Protein AF-A0A1R2BGB0-F1 (afdb_monomer)

Solvent-accessible surface area (backbone atoms only — not comparable to full-atom values): 53898 Å² total; per-residue (Å²): 135,78,82,74,82,76,66,82,69,80,85,45,59,47,75,89,44,46,64,48,42,11,31,58,54,33,41,47,53,59,50,66,71,34,66,66,50,56,50,36,48,66,70,67,50,67,82,66,85,59,64,98,82,63,72,42,49,67,49,31,49,50,50,34,50,53,24,49,78,68,74,39,69,27,66,59,63,61,33,44,51,13,48,18,63,69,30,50,91,77,66,36,62,46,97,88,55,33,84,57,61,44,68,60,52,45,49,53,56,40,49,32,48,41,38,42,60,66,75,42,70,63,78,70,90,47,70,75,64,54,57,53,84,65,60,77,79,26,52,37,62,49,31,32,25,46,35,38,30,42,34,34,43,22,83,87,70,55,72,50,75,48,69,55,59,74,76,36,45,60,47,81,44,59,56,67,71,69,50,79,82,63,60,65,67,44,38,55,53,40,42,75,51,59,76,76,58,60,74,50,89,86,72,78,63,61,62,79,77,30,54,34,33,56,57,54,51,50,23,52,49,46,71,66,31,66,40,83,48,48,94,52,92,82,52,89,74,30,40,13,45,38,43,42,32,52,77,38,80,29,44,36,47,34,36,39,40,45,72,92,60,96,78,67,53,32,49,54,39,39,46,57,58,52,9,53,52,42,47,50,49,56,21,71,45,42,68,39,49,68,91,43,33,27,28,57,36,33,38,34,29,40,44,94,64,36,39,44,56,38,38,49,58,88,79,25,34,47,41,82,52,56,44,92,77,24,34,55,68,55,49,51,46,52,37,25,67,68,52,37,36,72,37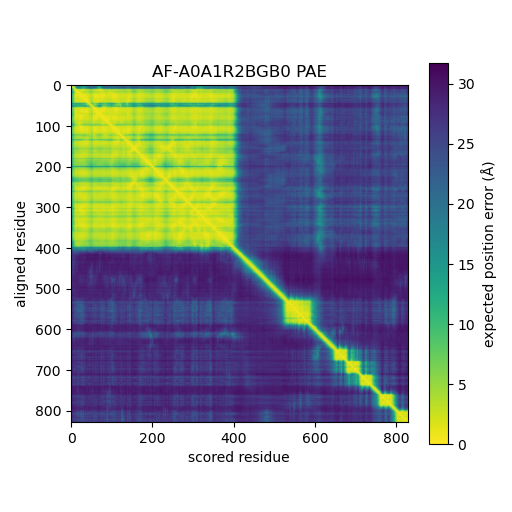,34,42,36,24,34,60,43,62,90,88,61,84,49,72,69,86,70,58,66,54,58,52,48,51,45,47,20,51,19,29,46,44,43,51,43,27,67,76,66,74,44,68,86,53,59,91,86,56,83,48,86,58,87,56,59,72,75,76,72,73,85,79,82,83,85,86,82,83,86,92,84,83,88,87,87,86,85,87,90,88,84,90,86,85,88,90,89,87,84,90,87,82,87,87,86,89,80,89,80,88,90,83,92,88,85,90,83,91,88,78,93,82,92,88,88,81,90,82,88,79,89,86,89,82,90,82,89,82,90,74,87,83,81,91,83,84,83,90,80,90,80,89,82,77,86,84,81,88,86,89,87,82,89,83,90,87,83,92,82,88,84,81,90,87,84,84,88,76,89,77,81,86,76,85,78,77,84,76,77,77,77,79,77,78,80,77,59,66,42,74,43,95,88,68,51,77,36,55,59,89,51,59,53,36,91,84,79,56,46,65,37,92,92,59,82,52,51,52,36,89,85,84,64,49,79,29,54,70,86,48,57,56,37,35,90,86,78,59,53,66,43,74,66,66,80,76,73,70,99,73,66,85,70,71,77,80,75,82,89,77,92,78,85,86,79,78,89,79,81,87,78,91,84,80,84,82,79,90,79,83,92,78,80,92,79,89,80,90,81,90,84,90,88,81,80,85,82,82,79,85,80,78,84,73,83,76,65,58,44,76,41,98,88,77,48,77,34,56,60,87,52,61,49,32,88,90,75,66,47,64,41,91,85,74,64,58,54,57,25,68,64,82,62,51,76,24,58,73,88,46,75,57,35,29,87,88,76,61,47,42,59,81,34,78,65,80,82,91,67,66,64,42,63,35,88,84,81,60,49,77,27,57,67,87,48,63,43,34,90,86,75,66,48,66,60,81,84,87,70,89,84,73,90,81,83,87,79,91,77,84,94,74,85,83,89,78,58,70,44,65,33,94,88,74,68,49,76,32,56,63,85,44,66,36,35,86,83,85,58,49,65,34,90,87,61,79,69,77,87,71,78,82,68,88,63,88,70,79,78,58,66,45,74,39,97,87,72,49,76,33,56,62,87,51,59,45,35,97,83,79,60,51,64,67,129

Sequence (828 aa):
MLSSRSGSSNLIFDPIRETIDSFLITTLKVFFSNNNFINSIQKDLNKCRHPQNQPCIISSLQASIDQYKKGLIINTLPLRQSLAALYQNERKFTLDSADWDIIETMSIILNAIHIKAIDFPCGIQNNDILSISCNEACPFHMIFYLGVDENYTCECGNENSNPWDNTNMCQYFNINEIFEDYNHEVSQNMSKLPNFIIKEKGIACNSPSFLNKIVNKIEERLSNATSDSCYLDNCHINRSKITFRLTKCPEIYLINLIWENNNPLYIQVMLATVSISSTIMIDEIYGIGPKIRYNLKGIVFYRNSFYDYAYRNDDKWKFSGLHENSGWYELLQEITVLKYLPICLVYEKTPLNQPYSFDVKIHKIMFVEKLAGECEEYETVYGSRVISTEKKVSGLFEKIKKNNVEKQKNPDLRSLYMKSNVINEVSLPVSKKIQRPQTDSSFPSIIDVKSSSVLKEEKKVQQNSSYNQKPVSEPMLNILRVNSIIKNPSSVIEKNPLSSVIEKKSHSSVIEKKSLSYDIEKKPPSPIKKIWKCKCGSENIDSWEVCSKCYQLKPGVEGWVCEFCKTKNDSEFLVSCSVCEETNQKAFFSDPNSDEIIKSFDLQNKPKAPIKFYDDYEPSPVEEKKQKAQKLENPNKKPLEFFRIEKKNNTWDCDCGSSNINEWEICEKCYKTKPKLRDWDCKFCKAKNPPENINRCYKCYNTKNSISGKNQEYSLCKKCKTENRIYADTCESCEKIKDQDYDSIEKNNKSEKLEEINADIWECPKCETKNSIEKNKCFYCKLVNPYIVPKKYQNLEEKVKIETWECKCGKINNQIKMFCGKCYEKKK

Structure (mmCIF, N/CA/C/O backbone):
data_AF-A0A1R2BGB0-F1
#
_entry.id   AF-A0A1R2BGB0-F1
#
loop_
_atom_site.group_PDB
_atom_site.id
_atom_site.type_symbol
_atom_site.label_atom_id
_atom_site.label_alt_id
_atom_site.label_comp_id
_atom_site.label_asym_id
_atom_site.label_entity_id
_atom_site.label_seq_id
_atom_site.pdbx_PDB_ins_code
_atom_site.Cartn_x
_atom_site.Cartn_y
_atom_site.Cartn_z
_atom_site.occupancy
_atom_site.B_iso_or_equiv
_atom_site.auth_seq_id
_atom_site.auth_comp_id
_atom_site.auth_asym_id
_atom_site.auth_atom_id
_atom_site.pdbx_PDB_model_num
ATOM 1 N N . MET A 1 1 ? 36.393 -10.181 9.001 1.00 33.91 1 MET A N 1
ATOM 2 C CA . MET A 1 1 ? 34.934 -10.293 8.800 1.00 33.91 1 MET A CA 1
ATOM 3 C C . MET A 1 1 ? 34.256 -9.369 9.797 1.00 33.91 1 MET A C 1
ATOM 5 O O . MET A 1 1 ? 34.267 -9.661 10.984 1.00 33.91 1 MET A O 1
ATOM 9 N N . LEU A 1 2 ? 33.805 -8.196 9.348 1.00 28.11 2 LEU A N 1
ATOM 10 C CA . LEU A 1 2 ? 33.079 -7.245 10.194 1.00 28.11 2 LEU A CA 1
ATOM 11 C C . LEU A 1 2 ? 31.688 -7.824 10.466 1.00 28.11 2 LEU A C 1
ATOM 13 O O . LEU A 1 2 ? 31.002 -8.192 9.515 1.00 28.11 2 LEU A O 1
ATOM 17 N N . SER A 1 3 ? 31.299 -7.923 11.739 1.00 31.22 3 SER A N 1
ATOM 18 C CA . SER A 1 3 ? 29.931 -8.268 12.135 1.00 31.22 3 SER A CA 1
ATOM 19 C C . SER A 1 3 ? 28.966 -7.361 11.373 1.00 31.22 3 SER A C 1
ATOM 21 O O . SER A 1 3 ? 29.049 -6.133 11.477 1.00 31.22 3 SER A O 1
ATOM 23 N N . SER A 1 4 ? 28.120 -7.954 10.530 1.00 38.75 4 SER A N 1
ATOM 24 C CA . SER A 1 4 ? 27.100 -7.230 9.786 1.00 38.75 4 SER A CA 1
ATOM 25 C C . SER A 1 4 ? 26.245 -6.471 10.794 1.00 38.75 4 SER A C 1
ATOM 27 O O . SER A 1 4 ? 25.559 -7.090 11.605 1.00 38.75 4 SER A O 1
ATOM 29 N N . ARG A 1 5 ? 26.275 -5.135 10.755 1.00 44.25 5 ARG A N 1
ATOM 30 C CA . ARG A 1 5 ? 25.266 -4.272 11.388 1.00 44.25 5 ARG A CA 1
ATOM 31 C C . ARG A 1 5 ? 23.920 -4.490 10.678 1.00 44.25 5 ARG A C 1
ATOM 33 O O . ARG A 1 5 ? 23.426 -3.610 9.990 1.00 44.25 5 ARG A O 1
ATOM 40 N N . SER A 1 6 ? 23.369 -5.696 10.784 1.00 41.62 6 SER A N 1
ATOM 41 C CA . SER A 1 6 ? 22.111 -6.129 10.173 1.00 41.62 6 SER A CA 1
ATOM 42 C C . SER A 1 6 ? 20.884 -5.680 10.969 1.00 41.62 6 SER A C 1
ATOM 44 O O . SER A 1 6 ? 19.760 -5.897 10.532 1.00 41.62 6 SER A O 1
ATOM 46 N N . GLY A 1 7 ? 21.069 -5.011 12.109 1.00 46.53 7 GLY A N 1
ATOM 47 C CA . GLY A 1 7 ? 19.982 -4.346 12.815 1.00 46.53 7 GLY A CA 1
ATOM 48 C C . GLY A 1 7 ? 19.758 -2.969 12.213 1.00 46.53 7 GLY A C 1
ATOM 49 O O . GLY A 1 7 ? 20.656 -2.136 12.299 1.00 46.53 7 GLY A O 1
ATOM 50 N N . SER A 1 8 ? 18.580 -2.748 11.622 1.00 50.91 8 SER A N 1
ATOM 51 C CA . SER A 1 8 ? 18.120 -1.480 11.045 1.00 50.91 8 SER A CA 1
ATOM 52 C C . SER A 1 8 ? 18.546 -0.283 11.917 1.00 50.91 8 SER A C 1
ATOM 54 O O . SER A 1 8 ? 17.871 0.066 12.894 1.00 50.91 8 SER A O 1
ATOM 56 N N . SER A 1 9 ? 19.677 0.345 11.604 1.00 55.66 9 SER A N 1
ATOM 57 C CA . SER A 1 9 ? 19.979 1.672 12.125 1.00 55.66 9 SER A CA 1
ATOM 58 C C . SER A 1 9 ? 18.842 2.562 11.653 1.00 55.66 9 SER A C 1
ATOM 60 O O . SER A 1 9 ? 18.544 2.548 10.458 1.00 55.66 9 SER A O 1
ATOM 62 N N . ASN A 1 10 ? 18.167 3.247 12.580 1.00 80.25 10 ASN A N 1
ATOM 63 C CA . ASN A 1 10 ? 17.062 4.149 12.261 1.00 80.25 10 ASN A CA 1
ATOM 64 C C . ASN A 1 10 ? 17.467 5.001 11.056 1.00 80.25 10 ASN A C 1
ATOM 66 O O . ASN A 1 10 ? 18.473 5.702 11.125 1.00 80.25 10 ASN A O 1
ATOM 70 N N . LEU A 1 11 ? 16.749 4.861 9.940 1.00 90.38 11 LEU A N 1
ATOM 71 C CA . LEU A 1 11 ? 17.012 5.648 8.743 1.00 90.38 11 LEU A CA 1
ATOM 72 C C . LEU A 1 11 ? 16.820 7.119 9.113 1.00 90.38 11 LEU A C 1
ATOM 74 O O . LEU A 1 11 ? 15.718 7.516 9.489 1.00 90.38 11 LEU A O 1
ATOM 78 N N . ILE A 1 12 ? 17.895 7.902 9.056 1.00 94.81 12 ILE A N 1
ATOM 79 C CA . ILE A 1 12 ? 17.855 9.329 9.372 1.00 94.81 12 ILE A CA 1
ATOM 80 C C . ILE A 1 12 ? 17.764 10.079 8.051 1.00 94.81 12 ILE A C 1
ATOM 82 O O . ILE A 1 12 ? 18.679 10.006 7.233 1.00 94.81 12 ILE A O 1
ATOM 86 N N . PHE A 1 13 ? 16.662 10.786 7.845 1.00 95.94 13 PHE A N 1
ATOM 87 C CA . PHE A 1 13 ? 16.449 11.653 6.689 1.00 95.94 13 PHE A CA 1
ATOM 88 C C . PHE A 1 13 ? 16.619 13.114 7.094 1.00 95.94 13 PHE A C 1
ATOM 90 O O . PHE A 1 13 ? 16.589 13.439 8.282 1.00 95.94 13 PHE A O 1
ATOM 97 N N . ASP A 1 14 ? 16.825 13.989 6.112 1.00 94.50 14 ASP A N 1
ATOM 98 C CA . ASP A 1 14 ? 16.878 15.430 6.352 1.00 94.50 14 ASP A CA 1
ATOM 99 C C . ASP A 1 14 ? 15.540 15.925 6.949 1.00 94.50 14 ASP A C 1
ATOM 101 O O . ASP A 1 14 ? 14.513 15.876 6.261 1.00 94.50 14 ASP A O 1
ATOM 105 N N . PRO A 1 15 ? 15.522 16.412 8.206 1.00 92.31 15 PRO A N 1
ATOM 106 C CA . PRO A 1 15 ? 14.291 16.834 8.869 1.00 92.31 15 PRO A CA 1
ATOM 107 C C . PRO A 1 15 ? 13.622 18.025 8.173 1.00 92.31 15 PRO A C 1
ATOM 109 O O . PRO A 1 15 ? 12.408 18.178 8.278 1.00 92.31 15 PRO A O 1
ATOM 112 N N . ILE A 1 16 ? 14.381 18.848 7.436 1.00 93.06 16 ILE A N 1
ATOM 113 C CA . ILE A 1 16 ? 13.842 20.005 6.704 1.00 93.06 16 ILE A CA 1
ATOM 114 C C . ILE A 1 16 ? 12.911 19.541 5.580 1.00 93.06 16 ILE A C 1
ATOM 116 O O . ILE A 1 16 ? 11.930 20.211 5.264 1.00 93.06 16 ILE A O 1
ATOM 120 N N . ARG A 1 17 ? 13.209 18.386 4.977 1.00 92.88 17 ARG A N 1
ATOM 121 C CA . ARG A 1 17 ? 12.462 17.847 3.837 1.00 92.88 17 ARG A CA 1
ATOM 122 C C . ARG A 1 17 ? 11.445 16.786 4.229 1.00 92.88 17 ARG A C 1
ATOM 124 O O . ARG A 1 17 ? 10.703 16.341 3.365 1.00 92.88 17 ARG A O 1
ATOM 131 N N . GLU A 1 18 ? 11.380 16.383 5.497 1.00 92.56 18 GLU A N 1
ATOM 132 C CA . GLU A 1 18 ? 10.596 15.214 5.905 1.00 92.56 18 GLU A CA 1
ATOM 133 C C . GLU A 1 18 ? 9.100 15.341 5.589 1.00 92.56 18 GLU A C 1
ATOM 135 O O . GLU A 1 18 ? 8.461 14.370 5.195 1.00 92.56 18 GLU A O 1
ATOM 140 N N . THR A 1 19 ? 8.534 16.536 5.744 1.00 90.62 19 THR A N 1
ATOM 141 C CA . THR A 1 19 ? 7.119 16.792 5.445 1.00 90.62 19 THR A CA 1
ATOM 142 C C . THR A 1 19 ? 6.845 16.824 3.943 1.00 90.62 19 THR A C 1
ATOM 144 O O . THR A 1 19 ? 5.887 16.204 3.494 1.00 90.62 19 THR A O 1
ATOM 147 N N . ILE A 1 20 ? 7.702 17.499 3.171 1.00 95.44 20 ILE A N 1
ATOM 148 C CA . ILE A 1 20 ? 7.530 17.705 1.723 1.00 95.44 20 ILE A CA 1
ATOM 149 C C . ILE A 1 20 ? 7.833 16.421 0.940 1.00 95.44 20 ILE A C 1
ATOM 151 O O . ILE A 1 20 ? 7.103 16.046 0.031 1.00 95.44 20 ILE A O 1
ATOM 155 N N . ASP A 1 21 ? 8.892 15.707 1.311 1.00 97.12 21 ASP A N 1
ATOM 156 C CA . ASP A 1 21 ? 9.345 14.499 0.621 1.00 97.12 21 ASP A CA 1
ATOM 157 C C . ASP A 1 21 ? 8.829 13.215 1.294 1.00 97.12 21 ASP A C 1
ATOM 159 O O . ASP A 1 21 ? 9.425 12.152 1.115 1.00 97.12 21 ASP A O 1
ATOM 163 N N . SER A 1 22 ? 7.744 13.272 2.075 1.00 97.06 22 SER A N 1
ATOM 164 C CA . SER A 1 22 ? 7.266 12.118 2.856 1.00 97.06 22 SER A CA 1
ATOM 165 C C . SER A 1 22 ? 7.010 10.872 1.989 1.00 97.06 22 SER A C 1
ATOM 167 O O . SER A 1 22 ? 7.424 9.772 2.361 1.00 97.06 22 SER A O 1
ATOM 169 N N . PHE A 1 23 ? 6.438 11.037 0.790 1.00 98.00 23 PHE A N 1
ATOM 170 C CA . PHE A 1 23 ? 6.222 9.962 -0.190 1.00 98.00 23 PHE A CA 1
ATOM 171 C C . PHE A 1 23 ? 7.555 9.325 -0.655 1.00 98.00 23 PHE A C 1
ATOM 173 O O . PHE A 1 23 ? 7.683 8.099 -0.724 1.00 98.00 23 PHE A O 1
ATOM 180 N N . LEU A 1 24 ? 8.594 10.134 -0.907 1.00 98.12 24 LEU A N 1
ATOM 181 C CA . LEU A 1 24 ? 9.906 9.665 -1.369 1.00 98.12 24 LEU A CA 1
ATOM 182 C C . LEU A 1 24 ? 10.700 9.017 -0.236 1.00 98.12 24 LEU A C 1
ATOM 184 O O . LEU A 1 24 ? 11.319 7.973 -0.424 1.00 98.12 24 LEU A O 1
ATOM 188 N N . ILE A 1 25 ? 10.661 9.611 0.955 1.00 97.88 25 ILE A N 1
ATOM 189 C CA . ILE A 1 25 ? 11.267 9.055 2.167 1.00 97.88 25 ILE A CA 1
ATOM 190 C C . ILE A 1 25 ? 10.671 7.684 2.458 1.00 97.88 25 ILE A C 1
ATOM 192 O O . ILE A 1 25 ? 11.402 6.725 2.689 1.00 97.88 25 ILE A O 1
ATOM 196 N N . THR A 1 26 ? 9.348 7.574 2.396 1.00 98.06 26 THR A N 1
ATOM 197 C CA . THR A 1 26 ? 8.632 6.320 2.626 1.00 98.06 26 THR A CA 1
ATOM 198 C C . THR A 1 26 ? 8.957 5.289 1.545 1.00 98.06 26 THR A C 1
ATOM 200 O O . THR A 1 26 ? 9.245 4.141 1.879 1.00 98.06 26 THR A O 1
ATOM 203 N N . THR A 1 27 ? 9.059 5.703 0.277 1.00 98.50 27 THR A N 1
ATOM 204 C CA . THR A 1 27 ? 9.551 4.850 -0.823 1.00 98.50 27 THR A CA 1
ATOM 205 C C . THR A 1 27 ? 10.945 4.289 -0.520 1.00 98.50 27 THR A C 1
ATOM 207 O O . THR A 1 27 ? 11.177 3.083 -0.608 1.00 98.50 27 THR A O 1
ATOM 210 N N . LEU A 1 28 ? 11.879 5.146 -0.090 1.00 98.19 28 LEU A N 1
ATOM 211 C CA . LEU A 1 28 ? 13.232 4.728 0.283 1.00 98.19 28 LEU A CA 1
ATOM 212 C C . LEU A 1 28 ? 13.237 3.822 1.520 1.00 98.19 28 LEU A C 1
ATOM 214 O O . LEU A 1 28 ? 14.010 2.870 1.554 1.00 98.19 28 LEU A O 1
ATOM 218 N N . LYS A 1 29 ? 12.371 4.062 2.514 1.00 97.44 29 LYS A N 1
ATOM 219 C CA . LYS A 1 29 ? 12.206 3.171 3.676 1.00 97.44 29 LYS A CA 1
ATOM 220 C C . LYS A 1 29 ? 11.756 1.769 3.244 1.00 97.44 29 LYS A C 1
ATOM 222 O O . LYS A 1 29 ? 12.320 0.792 3.736 1.00 97.44 29 LYS A O 1
ATOM 227 N N . VAL A 1 30 ? 10.807 1.657 2.308 1.00 97.62 30 VAL A N 1
ATOM 228 C CA . VAL A 1 30 ? 10.369 0.365 1.747 1.00 97.62 30 VAL A CA 1
ATOM 229 C C . VAL A 1 30 ? 11.539 -0.328 1.049 1.00 97.62 30 VAL A C 1
ATOM 231 O O . VAL A 1 30 ? 11.885 -1.454 1.405 1.00 97.62 30 VAL A O 1
ATOM 234 N N . PHE A 1 31 ? 12.221 0.356 0.131 1.00 97.88 31 PHE A N 1
ATOM 235 C CA . PHE A 1 31 ? 13.360 -0.207 -0.598 1.00 97.88 31 PHE A CA 1
ATOM 236 C C . PHE A 1 31 ? 14.524 -0.613 0.311 1.00 97.88 31 PHE A C 1
ATOM 238 O O . PHE A 1 31 ? 15.092 -1.692 0.151 1.00 97.88 31 PHE A O 1
ATOM 245 N N . PHE A 1 32 ? 14.878 0.218 1.291 1.00 96.62 32 PHE A N 1
ATOM 246 C CA . PHE A 1 32 ? 16.019 -0.032 2.176 1.00 96.62 32 PHE A CA 1
ATOM 247 C C . PHE A 1 32 ? 15.702 -1.024 3.295 1.00 96.62 32 PHE A C 1
ATOM 249 O O . PHE A 1 32 ? 16.617 -1.476 3.984 1.00 96.62 32 PHE A O 1
ATOM 256 N N . SER A 1 33 ? 14.434 -1.414 3.447 1.00 94.56 33 SER A N 1
ATOM 257 C CA . SER A 1 33 ? 14.054 -2.522 4.321 1.00 94.56 33 SER A CA 1
ATOM 258 C C . SER A 1 33 ? 14.468 -3.893 3.769 1.00 94.56 33 SER A C 1
ATOM 260 O O . SER A 1 33 ? 14.534 -4.854 4.534 1.00 94.56 33 SER A O 1
ATOM 262 N N . ASN A 1 34 ? 14.828 -3.979 2.480 1.00 95.38 34 ASN A N 1
ATOM 263 C CA . ASN A 1 34 ? 15.330 -5.193 1.845 1.00 95.38 34 ASN A CA 1
ATOM 264 C C . ASN A 1 34 ? 16.826 -5.061 1.486 1.00 95.38 34 ASN A C 1
ATOM 266 O O . ASN A 1 34 ? 17.227 -4.327 0.581 1.00 95.38 34 ASN A O 1
ATOM 270 N N . ASN A 1 35 ? 17.684 -5.818 2.178 1.00 94.75 35 ASN A N 1
ATOM 271 C CA . ASN A 1 35 ? 19.133 -5.778 1.938 1.00 94.75 35 ASN A CA 1
ATOM 272 C C . ASN A 1 35 ? 19.532 -6.318 0.553 1.00 94.75 35 ASN A C 1
ATOM 274 O O . ASN A 1 35 ? 20.545 -5.880 0.002 1.00 94.75 35 ASN A O 1
ATOM 278 N N . ASN A 1 36 ? 18.755 -7.241 -0.025 1.00 95.56 36 ASN A N 1
ATOM 279 C CA . ASN A 1 36 ? 19.026 -7.778 -1.361 1.00 95.56 36 ASN A CA 1
ATOM 280 C C . ASN A 1 36 ? 18.833 -6.697 -2.432 1.00 95.56 36 ASN A C 1
ATOM 282 O O . ASN A 1 36 ? 19.619 -6.630 -3.377 1.00 95.56 36 ASN A O 1
ATOM 286 N N . PHE A 1 37 ? 17.871 -5.791 -2.244 1.00 96.19 37 PHE A N 1
ATOM 287 C CA . PHE A 1 37 ? 17.675 -4.629 -3.109 1.00 96.19 37 PHE A CA 1
ATOM 288 C C . PHE A 1 37 ? 18.877 -3.701 -3.072 1.00 96.19 37 PHE A C 1
ATOM 290 O O . PHE A 1 37 ? 19.485 -3.415 -4.098 1.00 96.19 37 PHE A O 1
ATOM 297 N N . ILE A 1 38 ? 19.305 -3.310 -1.877 1.00 96.31 38 ILE A N 1
ATOM 298 C CA . ILE A 1 38 ? 20.478 -2.452 -1.717 1.00 96.31 38 ILE A CA 1
ATOM 299 C C . ILE A 1 38 ? 21.728 -3.077 -2.362 1.00 96.31 38 ILE A C 1
ATOM 301 O O . ILE A 1 38 ? 22.491 -2.391 -3.044 1.00 96.31 38 ILE A O 1
ATOM 305 N N . ASN A 1 39 ? 21.953 -4.374 -2.144 1.00 95.50 39 ASN A N 1
ATOM 306 C CA . ASN A 1 39 ? 23.142 -5.059 -2.644 1.00 95.50 39 ASN A CA 1
ATOM 307 C C . ASN A 1 39 ? 23.114 -5.261 -4.167 1.00 95.50 39 ASN A C 1
ATOM 309 O O . ASN A 1 39 ? 24.148 -5.079 -4.806 1.00 95.50 39 ASN A O 1
ATOM 313 N N . SER A 1 40 ? 21.957 -5.584 -4.749 1.00 94.75 40 SER A N 1
ATOM 314 C CA . SER A 1 40 ? 21.805 -5.733 -6.206 1.00 94.75 40 SER A CA 1
ATOM 315 C C . SER A 1 40 ? 21.996 -4.405 -6.938 1.00 94.75 40 SER A C 1
ATOM 317 O O . SER A 1 40 ? 22.760 -4.335 -7.896 1.00 94.75 40 SER A O 1
ATOM 319 N N . ILE A 1 41 ? 21.438 -3.306 -6.419 1.00 94.88 41 ILE A N 1
ATOM 320 C CA . ILE A 1 41 ? 21.660 -1.964 -6.979 1.00 94.88 41 ILE A CA 1
ATOM 321 C C . ILE A 1 41 ? 23.148 -1.585 -6.980 1.00 94.88 41 ILE A C 1
ATOM 323 O O . ILE A 1 41 ? 23.632 -0.995 -7.942 1.00 94.88 41 ILE A O 1
ATOM 327 N N . GLN A 1 42 ? 23.897 -1.920 -5.926 1.00 92.75 42 GLN A N 1
ATOM 328 C CA . GLN A 1 42 ? 25.327 -1.602 -5.861 1.00 92.75 42 GLN A CA 1
ATOM 329 C C . GLN A 1 42 ? 26.208 -2.499 -6.732 1.00 92.75 42 GLN A C 1
ATOM 331 O O . GLN A 1 42 ? 27.261 -2.049 -7.184 1.00 92.75 42 GLN A O 1
ATOM 336 N N . LYS A 1 43 ? 25.820 -3.762 -6.919 1.00 91.38 43 LYS A N 1
ATOM 337 C CA . LYS A 1 43 ? 26.591 -4.740 -7.689 1.00 91.38 43 LYS A CA 1
ATOM 338 C C . LYS A 1 43 ? 26.378 -4.567 -9.190 1.00 91.38 43 LYS A C 1
ATOM 340 O O . LYS A 1 43 ? 27.349 -4.559 -9.942 1.00 91.38 43 LYS A O 1
ATOM 345 N N . ASP A 1 44 ? 25.121 -4.446 -9.604 1.00 82.50 44 ASP A N 1
ATOM 346 C CA . ASP A 1 44 ? 24.729 -4.649 -10.999 1.00 82.50 44 ASP A CA 1
ATOM 347 C C . ASP A 1 44 ? 24.523 -3.321 -11.740 1.00 82.50 44 ASP A C 1
ATOM 349 O O . ASP A 1 44 ? 24.778 -3.223 -12.941 1.00 82.50 44 ASP A O 1
ATOM 353 N N . LEU A 1 45 ? 24.162 -2.248 -11.028 1.00 81.50 45 LEU A N 1
ATOM 354 C CA . LEU A 1 45 ? 24.099 -0.916 -11.621 1.00 81.50 45 LEU A CA 1
ATOM 355 C C . LEU A 1 45 ? 25.448 -0.221 -11.426 1.00 81.50 45 LEU A C 1
ATOM 357 O O . LEU A 1 45 ? 25.690 0.476 -10.445 1.00 81.50 45 LEU A O 1
ATOM 361 N N . ASN A 1 46 ? 26.357 -0.378 -12.388 1.00 75.62 46 ASN A N 1
ATOM 362 C CA . ASN A 1 46 ? 27.538 0.484 -12.451 1.00 75.62 46 ASN A CA 1
ATOM 363 C C . ASN A 1 46 ? 27.110 1.962 -12.461 1.00 75.62 46 ASN A C 1
ATOM 365 O O . ASN A 1 46 ? 26.083 2.304 -13.056 1.00 75.62 46 ASN A O 1
ATOM 369 N N . LYS A 1 47 ? 27.904 2.842 -11.825 1.00 73.06 47 LYS A N 1
ATOM 370 C CA . LYS A 1 47 ? 27.623 4.289 -11.747 1.00 73.06 47 LYS A CA 1
ATOM 371 C C . LYS A 1 47 ? 27.174 4.814 -13.106 1.00 73.06 47 LYS A C 1
ATOM 373 O O . LYS A 1 47 ? 27.916 4.706 -14.087 1.00 73.06 47 LYS A O 1
ATOM 378 N N . CYS A 1 48 ? 25.962 5.365 -13.160 1.00 82.12 48 CYS A N 1
ATOM 379 C CA . CYS A 1 48 ? 25.420 5.880 -14.404 1.00 82.12 48 CYS A CA 1
ATOM 380 C C . CYS A 1 48 ? 26.297 7.051 -14.873 1.00 82.12 48 CYS A C 1
ATOM 382 O O . CYS A 1 48 ? 26.402 8.072 -14.191 1.00 82.12 48 CYS A O 1
ATOM 384 N N . ARG A 1 49 ? 26.977 6.887 -16.014 1.00 73.62 49 ARG A N 1
ATOM 385 C CA . ARG A 1 49 ? 27.905 7.880 -16.572 1.00 73.62 49 ARG A CA 1
ATOM 386 C C . ARG A 1 49 ? 27.138 8.940 -17.360 1.00 73.62 49 ARG A C 1
ATOM 388 O O . ARG A 1 49 ? 27.352 9.095 -18.558 1.00 73.62 49 ARG A O 1
ATOM 395 N N . HIS A 1 50 ? 26.224 9.648 -16.705 1.00 75.12 50 HIS A N 1
ATOM 396 C CA . HIS A 1 50 ? 25.715 10.884 -17.291 1.00 75.12 50 HIS A CA 1
ATOM 397 C C . HIS A 1 50 ? 26.822 11.949 -17.266 1.00 75.12 50 HIS A C 1
ATOM 399 O O . HIS A 1 50 ? 27.663 11.930 -16.358 1.00 75.12 50 HIS A O 1
ATOM 405 N N . PRO A 1 51 ? 26.852 12.875 -18.245 1.00 72.75 51 PRO A N 1
ATOM 406 C CA . PRO A 1 51 ? 27.657 14.088 -18.138 1.00 72.75 51 PRO A CA 1
ATOM 407 C C . PRO A 1 51 ? 27.396 14.725 -16.770 1.00 72.75 51 PRO A C 1
ATOM 409 O O . PRO A 1 51 ? 26.243 14.750 -16.342 1.00 72.75 51 PRO A O 1
ATOM 412 N N . GLN A 1 52 ? 28.442 15.212 -16.092 1.00 68.00 52 GLN A N 1
ATOM 413 C CA . GLN A 1 52 ? 28.458 15.545 -14.652 1.00 68.00 52 GLN A CA 1
ATOM 414 C C . GLN A 1 52 ? 27.353 16.504 -14.149 1.00 68.00 52 GLN A C 1
ATOM 416 O O . GLN A 1 52 ? 27.238 16.700 -12.945 1.00 68.00 52 GLN A O 1
ATOM 421 N N . ASN A 1 53 ? 26.517 17.053 -15.032 1.00 71.88 53 ASN A N 1
ATOM 422 C CA . ASN A 1 53 ? 25.517 18.069 -14.724 1.00 71.88 53 ASN A CA 1
ATOM 423 C C . ASN A 1 53 ? 24.056 17.643 -14.961 1.00 71.88 53 ASN A C 1
ATOM 425 O O . ASN A 1 53 ? 23.166 18.434 -14.666 1.00 71.88 53 ASN A O 1
ATOM 429 N N . GLN A 1 54 ? 23.769 16.449 -15.497 1.00 83.62 54 GLN A N 1
ATOM 430 C CA . GLN A 1 54 ? 22.374 16.023 -15.687 1.00 83.62 54 GLN A CA 1
ATOM 431 C C . GLN A 1 54 ? 21.859 15.217 -14.485 1.00 83.62 54 GLN A C 1
ATOM 433 O O . GLN A 1 54 ? 22.520 14.258 -14.073 1.00 83.62 54 GLN A O 1
ATOM 438 N N . PRO A 1 55 ? 20.686 15.567 -13.925 1.00 89.06 55 PRO A N 1
ATOM 439 C CA . PRO A 1 55 ? 20.101 14.818 -12.823 1.00 89.06 55 PRO A CA 1
ATOM 440 C C . PRO A 1 55 ? 19.662 13.427 -13.319 1.00 89.06 55 PRO A C 1
ATOM 442 O O . PRO A 1 55 ? 18.988 13.307 -14.340 1.00 89.06 55 PRO A O 1
ATOM 445 N N . CYS A 1 56 ? 20.081 12.363 -12.628 1.00 94.44 56 CYS A N 1
ATOM 446 C CA . CYS A 1 56 ? 19.724 10.980 -12.963 1.00 94.44 56 CYS A CA 1
ATOM 447 C C . CYS A 1 56 ? 19.267 10.232 -11.716 1.00 94.44 56 CYS A C 1
ATOM 449 O O . CYS A 1 56 ? 20.003 10.130 -10.731 1.00 94.44 56 CYS A O 1
ATOM 451 N N . ILE A 1 57 ? 18.087 9.615 -11.823 1.00 95.69 57 ILE A N 1
ATOM 452 C CA . ILE A 1 57 ? 17.431 8.853 -10.754 1.00 95.69 57 ILE A CA 1
ATOM 453 C C . ILE A 1 57 ? 18.366 7.782 -10.184 1.00 95.69 57 ILE A C 1
ATOM 455 O O . ILE A 1 57 ? 18.511 7.685 -8.969 1.00 95.69 57 ILE A O 1
ATOM 459 N N . ILE A 1 58 ? 19.060 7.024 -11.040 1.00 95.69 58 ILE A N 1
ATOM 460 C CA . ILE A 1 58 ? 19.957 5.941 -10.605 1.00 95.69 58 ILE A CA 1
ATOM 461 C C . ILE A 1 58 ? 21.144 6.473 -9.805 1.00 95.69 58 ILE A C 1
ATOM 463 O O . ILE A 1 58 ? 21.434 5.960 -8.727 1.00 95.69 58 ILE A O 1
ATOM 467 N N . SER A 1 59 ? 21.811 7.520 -10.294 1.00 94.19 59 SER A N 1
ATOM 468 C CA . SER A 1 59 ? 22.955 8.115 -9.595 1.00 94.19 59 SER A CA 1
ATOM 469 C C . SER A 1 59 ? 22.543 8.714 -8.248 1.00 94.19 59 SER A C 1
ATOM 471 O O . SER A 1 59 ? 23.253 8.552 -7.256 1.00 94.19 59 SER A O 1
ATOM 473 N N . SER A 1 60 ? 21.379 9.368 -8.184 1.00 95.81 60 SER A N 1
ATOM 474 C CA . SER A 1 60 ? 20.843 9.909 -6.934 1.00 95.81 60 SER A CA 1
ATOM 475 C C . SER A 1 60 ? 20.418 8.813 -5.954 1.00 95.81 60 SER A C 1
ATOM 477 O O . SER A 1 60 ? 20.730 8.917 -4.771 1.00 95.81 60 SER A O 1
ATOM 479 N N . LEU A 1 61 ? 19.787 7.734 -6.431 1.00 97.12 61 LEU A N 1
ATOM 480 C CA . LEU A 1 61 ? 19.438 6.574 -5.606 1.00 97.12 61 LEU A CA 1
ATOM 481 C C . LEU A 1 61 ? 20.691 5.901 -5.025 1.00 97.12 61 LEU A C 1
ATOM 483 O O . LEU A 1 61 ? 20.725 5.579 -3.838 1.00 97.12 61 LEU A O 1
ATOM 487 N N . GLN A 1 62 ? 21.746 5.739 -5.828 1.00 95.69 62 GLN A N 1
ATOM 488 C CA . GLN A 1 62 ? 23.038 5.226 -5.362 1.00 95.69 62 GLN A CA 1
ATOM 489 C C . GLN A 1 62 ? 23.653 6.117 -4.281 1.00 95.69 62 GLN A C 1
ATOM 491 O O . GLN A 1 62 ? 24.149 5.603 -3.281 1.00 95.69 62 GLN A O 1
ATOM 496 N N . ALA A 1 63 ? 23.570 7.443 -4.432 1.00 95.44 63 ALA A N 1
ATOM 497 C CA . ALA A 1 63 ? 24.028 8.374 -3.406 1.00 95.44 63 ALA A CA 1
ATOM 498 C C . ALA A 1 63 ? 23.242 8.214 -2.090 1.00 95.44 63 ALA A C 1
ATOM 500 O O . ALA A 1 63 ? 23.853 8.199 -1.019 1.00 95.44 63 ALA A O 1
ATOM 501 N N . SER A 1 64 ? 21.918 8.027 -2.154 1.00 97.12 64 SER A N 1
ATOM 502 C CA . SER A 1 64 ? 21.089 7.742 -0.974 1.00 97.12 64 SER A CA 1
ATOM 503 C C . SER A 1 64 ? 21.460 6.409 -0.311 1.00 97.12 64 SER A C 1
ATOM 505 O O . SER A 1 64 ? 21.551 6.339 0.915 1.00 97.12 64 SER A O 1
ATOM 507 N N . ILE A 1 65 ? 21.740 5.362 -1.097 1.00 96.38 65 ILE A N 1
ATOM 508 C CA . ILE A 1 65 ? 22.220 4.066 -0.587 1.00 96.38 65 ILE A CA 1
ATOM 509 C C . ILE A 1 65 ? 23.588 4.213 0.094 1.00 96.38 65 ILE A C 1
ATOM 511 O O . ILE A 1 65 ? 23.809 3.661 1.173 1.00 96.38 65 ILE A O 1
ATOM 515 N N . ASP A 1 66 ? 24.510 4.967 -0.503 1.00 95.25 66 ASP A N 1
ATOM 516 C CA . ASP A 1 66 ? 25.839 5.198 0.063 1.00 95.25 66 ASP A CA 1
ATOM 517 C C . ASP A 1 66 ? 25.769 5.981 1.381 1.00 95.25 66 ASP A C 1
ATOM 519 O O . ASP A 1 66 ? 26.503 5.669 2.322 1.00 95.25 66 ASP A O 1
ATOM 523 N N . GLN A 1 67 ? 24.881 6.977 1.473 1.00 96.31 67 GLN A N 1
ATOM 524 C CA . GLN A 1 67 ? 24.596 7.692 2.721 1.00 96.31 67 GLN A CA 1
ATOM 525 C C . GLN A 1 67 ? 24.045 6.739 3.783 1.00 96.31 67 GLN A C 1
ATOM 527 O O . GLN A 1 67 ? 24.581 6.700 4.892 1.00 96.31 67 GLN A O 1
ATOM 532 N N . TYR A 1 68 ? 23.062 5.907 3.420 1.00 95.62 68 TYR A N 1
ATOM 533 C CA . TYR A 1 68 ? 22.498 4.896 4.311 1.00 95.62 68 TYR A CA 1
ATOM 534 C C . TYR A 1 68 ? 23.568 3.938 4.852 1.00 95.62 68 TYR A C 1
ATOM 536 O O . TYR A 1 68 ? 23.711 3.796 6.066 1.00 95.62 68 TYR A O 1
ATOM 544 N N . LYS A 1 69 ? 24.385 3.330 3.980 1.00 94.19 69 LYS A N 1
ATOM 545 C CA . LYS A 1 69 ? 25.436 2.385 4.403 1.00 94.19 69 LYS A CA 1
ATOM 546 C C . LYS A 1 69 ? 26.498 3.024 5.297 1.00 94.19 69 LYS A C 1
ATOM 548 O O . LYS A 1 69 ? 27.088 2.338 6.131 1.00 94.19 69 LYS A O 1
ATOM 553 N N . LYS A 1 70 ? 26.744 4.327 5.141 1.00 95.38 70 LYS A N 1
ATOM 554 C CA . LYS A 1 70 ? 27.659 5.102 5.993 1.00 95.38 70 LYS A CA 1
ATOM 555 C C . LYS A 1 70 ? 27.009 5.582 7.297 1.00 95.38 70 LYS A C 1
ATOM 557 O O . LYS A 1 70 ? 27.706 6.164 8.121 1.00 95.38 70 LYS A O 1
ATOM 562 N N . GLY A 1 71 ? 25.709 5.345 7.495 1.00 94.69 71 GLY A N 1
ATOM 563 C CA . GLY A 1 71 ? 24.951 5.867 8.635 1.00 94.69 71 GLY A CA 1
ATOM 564 C C . GLY A 1 71 ? 24.849 7.395 8.634 1.00 94.69 71 GLY A C 1
ATOM 565 O O . GLY A 1 71 ? 24.782 8.001 9.700 1.00 94.69 71 GLY A O 1
ATOM 566 N N . LEU A 1 72 ? 24.910 8.018 7.454 1.00 95.88 72 LEU A N 1
ATOM 567 C CA . LEU A 1 72 ? 24.757 9.459 7.276 1.00 95.88 72 LEU A CA 1
ATOM 568 C C . LEU A 1 72 ? 23.279 9.825 7.114 1.00 95.88 72 LEU A C 1
ATOM 570 O O . LEU A 1 72 ? 22.453 8.981 6.767 1.00 95.88 72 LEU A O 1
ATOM 574 N N . ILE A 1 73 ? 22.972 11.108 7.314 1.00 96.81 73 ILE A N 1
ATOM 575 C CA . ILE A 1 73 ? 21.660 11.668 6.982 1.00 96.81 73 ILE A CA 1
ATOM 576 C C . ILE A 1 73 ? 21.438 11.514 5.474 1.00 96.81 73 ILE A C 1
ATOM 578 O O . ILE A 1 73 ? 22.261 11.954 4.666 1.00 96.81 73 ILE A O 1
ATOM 582 N N . ILE A 1 74 ? 20.333 10.875 5.106 1.00 97.62 74 ILE A N 1
ATOM 583 C CA . ILE A 1 74 ? 19.952 10.638 3.718 1.00 97.62 74 ILE A CA 1
ATOM 584 C C . ILE A 1 74 ? 19.324 11.919 3.166 1.00 97.62 74 ILE A C 1
ATOM 586 O O . ILE A 1 74 ? 18.274 12.363 3.634 1.00 97.62 74 ILE A O 1
ATOM 590 N N . ASN A 1 75 ? 19.968 12.505 2.156 1.00 97.31 75 ASN A N 1
ATOM 591 C CA . ASN A 1 75 ? 19.470 13.680 1.452 1.00 97.31 75 ASN A CA 1
ATOM 592 C C . ASN A 1 75 ? 18.642 13.245 0.235 1.00 97.31 75 ASN A C 1
ATOM 594 O O . ASN A 1 75 ? 19.177 12.690 -0.727 1.00 97.31 75 ASN A O 1
ATOM 598 N N . THR A 1 76 ? 17.341 13.521 0.268 1.00 97.56 76 THR A N 1
ATOM 599 C CA . THR A 1 76 ? 16.392 13.178 -0.799 1.00 97.56 76 THR A CA 1
ATOM 600 C C . THR A 1 76 ? 16.361 14.189 -1.944 1.00 97.56 76 THR A C 1
ATOM 602 O O . THR A 1 76 ? 15.894 13.847 -3.030 1.00 97.56 76 THR A O 1
ATOM 605 N N . LEU A 1 77 ? 16.891 15.406 -1.756 1.00 96.81 77 LEU A N 1
ATOM 606 C CA . LEU A 1 77 ? 16.807 16.490 -2.741 1.00 96.81 77 LEU A CA 1
ATOM 607 C C . LEU A 1 77 ? 17.368 16.107 -4.125 1.00 96.81 77 LEU A C 1
ATOM 609 O O . LEU A 1 77 ? 16.671 16.363 -5.104 1.00 96.81 77 LEU A O 1
ATOM 613 N N . PRO A 1 78 ? 18.550 15.470 -4.267 1.00 96.50 78 PRO A N 1
ATOM 614 C CA . PRO A 1 78 ? 19.065 15.110 -5.592 1.00 96.50 78 PRO A CA 1
ATOM 615 C C . PRO A 1 78 ? 18.159 14.121 -6.338 1.00 96.50 78 PRO A C 1
ATOM 617 O O . PRO A 1 78 ? 17.965 14.226 -7.551 1.00 96.50 78 PRO A O 1
ATOM 620 N N . LEU A 1 79 ? 17.576 13.164 -5.609 1.00 97.31 79 LEU A N 1
ATOM 621 C CA . LEU A 1 79 ? 16.651 12.188 -6.183 1.00 97.31 79 LEU A CA 1
ATOM 622 C C . LEU A 1 79 ? 15.338 12.866 -6.580 1.00 97.31 79 LEU A C 1
ATOM 624 O O . LEU A 1 79 ? 14.850 12.657 -7.688 1.00 97.31 79 LEU A O 1
ATOM 628 N N . ARG A 1 80 ? 14.826 13.757 -5.726 1.00 97.12 80 ARG A N 1
ATOM 629 C CA . ARG A 1 80 ? 13.654 14.585 -6.009 1.00 97.12 80 ARG A CA 1
ATOM 630 C C . ARG A 1 80 ? 13.850 15.475 -7.239 1.00 97.12 80 ARG A C 1
ATOM 632 O O . ARG A 1 80 ? 12.970 15.518 -8.088 1.00 97.12 80 ARG A O 1
ATOM 639 N N . GLN A 1 81 ? 15.005 16.126 -7.380 1.00 96.38 81 GLN A N 1
ATOM 640 C CA . GLN A 1 81 ? 15.357 16.922 -8.563 1.00 96.38 81 GLN A CA 1
ATOM 641 C C . GLN A 1 81 ? 15.410 16.070 -9.834 1.00 96.38 81 GLN A C 1
ATOM 643 O O . GLN A 1 81 ? 14.969 16.520 -10.886 1.00 96.38 81 GLN A O 1
ATOM 648 N N . SER A 1 82 ? 15.907 14.835 -9.737 1.00 96.25 82 SER A N 1
ATOM 649 C CA . SER A 1 82 ? 15.930 13.900 -10.867 1.00 96.25 82 SER A CA 1
ATOM 650 C C . SER A 1 82 ? 14.534 13.462 -11.297 1.00 96.25 82 SER A C 1
ATOM 652 O O . SER A 1 82 ? 14.263 13.407 -12.494 1.00 96.25 82 SER A O 1
ATOM 654 N N . LEU A 1 83 ? 13.634 13.213 -10.343 1.00 96.75 83 LEU A N 1
ATOM 655 C CA . LEU A 1 83 ? 12.226 12.933 -10.631 1.00 96.75 83 LEU A CA 1
ATOM 656 C C . LEU A 1 83 ? 11.531 14.151 -11.261 1.00 96.75 83 LEU A C 1
ATOM 658 O O . LEU A 1 83 ? 10.891 14.019 -12.300 1.00 96.75 83 LEU A O 1
ATOM 662 N N . ALA A 1 84 ? 11.715 15.340 -10.681 1.00 96.38 84 ALA A N 1
ATOM 663 C CA . ALA A 1 84 ? 11.135 16.587 -11.181 1.00 96.38 84 ALA A CA 1
ATOM 664 C C . ALA A 1 84 ? 11.605 16.922 -12.603 1.00 96.38 84 ALA A C 1
ATOM 666 O O . ALA A 1 84 ? 10.810 17.339 -13.438 1.00 96.38 84 ALA A O 1
ATOM 667 N N . ALA A 1 85 ? 12.894 16.719 -12.89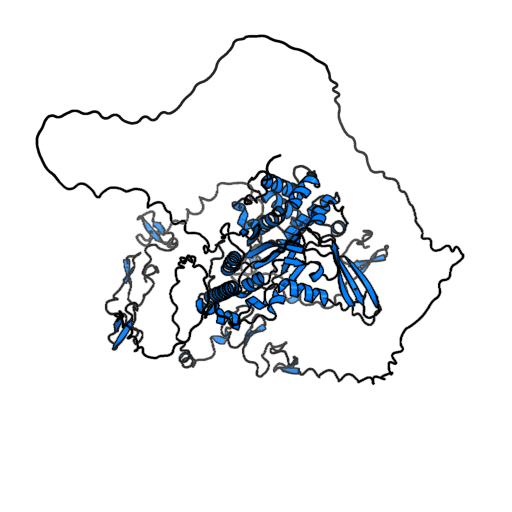3 1.00 95.44 85 ALA A N 1
ATOM 668 C CA . ALA A 1 85 ? 13.456 16.951 -14.218 1.00 95.44 85 ALA A CA 1
ATOM 669 C C . ALA A 1 85 ? 12.893 15.971 -15.256 1.00 95.44 85 ALA A C 1
ATOM 671 O O . ALA A 1 85 ? 12.565 16.380 -16.367 1.00 95.44 85 ALA A O 1
ATOM 672 N N . LEU A 1 86 ? 12.746 14.692 -14.891 1.00 94.56 86 LEU A N 1
ATOM 673 C CA . LEU A 1 86 ? 12.199 13.671 -15.784 1.00 94.56 86 LEU A CA 1
ATOM 674 C C . LEU A 1 86 ? 10.726 13.942 -16.139 1.00 94.56 86 LEU A C 1
ATOM 676 O O . LEU A 1 86 ? 10.325 13.726 -17.276 1.00 94.56 86 LEU A O 1
ATOM 680 N N . TYR A 1 87 ? 9.942 14.472 -15.195 1.00 94.75 87 TYR A N 1
ATOM 681 C CA . TYR A 1 87 ? 8.511 14.750 -15.369 1.00 94.75 87 TYR A CA 1
ATOM 682 C C . TYR A 1 87 ? 8.169 16.247 -15.420 1.00 94.75 87 TYR A C 1
ATOM 684 O O . TYR A 1 87 ? 7.047 16.654 -15.104 1.00 94.75 87 TYR A O 1
ATOM 692 N N . GLN A 1 88 ? 9.116 17.085 -15.849 1.00 94.81 88 GLN A N 1
ATOM 693 C CA . GLN A 1 88 ? 8.941 18.540 -15.877 1.00 94.81 88 GLN A CA 1
ATOM 694 C C . GLN A 1 88 ? 7.720 18.962 -16.712 1.00 94.81 88 GLN A C 1
ATOM 696 O O . GLN A 1 88 ? 6.978 19.863 -16.321 1.00 94.81 88 GLN A O 1
ATOM 701 N N . ASN A 1 89 ? 7.476 18.275 -17.833 1.00 94.88 89 ASN A N 1
ATOM 702 C CA . ASN A 1 89 ? 6.361 18.566 -18.740 1.00 94.88 89 ASN A CA 1
ATOM 703 C C . ASN A 1 89 ? 4.990 18.257 -18.122 1.00 94.88 89 ASN A C 1
ATOM 705 O O . ASN A 1 89 ? 4.012 18.937 -18.420 1.00 94.88 89 ASN A O 1
ATOM 709 N N . GLU A 1 90 ? 4.925 17.261 -17.239 1.00 94.69 90 GLU A N 1
ATOM 710 C CA . GLU A 1 90 ? 3.705 16.881 -16.519 1.00 94.69 90 GLU A CA 1
ATOM 711 C C . GLU A 1 90 ? 3.530 17.685 -15.224 1.00 94.69 90 GLU A C 1
ATOM 713 O O . GLU A 1 90 ? 2.545 17.500 -14.514 1.00 94.69 90 GLU A O 1
ATOM 718 N N . ARG A 1 91 ? 4.488 18.574 -14.905 1.00 94.12 91 ARG A N 1
ATOM 719 C CA . ARG A 1 91 ? 4.581 19.286 -13.623 1.00 94.12 91 ARG A CA 1
ATOM 720 C C . ARG A 1 91 ? 4.520 18.322 -12.433 1.00 94.12 91 ARG A C 1
ATOM 722 O O . ARG A 1 91 ? 3.970 18.672 -11.391 1.00 94.12 91 ARG A O 1
ATOM 729 N N . LYS A 1 92 ? 5.077 17.113 -12.586 1.00 94.81 92 LYS A N 1
ATOM 730 C CA . LYS A 1 92 ? 5.144 16.147 -11.488 1.00 94.81 92 LYS A CA 1
ATOM 731 C C . LYS A 1 92 ? 6.393 16.323 -10.648 1.00 94.81 92 LYS A C 1
ATOM 733 O O . LYS A 1 92 ? 7.428 16.790 -11.116 1.00 94.81 92 LYS A O 1
ATOM 738 N N . PHE A 1 93 ? 6.282 15.911 -9.393 1.00 94.81 93 PHE A N 1
ATOM 739 C CA . PHE A 1 93 ? 7.365 15.921 -8.419 1.00 94.81 93 PHE A CA 1
ATOM 740 C C . PHE A 1 93 ? 7.994 17.306 -8.181 1.00 94.81 93 PHE A C 1
ATOM 742 O O . PHE A 1 93 ? 9.192 17.404 -7.913 1.00 94.81 93 PHE A O 1
ATOM 749 N N . THR A 1 94 ? 7.208 18.385 -8.259 1.00 94.44 94 THR A N 1
ATOM 750 C CA . THR A 1 94 ? 7.712 19.753 -8.047 1.00 94.44 94 THR A CA 1
ATOM 751 C C . THR A 1 94 ? 8.322 19.917 -6.653 1.00 94.44 94 THR A C 1
ATOM 753 O O . THR A 1 94 ? 7.868 19.323 -5.680 1.00 94.44 94 THR A O 1
ATOM 756 N N . LEU A 1 95 ? 9.392 20.701 -6.515 1.00 93.25 95 LEU A N 1
ATOM 757 C CA . LEU A 1 95 ? 10.171 20.750 -5.264 1.00 93.25 95 LEU A CA 1
ATOM 758 C C . LEU A 1 95 ? 9.395 21.290 -4.048 1.00 93.25 95 LEU A C 1
ATOM 760 O O . LEU A 1 95 ? 9.857 21.115 -2.922 1.00 93.25 95 LEU A O 1
ATOM 764 N N . ASP A 1 96 ? 8.259 21.933 -4.289 1.00 92.50 96 ASP A N 1
ATOM 765 C CA . ASP A 1 96 ? 7.376 22.607 -3.341 1.00 92.50 96 ASP A CA 1
ATOM 766 C C . ASP A 1 96 ? 6.107 21.813 -2.978 1.00 92.50 96 ASP A C 1
ATOM 768 O O . ASP A 1 96 ? 5.449 22.155 -1.999 1.00 92.50 96 ASP A O 1
ATOM 772 N N . SER A 1 97 ? 5.768 20.748 -3.714 1.00 91.44 97 SER A N 1
ATOM 773 C CA . SER A 1 97 ? 4.545 19.963 -3.483 1.00 91.44 97 SER A CA 1
ATOM 774 C C . SER A 1 97 ? 4.811 18.658 -2.727 1.00 91.44 97 SER A C 1
ATOM 776 O O . SER A 1 97 ? 5.683 17.884 -3.121 1.00 91.44 97 SER A O 1
ATOM 778 N N . ALA A 1 98 ? 4.014 18.370 -1.695 1.00 90.25 98 ALA A N 1
ATOM 779 C CA . ALA A 1 98 ? 4.054 17.106 -0.950 1.00 90.25 98 ALA A CA 1
ATOM 780 C C . ALA A 1 98 ? 3.119 16.016 -1.517 1.00 90.25 98 ALA A C 1
ATOM 782 O O . ALA A 1 98 ? 3.240 14.846 -1.156 1.00 90.25 98 ALA A O 1
ATOM 783 N N . ASP A 1 99 ? 2.218 16.389 -2.429 1.00 89.00 99 ASP A N 1
ATOM 784 C CA . ASP A 1 99 ? 1.073 15.578 -2.854 1.00 89.00 99 ASP A CA 1
ATOM 785 C C . ASP A 1 99 ? 1.420 14.656 -4.028 1.00 89.00 99 ASP A C 1
ATOM 787 O O . ASP A 1 99 ? 0.905 14.808 -5.135 1.00 89.00 99 ASP A O 1
ATOM 791 N N . TRP A 1 100 ? 2.324 13.704 -3.800 1.00 94.75 100 TRP A N 1
ATOM 792 C CA . TRP A 1 100 ? 2.694 12.711 -4.814 1.00 94.75 100 TRP A CA 1
ATOM 793 C C . TRP A 1 100 ? 2.345 11.303 -4.368 1.00 94.75 100 TRP A C 1
ATOM 795 O O . TRP A 1 100 ? 2.489 10.957 -3.194 1.00 94.75 100 TRP A O 1
ATOM 805 N N . ASP A 1 101 ? 1.888 10.490 -5.318 1.00 96.00 101 ASP A N 1
ATOM 806 C CA . ASP A 1 101 ? 1.527 9.104 -5.065 1.00 96.00 101 ASP A CA 1
ATOM 807 C C . ASP A 1 101 ? 2.783 8.245 -4.859 1.00 96.00 101 ASP A C 1
ATOM 809 O O . ASP A 1 101 ? 3.751 8.284 -5.634 1.00 96.00 101 ASP A O 1
ATOM 813 N N . ILE A 1 102 ? 2.790 7.474 -3.772 1.00 97.19 102 ILE A N 1
ATOM 814 C CA . ILE A 1 102 ? 3.943 6.650 -3.417 1.00 97.19 102 ILE A CA 1
ATOM 815 C C . ILE A 1 102 ? 4.123 5.463 -4.372 1.00 97.19 102 ILE A C 1
ATOM 817 O O . ILE A 1 102 ? 5.258 5.103 -4.680 1.00 97.19 102 ILE A O 1
ATOM 821 N N . ILE A 1 103 ? 3.037 4.869 -4.872 1.00 97.88 103 ILE A N 1
ATOM 822 C CA . ILE A 1 103 ? 3.087 3.712 -5.773 1.00 97.88 103 ILE A CA 1
ATOM 823 C C . ILE A 1 103 ? 3.594 4.151 -7.144 1.00 97.88 103 ILE A C 1
ATOM 825 O O . ILE A 1 103 ? 4.460 3.492 -7.718 1.00 97.88 103 ILE A O 1
ATOM 829 N N . GLU A 1 104 ? 3.147 5.305 -7.634 1.00 97.06 104 GLU A N 1
ATOM 830 C CA . GLU A 1 104 ? 3.694 5.941 -8.830 1.00 97.06 104 GLU A CA 1
ATOM 831 C C . GLU A 1 104 ? 5.192 6.226 -8.651 1.00 97.06 104 GLU A C 1
ATOM 833 O O . GLU A 1 104 ? 6.003 5.851 -9.497 1.00 97.06 104 GLU A O 1
ATOM 838 N N . THR A 1 105 ? 5.592 6.798 -7.511 1.00 98.00 105 THR A N 1
ATOM 839 C CA . THR A 1 105 ? 7.007 7.072 -7.207 1.00 98.00 105 THR A CA 1
ATOM 840 C C . THR A 1 105 ? 7.855 5.796 -7.205 1.00 98.00 105 THR A C 1
ATOM 842 O O . THR A 1 105 ? 8.934 5.768 -7.805 1.00 98.00 105 THR A O 1
ATOM 845 N N . MET A 1 106 ? 7.372 4.727 -6.563 1.00 98.44 106 MET A N 1
ATOM 846 C CA . MET A 1 106 ? 8.026 3.416 -6.556 1.00 98.44 106 MET A CA 1
ATOM 847 C C . MET A 1 106 ? 8.163 2.859 -7.976 1.00 98.44 106 MET A C 1
ATOM 849 O O . MET A 1 106 ? 9.265 2.468 -8.366 1.00 98.44 106 MET A O 1
ATOM 853 N N . SER A 1 107 ? 7.081 2.887 -8.758 1.00 97.38 107 SER A N 1
ATOM 854 C CA . SER A 1 107 ? 7.045 2.407 -10.144 1.00 97.38 107 SER A CA 1
ATOM 855 C C . SER A 1 107 ? 8.062 3.143 -11.015 1.00 97.38 107 SER A C 1
ATOM 857 O O . SER A 1 107 ? 8.861 2.519 -11.706 1.00 97.38 107 SER A O 1
ATOM 859 N N . ILE A 1 108 ? 8.132 4.471 -10.912 1.00 96.94 108 ILE A N 1
ATOM 860 C CA . ILE A 1 108 ? 9.072 5.293 -11.684 1.00 96.94 108 ILE A CA 1
ATOM 861 C C . ILE A 1 108 ? 10.525 4.948 -11.360 1.00 96.94 108 ILE A C 1
ATOM 863 O O . ILE A 1 108 ? 11.346 4.811 -12.270 1.00 96.94 108 ILE A O 1
ATOM 867 N N . ILE A 1 109 ? 10.861 4.804 -10.076 1.00 97.81 109 ILE A N 1
ATOM 868 C CA . ILE A 1 109 ? 12.229 4.466 -9.667 1.00 97.81 109 ILE A CA 1
ATOM 869 C C . ILE A 1 109 ? 12.598 3.054 -10.147 1.00 97.81 109 ILE A C 1
ATOM 871 O O . ILE A 1 109 ? 13.698 2.856 -10.666 1.00 97.81 109 ILE A O 1
ATOM 875 N N . LEU A 1 110 ? 11.686 2.087 -10.023 1.00 97.38 110 LEU A N 1
ATOM 876 C CA . LEU A 1 110 ? 11.897 0.709 -10.479 1.00 97.38 110 LEU A CA 1
ATOM 877 C C . LEU A 1 110 ? 11.993 0.606 -12.008 1.00 97.38 110 LEU A C 1
ATOM 879 O O . LEU A 1 110 ? 12.865 -0.093 -12.522 1.00 97.38 110 LEU A O 1
ATOM 883 N N . ASN A 1 111 ? 11.201 1.384 -12.740 1.00 96.31 111 ASN A N 1
ATOM 884 C CA . ASN A 1 111 ? 11.289 1.496 -14.193 1.00 96.31 111 ASN A CA 1
ATOM 885 C C . ASN A 1 111 ? 12.616 2.121 -14.637 1.00 96.31 111 ASN A C 1
ATOM 887 O O . ASN A 1 111 ? 13.242 1.630 -15.573 1.00 96.31 111 ASN A O 1
ATOM 891 N N . ALA A 1 112 ? 13.115 3.144 -13.936 1.00 95.94 112 ALA A N 1
ATOM 892 C CA . ALA A 1 112 ? 14.441 3.694 -14.212 1.00 95.94 112 ALA A CA 1
ATOM 893 C C . ALA A 1 112 ? 15.552 2.649 -13.989 1.00 95.94 112 ALA A C 1
ATOM 895 O O . ALA A 1 112 ? 16.527 2.610 -14.745 1.00 95.94 112 ALA A O 1
ATOM 896 N N . ILE A 1 113 ? 15.410 1.792 -12.968 1.00 95.81 113 ILE A N 1
ATOM 897 C CA . ILE A 1 113 ? 16.331 0.673 -12.698 1.00 95.81 113 ILE A CA 1
ATOM 898 C C . ILE A 1 113 ? 16.292 -0.338 -13.844 1.00 95.81 113 ILE A C 1
ATOM 900 O O . ILE A 1 113 ? 17.349 -0.736 -14.331 1.00 95.81 113 ILE A O 1
ATOM 904 N N . HIS A 1 114 ? 15.093 -0.705 -14.299 1.00 95.12 114 HIS A N 1
ATOM 905 C CA . HIS A 1 114 ? 14.892 -1.607 -15.432 1.00 95.12 114 HIS A CA 1
ATOM 906 C C . HIS A 1 114 ? 15.532 -1.080 -16.710 1.00 95.12 114 HIS A C 1
ATOM 908 O O . HIS A 1 114 ? 16.389 -1.747 -17.281 1.00 95.12 114 HIS A O 1
ATOM 914 N N . ILE A 1 115 ? 15.205 0.158 -17.097 1.00 94.56 115 ILE A N 1
ATOM 915 C CA . ILE A 1 115 ? 15.776 0.842 -18.268 1.00 94.56 115 ILE A CA 1
ATOM 916 C C . ILE A 1 115 ? 17.301 0.829 -18.202 1.00 94.56 115 ILE A C 1
ATOM 918 O O . ILE A 1 115 ? 17.976 0.580 -19.201 1.00 94.56 115 ILE A O 1
ATOM 922 N N . LYS A 1 116 ? 17.864 1.064 -17.013 1.00 93.88 116 LYS A N 1
ATOM 923 C CA . LYS A 1 116 ? 19.311 1.022 -16.848 1.00 93.88 116 LYS A CA 1
ATOM 924 C C . LYS A 1 116 ? 19.880 -0.393 -16.999 1.00 93.88 116 LYS A C 1
ATOM 926 O O . LYS A 1 116 ? 20.971 -0.525 -17.549 1.00 93.88 116 LYS A O 1
ATOM 931 N N . ALA A 1 117 ? 19.174 -1.418 -16.523 1.00 93.00 117 ALA A N 1
ATOM 932 C CA . ALA A 1 117 ? 19.582 -2.819 -16.618 1.00 93.00 117 ALA A CA 1
ATOM 933 C C . ALA A 1 117 ? 19.543 -3.372 -18.055 1.00 93.00 117 ALA A C 1
ATOM 935 O O . ALA A 1 117 ? 20.262 -4.322 -18.351 1.00 93.00 117 ALA A O 1
ATOM 936 N N . ILE A 1 118 ? 18.753 -2.767 -18.948 1.00 93.19 118 ILE A N 1
ATOM 937 C CA . ILE A 1 118 ? 18.749 -3.059 -20.394 1.00 93.19 118 ILE A CA 1
ATOM 938 C C . ILE A 1 118 ? 19.664 -2.120 -21.203 1.00 93.19 118 ILE A C 1
ATOM 940 O O . ILE A 1 118 ? 19.533 -2.024 -22.418 1.00 93.19 118 ILE A O 1
ATOM 944 N N . ASP A 1 119 ? 20.590 -1.423 -20.534 1.00 92.44 119 ASP A N 1
ATOM 945 C CA . ASP A 1 119 ? 21.592 -0.522 -21.123 1.00 92.44 119 ASP A CA 1
ATOM 946 C C . ASP A 1 119 ? 21.046 0.718 -21.859 1.00 92.44 119 ASP A C 1
ATOM 948 O O . ASP A 1 119 ? 21.748 1.345 -22.657 1.00 92.44 119 ASP A O 1
ATOM 952 N N . PHE A 1 120 ? 19.833 1.163 -21.521 1.00 91.62 120 PHE A N 1
ATOM 953 C CA . PHE A 1 120 ? 19.283 2.429 -22.010 1.00 91.62 120 PHE A CA 1
ATOM 954 C C . PHE A 1 120 ? 19.569 3.607 -21.048 1.00 91.62 120 PHE A C 1
ATOM 956 O O . PHE A 1 120 ? 19.810 3.421 -19.848 1.00 91.62 120 PHE A O 1
ATOM 963 N N . PRO A 1 121 ? 19.562 4.861 -21.545 1.00 88.94 121 PRO A N 1
ATOM 964 C CA . PRO A 1 121 ? 19.642 6.059 -20.705 1.00 88.94 121 PRO A CA 1
ATOM 965 C C . PRO A 1 121 ? 18.512 6.146 -19.661 1.00 88.94 121 PRO A C 1
ATOM 967 O O . PRO A 1 121 ? 17.342 6.019 -20.012 1.00 88.94 121 PRO A O 1
ATOM 970 N N . CYS A 1 122 ? 18.843 6.462 -18.397 1.00 85.00 122 CYS A N 1
ATOM 971 C CA . CYS A 1 122 ? 17.905 6.450 -17.253 1.00 85.00 122 CYS A CA 1
ATOM 972 C C . CYS A 1 122 ? 16.726 7.447 -17.355 1.00 85.00 122 CYS A C 1
ATOM 974 O O . CYS A 1 122 ? 15.835 7.414 -16.513 1.00 85.00 122 CYS A O 1
ATOM 976 N N . GLY A 1 123 ? 16.741 8.354 -18.339 1.00 83.94 123 GLY A N 1
ATOM 977 C CA . GLY A 1 123 ? 15.743 9.412 -18.523 1.00 83.94 123 GLY A CA 1
ATOM 978 C C . GLY A 1 123 ? 14.731 9.162 -19.643 1.00 83.94 123 GLY A C 1
ATOM 979 O O . GLY A 1 123 ? 14.053 10.098 -20.052 1.00 83.94 123 GLY A O 1
ATOM 980 N N . ILE A 1 124 ? 14.655 7.951 -20.199 1.00 88.62 124 ILE A N 1
ATOM 981 C CA . ILE A 1 124 ? 13.700 7.653 -21.273 1.00 88.62 124 ILE A CA 1
ATOM 982 C C . ILE A 1 124 ? 12.349 7.229 -20.684 1.00 88.62 124 ILE A C 1
ATOM 984 O O . ILE A 1 124 ? 12.286 6.344 -19.842 1.00 88.62 124 ILE A O 1
ATOM 988 N N . GLN A 1 125 ? 11.261 7.825 -21.172 1.00 87.06 125 GLN A N 1
ATOM 989 C CA . GLN A 1 125 ? 9.879 7.465 -20.834 1.00 87.06 125 GLN A CA 1
ATOM 990 C C . GLN A 1 125 ? 9.180 6.873 -22.064 1.00 87.06 125 GLN A C 1
ATOM 992 O O . GLN A 1 125 ? 8.313 7.499 -22.666 1.00 87.06 125 GLN A O 1
ATOM 997 N N . ASN A 1 126 ? 9.616 5.695 -22.510 1.00 92.06 126 ASN A N 1
ATOM 998 C CA . ASN A 1 126 ? 8.997 5.016 -23.647 1.00 92.06 126 ASN A CA 1
ATOM 999 C C . ASN A 1 126 ? 8.427 3.665 -23.202 1.00 92.06 126 ASN A C 1
ATOM 1001 O O . ASN A 1 126 ? 9.184 2.790 -22.781 1.00 92.06 126 ASN A O 1
ATOM 1005 N N . ASN A 1 127 ? 7.111 3.498 -23.341 1.00 91.88 127 ASN A N 1
ATOM 1006 C CA . ASN A 1 127 ? 6.398 2.267 -22.992 1.00 91.88 127 ASN A CA 1
ATOM 1007 C C . ASN A 1 127 ? 6.913 1.051 -23.777 1.00 91.88 127 ASN A C 1
ATOM 1009 O O . ASN A 1 127 ? 7.030 -0.030 -23.207 1.00 91.88 127 ASN A O 1
ATOM 1013 N N . ASP A 1 128 ? 7.318 1.234 -25.037 1.00 93.44 128 ASP A N 1
ATOM 1014 C CA . ASP A 1 128 ? 7.893 0.153 -25.842 1.00 93.44 128 ASP A CA 1
ATOM 1015 C C . ASP A 1 128 ? 9.202 -0.348 -25.216 1.00 93.44 128 ASP A C 1
ATOM 1017 O O . ASP A 1 128 ? 9.454 -1.547 -25.171 1.00 93.44 128 ASP A O 1
ATOM 1021 N N . ILE A 1 129 ? 10.020 0.557 -24.666 1.00 92.75 129 ILE A N 1
ATOM 1022 C CA . ILE A 1 129 ? 11.285 0.205 -24.003 1.00 92.75 129 ILE A CA 1
ATOM 1023 C C . ILE A 1 129 ? 11.023 -0.476 -22.659 1.00 92.75 129 ILE A C 1
ATOM 1025 O O . ILE A 1 129 ? 11.704 -1.439 -22.319 1.00 92.75 129 ILE A O 1
ATOM 1029 N N . LEU A 1 130 ? 10.019 -0.015 -21.911 1.00 92.06 130 LEU A N 1
ATOM 1030 C CA . LEU A 1 130 ? 9.614 -0.640 -20.650 1.00 92.06 130 LEU A CA 1
ATOM 1031 C C . LEU A 1 130 ? 9.123 -2.082 -20.840 1.00 92.06 130 LEU A C 1
ATOM 1033 O O . LEU A 1 130 ? 9.345 -2.921 -19.968 1.00 92.06 130 LEU A O 1
ATOM 1037 N N . SER A 1 131 ? 8.530 -2.386 -21.998 1.00 91.12 131 SER A N 1
ATOM 1038 C CA . SER A 1 131 ? 8.078 -3.737 -22.341 1.00 91.12 131 SER A CA 1
ATOM 1039 C C . SER A 1 131 ? 9.220 -4.718 -22.650 1.00 91.12 131 SER A C 1
ATOM 1041 O O . SER A 1 131 ? 9.016 -5.932 -22.580 1.00 91.12 131 SER A O 1
ATOM 1043 N N . ILE A 1 132 ? 10.433 -4.225 -22.944 1.00 92.06 132 ILE A N 1
ATOM 1044 C CA . ILE A 1 132 ? 11.588 -5.074 -23.260 1.00 92.06 132 ILE A CA 1
ATOM 1045 C C . ILE A 1 132 ? 11.949 -5.914 -22.033 1.00 92.06 132 ILE A C 1
ATOM 1047 O O . ILE A 1 132 ? 12.202 -5.389 -20.949 1.00 92.06 132 ILE A O 1
ATOM 1051 N N . SER A 1 133 ? 12.014 -7.233 -22.212 1.00 89.81 133 SER A N 1
ATOM 1052 C CA . SER A 1 133 ? 12.491 -8.158 -21.184 1.00 89.81 133 SER A CA 1
ATOM 1053 C C . SER A 1 133 ? 13.957 -7.881 -20.848 1.00 89.81 133 SER A C 1
ATOM 1055 O O . SER A 1 133 ? 14.789 -7.757 -21.748 1.00 89.81 133 SER A O 1
ATOM 1057 N N . CYS A 1 134 ? 14.299 -7.846 -19.565 1.00 89.88 134 CYS A N 1
ATOM 1058 C CA . CYS A 1 134 ? 15.681 -7.731 -19.104 1.00 89.88 134 CYS A CA 1
ATOM 1059 C C . CYS A 1 134 ? 16.239 -9.082 -18.636 1.00 89.88 134 CYS A C 1
ATOM 1061 O O . CYS A 1 134 ? 15.529 -10.083 -18.536 1.00 89.88 134 CYS A O 1
ATOM 1063 N N . ASN A 1 135 ? 17.534 -9.092 -18.323 1.00 84.12 135 ASN A N 1
ATOM 1064 C CA . ASN A 1 135 ? 18.176 -10.214 -17.651 1.00 84.12 135 ASN A CA 1
ATOM 1065 C C . ASN A 1 135 ? 17.586 -10.411 -16.239 1.00 84.12 135 ASN A C 1
ATOM 1067 O O . ASN A 1 135 ? 17.240 -9.445 -15.559 1.00 84.12 135 ASN A O 1
ATOM 1071 N N . GLU A 1 136 ? 17.573 -11.650 -15.751 1.00 80.25 136 GLU A N 1
ATOM 1072 C CA . GLU A 1 136 ? 17.204 -12.006 -14.375 1.00 80.25 136 GLU A CA 1
ATOM 1073 C C . GLU A 1 136 ? 18.022 -11.259 -13.307 1.00 80.25 136 GLU A C 1
ATOM 1075 O O . GLU A 1 136 ? 17.571 -11.129 -12.172 1.00 80.25 136 GLU A O 1
ATOM 1080 N N . ALA A 1 137 ? 19.189 -10.719 -13.677 1.00 88.88 137 ALA A N 1
ATOM 1081 C CA . ALA A 1 137 ? 20.014 -9.860 -12.829 1.00 88.88 137 ALA A CA 1
ATOM 1082 C C . ALA A 1 137 ? 19.456 -8.437 -12.614 1.00 88.88 137 ALA A C 1
ATOM 1084 O O . ALA A 1 137 ? 20.015 -7.686 -11.818 1.00 88.88 137 ALA A O 1
ATOM 1085 N N . CYS A 1 138 ? 18.389 -8.027 -13.310 1.00 94.94 138 CYS A N 1
ATOM 1086 C CA . CYS A 1 138 ? 17.750 -6.734 -13.072 1.00 94.94 138 CYS A CA 1
ATOM 1087 C C . CYS A 1 138 ? 17.230 -6.656 -11.621 1.00 94.94 138 CYS A C 1
ATOM 1089 O O . CYS A 1 138 ? 16.366 -7.454 -11.245 1.00 94.94 138 CYS A O 1
ATOM 1091 N N . PRO A 1 139 ? 17.685 -5.680 -10.805 1.00 95.81 139 PRO A N 1
ATOM 1092 C CA . PRO A 1 139 ? 17.265 -5.564 -9.408 1.00 95.81 139 PRO A CA 1
ATOM 1093 C C . PRO A 1 139 ? 15.749 -5.421 -9.233 1.00 95.81 139 PRO A C 1
ATOM 1095 O O . PRO A 1 139 ? 15.187 -5.948 -8.275 1.00 95.81 139 PRO A O 1
ATOM 1098 N N . PHE A 1 140 ? 15.077 -4.744 -10.170 1.00 96.31 140 PHE A N 1
ATOM 1099 C CA . PHE A 1 140 ? 13.621 -4.643 -10.169 1.00 96.31 140 PHE A CA 1
ATOM 1100 C C . PHE A 1 140 ? 12.974 -6.018 -10.385 1.00 96.31 140 PHE A C 1
ATOM 1102 O O . PHE A 1 140 ? 12.220 -6.481 -9.526 1.00 96.31 140 PHE A O 1
ATOM 1109 N N . HIS A 1 141 ? 13.317 -6.703 -11.480 1.00 95.75 141 HIS A N 1
ATOM 1110 C CA . HIS A 1 141 ? 12.707 -7.989 -11.815 1.00 95.75 141 HIS A CA 1
ATOM 1111 C C . HIS A 1 141 ? 13.045 -9.107 -10.846 1.00 95.75 141 HIS A C 1
ATOM 1113 O O . HIS A 1 141 ? 12.271 -10.048 -10.711 1.00 95.75 141 HIS A O 1
ATOM 1119 N N . MET A 1 142 ? 14.197 -9.043 -10.190 1.00 95.62 142 MET A N 1
ATOM 1120 C CA . MET A 1 142 ? 14.575 -10.018 -9.177 1.00 95.62 142 MET A CA 1
ATOM 1121 C C . MET A 1 142 ? 13.743 -9.862 -7.898 1.00 95.62 142 MET A C 1
ATOM 1123 O O . MET A 1 142 ? 13.447 -10.858 -7.244 1.00 95.62 142 MET A O 1
ATOM 1127 N N . ILE A 1 143 ? 13.374 -8.632 -7.527 1.00 97.38 143 ILE A N 1
ATOM 1128 C CA . ILE A 1 143 ? 12.886 -8.346 -6.171 1.00 97.38 143 ILE A CA 1
ATOM 1129 C C . ILE A 1 143 ? 11.402 -8.011 -6.131 1.00 97.38 143 ILE A C 1
ATOM 1131 O O . ILE A 1 143 ? 10.728 -8.505 -5.236 1.00 97.38 143 ILE A O 1
ATOM 1135 N N . PHE A 1 144 ? 10.891 -7.213 -7.068 1.00 97.88 144 PHE A N 1
ATOM 1136 C CA . PHE A 1 144 ? 9.527 -6.671 -7.000 1.00 97.88 144 PHE A CA 1
ATOM 1137 C C . PHE A 1 144 ? 8.616 -7.116 -8.146 1.00 97.88 144 PHE A C 1
ATOM 1139 O O . PHE A 1 144 ? 7.406 -6.966 -8.033 1.00 97.88 144 PHE A O 1
ATOM 1146 N N . TYR A 1 145 ? 9.155 -7.644 -9.247 1.00 97.19 145 TYR A N 1
ATOM 1147 C CA . TYR A 1 145 ? 8.324 -8.016 -10.395 1.00 97.19 145 TYR A CA 1
ATOM 1148 C C . TYR A 1 145 ? 7.391 -9.190 -10.090 1.00 97.19 145 TYR A C 1
ATOM 1150 O O . TYR A 1 145 ? 7.828 -10.279 -9.705 1.00 97.19 145 TYR A O 1
ATOM 1158 N N . LEU A 1 146 ? 6.106 -8.949 -10.328 1.00 97.06 146 LEU A N 1
ATOM 1159 C CA . LEU A 1 146 ? 5.027 -9.911 -10.187 1.00 97.06 146 LEU A CA 1
ATOM 1160 C C . LEU A 1 146 ? 4.602 -10.381 -11.579 1.00 97.06 146 LEU A C 1
ATOM 1162 O O . LEU A 1 146 ? 3.845 -9.695 -12.269 1.00 97.06 146 LEU A O 1
ATOM 1166 N N . GLY A 1 147 ? 5.112 -11.549 -11.973 1.00 96.38 147 GLY A N 1
ATOM 1167 C CA . GLY A 1 147 ? 4.811 -12.172 -13.257 1.00 96.38 147 GLY A CA 1
ATOM 1168 C C . GLY A 1 147 ? 3.575 -13.057 -13.161 1.00 96.38 147 GLY A C 1
ATOM 1169 O O . GLY A 1 147 ? 3.593 -14.079 -12.465 1.00 96.38 147 GLY A O 1
ATOM 1170 N N . VAL A 1 148 ? 2.521 -12.671 -13.876 1.00 97.12 148 VAL A N 1
ATOM 1171 C CA . VAL A 1 148 ? 1.236 -13.375 -13.934 1.00 97.12 148 VAL A CA 1
ATOM 1172 C C . VAL A 1 148 ? 0.801 -13.475 -15.392 1.00 97.12 148 VAL A C 1
ATOM 1174 O O . VAL A 1 148 ? 0.853 -12.486 -16.115 1.00 97.12 148 VAL A O 1
ATOM 1177 N N . ASP A 1 149 ? 0.349 -14.656 -15.799 1.00 97.31 149 ASP A N 1
ATOM 1178 C CA . ASP A 1 149 ? -0.334 -14.882 -17.070 1.00 97.31 149 ASP A CA 1
ATOM 1179 C C . ASP A 1 149 ? -1.838 -15.006 -16.825 1.00 97.31 149 ASP A C 1
ATOM 1181 O O . ASP A 1 149 ? -2.283 -15.816 -16.003 1.00 97.31 149 ASP A O 1
ATOM 1185 N N . GLU A 1 150 ? -2.627 -14.237 -17.567 1.00 97.31 150 GLU A N 1
ATOM 1186 C CA . GLU A 1 150 ? -4.080 -14.357 -17.621 1.00 97.31 150 GLU A CA 1
ATOM 1187 C C . GLU A 1 150 ? -4.476 -15.315 -18.741 1.00 97.31 150 GLU A C 1
ATOM 1189 O O . GLU A 1 150 ? -4.337 -15.000 -19.923 1.00 97.31 150 GLU A O 1
ATOM 1194 N N . ASN A 1 151 ? -4.997 -16.484 -18.384 1.00 97.62 151 ASN A N 1
ATOM 1195 C CA . ASN A 1 151 ? -5.474 -17.481 -19.333 1.00 97.62 151 ASN A CA 1
ATOM 1196 C C . ASN A 1 151 ? -6.994 -17.371 -19.463 1.00 97.62 151 ASN A C 1
ATOM 1198 O O . ASN A 1 151 ? -7.733 -17.583 -18.500 1.00 97.62 151 ASN A O 1
ATOM 1202 N N . TYR A 1 152 ? -7.451 -17.056 -20.665 1.00 97.81 152 TYR A N 1
ATOM 1203 C CA . TYR A 1 152 ? -8.845 -16.897 -21.043 1.00 97.81 152 TYR A CA 1
ATOM 1204 C C . TYR A 1 152 ? -9.327 -18.181 -21.709 1.00 97.81 152 TYR A C 1
ATOM 1206 O O . TYR A 1 152 ? -8.835 -18.541 -22.776 1.00 97.81 152 TYR A O 1
ATOM 1214 N N . THR A 1 153 ? -10.324 -18.838 -21.123 1.00 98.12 153 THR A N 1
ATOM 1215 C CA . THR A 1 153 ? -11.000 -19.991 -21.728 1.00 98.12 153 THR A CA 1
ATOM 1216 C C . THR A 1 153 ? -12.435 -19.605 -22.051 1.00 98.12 153 THR A C 1
ATOM 1218 O O . THR A 1 153 ? -13.273 -19.471 -21.155 1.00 98.12 153 THR A O 1
ATOM 1221 N N . CYS A 1 154 ? -12.722 -19.404 -23.336 1.00 98.19 154 CYS A N 1
ATOM 1222 C CA . CYS A 1 154 ? -14.066 -19.098 -23.806 1.00 98.19 154 CYS A CA 1
ATOM 1223 C C . CYS A 1 154 ? -14.960 -20.341 -23.753 1.00 98.19 154 CYS A C 1
ATOM 1225 O O . CYS A 1 154 ? -14.509 -21.452 -24.020 1.00 98.19 154 CYS A O 1
ATOM 1227 N N . GLU A 1 155 ? -16.255 -20.156 -23.496 1.00 97.75 155 GLU A N 1
ATOM 1228 C CA . GLU A 1 155 ? -17.261 -21.225 -23.550 1.00 97.75 155 GLU A CA 1
ATOM 1229 C C . GLU A 1 155 ? -17.340 -21.921 -24.933 1.00 97.75 155 GLU A C 1
ATOM 1231 O O . GLU A 1 155 ? -17.818 -23.050 -25.021 1.00 97.75 155 GLU A O 1
ATOM 1236 N N . CYS A 1 156 ? -16.827 -21.308 -26.013 1.00 97.12 156 CYS A N 1
ATOM 1237 C CA . CYS A 1 156 ? -16.692 -21.962 -27.326 1.00 97.12 156 CYS A CA 1
ATOM 1238 C C . CYS A 1 156 ? -15.499 -22.936 -27.428 1.00 97.12 156 CYS A C 1
ATOM 1240 O O . CYS A 1 156 ? -15.335 -23.589 -28.456 1.00 97.12 156 CYS A O 1
ATOM 1242 N N . GLY A 1 157 ? -14.657 -23.007 -26.392 1.00 97.19 157 GLY A N 1
ATOM 1243 C CA . GLY A 1 157 ? -13.425 -23.795 -26.348 1.00 97.19 157 GLY A CA 1
ATOM 1244 C C . GLY A 1 157 ? -12.169 -23.052 -26.814 1.00 97.19 157 GLY A C 1
ATOM 1245 O O . GLY A 1 157 ? -11.088 -23.627 -26.761 1.00 97.19 157 GLY A O 1
ATOM 1246 N N . ASN A 1 158 ? -12.274 -21.795 -27.266 1.00 97.69 158 ASN A N 1
ATOM 1247 C CA . ASN A 1 158 ? -11.093 -21.009 -27.626 1.00 97.69 158 ASN A CA 1
ATOM 1248 C C . ASN A 1 158 ? -10.308 -20.585 -26.379 1.00 97.69 158 ASN A C 1
ATOM 1250 O O . ASN A 1 158 ? -10.879 -19.993 -25.460 1.00 97.69 158 ASN A O 1
ATOM 1254 N N . GLU A 1 159 ? -8.998 -20.804 -26.407 1.00 97.69 159 GLU A N 1
ATOM 1255 C CA . GLU A 1 159 ? -8.070 -20.425 -25.344 1.00 97.69 159 GLU A CA 1
ATOM 1256 C C . GLU A 1 159 ? -7.146 -19.294 -25.812 1.00 97.69 159 GLU A C 1
ATOM 1258 O O . GLU A 1 159 ? -6.726 -19.253 -26.968 1.00 97.69 159 GLU A O 1
ATOM 1263 N N . ASN A 1 160 ? -6.840 -18.358 -24.918 1.00 97.50 160 ASN A N 1
ATOM 1264 C CA . ASN A 1 160 ? -5.847 -17.308 -25.133 1.00 97.50 160 ASN A CA 1
ATOM 1265 C C . ASN A 1 160 ? -5.094 -17.039 -23.826 1.00 97.50 160 ASN A C 1
ATOM 1267 O O . ASN A 1 160 ? -5.662 -17.212 -22.753 1.00 97.50 160 ASN A O 1
ATOM 1271 N N . SER A 1 161 ? -3.846 -16.586 -23.904 1.00 96.94 161 SER A N 1
ATOM 1272 C CA . SER A 1 161 ? -3.064 -16.194 -22.729 1.00 96.94 161 SER A CA 1
ATOM 1273 C C . SER A 1 161 ? -2.487 -14.803 -22.928 1.00 96.94 161 SER A C 1
ATOM 1275 O O . SER A 1 161 ? -1.939 -14.514 -23.992 1.00 96.94 161 SER A O 1
ATOM 1277 N N . ASN A 1 162 ? -2.588 -13.956 -21.907 1.00 96.56 162 ASN A N 1
ATOM 1278 C CA . ASN A 1 162 ? -2.018 -12.617 -21.903 1.00 96.56 162 ASN A CA 1
ATOM 1279 C C . ASN A 1 162 ? -1.115 -12.430 -20.670 1.00 96.56 162 ASN A C 1
ATOM 1281 O O . ASN A 1 162 ? -1.632 -12.422 -19.551 1.00 96.56 162 ASN A O 1
ATOM 1285 N N . PRO A 1 163 ? 0.213 -12.304 -20.835 1.00 95.88 163 PRO A N 1
ATOM 1286 C CA . PRO A 1 163 ? 1.095 -11.992 -19.719 1.00 95.88 163 PRO A CA 1
ATOM 1287 C C . PRO A 1 163 ? 0.860 -10.556 -19.242 1.00 95.88 163 PRO A C 1
ATOM 1289 O O . PRO A 1 163 ? 0.644 -9.648 -20.046 1.00 95.88 163 PRO A O 1
ATOM 1292 N N . TRP A 1 164 ? 0.942 -10.333 -17.935 1.00 94.62 164 TRP A N 1
ATOM 1293 C CA . TRP A 1 164 ? 1.003 -8.988 -17.371 1.00 94.62 164 TRP A CA 1
ATOM 1294 C C . TRP A 1 164 ? 2.282 -8.263 -17.796 1.00 94.62 164 TRP A C 1
ATOM 1296 O O . TRP A 1 164 ? 3.328 -8.882 -18.020 1.00 94.62 164 TRP A O 1
ATOM 1306 N N . ASP A 1 165 ? 2.203 -6.932 -17.862 1.00 92.12 165 ASP A N 1
ATOM 1307 C CA . ASP A 1 165 ? 3.318 -6.085 -18.278 1.00 92.12 165 ASP A CA 1
ATOM 1308 C C . ASP A 1 165 ? 4.580 -6.354 -17.453 1.00 92.12 165 ASP A C 1
ATOM 1310 O O . ASP A 1 165 ? 4.539 -6.504 -16.229 1.00 92.12 165 ASP A O 1
ATOM 1314 N N . ASN A 1 166 ? 5.741 -6.311 -18.114 1.00 90.44 166 ASN A N 1
ATOM 1315 C CA . ASN A 1 166 ? 7.051 -6.486 -17.477 1.00 90.44 166 ASN A CA 1
ATOM 1316 C C . ASN A 1 166 ? 7.364 -5.418 -16.411 1.00 90.44 166 ASN A C 1
ATOM 1318 O O . ASN A 1 166 ? 8.347 -5.548 -15.689 1.00 90.44 166 ASN A O 1
ATOM 1322 N N . THR A 1 167 ? 6.548 -4.373 -16.284 1.00 93.25 167 THR A N 1
ATOM 1323 C CA . THR A 1 167 ? 6.654 -3.345 -15.240 1.00 93.25 167 THR A CA 1
ATOM 1324 C C . THR A 1 167 ? 5.718 -3.566 -14.058 1.00 93.25 167 THR A C 1
ATOM 1326 O O . THR A 1 167 ? 5.701 -2.755 -13.133 1.00 93.25 167 THR A O 1
ATOM 1329 N N . ASN A 1 168 ? 4.933 -4.644 -14.055 1.00 95.69 168 ASN A N 1
ATOM 1330 C CA . ASN A 1 168 ? 4.001 -4.909 -12.976 1.00 95.69 168 ASN A CA 1
ATOM 1331 C C . ASN A 1 168 ? 4.731 -5.305 -11.681 1.00 95.69 168 ASN A C 1
ATOM 1333 O O . ASN A 1 168 ? 5.495 -6.272 -11.641 1.00 95.69 168 ASN A O 1
ATOM 1337 N N . MET A 1 169 ? 4.488 -4.551 -10.608 1.00 96.81 169 MET A N 1
ATOM 1338 C CA . MET A 1 169 ? 5.195 -4.704 -9.329 1.00 96.81 169 MET A CA 1
ATOM 1339 C C . MET A 1 169 ? 4.283 -5.008 -8.136 1.00 96.81 169 MET A C 1
ATOM 1341 O O . MET A 1 169 ? 4.773 -5.291 -7.044 1.00 96.81 169 MET A O 1
ATOM 1345 N N . CYS A 1 170 ? 2.964 -4.887 -8.297 1.00 97.25 170 CYS A N 1
ATOM 1346 C CA . CYS A 1 170 ? 2.025 -5.034 -7.193 1.00 97.25 170 CYS A CA 1
ATOM 1347 C C . CYS A 1 170 ? 0.670 -5.581 -7.650 1.00 97.25 170 CYS A C 1
ATOM 1349 O O . CYS A 1 170 ? 0.293 -5.483 -8.814 1.00 97.25 170 CYS A O 1
ATOM 1351 N N . GLN A 1 171 ? -0.065 -6.152 -6.700 1.00 97.88 171 GLN A N 1
ATOM 1352 C CA . GLN A 1 171 ? -1.480 -6.474 -6.840 1.00 97.88 171 GLN A CA 1
ATOM 1353 C C . GLN A 1 171 ? -2.313 -5.277 -6.377 1.00 97.88 171 GLN A C 1
ATOM 1355 O O . GLN A 1 171 ? -2.108 -4.769 -5.278 1.00 97.88 171 GLN A O 1
ATOM 1360 N N . TYR A 1 172 ? -3.290 -4.851 -7.171 1.00 97.69 172 TYR A N 1
ATOM 1361 C CA . TYR A 1 172 ? -4.211 -3.776 -6.793 1.00 97.69 172 TYR A CA 1
ATOM 1362 C C . TYR A 1 172 ? -5.457 -4.341 -6.108 1.00 97.69 172 TYR A C 1
ATOM 1364 O O . TYR A 1 172 ? -6.008 -5.355 -6.550 1.00 97.69 172 TYR A O 1
ATOM 1372 N N . PHE A 1 173 ? -5.926 -3.684 -5.052 1.00 98.31 173 PHE A N 1
ATOM 1373 C CA . PHE A 1 173 ? -7.123 -4.074 -4.314 1.00 98.31 173 PHE A CA 1
ATOM 1374 C C . PHE A 1 173 ? -7.932 -2.845 -3.900 1.00 98.31 173 PHE A C 1
ATOM 1376 O O . PHE A 1 173 ? -7.371 -1.905 -3.342 1.00 98.31 173 PHE A O 1
ATOM 1383 N N . ASN A 1 174 ? -9.239 -2.843 -4.172 1.00 98.12 174 ASN A N 1
ATOM 1384 C CA . ASN A 1 174 ? -10.126 -1.773 -3.733 1.00 98.12 174 ASN A CA 1
ATOM 1385 C C . ASN A 1 174 ? -10.603 -2.077 -2.313 1.00 98.12 174 ASN A C 1
ATOM 1387 O O . ASN A 1 174 ? -11.262 -3.087 -2.071 1.00 98.12 174 ASN A O 1
ATOM 1391 N N . ILE A 1 175 ? -10.279 -1.199 -1.367 1.00 97.88 175 ILE A N 1
ATOM 1392 C CA . ILE A 1 175 ? -10.606 -1.424 0.041 1.00 97.88 175 ILE A CA 1
ATOM 1393 C C . ILE A 1 175 ? -12.117 -1.413 0.305 1.00 97.88 175 ILE A C 1
ATOM 1395 O O . ILE A 1 175 ? -12.564 -1.955 1.307 1.00 97.88 175 ILE A O 1
ATOM 1399 N N . ASN A 1 176 ? -12.935 -0.843 -0.580 1.00 97.12 176 ASN A N 1
ATOM 1400 C CA . ASN A 1 176 ? -14.381 -0.839 -0.373 1.00 97.12 176 ASN A CA 1
ATOM 1401 C C . ASN A 1 176 ? -14.998 -2.245 -0.453 1.00 97.12 176 ASN A C 1
ATOM 1403 O O . ASN A 1 176 ? -16.004 -2.498 0.209 1.00 97.12 176 ASN A O 1
ATOM 1407 N N . GLU A 1 177 ? -14.342 -3.187 -1.141 1.00 97.69 177 GLU A N 1
ATOM 1408 C CA . GLU A 1 177 ? -14.785 -4.585 -1.265 1.00 97.69 177 GLU A CA 1
ATOM 1409 C C . GLU A 1 177 ? -14.853 -5.314 0.098 1.00 97.69 177 GLU A C 1
ATOM 1411 O O . GLU A 1 177 ? -15.657 -6.227 0.285 1.00 97.69 177 GLU A O 1
ATOM 1416 N N . ILE A 1 178 ? -14.047 -4.926 1.100 1.00 97.81 178 ILE A N 1
ATOM 1417 C CA . ILE A 1 178 ? -14.117 -5.568 2.430 1.00 97.81 178 ILE A CA 1
ATOM 1418 C C . ILE A 1 178 ? -15.293 -5.062 3.278 1.00 97.81 178 ILE A C 1
ATOM 1420 O O . ILE A 1 178 ? -15.677 -5.732 4.244 1.00 97.81 178 ILE A O 1
ATOM 1424 N N . PHE A 1 179 ? -15.874 -3.910 2.932 1.00 97.50 179 PHE A N 1
ATOM 1425 C CA . PHE A 1 179 ? -16.937 -3.263 3.703 1.00 97.50 179 PHE A CA 1
ATOM 1426 C C . PHE A 1 179 ? -18.355 -3.644 3.256 1.00 97.50 179 PHE A C 1
ATOM 1428 O O . PHE A 1 179 ? -19.307 -3.169 3.863 1.00 97.50 179 PHE A O 1
ATOM 1435 N N . GLU A 1 180 ? -18.517 -4.531 2.270 1.00 94.88 180 GLU A N 1
ATOM 1436 C CA . GLU A 1 180 ? -19.834 -4.996 1.790 1.00 94.88 180 GLU A CA 1
ATOM 1437 C C . GLU A 1 180 ? -20.724 -5.555 2.917 1.00 94.88 180 GLU A C 1
ATOM 1439 O O . GLU A 1 180 ? -21.926 -5.305 2.941 1.00 94.88 180 GLU A O 1
ATOM 1444 N N . ASP A 1 181 ? -20.120 -6.239 3.896 1.00 91.12 181 ASP A N 1
ATOM 1445 C CA . ASP A 1 181 ? -20.820 -6.830 5.050 1.00 91.12 181 ASP A CA 1
ATOM 1446 C C . ASP A 1 181 ? -20.665 -6.008 6.343 1.00 91.12 181 ASP A C 1
ATOM 1448 O O . ASP A 1 181 ? -20.867 -6.520 7.446 1.00 91.12 181 ASP A O 1
ATOM 1452 N N . TYR A 1 182 ? -20.214 -4.755 6.247 1.00 96.19 182 TYR A N 1
ATOM 1453 C CA . TYR A 1 182 ? -19.982 -3.918 7.421 1.00 96.19 182 TYR A CA 1
ATOM 1454 C C . TYR A 1 182 ? -21.303 -3.521 8.095 1.00 96.19 182 TYR A C 1
ATOM 1456 O O . TYR A 1 182 ? -22.152 -2.870 7.489 1.00 96.19 182 TYR A O 1
ATOM 1464 N N . ASN A 1 183 ? -21.454 -3.847 9.384 1.00 96.31 183 ASN A N 1
ATOM 1465 C CA . ASN A 1 183 ? -22.593 -3.402 10.183 1.00 96.31 183 ASN A CA 1
ATOM 1466 C C . ASN A 1 183 ? -22.209 -2.214 11.079 1.00 96.31 183 ASN A C 1
ATOM 1468 O O . ASN A 1 183 ? -21.614 -2.383 12.145 1.00 96.31 183 ASN A O 1
ATOM 1472 N N . HIS A 1 184 ? -22.585 -1.008 10.662 1.00 94.38 184 HIS A N 1
ATOM 1473 C CA . HIS A 1 184 ? -22.268 0.222 11.384 1.00 94.38 184 HIS A CA 1
ATOM 1474 C C . HIS A 1 184 ? -22.874 0.291 12.796 1.00 94.38 184 HIS A C 1
ATOM 1476 O O . HIS A 1 184 ? -22.183 0.664 13.747 1.00 94.38 184 HIS A O 1
ATOM 1482 N N . GLU A 1 185 ? -24.126 -0.141 12.971 1.00 95.44 185 GLU A N 1
ATOM 1483 C CA . GLU A 1 185 ? -24.817 -0.107 14.268 1.00 95.44 185 GLU A CA 1
ATOM 1484 C C . GLU A 1 185 ? -24.103 -0.956 15.327 1.00 95.44 185 GLU A C 1
ATOM 1486 O O . GLU A 1 185 ? -24.026 -0.574 16.497 1.00 95.44 185 GLU A O 1
ATOM 1491 N N . VAL A 1 186 ? -23.534 -2.097 14.924 1.00 95.00 186 VAL A N 1
ATOM 1492 C CA . VAL A 1 186 ? -22.764 -2.968 15.822 1.00 95.00 186 VAL A CA 1
ATOM 1493 C C . VAL A 1 186 ? -21.550 -2.227 16.388 1.00 95.00 186 VAL A C 1
ATOM 1495 O O . VAL A 1 186 ? -21.346 -2.235 17.604 1.00 95.00 186 VAL A O 1
ATOM 1498 N N . SER A 1 187 ? -20.778 -1.530 15.550 1.00 93.50 187 SER A N 1
ATOM 1499 C CA . SER A 1 187 ? -19.619 -0.756 16.019 1.00 93.50 187 SER A CA 1
ATOM 1500 C C . SER A 1 187 ? -20.024 0.484 16.824 1.00 93.50 187 SER A C 1
ATOM 1502 O O . SER A 1 187 ? -19.360 0.809 17.808 1.00 93.50 187 SER A O 1
ATOM 1504 N N . GLN A 1 188 ? -21.137 1.142 16.488 1.00 91.56 188 GLN A N 1
ATOM 1505 C CA . GLN A 1 188 ? -21.662 2.245 17.302 1.00 91.56 188 GLN A CA 1
ATOM 1506 C C . GLN A 1 188 ? -22.101 1.786 18.696 1.00 91.56 188 GLN A C 1
ATOM 1508 O O . GLN A 1 188 ? -21.869 2.468 19.691 1.00 91.56 188 GLN A O 1
ATOM 1513 N N . ASN A 1 189 ? -22.719 0.612 18.806 1.00 93.75 189 ASN A N 1
ATOM 1514 C CA . ASN A 1 189 ? -23.100 0.068 20.106 1.00 93.75 189 ASN A CA 1
ATOM 1515 C C . ASN A 1 189 ? -21.873 -0.313 20.947 1.00 93.75 189 ASN A C 1
ATOM 1517 O O . ASN A 1 189 ? -21.913 -0.177 22.171 1.00 93.75 189 ASN A O 1
ATOM 1521 N N . MET A 1 190 ? -20.763 -0.708 20.311 1.00 93.38 190 MET A N 1
ATOM 1522 C CA . MET A 1 190 ? -19.500 -0.995 20.996 1.00 93.38 190 MET A CA 1
ATOM 1523 C C . MET A 1 190 ? -18.913 0.225 21.722 1.00 93.38 190 MET A C 1
ATOM 1525 O O . MET A 1 190 ? -18.356 0.042 22.808 1.00 93.38 190 MET A O 1
ATOM 1529 N N . SER A 1 191 ? -19.067 1.455 21.204 1.00 93.62 191 SER A N 1
ATOM 1530 C CA . SER A 1 191 ? -18.564 2.672 21.881 1.00 93.62 191 SER A CA 1
ATOM 1531 C C . SER A 1 191 ? -19.215 2.877 23.256 1.00 93.62 191 SER A C 1
ATOM 1533 O O . SER A 1 191 ? -18.564 3.295 24.215 1.00 93.62 191 SER A O 1
ATOM 1535 N N . LYS A 1 192 ? -20.482 2.467 23.392 1.00 94.44 192 LYS A N 1
ATOM 1536 C CA . LYS A 1 192 ? -21.293 2.617 24.610 1.00 94.44 192 LYS A CA 1
ATOM 1537 C C . LYS A 1 192 ? -21.009 1.546 25.668 1.00 94.44 192 LYS A C 1
ATOM 1539 O O . LYS A 1 192 ? -21.397 1.709 26.828 1.00 94.44 192 LYS A O 1
ATOM 1544 N N . LEU A 1 193 ? -20.345 0.445 25.307 1.00 93.00 193 LEU A N 1
ATOM 1545 C CA . LEU A 1 193 ? -20.114 -0.677 26.219 1.00 93.00 193 LEU A CA 1
ATOM 1546 C C . LEU A 1 193 ? -18.947 -0.407 27.181 1.00 93.00 193 LEU A C 1
ATOM 1548 O O . LEU A 1 193 ? -17.853 -0.045 26.753 1.00 93.00 193 LEU A O 1
ATOM 1552 N N . PRO A 1 194 ? -19.096 -0.644 28.495 1.00 92.06 194 PRO A N 1
ATOM 1553 C CA . PRO A 1 194 ? -17.973 -0.626 29.427 1.00 92.06 194 PRO A CA 1
ATOM 1554 C C . PRO A 1 194 ? -16.880 -1.653 29.082 1.00 92.06 194 PRO A C 1
ATOM 1556 O O . PRO A 1 194 ? -17.164 -2.785 28.699 1.00 92.06 194 PRO A O 1
ATOM 1559 N N . ASN A 1 195 ? -15.609 -1.303 29.319 1.00 89.88 195 ASN A N 1
ATOM 1560 C CA . ASN A 1 195 ? -14.463 -2.149 28.942 1.00 89.88 195 ASN A CA 1
ATOM 1561 C C . ASN A 1 195 ? -14.451 -3.536 29.605 1.00 89.88 195 ASN A C 1
ATOM 1563 O O . ASN A 1 195 ? -13.893 -4.479 29.049 1.00 89.88 195 ASN A O 1
ATOM 1567 N N . PHE A 1 196 ? -15.024 -3.678 30.803 1.00 89.31 196 PHE A N 1
ATOM 1568 C CA . PHE A 1 196 ? -15.081 -4.982 31.468 1.00 89.31 196 PHE A CA 1
ATOM 1569 C C . PHE A 1 196 ? -16.037 -5.947 30.756 1.00 89.31 196 PHE A C 1
ATOM 1571 O O . PHE A 1 196 ? -15.761 -7.142 30.758 1.00 89.31 196 PHE A O 1
ATOM 1578 N N . ILE A 1 197 ? -17.082 -5.427 30.093 1.00 90.69 197 ILE A N 1
ATOM 1579 C CA . ILE A 1 197 ? -18.038 -6.236 29.332 1.00 90.69 197 ILE A CA 1
ATOM 1580 C C . ILE A 1 197 ? -17.338 -6.842 28.117 1.00 90.69 197 ILE A C 1
ATOM 1582 O O . ILE A 1 197 ? -17.467 -8.031 27.906 1.00 90.69 197 ILE A O 1
ATOM 1586 N N . ILE A 1 198 ? -16.482 -6.102 27.397 1.00 89.38 198 ILE A N 1
ATOM 1587 C CA . ILE A 1 198 ? -15.764 -6.582 26.187 1.00 89.38 198 ILE A CA 1
ATOM 1588 C C . ILE A 1 198 ? -14.971 -7.889 26.405 1.00 89.38 198 ILE A C 1
ATOM 1590 O O . ILE A 1 198 ? -14.704 -8.628 25.458 1.00 89.38 198 ILE A O 1
ATOM 1594 N N . LYS A 1 199 ? -14.587 -8.203 27.648 1.00 86.44 199 LYS A N 1
ATOM 1595 C CA . LYS A 1 199 ? -13.895 -9.460 27.981 1.00 86.44 199 LYS A CA 1
ATOM 1596 C C . LYS A 1 199 ? -14.833 -10.672 28.063 1.00 86.44 199 LYS A C 1
ATOM 1598 O O . LYS A 1 199 ? -14.348 -11.803 28.051 1.00 86.44 199 LYS A O 1
ATOM 1603 N N . GLU A 1 200 ? -16.138 -10.453 28.176 1.00 81.94 200 GLU A N 1
ATOM 1604 C CA . GLU A 1 200 ? -17.165 -11.490 28.226 1.00 81.94 200 GLU A CA 1
ATOM 1605 C C . GLU A 1 200 ? -17.425 -12.071 26.826 1.00 81.94 200 GLU A C 1
ATOM 1607 O O . GLU A 1 200 ? -17.290 -11.402 25.801 1.00 81.94 200 GLU A O 1
ATOM 1612 N N . LYS A 1 201 ? -17.765 -13.362 26.762 1.00 77.62 201 LYS A N 1
ATOM 1613 C CA . LYS A 1 201 ? -18.047 -14.039 25.488 1.00 77.62 201 LYS A CA 1
ATOM 1614 C C . LYS A 1 201 ? -19.419 -13.615 24.954 1.00 77.62 201 LYS A C 1
ATOM 1616 O O . LYS A 1 201 ? -20.367 -13.530 25.724 1.00 77.62 201 LYS A O 1
ATOM 1621 N N . GLY A 1 202 ? -19.536 -13.472 23.632 1.00 84.69 202 GLY A N 1
ATOM 1622 C CA . GLY A 1 202 ? -20.829 -13.338 22.942 1.00 84.69 202 GLY A CA 1
ATOM 1623 C C . GLY A 1 202 ? -21.240 -11.917 22.555 1.00 84.69 202 GLY A C 1
ATOM 1624 O O . GLY A 1 202 ? -22.368 -11.720 22.118 1.00 84.69 202 GLY A O 1
ATOM 1625 N N . ILE A 1 203 ? -20.352 -10.932 22.683 1.00 91.88 203 ILE A N 1
ATOM 1626 C CA . ILE A 1 203 ? -20.632 -9.566 22.227 1.00 91.88 203 ILE A CA 1
ATOM 1627 C C . ILE A 1 203 ? -20.477 -9.503 20.711 1.00 91.88 203 ILE A C 1
ATOM 1629 O O . ILE A 1 203 ? -19.431 -9.870 20.169 1.00 91.88 203 ILE A O 1
ATOM 1633 N N . ALA A 1 204 ? -21.522 -9.027 20.040 1.00 92.81 204 ALA A N 1
ATOM 1634 C CA . ALA A 1 204 ? -21.487 -8.763 18.611 1.00 92.81 204 ALA A CA 1
ATOM 1635 C C . ALA A 1 204 ? -20.473 -7.647 18.307 1.00 92.81 204 ALA A C 1
ATOM 1637 O O . ALA A 1 204 ? -20.494 -6.593 18.938 1.00 92.81 204 ALA A O 1
ATOM 1638 N N . CYS A 1 205 ? -19.580 -7.893 17.354 1.00 93.38 205 CYS A N 1
ATOM 1639 C CA . CYS A 1 205 ? -18.572 -6.945 16.883 1.00 93.38 205 CYS A CA 1
ATOM 1640 C C . CYS A 1 205 ? -18.193 -7.280 15.436 1.00 93.38 205 CYS A C 1
ATOM 1642 O O . CYS A 1 205 ? -18.324 -8.435 15.018 1.00 93.38 205 CYS A O 1
ATOM 1644 N N . ASN A 1 206 ? -17.716 -6.292 14.676 1.00 95.75 206 ASN A N 1
ATOM 1645 C CA . ASN A 1 206 ? -17.320 -6.515 13.284 1.00 95.75 206 ASN A CA 1
ATOM 1646 C C . ASN A 1 206 ? -15.940 -7.172 13.188 1.00 95.75 206 ASN A C 1
ATOM 1648 O O . ASN A 1 206 ? -15.731 -8.045 12.343 1.00 95.75 206 ASN A O 1
ATOM 1652 N N . SER A 1 207 ? -15.013 -6.810 14.081 1.00 94.44 207 SER A N 1
ATOM 1653 C CA . SER A 1 207 ? -13.595 -7.192 14.018 1.00 94.44 207 SER A CA 1
ATOM 1654 C C . SER A 1 207 ? -13.300 -8.666 13.680 1.00 94.44 207 SER A C 1
ATOM 1656 O O . SER A 1 207 ? -12.457 -8.898 12.813 1.00 94.44 207 SER A O 1
ATOM 1658 N N . PRO A 1 208 ? -13.954 -9.682 14.289 1.00 95.06 208 PRO A N 1
ATOM 1659 C CA . PRO A 1 208 ? -13.659 -11.084 13.984 1.00 95.06 208 PRO A CA 1
ATOM 1660 C C . PRO A 1 208 ? -13.920 -11.452 12.520 1.00 95.06 208 PRO A C 1
ATOM 1662 O O . PRO A 1 208 ? -13.163 -12.230 11.949 1.00 95.06 208 PRO A O 1
ATOM 1665 N N . SER A 1 209 ? -14.965 -10.880 11.915 1.00 96.31 209 SER A N 1
ATOM 1666 C CA . SER A 1 209 ? -15.342 -11.143 10.519 1.00 96.31 209 SER A CA 1
ATOM 1667 C C . SER A 1 209 ? -14.420 -10.464 9.503 1.00 96.31 209 SER A C 1
ATOM 1669 O O . SER A 1 209 ? -14.419 -10.830 8.331 1.00 96.31 209 SER A O 1
ATOM 1671 N N . PHE A 1 210 ? -13.625 -9.486 9.948 1.00 97.25 210 PHE A N 1
ATOM 1672 C CA . PHE A 1 210 ? -12.699 -8.756 9.091 1.00 97.25 210 PHE A CA 1
ATOM 1673 C C . PHE A 1 210 ? -11.321 -9.406 9.005 1.00 97.25 210 PHE A C 1
ATOM 1675 O O . PHE A 1 210 ? -10.594 -9.096 8.071 1.00 97.25 210 PHE A O 1
ATOM 1682 N N . LEU A 1 211 ? -10.950 -10.314 9.913 1.00 96.81 211 LEU A N 1
ATOM 1683 C CA . LEU A 1 211 ? -9.630 -10.953 9.899 1.00 96.81 211 LEU A CA 1
ATOM 1684 C C . LEU A 1 211 ? -9.332 -11.615 8.545 1.00 96.81 211 LEU A C 1
ATOM 1686 O O . LEU A 1 211 ? -10.109 -12.435 8.062 1.00 96.81 211 LEU A O 1
ATOM 1690 N N . ASN A 1 212 ? -8.184 -11.266 7.956 1.00 97.25 212 ASN A N 1
ATOM 1691 C CA . ASN A 1 212 ? -7.708 -11.745 6.651 1.00 97.25 212 ASN A CA 1
ATOM 1692 C C . ASN A 1 212 ? -8.620 -11.417 5.446 1.00 97.25 212 ASN A C 1
ATOM 1694 O O . ASN A 1 212 ? -8.399 -11.929 4.346 1.00 97.25 212 ASN A O 1
ATOM 1698 N N . LYS A 1 213 ? -9.632 -10.552 5.612 1.00 97.88 213 LYS A N 1
ATOM 1699 C CA . LYS A 1 213 ? -10.674 -10.327 4.598 1.00 97.88 213 LYS A CA 1
ATOM 1700 C C . LYS A 1 213 ? -10.140 -9.768 3.274 1.00 97.88 213 LYS A C 1
ATOM 1702 O O . LYS A 1 213 ? -10.691 -10.116 2.236 1.00 97.88 213 LYS A O 1
ATOM 1707 N N . ILE A 1 214 ? -9.050 -8.986 3.281 1.00 98.44 214 ILE A N 1
ATOM 1708 C CA . ILE A 1 214 ? -8.416 -8.484 2.042 1.00 98.44 214 ILE A CA 1
ATOM 1709 C C . ILE A 1 214 ? -7.990 -9.646 1.141 1.00 98.44 214 ILE A C 1
ATOM 1711 O O . ILE A 1 214 ? -8.315 -9.666 -0.040 1.00 98.44 214 ILE A O 1
ATOM 1715 N N . VAL A 1 215 ? -7.272 -10.627 1.688 1.00 98.00 215 VAL A N 1
ATOM 1716 C CA . VAL A 1 215 ? -6.723 -11.734 0.889 1.00 98.00 215 VAL A CA 1
ATOM 1717 C C . VAL A 1 215 ? -7.837 -12.653 0.413 1.00 98.00 215 VAL A C 1
ATOM 1719 O O . VAL A 1 215 ? -7.852 -13.008 -0.761 1.00 98.00 215 VAL A O 1
ATOM 1722 N N . ASN A 1 216 ? -8.814 -12.935 1.278 1.00 97.81 216 ASN A N 1
ATOM 1723 C CA . ASN A 1 216 ? -9.986 -13.728 0.913 1.00 97.81 216 ASN A CA 1
ATOM 1724 C C . ASN A 1 216 ? -10.770 -13.081 -0.241 1.00 97.81 216 ASN A C 1
ATOM 1726 O O . ASN A 1 216 ? -11.177 -13.775 -1.165 1.00 97.81 216 ASN A O 1
ATOM 1730 N N . LYS A 1 217 ? -10.953 -11.750 -0.223 1.00 98.06 217 LYS A N 1
ATOM 1731 C CA . LYS A 1 217 ? -11.626 -11.023 -1.312 1.00 98.06 217 LYS A CA 1
ATOM 1732 C C . LYS A 1 217 ? -10.801 -11.013 -2.601 1.00 98.06 217 LYS A C 1
ATOM 1734 O O . LYS A 1 217 ? -11.371 -11.157 -3.677 1.00 98.06 217 LYS A O 1
ATOM 1739 N N . ILE A 1 218 ? -9.470 -10.914 -2.520 1.00 98.12 218 ILE A N 1
ATOM 1740 C CA . ILE A 1 218 ? -8.603 -11.060 -3.703 1.00 98.12 218 ILE A CA 1
ATOM 1741 C C . ILE A 1 218 ? -8.749 -12.468 -4.302 1.00 98.12 218 ILE A C 1
ATOM 1743 O O . ILE A 1 218 ? -8.953 -12.582 -5.508 1.00 98.12 218 ILE A O 1
ATOM 1747 N N . GLU A 1 219 ? -8.679 -13.522 -3.487 1.00 97.56 219 GLU A N 1
ATOM 1748 C CA . GLU A 1 219 ? -8.855 -14.915 -3.925 1.00 97.56 219 GLU A CA 1
ATOM 1749 C C . GLU A 1 219 ? -10.240 -15.140 -4.553 1.00 97.56 219 GLU A C 1
ATOM 1751 O O . GLU A 1 219 ? -10.352 -15.679 -5.656 1.00 97.56 219 GLU A O 1
ATOM 1756 N N . GLU A 1 220 ? -11.304 -14.668 -3.898 1.00 97.38 220 GLU A N 1
ATOM 1757 C CA . GLU A 1 220 ? -12.676 -14.727 -4.412 1.00 97.38 220 GLU A CA 1
ATOM 1758 C C . GLU A 1 220 ? -12.784 -14.031 -5.777 1.00 97.38 220 GLU A C 1
ATOM 1760 O O . GLU A 1 220 ? -13.352 -14.581 -6.722 1.00 97.38 220 GLU A O 1
ATOM 1765 N N . ARG A 1 221 ? -12.194 -12.841 -5.915 1.00 97.00 221 ARG A N 1
ATOM 1766 C CA . ARG A 1 221 ? -12.232 -12.064 -7.156 1.00 97.00 221 ARG A CA 1
ATOM 1767 C C . ARG A 1 221 ? -11.469 -12.743 -8.289 1.00 97.00 221 ARG A C 1
ATOM 1769 O O . ARG A 1 221 ? -11.971 -12.798 -9.408 1.00 97.00 221 ARG A O 1
ATOM 1776 N N . LEU A 1 222 ? -10.269 -13.255 -8.019 1.00 96.81 222 LEU A N 1
ATOM 1777 C CA . LEU A 1 222 ? -9.446 -13.916 -9.034 1.00 96.81 222 LEU A CA 1
ATOM 1778 C C . LEU A 1 222 ? -10.034 -15.274 -9.445 1.00 96.81 222 LEU A C 1
ATOM 1780 O O . LEU A 1 222 ? -10.039 -15.606 -10.628 1.00 96.81 222 LEU A O 1
ATOM 1784 N N . SE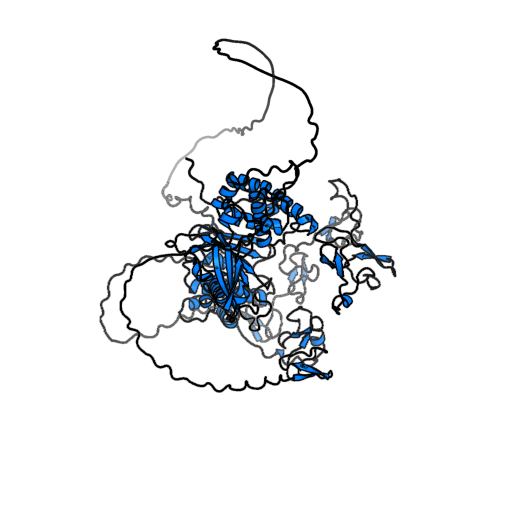R A 1 223 ? -10.588 -16.044 -8.506 1.00 96.56 223 SER A N 1
ATOM 1785 C CA . SER A 1 223 ? -11.213 -17.343 -8.800 1.00 96.56 223 SER A CA 1
ATOM 1786 C C . SER A 1 223 ? -12.522 -17.229 -9.594 1.00 96.56 223 SER A C 1
ATOM 1788 O O . SER A 1 223 ? -12.828 -18.110 -10.406 1.00 96.56 223 SER A O 1
ATOM 1790 N N . ASN A 1 224 ? -13.264 -16.132 -9.404 1.00 97.31 224 ASN A N 1
ATOM 1791 C CA . ASN A 1 224 ? -14.523 -15.844 -10.095 1.00 97.31 224 ASN A CA 1
ATOM 1792 C C . ASN A 1 224 ? -14.369 -14.906 -11.307 1.00 97.31 224 ASN A C 1
ATOM 1794 O O . ASN A 1 224 ? -15.371 -14.480 -11.887 1.00 97.31 224 ASN A O 1
ATOM 1798 N N . ALA A 1 225 ? -13.138 -14.581 -11.710 1.00 97.56 225 ALA A N 1
ATOM 1799 C CA . ALA A 1 225 ? -12.882 -13.657 -12.805 1.00 97.56 225 ALA A CA 1
ATOM 1800 C C . ALA A 1 225 ? -13.440 -14.183 -14.140 1.00 97.56 225 ALA A C 1
ATOM 1802 O O . ALA A 1 225 ? -13.175 -15.308 -14.578 1.00 97.56 225 ALA A O 1
ATOM 1803 N N . THR A 1 226 ? -14.218 -13.338 -14.814 1.00 97.56 226 THR A N 1
ATOM 1804 C CA . THR A 1 226 ? -14.807 -13.617 -16.127 1.00 97.56 226 THR A CA 1
ATOM 1805 C C . THR A 1 226 ? -14.677 -12.393 -17.029 1.00 97.56 226 THR A C 1
ATOM 1807 O O . THR A 1 226 ? -14.506 -11.274 -16.550 1.00 97.56 226 THR A O 1
ATOM 1810 N N . SER A 1 227 ? -14.722 -12.607 -18.342 1.00 96.94 227 SER A N 1
ATOM 1811 C CA . SER A 1 227 ? -14.703 -11.548 -19.351 1.00 96.94 227 SER A CA 1
ATOM 1812 C C . SER A 1 227 ? -15.800 -11.782 -20.378 1.00 96.94 227 SER A C 1
ATOM 1814 O O . SER A 1 227 ? -15.966 -12.907 -20.858 1.00 96.94 227 SER A O 1
ATOM 1816 N N . ASP A 1 228 ? -16.477 -10.707 -20.777 1.00 95.94 228 ASP A N 1
ATOM 1817 C CA . ASP A 1 228 ? -17.445 -10.701 -21.879 1.00 95.94 228 ASP A CA 1
ATOM 1818 C C . ASP A 1 228 ? -16.747 -10.557 -23.250 1.00 95.94 228 ASP A C 1
ATOM 1820 O O . ASP A 1 228 ? -17.187 -9.825 -24.139 1.00 95.94 228 ASP A O 1
ATOM 1824 N N . SER A 1 229 ? -15.600 -11.218 -23.415 1.00 93.31 229 SER A N 1
ATOM 1825 C CA . SER A 1 229 ? -14.823 -11.198 -24.650 1.00 93.31 229 SER A CA 1
ATOM 1826 C C . SER A 1 229 ? -14.294 -12.584 -25.004 1.00 93.31 229 SER A C 1
ATOM 1828 O O . SER A 1 229 ? -14.019 -13.419 -24.140 1.00 93.31 229 SER A O 1
ATOM 1830 N N . CYS A 1 230 ? -14.168 -12.840 -26.303 1.00 95.31 230 CYS A N 1
ATOM 1831 C CA . CYS A 1 230 ? -13.452 -13.977 -26.864 1.00 95.31 230 CYS A CA 1
ATOM 1832 C C . CYS A 1 230 ? -12.372 -13.437 -27.802 1.00 95.31 230 CYS A C 1
ATOM 1834 O O . CYS A 1 230 ? -12.585 -12.431 -28.470 1.00 95.31 230 CYS A O 1
ATOM 1836 N N . TYR A 1 231 ? -11.232 -14.121 -27.887 1.00 93.12 231 TYR A N 1
ATOM 1837 C CA . TYR A 1 231 ? -10.159 -13.733 -28.806 1.00 93.12 231 TYR A CA 1
ATOM 1838 C C . TYR A 1 231 ? -10.523 -13.960 -30.286 1.00 93.12 231 TYR A C 1
ATOM 1840 O O . TYR A 1 231 ? -9.917 -13.376 -31.178 1.00 93.12 231 TYR A O 1
ATOM 1848 N N . LEU A 1 232 ? -11.517 -14.808 -30.568 1.00 94.25 232 LEU A N 1
ATOM 1849 C CA . LEU A 1 232 ? -12.057 -14.964 -31.915 1.00 94.25 232 LEU A CA 1
ATOM 1850 C C . LEU A 1 232 ? -13.076 -13.855 -32.189 1.00 94.25 232 LEU A C 1
ATOM 1852 O O . LEU A 1 232 ? -14.165 -13.879 -31.616 1.00 94.25 232 LEU A O 1
ATOM 1856 N N . ASP A 1 233 ? -12.765 -12.965 -33.136 1.00 92.00 233 ASP A N 1
ATOM 1857 C CA . ASP A 1 233 ? -13.620 -11.830 -33.536 1.00 92.00 233 ASP A CA 1
ATOM 1858 C C . ASP A 1 233 ? -15.071 -12.230 -33.876 1.00 92.00 233 ASP A C 1
ATOM 1860 O O . ASP A 1 233 ? -16.000 -11.444 -33.708 1.00 92.00 233 ASP A O 1
ATOM 1864 N N . ASN A 1 234 ? -15.281 -13.469 -34.339 1.00 93.62 234 ASN A N 1
ATOM 1865 C CA . ASN A 1 234 ? -16.586 -13.999 -34.751 1.00 93.62 234 ASN A CA 1
ATOM 1866 C C . ASN A 1 234 ? -17.229 -14.944 -33.717 1.00 93.62 234 ASN A C 1
ATOM 1868 O O . ASN A 1 234 ? -18.134 -15.708 -34.059 1.00 93.62 234 ASN A O 1
ATOM 1872 N N . CYS A 1 235 ? -16.767 -14.960 -32.465 1.00 95.25 235 CYS A N 1
ATOM 1873 C CA . CYS A 1 235 ? -17.404 -15.768 -31.429 1.00 95.25 235 CYS A CA 1
ATOM 1874 C C . CYS A 1 235 ? -18.777 -15.187 -31.063 1.00 95.25 235 CYS A C 1
ATOM 1876 O O . CYS A 1 235 ? -18.896 -14.035 -30.660 1.00 95.25 235 CYS A O 1
ATOM 1878 N N . HIS A 1 236 ? -19.836 -15.993 -31.161 1.00 95.25 236 HIS A N 1
ATOM 1879 C CA . HIS A 1 236 ? -21.179 -15.565 -30.750 1.00 95.25 236 HIS A CA 1
ATOM 1880 C C . HIS A 1 236 ? -21.419 -15.669 -29.236 1.00 95.25 236 HIS A C 1
ATOM 1882 O O . HIS A 1 236 ? -22.392 -15.100 -28.748 1.00 95.25 236 HIS A O 1
ATOM 1888 N N . ILE A 1 237 ? -20.570 -16.400 -28.501 1.00 94.88 237 ILE A N 1
ATOM 1889 C CA . ILE A 1 237 ? -20.759 -16.639 -27.062 1.00 94.88 237 ILE A CA 1
ATOM 1890 C C . ILE A 1 237 ? -20.142 -15.512 -26.228 1.00 94.88 237 ILE A C 1
ATOM 1892 O O . ILE A 1 237 ? -20.770 -15.060 -25.278 1.00 94.88 237 ILE A O 1
ATOM 1896 N N . ASN A 1 238 ? -18.940 -15.043 -26.596 1.00 92.88 238 ASN A N 1
ATOM 1897 C CA . ASN A 1 238 ? -18.221 -13.934 -25.948 1.00 92.88 238 ASN A CA 1
ATOM 1898 C C . ASN A 1 238 ? -18.188 -13.997 -24.420 1.00 92.88 238 ASN A C 1
ATOM 1900 O O . ASN A 1 238 ? -18.239 -12.970 -23.766 1.00 92.88 238 ASN A O 1
ATOM 1904 N N . ARG A 1 239 ? -18.090 -15.196 -23.845 1.00 97.06 239 ARG A N 1
ATOM 1905 C CA . ARG A 1 239 ? -17.952 -15.376 -22.403 1.00 97.06 239 ARG A CA 1
ATOM 1906 C C . ARG A 1 239 ? -16.752 -16.252 -22.124 1.00 97.06 239 ARG A C 1
ATOM 1908 O O . ARG A 1 239 ? -16.698 -17.394 -22.584 1.00 97.06 239 ARG A O 1
ATOM 1915 N N . SER A 1 240 ? -15.785 -15.694 -21.413 1.00 97.81 240 SER A N 1
ATOM 1916 C CA . SER A 1 240 ? -14.538 -16.364 -21.067 1.00 97.81 240 SER A CA 1
ATOM 1917 C C . SER A 1 240 ? -14.355 -16.408 -19.564 1.00 97.81 240 SER A C 1
ATOM 1919 O O . SER A 1 240 ? -14.535 -15.406 -18.872 1.00 97.81 240 SER A O 1
ATOM 1921 N N . LYS A 1 241 ? -13.970 -17.579 -19.059 1.00 97.94 241 LYS A N 1
ATOM 1922 C CA . LYS A 1 241 ? -13.430 -17.715 -17.709 1.00 97.94 241 LYS A CA 1
ATOM 1923 C C . LYS A 1 241 ? -11.968 -17.285 -17.738 1.00 97.94 241 LYS A C 1
ATOM 1925 O O . LYS A 1 241 ? -11.237 -17.712 -18.630 1.00 97.94 241 LYS A O 1
ATOM 1930 N N . ILE A 1 242 ? -11.556 -16.465 -16.779 1.00 97.94 242 ILE A N 1
ATOM 1931 C CA . ILE A 1 242 ? -10.159 -16.061 -16.620 1.00 97.94 242 ILE A CA 1
ATOM 1932 C C . ILE A 1 242 ? -9.548 -16.924 -15.517 1.00 97.94 242 ILE A C 1
ATOM 1934 O O . ILE A 1 242 ? -10.152 -17.135 -14.468 1.00 97.94 242 ILE A O 1
ATOM 1938 N N . THR A 1 243 ? -8.358 -17.457 -15.762 1.00 97.44 243 THR A N 1
ATOM 1939 C CA . THR A 1 243 ? -7.550 -18.144 -14.753 1.00 97.44 243 THR A CA 1
ATOM 1940 C C . THR A 1 243 ? -6.161 -17.538 -14.733 1.00 97.44 243 THR A C 1
ATOM 1942 O O . THR A 1 243 ? -5.592 -17.238 -15.781 1.00 97.44 243 THR A O 1
ATOM 1945 N N . PHE A 1 244 ? -5.607 -17.351 -13.544 1.00 97.44 244 PHE A N 1
ATOM 1946 C CA . PHE A 1 244 ? -4.324 -16.685 -13.383 1.00 97.44 244 PHE A CA 1
ATOM 1947 C C . PHE A 1 244 ? -3.233 -17.719 -13.121 1.00 97.44 244 PHE A C 1
ATOM 1949 O O . PHE A 1 244 ? -3.436 -18.689 -12.393 1.00 97.44 244 PHE A O 1
ATOM 1956 N N . ARG A 1 245 ? -2.064 -17.528 -13.729 1.00 96.81 245 ARG A N 1
ATOM 1957 C CA . ARG A 1 245 ? -0.899 -18.387 -13.522 1.00 96.81 245 ARG A CA 1
ATOM 1958 C C . ARG A 1 245 ? 0.302 -17.546 -13.142 1.00 96.81 245 ARG A C 1
ATOM 1960 O O . ARG A 1 245 ? 0.718 -16.683 -13.901 1.00 96.81 245 ARG A O 1
ATOM 1967 N N . LEU A 1 246 ? 0.913 -17.849 -12.005 1.00 96.44 246 LEU A N 1
ATOM 1968 C CA . LEU A 1 246 ? 2.156 -17.208 -11.593 1.00 96.44 246 LEU A CA 1
ATOM 1969 C C . LEU A 1 246 ? 3.318 -17.734 -12.437 1.00 96.44 246 LEU A C 1
ATOM 1971 O O . LEU A 1 246 ? 3.699 -18.904 -12.333 1.00 96.44 246 LEU A O 1
ATOM 1975 N N . THR A 1 247 ? 3.902 -16.859 -13.252 1.00 95.00 247 THR A N 1
ATOM 1976 C CA . THR A 1 247 ? 5.127 -17.140 -14.012 1.00 95.00 247 THR A CA 1
ATOM 1977 C C . THR A 1 247 ? 6.370 -16.782 -13.217 1.00 95.00 247 THR A C 1
ATOM 1979 O O . THR A 1 247 ? 7.386 -17.473 -13.313 1.00 95.00 247 THR A O 1
ATOM 1982 N N . LYS A 1 248 ? 6.288 -15.740 -12.381 1.00 95.25 248 LYS A N 1
ATOM 1983 C CA . LYS A 1 248 ? 7.388 -15.303 -11.523 1.00 95.25 248 LYS A CA 1
ATOM 1984 C C . LYS A 1 248 ? 6.875 -14.698 -10.223 1.00 95.25 248 LYS A C 1
ATOM 1986 O O . LYS A 1 248 ? 6.020 -13.821 -10.219 1.00 95.25 248 LYS A O 1
ATOM 1991 N N . CYS A 1 249 ? 7.434 -15.168 -9.113 1.00 96.38 249 CYS A N 1
ATOM 1992 C CA . CYS A 1 249 ? 7.096 -14.695 -7.776 1.00 96.38 249 CYS A CA 1
ATOM 1993 C C . CYS A 1 249 ? 8.192 -13.742 -7.270 1.00 96.38 249 CYS A C 1
ATOM 1995 O O . CYS A 1 249 ? 9.362 -14.143 -7.268 1.00 96.38 249 CYS A O 1
ATOM 1997 N N . PRO A 1 250 ? 7.848 -12.519 -6.833 1.00 97.12 250 PRO A N 1
ATOM 1998 C CA . PRO A 1 250 ? 8.833 -11.547 -6.361 1.00 97.12 250 PRO A CA 1
ATOM 1999 C C . PRO A 1 250 ? 9.428 -11.954 -5.005 1.00 97.12 250 PRO A C 1
ATOM 2001 O O . PRO A 1 250 ? 8.840 -12.741 -4.270 1.00 97.12 250 PRO A O 1
ATOM 2004 N N . GLU A 1 251 ? 10.575 -11.401 -4.616 1.00 97.69 251 GLU A N 1
ATOM 2005 C CA . GLU A 1 251 ? 11.066 -11.535 -3.232 1.00 97.69 251 GLU A CA 1
ATOM 2006 C C . GLU A 1 251 ? 10.250 -10.663 -2.262 1.00 97.69 251 GLU A C 1
ATOM 2008 O O . GLU A 1 251 ? 10.004 -11.056 -1.120 1.00 97.69 251 GLU A O 1
ATOM 2013 N N . ILE A 1 252 ? 9.778 -9.509 -2.742 1.00 98.44 252 ILE A N 1
ATOM 2014 C CA . ILE A 1 252 ? 8.861 -8.611 -2.047 1.00 98.44 252 ILE A CA 1
ATOM 2015 C C . ILE A 1 252 ? 7.553 -8.523 -2.833 1.00 98.44 252 ILE A C 1
ATOM 2017 O O . ILE A 1 252 ? 7.507 -7.956 -3.922 1.00 98.44 252 ILE A O 1
ATOM 2021 N N . TYR A 1 253 ? 6.479 -9.063 -2.265 1.00 98.56 253 TYR A N 1
ATOM 2022 C CA . TYR A 1 253 ? 5.138 -8.972 -2.828 1.00 98.56 253 TYR A CA 1
ATOM 2023 C C . TYR A 1 253 ? 4.422 -7.737 -2.279 1.00 98.56 253 TYR A C 1
ATOM 2025 O O . TYR A 1 253 ? 4.341 -7.538 -1.065 1.00 98.56 253 TYR A O 1
ATOM 2033 N N . LEU A 1 254 ? 3.918 -6.893 -3.174 1.00 98.62 254 LEU A N 1
ATOM 2034 C CA . LEU A 1 254 ? 3.244 -5.648 -2.821 1.00 98.62 254 LEU A CA 1
ATOM 2035 C C . LEU A 1 254 ? 1.750 -5.752 -3.124 1.00 98.62 254 LEU A C 1
ATOM 2037 O O . LEU A 1 254 ? 1.370 -6.197 -4.207 1.00 98.62 254 LEU A O 1
ATOM 2041 N N . ILE A 1 255 ? 0.911 -5.280 -2.202 1.00 98.69 255 ILE A N 1
ATOM 2042 C CA . ILE A 1 255 ? -0.522 -5.073 -2.450 1.00 98.69 255 ILE A CA 1
ATOM 2043 C C . ILE A 1 255 ? -0.826 -3.585 -2.293 1.00 98.69 255 ILE A C 1
ATOM 2045 O O . ILE A 1 255 ? -0.705 -3.052 -1.192 1.00 98.69 255 ILE A O 1
ATOM 2049 N N . ASN A 1 256 ? -1.216 -2.923 -3.379 1.00 98.69 256 ASN A N 1
ATOM 2050 C CA . ASN A 1 256 ? -1.683 -1.542 -3.363 1.00 98.69 256 ASN A CA 1
ATOM 2051 C C . ASN A 1 256 ? -3.168 -1.495 -2.974 1.00 98.69 256 ASN A C 1
ATOM 2053 O O . ASN A 1 256 ? -4.002 -2.102 -3.648 1.00 98.69 256 ASN A O 1
ATOM 2057 N N . LEU A 1 257 ? -3.485 -0.771 -1.903 1.00 98.56 257 LEU A N 1
ATOM 2058 C CA . LEU A 1 257 ? -4.836 -0.588 -1.386 1.00 98.56 257 LEU A CA 1
ATOM 2059 C C . LEU A 1 257 ? -5.391 0.748 -1.886 1.00 98.56 257 LEU A C 1
ATOM 2061 O O . LEU A 1 257 ? -4.950 1.820 -1.472 1.00 98.56 257 LEU A O 1
ATOM 2065 N N . ILE A 1 258 ? -6.377 0.669 -2.772 1.00 98.06 258 ILE A N 1
ATOM 2066 C CA . ILE A 1 258 ? -7.039 1.822 -3.375 1.00 98.06 258 ILE A CA 1
ATOM 2067 C C . ILE A 1 258 ? -8.203 2.234 -2.476 1.00 98.06 258 ILE A C 1
ATOM 2069 O O . ILE A 1 258 ? -9.102 1.435 -2.210 1.00 98.06 258 ILE A O 1
ATOM 2073 N N . TRP A 1 259 ? -8.181 3.489 -2.032 1.00 97.44 259 TRP A N 1
ATOM 2074 C CA . TRP A 1 259 ? -9.262 4.126 -1.285 1.00 97.44 259 TRP A CA 1
ATOM 2075 C C . TRP A 1 259 ? -10.069 5.028 -2.218 1.00 97.44 259 TRP A C 1
ATOM 2077 O O . TRP A 1 259 ? -9.501 5.894 -2.877 1.00 97.44 259 TRP A O 1
ATOM 2087 N N . GLU A 1 260 ? -11.392 4.864 -2.253 1.00 95.06 260 GLU A N 1
ATOM 2088 C CA . GLU A 1 260 ? -12.278 5.793 -2.980 1.00 95.06 260 GLU A CA 1
ATOM 2089 C C . GLU A 1 260 ? -12.639 7.020 -2.130 1.00 95.06 260 GLU A C 1
ATOM 2091 O O . GLU A 1 260 ? -12.925 8.094 -2.658 1.00 95.06 260 GLU A O 1
ATOM 2096 N N . ASN A 1 261 ? -12.621 6.866 -0.802 1.00 93.00 261 ASN A N 1
ATOM 2097 C CA . ASN A 1 261 ? -12.880 7.940 0.147 1.00 93.00 261 ASN A CA 1
ATOM 2098 C C . ASN A 1 261 ? -11.562 8.446 0.749 1.00 93.00 261 ASN A C 1
ATOM 2100 O O . ASN A 1 261 ? -10.853 7.700 1.421 1.00 93.00 261 ASN A O 1
ATOM 2104 N N . ASN A 1 262 ? -11.277 9.736 0.565 1.00 88.56 262 ASN A N 1
ATOM 2105 C CA . ASN A 1 262 ? -10.084 10.398 1.105 1.00 88.56 262 ASN A CA 1
ATOM 2106 C C . ASN A 1 262 ? -10.194 10.742 2.604 1.00 88.56 262 ASN A C 1
ATOM 2108 O O . ASN A 1 262 ? -9.203 11.128 3.224 1.00 88.56 262 ASN A O 1
ATOM 2112 N N . ASN A 1 263 ? -11.388 10.630 3.191 1.00 93.94 263 ASN A N 1
ATOM 2113 C CA . ASN A 1 263 ? -11.655 10.851 4.612 1.00 93.94 263 ASN A CA 1
ATOM 2114 C C . ASN A 1 263 ? -12.587 9.753 5.168 1.00 93.94 263 ASN A C 1
ATOM 2116 O O . ASN A 1 263 ? -13.727 10.037 5.542 1.00 93.94 263 ASN A O 1
ATOM 2120 N N . PRO A 1 264 ? -12.134 8.488 5.200 1.00 95.88 264 PRO A N 1
ATOM 2121 C CA . PRO A 1 264 ? -12.923 7.387 5.744 1.00 95.88 264 PRO A CA 1
ATOM 2122 C C . PRO A 1 264 ? -13.116 7.543 7.255 1.00 95.88 264 PRO A C 1
ATOM 2124 O O . PRO A 1 264 ? -12.370 8.259 7.919 1.00 95.88 264 PRO A O 1
ATOM 2127 N N . LEU A 1 265 ? -14.111 6.866 7.819 1.00 96.50 265 LEU A N 1
ATOM 2128 C CA . LEU A 1 265 ? -14.389 6.896 9.258 1.00 96.50 265 LEU A CA 1
ATOM 2129 C C . LEU A 1 265 ? -13.280 6.190 10.054 1.00 96.50 265 LEU A C 1
ATOM 2131 O O . LEU A 1 265 ? -12.606 5.296 9.539 1.00 96.50 265 LEU A O 1
ATOM 2135 N N . TYR A 1 266 ? -13.106 6.546 11.332 1.00 97.50 266 TYR A N 1
ATOM 2136 C CA . TYR A 1 266 ? -12.128 5.890 12.214 1.00 97.50 266 TYR A CA 1
ATOM 2137 C C . TYR A 1 266 ? -12.308 4.372 12.244 1.00 97.50 266 TYR A C 1
ATOM 2139 O O . TYR A 1 266 ? -11.334 3.619 12.172 1.00 97.50 266 TYR A O 1
ATOM 2147 N N . ILE A 1 267 ? -13.564 3.928 12.299 1.00 97.62 267 ILE A N 1
ATOM 2148 C CA . ILE A 1 267 ? -13.919 2.515 12.286 1.00 97.62 267 ILE A CA 1
ATOM 2149 C C . ILE A 1 267 ? -13.494 1.815 10.990 1.00 97.62 267 ILE A C 1
ATOM 2151 O O . ILE A 1 267 ? -12.962 0.709 11.044 1.00 97.62 267 ILE A O 1
ATOM 2155 N N . GLN A 1 268 ? -13.641 2.467 9.834 1.00 97.75 268 GLN A N 1
ATOM 2156 C CA . GLN A 1 268 ? -13.236 1.917 8.538 1.00 97.75 268 GLN A CA 1
ATOM 2157 C C . GLN A 1 268 ? -11.716 1.777 8.449 1.00 97.75 268 GLN A C 1
ATOM 2159 O O . GLN A 1 268 ? -11.221 0.737 8.024 1.00 97.75 268 GLN A O 1
ATOM 2164 N N . VAL A 1 269 ? -10.963 2.780 8.910 1.00 97.94 269 VAL A N 1
ATOM 2165 C CA . VAL A 1 269 ? -9.492 2.719 8.969 1.00 97.94 269 VAL A CA 1
ATOM 2166 C C . VAL A 1 269 ? -9.019 1.551 9.836 1.00 97.94 269 VAL A C 1
ATOM 2168 O O . VAL A 1 269 ? -8.138 0.778 9.441 1.00 97.94 269 VAL A O 1
ATOM 2171 N N . MET A 1 270 ? -9.635 1.399 11.007 1.00 97.94 270 MET A N 1
ATOM 2172 C CA . MET A 1 270 ? -9.334 0.316 11.936 1.00 97.94 270 MET A CA 1
ATOM 2173 C C . MET A 1 270 ? -9.657 -1.052 11.317 1.00 97.94 270 MET A C 1
ATOM 2175 O O . MET A 1 270 ? -8.778 -1.912 11.259 1.00 97.94 270 MET A O 1
ATOM 2179 N N . LEU A 1 271 ? -10.868 -1.240 10.778 1.00 98.12 271 LEU A N 1
ATOM 2180 C CA . LEU A 1 271 ? -11.301 -2.499 10.160 1.00 98.12 271 LEU A CA 1
ATOM 2181 C C . LEU A 1 271 ? -10.470 -2.865 8.921 1.00 98.12 271 LEU A C 1
ATOM 2183 O O . LEU A 1 271 ? -10.091 -4.027 8.768 1.00 98.12 271 LEU A O 1
ATOM 2187 N N . ALA A 1 272 ? -10.114 -1.887 8.080 1.00 98.44 272 ALA A N 1
ATOM 2188 C CA . ALA A 1 272 ? -9.191 -2.093 6.965 1.00 98.44 272 ALA A CA 1
ATOM 2189 C C . ALA A 1 272 ? -7.843 -2.627 7.452 1.00 98.44 272 ALA A C 1
ATOM 2191 O O . ALA A 1 272 ? -7.329 -3.603 6.911 1.00 98.44 272 ALA A O 1
ATOM 2192 N N . THR A 1 273 ? -7.295 -2.055 8.522 1.00 98.38 273 THR A N 1
ATOM 2193 C CA . THR A 1 273 ? -6.005 -2.504 9.057 1.00 98.38 273 THR A CA 1
ATOM 2194 C C . THR A 1 273 ? -6.106 -3.888 9.706 1.00 98.38 273 THR A C 1
ATOM 2196 O O . THR A 1 273 ? -5.231 -4.724 9.502 1.00 98.38 273 THR A O 1
ATOM 2199 N N . VAL A 1 274 ? -7.196 -4.183 10.423 1.00 98.06 274 VAL A N 1
ATOM 2200 C CA . VAL A 1 274 ? -7.479 -5.521 10.986 1.00 98.06 274 VAL A CA 1
ATOM 2201 C C . VAL A 1 274 ? -7.618 -6.590 9.900 1.00 98.06 274 VAL A C 1
ATOM 2203 O O . VAL A 1 274 ? -7.276 -7.749 10.135 1.00 98.06 274 VAL A O 1
ATOM 2206 N N . SER A 1 275 ? -8.085 -6.212 8.709 1.00 98.38 275 SER A N 1
ATOM 2207 C CA . SER A 1 275 ? -8.294 -7.148 7.603 1.00 98.38 275 SER A CA 1
ATOM 2208 C C . SER A 1 275 ? -7.045 -7.594 6.851 1.00 98.38 275 SER A C 1
ATOM 2210 O O . SER A 1 275 ? -7.111 -8.497 6.011 1.00 98.38 275 SER A O 1
ATOM 2212 N N . ILE A 1 276 ? -5.901 -6.999 7.181 1.00 98.62 276 ILE A N 1
ATOM 2213 C CA . ILE A 1 276 ? -4.600 -7.374 6.640 1.00 98.62 276 ILE A CA 1
ATOM 2214 C C . ILE A 1 276 ? -4.222 -8.763 7.160 1.00 98.62 276 ILE A C 1
ATOM 2216 O O . ILE A 1 276 ? -4.283 -9.029 8.358 1.00 98.62 276 ILE A O 1
ATOM 2220 N N . SER A 1 277 ? -3.771 -9.645 6.267 1.00 98.38 277 SER A N 1
ATOM 2221 C CA . SER A 1 277 ? -3.285 -10.972 6.656 1.00 98.38 277 SER A CA 1
ATOM 2222 C C . SER A 1 277 ? -1.835 -10.913 7.126 1.00 98.38 277 SER A C 1
ATOM 2224 O O . SER A 1 277 ? -0.989 -10.299 6.477 1.00 98.38 277 SER A O 1
ATOM 2226 N N . SER A 1 278 ? -1.510 -11.588 8.228 1.00 98.25 278 SER A N 1
ATOM 2227 C CA . SER A 1 278 ? -0.125 -11.669 8.731 1.00 98.25 278 SER A CA 1
ATOM 2228 C C . SER A 1 278 ? 0.787 -12.524 7.841 1.00 98.25 278 SER A C 1
ATOM 2230 O O . SER A 1 278 ? 1.966 -12.209 7.674 1.00 98.25 278 SER A O 1
ATOM 2232 N N . THR A 1 279 ? 0.232 -13.575 7.241 1.00 98.44 279 THR A N 1
ATOM 2233 C CA . THR A 1 279 ? 0.905 -14.500 6.325 1.00 98.44 279 THR A CA 1
ATOM 2234 C C . THR A 1 279 ? -0.021 -14.788 5.151 1.00 98.44 279 THR A C 1
ATOM 2236 O O . THR A 1 279 ? -1.228 -14.897 5.348 1.00 98.44 279 THR A O 1
ATOM 2239 N N . ILE A 1 280 ? 0.543 -14.930 3.952 1.00 98.31 280 ILE A N 1
ATOM 2240 C CA . ILE A 1 280 ? -0.180 -15.329 2.741 1.00 98.31 280 ILE A CA 1
ATOM 2241 C C . ILE A 1 280 ? 0.554 -16.457 2.019 1.00 98.31 280 ILE A C 1
ATOM 2243 O O . ILE A 1 280 ? 1.787 -16.542 2.062 1.00 98.31 280 ILE A O 1
ATOM 2247 N N . MET A 1 281 ? -0.208 -17.296 1.328 1.00 98.00 281 MET A N 1
ATOM 2248 C CA . MET A 1 281 ? 0.295 -18.269 0.365 1.00 98.00 281 MET A CA 1
ATOM 2249 C C . MET A 1 281 ? -0.079 -17.775 -1.028 1.00 98.00 281 MET A C 1
ATOM 2251 O O . MET A 1 281 ? -1.252 -17.591 -1.339 1.00 98.00 281 MET A O 1
ATOM 2255 N N . ILE A 1 282 ? 0.915 -17.491 -1.866 1.00 96.88 282 ILE A N 1
ATOM 2256 C CA . ILE A 1 282 ? 0.646 -16.841 -3.155 1.00 96.88 282 ILE A CA 1
ATOM 2257 C C . ILE A 1 282 ? -0.075 -17.784 -4.136 1.00 96.88 282 ILE A C 1
ATOM 2259 O O . ILE A 1 282 ? -0.844 -17.327 -4.977 1.00 96.88 282 ILE A O 1
ATOM 2263 N N . ASP A 1 283 ? 0.122 -19.098 -4.004 1.00 94.88 283 ASP A N 1
ATOM 2264 C CA . ASP A 1 283 ? -0.595 -20.111 -4.778 1.00 94.88 283 ASP A CA 1
ATOM 2265 C C . ASP A 1 283 ? -2.076 -20.209 -4.401 1.00 94.88 283 ASP A C 1
ATOM 2267 O O . ASP A 1 283 ? -2.883 -20.525 -5.267 1.00 94.88 283 ASP A O 1
ATOM 2271 N N . GLU A 1 284 ? -2.450 -19.879 -3.162 1.00 95.75 284 GLU A N 1
ATOM 2272 C CA . GLU A 1 284 ? -3.860 -19.804 -2.750 1.00 95.75 284 GLU A CA 1
ATOM 2273 C C . GLU A 1 284 ? -4.559 -18.602 -3.408 1.00 95.75 284 GLU A C 1
ATOM 2275 O O . GLU A 1 284 ? -5.710 -18.705 -3.807 1.00 95.75 284 GLU A O 1
ATOM 2280 N N . ILE A 1 285 ? -3.839 -17.495 -3.631 1.00 96.69 285 ILE A N 1
ATOM 2281 C CA . ILE A 1 285 ? -4.387 -16.290 -4.273 1.00 96.69 285 ILE A CA 1
ATOM 2282 C C . ILE A 1 285 ? -4.618 -16.493 -5.779 1.00 96.69 285 ILE A C 1
ATOM 2284 O O . ILE A 1 285 ? -5.675 -16.142 -6.298 1.00 96.69 285 ILE A O 1
ATOM 2288 N N . TYR A 1 286 ? -3.624 -17.026 -6.498 1.00 96.12 286 TYR A N 1
ATOM 2289 C CA . TYR A 1 286 ? -3.676 -17.141 -7.965 1.00 96.12 286 TYR A CA 1
ATOM 2290 C C . TYR A 1 286 ? -4.097 -18.537 -8.456 1.00 96.12 286 TYR A C 1
ATOM 2292 O O . TYR A 1 286 ? -4.335 -18.723 -9.645 1.00 96.12 286 TYR A O 1
ATOM 2300 N N . GLY A 1 287 ? -4.180 -19.537 -7.578 1.00 88.75 287 GLY A N 1
ATOM 2301 C CA . GLY A 1 287 ? -4.584 -20.916 -7.879 1.00 88.75 287 GLY A CA 1
ATOM 2302 C C . GLY A 1 287 ? -3.525 -21.764 -8.596 1.00 88.75 287 GLY A C 1
ATOM 2303 O O . GLY A 1 287 ? -3.349 -22.938 -8.269 1.00 88.75 287 GLY A O 1
ATOM 2304 N N . ILE A 1 288 ? -2.799 -21.198 -9.568 1.00 92.12 288 ILE A N 1
ATOM 2305 C CA . ILE A 1 288 ? -1.766 -21.903 -10.342 1.00 92.12 288 ILE A CA 1
ATOM 2306 C C . ILE A 1 288 ? -0.407 -21.239 -10.105 1.00 92.12 288 ILE A C 1
ATOM 2308 O O . ILE A 1 288 ? -0.098 -20.191 -10.672 1.00 92.12 288 ILE A O 1
ATOM 2312 N N . GLY A 1 289 ? 0.447 -21.868 -9.298 1.00 93.06 289 GLY A N 1
ATOM 2313 C CA . GLY A 1 289 ? 1.785 -21.351 -9.021 1.00 93.06 289 GLY A CA 1
ATOM 2314 C C . GLY A 1 289 ? 2.598 -22.215 -8.060 1.00 93.06 289 GLY A C 1
ATOM 2315 O O . GLY A 1 289 ? 2.114 -23.236 -7.563 1.00 93.06 289 GLY A O 1
ATOM 2316 N N . PRO A 1 290 ? 3.862 -21.839 -7.806 1.00 95.06 290 PRO A N 1
ATOM 2317 C CA . PRO A 1 290 ? 4.669 -22.485 -6.784 1.00 95.06 290 PRO A CA 1
ATOM 2318 C C . PRO A 1 290 ? 4.123 -22.165 -5.388 1.00 95.06 290 PRO A C 1
ATOM 2320 O O . PRO A 1 290 ? 3.721 -21.036 -5.111 1.00 95.06 290 PRO A O 1
ATOM 2323 N N . LYS A 1 291 ? 4.198 -23.143 -4.480 1.00 96.38 291 LYS A N 1
ATOM 2324 C CA . LYS A 1 291 ? 3.854 -22.946 -3.067 1.00 96.38 291 LYS A CA 1
ATOM 2325 C C . LYS A 1 291 ? 4.878 -22.043 -2.399 1.00 96.38 291 LYS A C 1
ATOM 2327 O O . LYS A 1 291 ? 5.942 -22.508 -1.983 1.00 96.38 291 LYS A O 1
ATOM 2332 N N . ILE A 1 292 ? 4.574 -20.754 -2.316 1.00 97.50 292 ILE A N 1
ATOM 2333 C CA . ILE A 1 292 ? 5.459 -19.748 -1.731 1.00 97.50 292 ILE A CA 1
ATOM 2334 C C . ILE A 1 292 ? 4.692 -18.983 -0.667 1.00 97.50 292 ILE A C 1
ATOM 2336 O O . ILE A 1 292 ? 3.608 -18.453 -0.908 1.00 97.50 292 ILE A O 1
ATOM 2340 N N . ARG A 1 293 ? 5.301 -18.916 0.515 1.00 98.06 293 ARG A N 1
ATOM 2341 C CA . ARG A 1 293 ? 4.798 -18.127 1.625 1.00 98.06 293 ARG A CA 1
ATOM 2342 C C . ARG A 1 293 ? 5.399 -16.737 1.600 1.00 98.06 293 ARG A C 1
ATOM 2344 O O . ARG A 1 293 ? 6.600 -16.579 1.374 1.00 98.06 293 ARG A O 1
ATOM 2351 N N . TYR A 1 294 ? 4.574 -15.765 1.956 1.00 98.62 294 TYR A N 1
ATOM 2352 C CA . TYR A 1 294 ? 5.045 -14.454 2.343 1.00 98.62 294 TYR A CA 1
ATOM 2353 C C . TYR A 1 294 ? 4.511 -14.059 3.713 1.00 98.62 294 TYR A C 1
ATOM 2355 O O . TYR A 1 294 ? 3.335 -14.255 4.014 1.00 98.62 294 TYR A O 1
ATOM 2363 N N . ASN A 1 295 ? 5.369 -13.447 4.523 1.00 98.62 295 ASN A N 1
ATOM 2364 C CA . ASN A 1 295 ? 4.976 -12.855 5.796 1.00 98.62 295 ASN A CA 1
ATOM 2365 C C . ASN A 1 295 ? 4.914 -11.333 5.642 1.00 98.62 295 ASN A C 1
ATOM 2367 O O . ASN A 1 295 ? 5.774 -10.733 4.994 1.00 98.62 295 ASN A O 1
ATOM 2371 N N . LEU A 1 296 ? 3.933 -10.694 6.278 1.00 98.56 296 LEU A N 1
ATOM 2372 C CA . LEU A 1 296 ? 3.814 -9.240 6.281 1.00 98.56 296 LEU A CA 1
ATOM 2373 C C . LEU A 1 296 ? 5.080 -8.629 6.892 1.00 98.56 296 LEU A C 1
ATOM 2375 O O . LEU A 1 296 ? 5.480 -8.991 7.999 1.00 98.56 296 LEU A O 1
ATOM 2379 N N . LYS A 1 297 ? 5.734 -7.726 6.171 1.00 98.06 297 LYS A N 1
ATOM 2380 C CA . LYS A 1 297 ? 7.002 -7.095 6.554 1.00 98.06 297 LYS A CA 1
ATOM 2381 C C . LYS A 1 297 ? 6.842 -5.617 6.884 1.00 98.06 297 LYS A C 1
ATOM 2383 O O . LYS A 1 297 ? 7.556 -5.107 7.746 1.00 98.06 297 LYS A O 1
ATOM 2388 N N . GLY A 1 298 ? 5.890 -4.946 6.250 1.00 98.38 298 GLY A N 1
ATOM 2389 C CA . GLY A 1 298 ? 5.582 -3.559 6.546 1.00 98.38 298 GLY A CA 1
ATOM 2390 C C . GLY A 1 298 ? 4.269 -3.095 5.938 1.00 98.38 298 GLY A C 1
ATOM 2391 O O . GLY A 1 298 ? 3.655 -3.794 5.133 1.00 98.38 298 GLY A O 1
ATOM 2392 N N . ILE A 1 299 ? 3.844 -1.909 6.354 1.00 98.75 299 ILE A N 1
ATOM 2393 C CA . ILE A 1 299 ? 2.639 -1.241 5.869 1.00 98.75 299 ILE A CA 1
ATOM 2394 C C . ILE A 1 299 ? 2.992 0.216 5.619 1.00 98.75 299 ILE A C 1
ATOM 2396 O O . ILE A 1 299 ? 3.533 0.895 6.495 1.00 98.75 299 ILE A O 1
ATOM 2400 N N . VAL A 1 300 ? 2.685 0.696 4.421 1.00 98.69 300 VAL A N 1
ATOM 2401 C CA . VAL A 1 300 ? 2.694 2.123 4.136 1.00 98.69 300 VAL A CA 1
ATOM 2402 C C . VAL A 1 300 ? 1.354 2.704 4.553 1.00 98.69 300 VAL A C 1
ATOM 2404 O O . VAL A 1 300 ? 0.302 2.232 4.115 1.00 98.69 300 VAL A O 1
ATOM 2407 N N . PHE A 1 301 ? 1.417 3.750 5.365 1.00 98.31 301 PHE A N 1
ATOM 2408 C CA . PHE A 1 301 ? 0.270 4.515 5.807 1.00 98.31 301 PHE A CA 1
ATOM 2409 C C . PHE A 1 301 ? 0.260 5.908 5.177 1.00 98.31 301 PHE A C 1
ATOM 2411 O O . PHE A 1 301 ? 1.313 6.509 4.963 1.00 98.31 301 PHE A O 1
ATOM 2418 N N . TYR A 1 302 ? -0.937 6.431 4.932 1.00 97.44 302 TYR A N 1
ATOM 2419 C CA . TYR A 1 302 ? -1.185 7.776 4.427 1.00 97.44 302 TYR A CA 1
ATOM 2420 C C . TYR A 1 302 ? -2.102 8.555 5.369 1.00 97.44 302 TYR A C 1
ATOM 2422 O O . TYR A 1 302 ? -3.089 8.024 5.877 1.00 97.44 302 TYR A O 1
ATOM 2430 N N . ARG A 1 303 ? -1.792 9.830 5.605 1.00 94.69 303 ARG A N 1
ATOM 2431 C CA . ARG A 1 303 ? -2.627 10.750 6.383 1.00 94.69 303 ARG A CA 1
ATOM 2432 C C . ARG A 1 303 ? -2.335 12.187 5.980 1.00 94.69 303 ARG A C 1
ATOM 2434 O O . ARG A 1 303 ? -1.224 12.650 6.190 1.00 94.69 303 ARG A O 1
ATOM 2441 N N . ASN A 1 304 ? -3.343 12.922 5.507 1.00 92.00 304 ASN A N 1
ATOM 2442 C CA . ASN A 1 304 ? -3.244 14.360 5.204 1.00 92.00 304 ASN A CA 1
ATOM 2443 C C . ASN A 1 304 ? -1.975 14.723 4.401 1.00 92.00 304 ASN A C 1
ATOM 2445 O O . ASN A 1 304 ? -1.146 15.489 4.892 1.00 92.00 304 ASN A O 1
ATOM 2449 N N . SER A 1 305 ? -1.780 14.127 3.222 1.00 92.88 305 SER A N 1
ATOM 2450 C CA . SER A 1 305 ? -0.591 14.361 2.379 1.00 92.88 305 SER A CA 1
ATOM 2451 C C . SER A 1 305 ? 0.744 13.878 2.958 1.00 92.88 305 SER A C 1
ATOM 2453 O O . SER A 1 305 ? 1.804 14.125 2.387 1.00 92.88 305 SER A O 1
ATOM 2455 N N . PHE A 1 306 ? 0.721 13.180 4.093 1.00 95.38 306 PHE A N 1
ATOM 2456 C CA . PHE A 1 306 ? 1.904 12.627 4.730 1.00 95.38 306 PHE A CA 1
ATOM 2457 C C . PHE A 1 306 ? 1.895 11.104 4.648 1.00 95.38 306 PHE A C 1
ATOM 2459 O O . PHE A 1 306 ? 0.923 10.451 5.035 1.00 95.38 306 PHE A O 1
ATOM 2466 N N . TYR A 1 307 ? 3.007 10.546 4.180 1.00 97.38 307 TYR A N 1
ATOM 2467 C CA . TYR A 1 307 ? 3.247 9.110 4.157 1.00 97.38 307 TYR A CA 1
ATOM 2468 C C . TYR A 1 307 ? 4.201 8.705 5.278 1.00 97.38 307 TYR A C 1
ATOM 2470 O O . TYR A 1 307 ? 5.188 9.394 5.542 1.00 97.38 307 TYR A O 1
ATOM 2478 N N . ASP A 1 308 ? 3.939 7.558 5.899 1.00 97.25 308 ASP A N 1
ATOM 2479 C CA . ASP A 1 308 ? 4.885 6.915 6.810 1.00 97.25 308 ASP A CA 1
ATOM 2480 C C . ASP A 1 308 ? 4.883 5.396 6.617 1.00 97.25 308 ASP A C 1
ATOM 2482 O O . ASP A 1 308 ? 3.966 4.816 6.035 1.00 97.25 308 ASP A O 1
ATOM 2486 N N . TYR A 1 309 ? 5.935 4.738 7.092 1.00 98.00 309 TYR A N 1
ATOM 2487 C CA . TYR A 1 309 ? 6.132 3.303 6.930 1.00 98.00 309 TYR A CA 1
ATOM 2488 C C . TYR A 1 309 ? 6.244 2.628 8.290 1.00 98.00 309 TYR A C 1
ATOM 2490 O O . TYR A 1 309 ? 7.209 2.853 9.026 1.00 98.00 309 TYR A O 1
ATOM 2498 N N . ALA A 1 310 ? 5.278 1.767 8.603 1.00 97.94 310 ALA A N 1
ATOM 2499 C CA . ALA A 1 310 ? 5.387 0.838 9.713 1.00 97.94 310 ALA A CA 1
ATOM 2500 C C . ALA A 1 310 ? 6.173 -0.388 9.252 1.00 97.94 310 ALA A C 1
ATOM 2502 O O . ALA A 1 310 ? 5.776 -1.073 8.311 1.00 97.94 310 ALA A O 1
ATOM 2503 N N . TYR A 1 311 ? 7.281 -0.679 9.925 1.00 96.44 311 TYR A N 1
ATOM 2504 C CA . TYR A 1 311 ? 8.160 -1.793 9.584 1.00 96.44 311 TYR A CA 1
ATOM 2505 C C . TYR A 1 311 ? 8.193 -2.827 10.703 1.00 96.44 311 TYR A C 1
ATOM 2507 O O . TYR A 1 311 ? 8.358 -2.478 11.876 1.00 96.44 311 TYR A O 1
ATOM 2515 N N . ARG A 1 312 ? 8.112 -4.107 10.337 1.00 96.62 312 ARG A N 1
ATOM 2516 C CA . ARG A 1 312 ? 8.196 -5.225 11.271 1.00 96.62 312 ARG A CA 1
ATOM 2517 C C . ARG A 1 312 ? 9.616 -5.789 11.358 1.00 96.62 312 ARG A C 1
ATOM 2519 O O . ARG A 1 312 ? 10.198 -6.268 10.377 1.00 96.62 312 ARG A O 1
ATOM 2526 N N . ASN A 1 313 ? 10.148 -5.800 12.576 1.00 94.38 313 ASN A N 1
ATOM 2527 C CA . ASN A 1 313 ? 11.358 -6.520 12.946 1.00 94.38 313 ASN A CA 1
ATOM 2528 C C . ASN A 1 313 ? 10.999 -7.655 13.911 1.00 94.38 313 ASN A C 1
ATOM 2530 O O . ASN A 1 313 ? 10.680 -7.392 15.071 1.00 94.38 313 ASN A O 1
ATOM 2534 N N . ASP A 1 314 ? 11.057 -8.895 13.431 1.00 93.62 314 ASP A N 1
ATOM 2535 C CA . ASP A 1 314 ? 10.543 -10.074 14.138 1.00 93.62 314 ASP A CA 1
ATOM 2536 C C . ASP A 1 314 ? 9.057 -9.890 14.484 1.00 93.62 314 ASP A C 1
ATOM 2538 O O . ASP A 1 314 ? 8.255 -9.683 13.580 1.00 93.62 314 ASP A O 1
ATOM 2542 N N . ASP A 1 315 ? 8.668 -9.891 15.756 1.00 94.25 315 ASP A N 1
ATOM 2543 C CA . ASP A 1 315 ? 7.273 -9.661 16.170 1.00 94.25 315 ASP A CA 1
ATOM 2544 C C . ASP A 1 315 ? 6.999 -8.207 16.590 1.00 94.25 315 ASP A C 1
ATOM 2546 O O . ASP A 1 315 ? 5.898 -7.86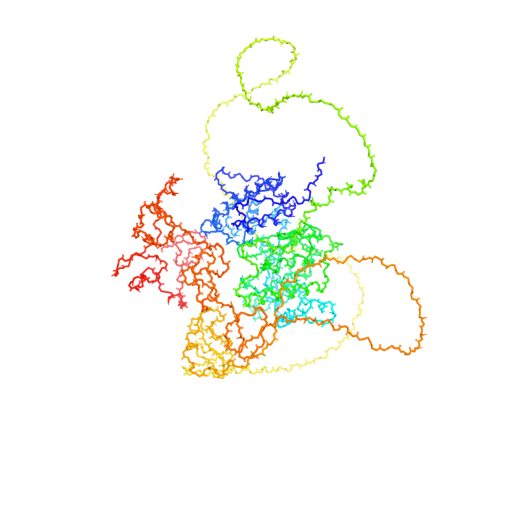7 17.026 1.00 94.25 315 ASP A O 1
ATOM 2550 N N . LYS A 1 316 ? 8.003 -7.331 16.460 1.00 95.94 316 LYS A N 1
ATOM 2551 C CA . LYS A 1 316 ? 7.950 -5.937 16.910 1.00 95.94 316 LYS A CA 1
ATOM 2552 C C . LYS A 1 316 ? 7.749 -4.991 15.738 1.00 95.94 316 LYS A C 1
ATOM 2554 O O . LYS A 1 316 ? 8.405 -5.108 14.701 1.00 95.94 316 LYS A O 1
ATOM 2559 N N . TRP A 1 317 ? 6.893 -4.002 15.936 1.00 96.56 317 TRP A N 1
ATOM 2560 C CA . TRP A 1 317 ? 6.582 -2.967 14.964 1.00 96.56 317 TRP A CA 1
ATOM 2561 C C . TRP A 1 317 ? 7.296 -1.667 15.312 1.00 96.56 317 TRP A C 1
ATOM 2563 O O . TRP A 1 317 ? 7.236 -1.173 16.436 1.00 96.56 317 TRP A O 1
ATOM 2573 N N . LYS A 1 318 ? 7.981 -1.106 14.316 1.00 95.44 318 LYS A N 1
ATOM 2574 C CA . LYS A 1 318 ? 8.579 0.225 14.368 1.00 95.44 318 LYS A CA 1
ATOM 2575 C C . LYS A 1 318 ? 7.714 1.171 13.553 1.00 95.44 318 LYS A C 1
ATOM 2577 O O . LYS A 1 318 ? 7.564 0.982 12.348 1.00 95.44 318 LYS A O 1
ATOM 2582 N N . PHE A 1 319 ? 7.175 2.181 14.217 1.00 95.75 319 PHE A N 1
ATOM 2583 C CA . PHE A 1 319 ? 6.366 3.235 13.619 1.00 95.75 319 PHE A CA 1
ATOM 2584 C C . PHE A 1 319 ? 6.507 4.510 14.454 1.00 95.75 319 PHE A C 1
ATOM 2586 O O . PHE A 1 319 ? 6.845 4.439 15.640 1.00 95.75 319 PHE A O 1
ATOM 2593 N N . SER A 1 320 ? 6.276 5.671 13.845 1.00 91.31 320 SER A N 1
ATOM 2594 C CA . SER A 1 320 ? 6.319 6.952 14.551 1.00 91.31 320 SER A CA 1
ATOM 2595 C C . SER A 1 320 ? 5.325 6.949 15.719 1.00 91.31 320 SER A C 1
ATOM 2597 O O . SER A 1 320 ? 4.147 6.679 15.528 1.00 91.31 320 SER A O 1
ATOM 2599 N N . GLY A 1 321 ? 5.803 7.226 16.937 1.00 88.56 321 GLY A N 1
ATOM 2600 C CA . GLY A 1 321 ? 4.974 7.245 18.154 1.00 88.56 321 GLY A CA 1
ATOM 2601 C C . GLY A 1 321 ? 4.926 5.929 18.936 1.00 88.56 321 GLY A C 1
ATOM 2602 O O . GLY A 1 321 ? 4.512 5.931 20.093 1.00 88.56 321 GLY A O 1
ATOM 2603 N N . LEU A 1 322 ? 5.417 4.827 18.362 1.00 93.25 322 LEU A N 1
ATOM 2604 C CA . LEU A 1 322 ? 5.511 3.541 19.054 1.00 93.25 322 LEU A CA 1
ATOM 2605 C C . LEU A 1 322 ? 6.813 3.391 19.849 1.00 93.25 322 LEU A C 1
ATOM 2607 O O . LEU A 1 322 ? 7.853 3.968 19.520 1.00 93.25 322 LEU A O 1
ATOM 2611 N N . HIS A 1 323 ? 6.773 2.554 20.888 1.00 91.88 323 HIS A N 1
ATOM 2612 C CA . HIS A 1 323 ? 7.975 2.137 21.605 1.00 91.88 323 HIS A CA 1
ATOM 2613 C C . HIS A 1 323 ? 8.654 0.960 20.886 1.00 91.88 323 HIS A C 1
ATOM 2615 O O . HIS A 1 323 ? 8.035 0.200 20.153 1.00 91.88 323 HIS A O 1
ATOM 2621 N N . GLU A 1 324 ? 9.941 0.736 21.150 1.00 89.44 324 GLU A N 1
ATOM 2622 C CA . GLU A 1 324 ? 10.757 -0.298 20.480 1.00 89.44 324 GLU A CA 1
ATOM 2623 C C . GLU A 1 324 ? 10.263 -1.752 20.640 1.00 89.44 324 GLU A C 1
ATOM 2625 O O . GLU A 1 324 ? 10.749 -2.649 19.957 1.00 89.44 324 GLU A O 1
ATOM 2630 N N . ASN A 1 325 ? 9.318 -1.983 21.552 1.00 92.00 325 ASN A N 1
ATOM 2631 C CA . ASN A 1 325 ? 8.736 -3.292 21.865 1.00 92.00 325 ASN A CA 1
ATOM 2632 C C . ASN A 1 325 ? 7.241 -3.362 21.523 1.00 92.00 325 ASN A C 1
ATOM 2634 O O . ASN A 1 325 ? 6.559 -4.245 22.034 1.00 92.00 325 ASN A O 1
ATOM 2638 N N . SER A 1 326 ? 6.716 -2.407 20.753 1.00 95.81 326 SER A N 1
ATOM 2639 C CA . SER A 1 326 ? 5.308 -2.393 20.362 1.00 95.81 326 SER A CA 1
ATOM 2640 C C . SER A 1 326 ? 5.017 -3.558 19.419 1.00 95.81 326 SER A C 1
ATOM 2642 O O . SER A 1 326 ? 5.795 -3.829 18.505 1.00 95.81 326 SER A O 1
ATOM 2644 N N . GLY A 1 327 ? 3.917 -4.264 19.660 1.00 96.56 327 GLY A N 1
ATOM 2645 C CA . GLY A 1 327 ? 3.408 -5.314 18.791 1.00 96.56 327 GLY A CA 1
ATOM 2646 C C . GLY A 1 327 ? 2.329 -4.788 17.845 1.00 96.56 327 GLY A C 1
ATOM 2647 O O . GLY A 1 327 ? 2.145 -3.583 17.664 1.00 96.56 327 GLY A O 1
ATOM 2648 N N . TRP A 1 328 ? 1.598 -5.720 17.233 1.00 97.69 328 TRP A N 1
ATOM 2649 C CA . TRP A 1 328 ? 0.502 -5.405 16.311 1.00 97.69 328 TRP A CA 1
ATOM 2650 C C . TRP A 1 328 ? -0.636 -4.630 16.985 1.00 97.69 328 TRP A C 1
ATOM 2652 O O . TRP A 1 328 ? -1.208 -3.719 16.393 1.00 97.69 328 TRP A O 1
ATOM 2662 N N . TYR A 1 329 ? -0.949 -4.964 18.239 1.00 97.56 329 TYR A N 1
ATOM 2663 C CA . TYR A 1 329 ? -2.016 -4.310 18.994 1.00 97.56 329 TYR A CA 1
ATOM 2664 C C . TYR A 1 329 ? -1.735 -2.820 19.226 1.00 97.56 329 TYR A C 1
ATOM 2666 O O . TYR A 1 329 ? -2.605 -1.990 18.979 1.00 97.56 329 TYR A O 1
ATOM 2674 N N . GLU A 1 330 ? -0.519 -2.474 19.650 1.00 97.62 330 GLU A N 1
ATOM 2675 C CA . GLU A 1 330 ? -0.125 -1.084 19.879 1.00 97.62 330 GLU A CA 1
ATOM 2676 C C . GLU A 1 330 ? -0.099 -0.291 18.563 1.00 97.62 330 GLU A C 1
ATOM 2678 O O . GLU A 1 330 ? -0.578 0.843 18.522 1.00 97.62 330 GLU A O 1
ATOM 2683 N N . LEU A 1 331 ? 0.374 -0.902 17.467 1.00 97.69 331 LEU A N 1
ATOM 2684 C CA . LEU A 1 331 ? 0.301 -0.293 16.136 1.00 97.69 331 LEU A CA 1
ATOM 2685 C C . LEU A 1 331 ? -1.149 -0.008 15.724 1.00 97.69 331 LEU A C 1
ATOM 2687 O O . LEU A 1 331 ? -1.434 1.104 15.289 1.00 97.69 331 LEU A O 1
ATOM 2691 N N . LEU A 1 332 ? -2.061 -0.974 15.898 1.00 97.94 332 LEU A N 1
ATOM 2692 C CA . LEU A 1 332 ? -3.486 -0.805 15.594 1.00 97.94 332 LEU A CA 1
ATOM 2693 C C . LEU A 1 332 ? -4.109 0.359 16.374 1.00 97.94 332 LEU A C 1
ATOM 2695 O O . LEU A 1 332 ? -4.880 1.129 15.806 1.00 97.94 332 LEU A O 1
ATOM 2699 N N . GLN A 1 333 ? -3.777 0.517 17.656 1.00 97.75 333 GLN A N 1
ATOM 2700 C CA . GLN A 1 333 ? -4.260 1.646 18.452 1.00 97.75 333 GLN A CA 1
ATOM 2701 C C . GLN A 1 333 ? -3.724 2.984 17.923 1.00 97.75 333 GLN A C 1
ATOM 2703 O O . GLN A 1 333 ? -4.505 3.915 17.726 1.00 97.75 333 GLN A O 1
ATOM 2708 N N . GLU A 1 334 ? -2.417 3.069 17.653 1.00 97.31 334 GLU A N 1
ATOM 2709 C CA . GLU A 1 334 ? -1.769 4.299 17.180 1.00 97.31 334 GLU A CA 1
ATOM 2710 C C . GLU A 1 334 ? -2.343 4.762 15.835 1.00 97.31 334 GLU A C 1
ATOM 2712 O O . GLU A 1 334 ? -2.757 5.916 15.694 1.00 97.31 334 GLU A O 1
ATOM 2717 N N . ILE A 1 335 ? -2.429 3.856 14.855 1.00 97.25 335 ILE A N 1
ATOM 2718 C CA . ILE A 1 335 ? -2.938 4.182 13.514 1.00 97.25 335 ILE A CA 1
ATOM 2719 C C . ILE A 1 335 ? -4.428 4.505 13.532 1.00 97.25 335 ILE A C 1
ATOM 2721 O O . ILE A 1 335 ? -4.862 5.364 12.767 1.00 97.25 335 ILE A O 1
ATOM 2725 N N . THR A 1 336 ? -5.196 3.881 14.434 1.00 97.25 336 THR A N 1
ATOM 2726 C CA . THR A 1 336 ? -6.627 4.161 14.586 1.00 97.25 336 THR A CA 1
ATOM 2727 C C . THR A 1 336 ? -6.812 5.583 15.083 1.00 97.25 336 THR A C 1
ATOM 2729 O O . THR A 1 336 ? -7.431 6.383 14.398 1.00 97.25 336 THR A O 1
ATOM 2732 N N . VAL A 1 337 ? -6.210 5.955 16.214 1.00 96.81 337 VAL A N 1
ATOM 2733 C CA . VAL A 1 337 ? -6.420 7.287 16.809 1.00 96.81 337 VAL A CA 1
ATOM 2734 C C . VAL A 1 337 ? -5.873 8.410 15.920 1.00 96.81 337 VAL A C 1
ATOM 2736 O O . VAL A 1 337 ? -6.439 9.506 15.869 1.00 96.81 337 VAL A O 1
ATOM 2739 N N . LEU A 1 338 ? -4.803 8.143 15.169 1.00 96.25 338 LEU A N 1
ATOM 2740 C CA . LEU A 1 338 ? -4.269 9.088 14.188 1.00 96.25 338 LEU A CA 1
ATOM 2741 C C . LEU A 1 338 ? -5.002 9.054 12.840 1.00 96.25 338 LEU A C 1
ATOM 2743 O O . LEU A 1 338 ? -4.803 9.972 12.046 1.00 96.25 338 LEU A O 1
ATOM 2747 N N . LYS A 1 339 ? -5.881 8.077 12.590 1.00 96.62 339 LYS A N 1
ATOM 2748 C CA . LYS A 1 339 ? -6.642 7.928 11.338 1.00 96.62 339 LYS A CA 1
ATOM 2749 C C . LYS A 1 339 ? -5.729 7.740 10.112 1.00 96.62 339 LYS A C 1
ATOM 2751 O O . LYS A 1 339 ? -5.917 8.379 9.080 1.00 96.62 339 LYS A O 1
ATOM 2756 N N . TYR A 1 340 ? -4.695 6.907 10.249 1.00 97.50 340 TYR A N 1
ATOM 2757 C CA . TYR A 1 340 ? -3.750 6.574 9.175 1.00 97.50 340 TYR A CA 1
ATOM 2758 C C . TYR A 1 340 ? -4.322 5.505 8.238 1.00 97.50 340 TYR A C 1
ATOM 2760 O O . TYR A 1 340 ? -4.596 4.391 8.671 1.00 97.50 340 TYR A O 1
ATOM 2768 N N . LEU A 1 341 ? -4.434 5.812 6.946 1.00 97.94 341 LEU A N 1
ATOM 2769 C CA . LEU A 1 341 ? -4.971 4.901 5.933 1.00 97.94 341 LEU A CA 1
ATOM 2770 C C . LEU A 1 341 ? -3.892 3.912 5.484 1.00 97.94 341 LEU A C 1
ATOM 2772 O O . LEU A 1 341 ? -2.856 4.369 4.998 1.00 97.94 341 LEU A O 1
ATOM 2776 N N . PRO A 1 342 ? -4.073 2.587 5.607 1.00 98.44 342 PRO A N 1
ATOM 2777 C CA . PRO A 1 342 ? -3.155 1.638 4.987 1.00 98.44 342 PRO A CA 1
ATOM 2778 C C . PRO A 1 342 ? -3.306 1.710 3.463 1.00 98.44 342 PRO A C 1
ATOM 2780 O O . PRO A 1 342 ? -4.400 1.504 2.945 1.00 98.44 342 PRO A O 1
ATOM 2783 N N . ILE A 1 343 ? -2.223 1.988 2.740 1.00 98.50 343 ILE A N 1
ATOM 2784 C CA . ILE A 1 343 ? -2.250 2.158 1.274 1.00 98.50 343 ILE A CA 1
ATOM 2785 C C . ILE A 1 343 ? -1.384 1.148 0.521 1.00 98.50 343 ILE A C 1
ATOM 2787 O O . ILE A 1 343 ? -1.607 0.895 -0.654 1.00 98.50 343 ILE A O 1
ATOM 2791 N N . CYS A 1 344 ? -0.384 0.553 1.170 1.00 98.75 344 CYS A N 1
ATOM 2792 C CA . CYS A 1 344 ? 0.443 -0.474 0.548 1.00 98.75 344 CYS A CA 1
ATOM 2793 C C . CYS A 1 344 ? 0.882 -1.493 1.590 1.00 98.75 344 CYS A C 1
ATOM 2795 O O . CYS A 1 344 ? 1.428 -1.130 2.636 1.00 98.75 344 CYS A O 1
ATOM 2797 N N . LEU A 1 345 ? 0.649 -2.767 1.298 1.00 98.75 345 LEU A N 1
ATOM 2798 C CA . LEU A 1 345 ? 1.088 -3.888 2.115 1.00 98.75 345 LEU A CA 1
ATOM 2799 C C . LEU A 1 345 ? 2.374 -4.451 1.525 1.00 98.75 345 LEU A C 1
ATOM 2801 O O . LEU A 1 345 ? 2.419 -4.789 0.343 1.00 98.75 345 LEU A O 1
ATOM 2805 N N . VAL A 1 346 ? 3.407 -4.564 2.355 1.00 98.69 346 VAL A N 1
ATOM 2806 C CA . VAL A 1 346 ? 4.718 -5.079 1.959 1.00 98.69 346 VAL A CA 1
ATOM 2807 C C . VAL A 1 346 ? 4.892 -6.458 2.568 1.00 98.69 346 VAL A C 1
ATOM 2809 O O . VAL A 1 346 ? 5.044 -6.586 3.783 1.00 98.69 346 VAL A O 1
ATOM 2812 N N . TYR A 1 347 ? 4.883 -7.489 1.734 1.00 98.75 347 TYR A N 1
ATOM 2813 C CA . TYR A 1 347 ? 5.084 -8.880 2.118 1.00 98.75 347 TYR A CA 1
ATOM 2814 C C . TYR A 1 347 ? 6.467 -9.351 1.671 1.00 98.75 347 TYR A C 1
ATOM 2816 O O . TYR A 1 347 ? 6.875 -9.112 0.540 1.00 98.75 347 TYR A O 1
ATOM 2824 N N . GLU A 1 348 ? 7.196 -10.039 2.544 1.00 98.31 348 GLU A N 1
ATOM 2825 C CA . GLU A 1 348 ? 8.511 -10.608 2.235 1.00 98.31 348 GLU A CA 1
ATOM 2826 C C . GLU A 1 348 ? 8.410 -12.126 2.150 1.00 98.31 348 GLU A C 1
ATOM 2828 O O . GLU A 1 348 ? 7.750 -12.761 2.979 1.00 98.31 348 GLU A O 1
ATOM 2833 N N . LYS A 1 349 ? 9.051 -12.702 1.135 1.00 98.19 349 LYS A N 1
ATOM 2834 C CA . LYS A 1 349 ? 9.095 -14.143 0.915 1.00 98.19 349 LYS A CA 1
ATOM 2835 C C . LYS A 1 349 ? 9.781 -14.843 2.084 1.00 98.19 349 LYS A C 1
ATOM 2837 O O . LYS A 1 349 ? 10.878 -14.466 2.490 1.00 98.19 349 LYS A O 1
ATOM 2842 N N . THR A 1 350 ? 9.156 -15.889 2.616 1.00 97.69 350 THR A N 1
ATOM 2843 C CA . THR A 1 350 ? 9.671 -16.627 3.775 1.00 97.69 350 THR A CA 1
ATOM 2844 C C . THR A 1 350 ? 9.621 -18.142 3.575 1.00 97.69 350 THR A C 1
ATOM 2846 O O . THR A 1 350 ? 8.846 -18.655 2.762 1.00 97.69 350 THR A O 1
ATOM 2849 N N . PRO A 1 351 ? 10.447 -18.906 4.314 1.00 97.44 351 PRO A N 1
ATOM 2850 C CA . PRO A 1 351 ? 10.366 -20.361 4.311 1.00 97.44 351 PRO A CA 1
ATOM 2851 C C . PRO A 1 351 ? 8.987 -20.894 4.739 1.00 97.44 351 PRO A C 1
ATOM 2853 O O . PRO A 1 351 ? 8.360 -20.403 5.683 1.00 97.44 351 PRO A O 1
ATOM 2856 N N . LEU A 1 352 ? 8.551 -21.995 4.114 1.00 97.31 352 LEU A N 1
ATOM 2857 C CA . LEU A 1 352 ? 7.269 -22.666 4.392 1.00 97.31 352 LEU A CA 1
ATOM 2858 C C . LEU A 1 352 ? 7.127 -23.224 5.821 1.00 97.31 352 LEU A C 1
ATOM 2860 O O . LEU A 1 352 ? 6.035 -23.618 6.226 1.00 97.31 352 LEU A O 1
ATOM 2864 N N . ASN A 1 353 ? 8.180 -23.242 6.630 1.00 97.00 353 ASN A N 1
ATOM 2865 C CA . ASN A 1 353 ? 8.137 -23.661 8.034 1.00 97.00 353 ASN A CA 1
ATOM 2866 C C . ASN A 1 353 ? 8.167 -22.486 9.031 1.00 97.00 353 ASN A C 1
ATOM 2868 O O . ASN A 1 353 ? 8.207 -22.728 10.232 1.00 97.00 353 ASN A O 1
ATOM 2872 N N . GLN A 1 354 ? 8.127 -21.234 8.560 1.00 96.44 354 GLN A N 1
ATOM 2873 C CA . GLN A 1 354 ? 8.199 -20.033 9.405 1.00 96.44 354 GLN A CA 1
ATOM 2874 C C . GLN A 1 354 ? 6.996 -19.098 9.177 1.00 96.44 354 GLN A C 1
ATOM 2876 O O . GLN A 1 354 ? 7.160 -18.009 8.621 1.00 96.44 354 GLN A O 1
ATOM 2881 N N . PRO A 1 355 ? 5.760 -19.512 9.520 1.00 96.50 355 PRO A N 1
ATOM 2882 C CA . PRO A 1 355 ? 4.606 -18.626 9.414 1.00 96.50 355 PRO A CA 1
ATOM 2883 C C . PRO A 1 355 ? 4.696 -17.510 10.459 1.00 96.50 355 PRO A C 1
ATOM 2885 O O . PRO A 1 355 ? 5.216 -17.717 11.555 1.00 96.50 355 PRO A O 1
ATOM 2888 N N . TYR A 1 356 ? 4.168 -16.337 10.124 1.00 97.00 356 TYR A N 1
ATOM 2889 C CA . TYR A 1 356 ? 3.985 -15.240 11.069 1.00 97.00 356 TYR A CA 1
ATOM 2890 C C . TYR A 1 356 ? 2.511 -15.120 11.471 1.00 97.00 356 TYR A C 1
ATOM 2892 O O . TYR A 1 356 ? 1.614 -15.329 10.656 1.00 97.00 356 TYR A O 1
ATOM 2900 N N . SER A 1 357 ? 2.261 -14.764 12.726 1.00 96.88 357 SER A N 1
ATOM 2901 C CA . SER A 1 357 ? 0.934 -14.449 13.249 1.00 96.88 357 SER A CA 1
ATOM 2902 C C . SER A 1 357 ? 1.037 -13.205 14.115 1.00 96.88 357 SER A C 1
ATOM 2904 O O . SER A 1 357 ? 2.035 -13.010 14.803 1.00 96.88 357 SER A O 1
ATOM 2906 N N . PHE A 1 358 ? 0.001 -12.370 14.116 1.00 94.69 358 PHE A N 1
ATOM 2907 C CA . PHE A 1 358 ? -0.023 -11.174 14.957 1.00 94.69 358 PHE A CA 1
ATOM 2908 C C . PHE A 1 358 ? -0.072 -11.476 16.464 1.00 94.69 358 PHE A C 1
ATOM 2910 O O . PHE A 1 358 ? 0.199 -10.576 17.252 1.00 94.69 358 PHE A O 1
ATOM 2917 N N . ASP A 1 359 ? -0.446 -12.701 16.861 1.00 91.94 359 ASP A N 1
ATOM 2918 C CA . ASP A 1 359 ? -0.666 -13.121 18.258 1.00 91.94 359 ASP A CA 1
ATOM 2919 C C . ASP A 1 359 ? -1.481 -12.102 19.086 1.00 91.94 359 ASP A C 1
ATOM 2921 O O . ASP A 1 359 ? -1.132 -11.697 20.197 1.00 91.94 359 ASP A O 1
ATOM 2925 N N . VAL A 1 360 ? -2.603 -11.638 18.521 1.00 94.38 360 VAL A N 1
ATOM 2926 C CA . VAL A 1 360 ? -3.521 -10.717 19.203 1.00 94.38 360 VAL A CA 1
ATOM 2927 C C . VAL A 1 360 ? -4.821 -11.432 19.540 1.00 94.38 360 VAL A C 1
ATOM 2929 O O . VAL A 1 360 ? -5.525 -11.952 18.678 1.00 94.38 360 VAL A O 1
ATOM 2932 N N . LYS A 1 361 ? -5.169 -11.428 20.829 1.00 95.31 361 LYS A N 1
ATOM 2933 C CA . LYS A 1 361 ? -6.445 -11.966 21.314 1.00 95.31 361 LYS A CA 1
ATOM 2934 C C . LYS A 1 361 ? -7.607 -11.133 20.776 1.00 95.31 361 LYS A C 1
ATOM 2936 O O . LYS A 1 361 ? -7.546 -9.908 20.804 1.00 95.31 361 LYS A O 1
ATOM 2941 N N . ILE A 1 362 ? -8.709 -11.782 20.406 1.00 95.06 362 ILE A N 1
ATOM 2942 C CA . ILE A 1 362 ? -9.845 -11.103 19.764 1.00 95.06 362 ILE A CA 1
ATOM 2943 C C . ILE A 1 362 ? -10.413 -9.924 20.571 1.00 95.06 362 ILE A C 1
ATOM 2945 O O . ILE A 1 362 ? -10.673 -8.866 20.011 1.00 95.06 362 ILE A O 1
ATOM 2949 N N . HIS A 1 363 ? -10.502 -10.046 21.900 1.00 94.50 363 HIS A N 1
ATOM 2950 C CA . HIS A 1 363 ? -10.997 -8.961 22.755 1.00 94.50 363 HIS A CA 1
ATOM 2951 C C . HIS A 1 363 ? -10.103 -7.713 22.716 1.00 94.50 363 HIS A C 1
ATOM 2953 O O . HIS A 1 363 ? -10.588 -6.612 22.942 1.00 94.50 363 HIS A O 1
ATOM 2959 N N . LYS A 1 364 ? -8.799 -7.860 22.429 1.00 96.25 364 LYS A N 1
ATOM 2960 C CA . LYS A 1 364 ? -7.912 -6.713 22.214 1.00 96.25 364 LYS A CA 1
ATOM 2961 C C . LYS A 1 364 ? -8.303 -5.972 20.941 1.00 96.25 364 LYS A C 1
ATOM 2963 O O . LYS A 1 364 ? -8.420 -4.758 20.976 1.00 96.25 364 LYS A O 1
ATOM 2968 N N . ILE A 1 365 ? -8.589 -6.690 19.859 1.00 97.00 365 ILE A N 1
ATOM 2969 C CA . ILE A 1 365 ? -9.066 -6.082 18.610 1.00 97.00 365 ILE A CA 1
ATOM 2970 C C . ILE A 1 365 ? -10.405 -5.367 18.848 1.00 97.00 365 ILE A C 1
ATOM 2972 O O . ILE A 1 365 ? -10.554 -4.210 18.473 1.00 97.00 365 ILE A O 1
ATOM 2976 N N . MET A 1 366 ? -11.319 -5.989 19.597 1.00 96.62 366 MET A N 1
ATOM 2977 C CA . MET A 1 366 ? -12.587 -5.366 20.001 1.00 96.62 366 MET A CA 1
ATOM 2978 C C . MET A 1 366 ? -12.402 -4.091 20.841 1.00 96.62 366 MET A C 1
ATOM 2980 O O . MET A 1 366 ? -13.207 -3.170 20.733 1.00 96.62 366 MET A O 1
ATOM 2984 N N . PHE A 1 367 ? -11.351 -4.001 21.668 1.00 96.88 367 PHE A N 1
ATOM 2985 C CA . PHE A 1 367 ? -11.020 -2.752 22.365 1.00 96.88 367 PHE A CA 1
ATOM 2986 C C . PHE A 1 367 ? -10.596 -1.645 21.400 1.00 96.88 367 PHE A C 1
ATOM 2988 O O . PHE A 1 367 ? -10.964 -0.493 21.621 1.00 96.88 367 PHE A O 1
ATOM 2995 N N . VAL A 1 368 ? -9.855 -1.972 20.336 1.00 97.69 368 VAL A N 1
ATOM 2996 C CA . VAL A 1 368 ? -9.513 -0.991 19.293 1.00 97.69 368 VAL A CA 1
ATOM 2997 C C . VAL A 1 368 ? -10.754 -0.602 18.488 1.00 97.69 368 VAL A C 1
ATOM 2999 O O . VAL A 1 368 ? -10.921 0.569 18.173 1.00 97.69 368 VAL A O 1
ATOM 3002 N N . GLU A 1 369 ? -11.669 -1.542 18.230 1.00 97.75 369 GLU A N 1
ATOM 3003 C CA . GLU A 1 369 ? -12.961 -1.250 17.599 1.00 97.75 369 GLU A CA 1
ATOM 3004 C C . GLU A 1 369 ? -13.788 -0.259 18.408 1.00 97.75 369 GLU A C 1
ATOM 3006 O O . GLU A 1 369 ? -14.252 0.751 17.880 1.00 97.75 369 GLU A O 1
ATOM 3011 N N . LYS A 1 370 ? -13.899 -0.509 19.713 1.00 97.25 370 LYS A N 1
ATOM 3012 C CA . LYS A 1 370 ? -14.532 0.426 20.631 1.00 97.25 370 LYS A CA 1
ATOM 3013 C C . LYS A 1 370 ? -13.842 1.799 20.599 1.00 97.25 370 LYS A C 1
ATOM 3015 O O . LYS A 1 370 ? -14.530 2.808 20.488 1.00 97.25 370 LYS A O 1
ATOM 3020 N N . LEU A 1 371 ? -12.509 1.836 20.679 1.00 97.31 371 LEU A N 1
ATOM 3021 C CA . LEU A 1 371 ? -11.730 3.080 20.636 1.00 97.31 371 LEU A CA 1
ATOM 3022 C C . LEU A 1 371 ? -11.982 3.863 19.337 1.00 97.31 371 LEU A C 1
ATOM 3024 O O . LEU A 1 371 ? -12.101 5.085 19.378 1.00 97.31 371 LEU A O 1
ATOM 3028 N N . ALA A 1 372 ? -12.088 3.174 18.198 1.00 97.69 372 ALA A N 1
ATOM 3029 C CA . ALA A 1 372 ? -12.414 3.785 16.913 1.00 97.69 372 ALA A CA 1
ATOM 3030 C C . ALA A 1 372 ? -13.804 4.441 16.940 1.00 97.69 372 ALA A C 1
ATOM 3032 O O . ALA A 1 372 ? -13.937 5.595 16.538 1.00 97.69 372 ALA A O 1
ATOM 3033 N N . GLY A 1 373 ? -14.808 3.740 17.482 1.00 97.31 373 GLY A N 1
ATOM 3034 C CA . GLY A 1 373 ? -16.158 4.278 17.670 1.00 97.31 373 GLY A CA 1
ATOM 3035 C C . GLY A 1 373 ? -16.203 5.488 18.609 1.00 97.31 373 GLY A C 1
ATOM 3036 O O . GLY A 1 373 ? -16.862 6.475 18.305 1.00 97.31 373 GLY A O 1
ATOM 3037 N N . GLU A 1 374 ? -15.449 5.464 19.713 1.00 96.62 374 GLU A N 1
ATOM 3038 C CA . GLU A 1 374 ? -15.325 6.613 20.628 1.00 96.62 374 GLU A CA 1
ATOM 3039 C C . GLU A 1 374 ? -14.674 7.829 19.941 1.00 96.62 374 GLU A C 1
ATOM 3041 O O . GLU A 1 374 ? -15.083 8.969 20.166 1.00 96.62 374 GLU A O 1
ATOM 3046 N N . CYS A 1 375 ? -13.672 7.603 19.084 1.00 96.88 375 CYS A N 1
ATOM 3047 C CA . CYS A 1 375 ? -13.023 8.669 18.316 1.00 96.88 375 CYS A CA 1
ATOM 3048 C C . CYS A 1 375 ? -13.973 9.306 17.292 1.00 96.88 375 CYS A C 1
ATOM 3050 O O . CYS A 1 375 ? -13.960 10.520 17.094 1.00 96.88 375 CYS A O 1
ATOM 3052 N N . GLU A 1 376 ? -14.805 8.490 16.654 1.00 96.19 376 GLU A N 1
ATOM 3053 C CA . GLU A 1 376 ? -15.804 8.934 15.687 1.00 96.19 376 GLU A CA 1
ATOM 3054 C C . GLU A 1 376 ? -16.948 9.715 16.343 1.00 96.19 376 GLU A C 1
ATOM 3056 O O . GLU A 1 376 ? -17.333 10.783 15.862 1.00 96.19 376 GLU A O 1
ATOM 3061 N N . GLU A 1 377 ? -17.439 9.237 17.490 1.00 96.12 377 GLU A N 1
ATOM 3062 C CA . GLU A 1 377 ? -18.422 9.950 18.307 1.00 96.12 377 GLU A CA 1
ATOM 3063 C C . GLU A 1 377 ? -17.872 11.310 18.758 1.00 96.12 377 GLU A C 1
ATOM 3065 O O . GLU A 1 377 ? -18.565 12.322 18.668 1.00 96.12 377 GLU A O 1
ATOM 3070 N N . TYR A 1 378 ? -16.596 11.369 19.157 1.00 96.25 378 TYR A N 1
ATOM 3071 C CA . TYR A 1 378 ? -15.927 12.628 19.480 1.00 96.25 378 TYR A CA 1
ATOM 3072 C C . TYR A 1 378 ? -15.890 13.590 18.282 1.00 96.25 378 TYR A C 1
ATOM 3074 O O . TYR A 1 378 ? -16.283 14.749 18.423 1.00 96.25 378 TYR A O 1
ATOM 3082 N N . GLU A 1 379 ? -15.446 13.131 17.103 1.00 95.75 379 GLU A N 1
ATOM 3083 C CA . GLU A 1 379 ? -15.426 13.965 15.889 1.00 95.75 379 GLU A CA 1
ATOM 3084 C C . GLU A 1 379 ? -16.822 14.500 15.550 1.00 95.75 379 GLU A C 1
ATOM 3086 O O . GLU A 1 379 ? -16.963 15.683 15.237 1.00 95.75 379 GLU A O 1
ATOM 3091 N N . THR A 1 380 ? -17.848 13.661 15.692 1.00 94.69 380 THR A N 1
ATOM 3092 C CA . THR A 1 380 ? -19.247 14.013 15.421 1.00 94.69 380 THR A CA 1
ATOM 3093 C C . THR A 1 380 ? -19.777 15.059 16.405 1.00 94.69 380 THR A C 1
ATOM 3095 O O . THR A 1 380 ? -20.363 16.057 15.994 1.00 94.69 380 THR A O 1
ATOM 3098 N N . VAL A 1 381 ? -19.552 14.866 17.709 1.00 96.50 381 VAL A N 1
ATOM 3099 C CA . VAL A 1 381 ? -20.076 15.748 18.767 1.00 96.50 381 VAL A CA 1
ATOM 3100 C C . VAL A 1 381 ? -19.368 17.101 18.785 1.00 96.50 381 VAL A C 1
ATOM 3102 O O . VAL A 1 381 ? -20.003 18.133 19.000 1.00 96.50 381 VAL A O 1
ATOM 3105 N N . TYR A 1 382 ? -18.049 17.113 18.591 1.00 96.12 382 TYR A N 1
ATOM 3106 C CA . TYR A 1 382 ? -17.243 18.325 18.742 1.00 96.12 382 TYR A CA 1
ATOM 3107 C C . TYR A 1 382 ? -16.897 19.004 17.415 1.00 96.12 382 TYR A C 1
ATOM 3109 O O . TYR A 1 382 ? -16.312 20.089 17.440 1.00 96.12 382 TYR A O 1
ATOM 3117 N N . GLY A 1 383 ? -17.201 18.386 16.269 1.00 94.56 383 GLY A N 1
ATOM 3118 C CA . GLY A 1 383 ? -16.853 18.911 14.945 1.00 94.56 383 GLY A CA 1
ATOM 3119 C C . GLY A 1 383 ? -15.345 19.109 14.751 1.00 94.56 383 GLY A C 1
ATOM 3120 O O . GLY A 1 383 ? -14.918 19.954 13.967 1.00 94.56 383 GLY A O 1
ATOM 3121 N N . SER A 1 384 ? -14.519 18.392 15.518 1.00 93.25 384 SER A N 1
ATOM 3122 C CA . SER A 1 384 ? -13.063 18.534 15.509 1.00 93.25 384 SER A CA 1
ATOM 3123 C C . SER A 1 384 ? -12.380 17.184 15.680 1.00 93.25 384 SER A C 1
ATOM 3125 O O . SER A 1 384 ? -12.883 16.309 16.382 1.00 93.25 384 SER A O 1
ATOM 3127 N N . ARG A 1 385 ? -11.220 17.020 15.031 1.00 91.69 385 ARG A N 1
ATOM 3128 C CA . ARG A 1 385 ? -10.452 15.770 15.089 1.00 91.69 385 ARG A CA 1
ATOM 3129 C C . ARG A 1 385 ? -9.965 15.485 16.504 1.00 91.69 385 ARG A C 1
ATOM 3131 O O . ARG A 1 385 ? -9.487 16.397 17.179 1.00 91.69 385 ARG A O 1
ATOM 3138 N N . VAL A 1 386 ? -9.981 14.208 16.900 1.00 92.12 386 VAL A N 1
ATOM 3139 C CA . VAL A 1 386 ? -9.454 13.750 18.204 1.00 92.12 386 VAL A CA 1
ATOM 3140 C C . VAL A 1 386 ? -8.002 14.188 18.383 1.00 92.12 386 VAL A C 1
ATOM 3142 O O . VAL A 1 386 ? -7.598 14.677 19.439 1.00 92.12 386 VAL A O 1
ATOM 3145 N N . ILE A 1 387 ? -7.211 14.039 17.319 1.00 92.31 387 ILE A N 1
ATOM 3146 C CA . ILE A 1 387 ? -5.825 14.485 17.260 1.00 92.31 387 ILE A CA 1
ATOM 3147 C C . ILE A 1 387 ? -5.654 15.443 16.085 1.00 92.31 387 ILE A C 1
ATOM 3149 O O . ILE A 1 387 ? -6.000 15.118 14.947 1.00 92.31 387 ILE A O 1
ATOM 3153 N N . SER A 1 388 ? -5.069 16.613 16.371 1.00 90.88 388 SER A N 1
ATOM 3154 C CA . SER A 1 388 ? -4.705 17.610 15.357 1.00 90.88 388 SER A CA 1
ATOM 3155 C C . SER A 1 388 ? -3.939 16.968 14.197 1.00 90.88 388 SER A C 1
ATOM 3157 O O . SER A 1 388 ? -3.087 16.096 14.395 1.00 90.88 388 SER A O 1
ATOM 3159 N N . THR A 1 389 ? -4.228 17.432 12.985 1.00 87.38 389 THR A N 1
ATOM 3160 C CA . THR A 1 389 ? -3.572 17.005 11.745 1.00 87.38 389 THR A CA 1
ATOM 3161 C C . THR A 1 389 ? -2.061 17.230 11.764 1.00 87.38 389 THR A C 1
ATOM 3163 O O . THR A 1 389 ? -1.337 16.480 11.119 1.00 87.38 389 THR A O 1
ATOM 3166 N N . GLU A 1 390 ? -1.585 18.200 12.547 1.00 88.25 390 GLU A N 1
ATOM 3167 C CA . GLU A 1 390 ? -0.165 18.547 12.688 1.00 88.25 390 GLU A CA 1
ATOM 3168 C C . GLU A 1 390 ? 0.620 17.551 13.556 1.00 88.25 390 GLU A C 1
ATOM 3170 O O . GLU A 1 390 ? 1.843 17.446 13.454 1.00 88.25 390 GLU A O 1
ATOM 3175 N N . LYS A 1 391 ? -0.060 16.807 14.439 1.00 91.62 391 LYS A N 1
ATOM 3176 C CA . LYS A 1 391 ? 0.604 15.859 15.338 1.00 91.62 391 LYS A CA 1
ATOM 3177 C C . LYS A 1 391 ? 0.881 14.546 14.617 1.00 91.62 391 LYS A C 1
ATOM 3179 O O . LYS A 1 391 ? -0.053 13.822 14.280 1.00 91.62 391 LYS A O 1
ATOM 3184 N N . LYS A 1 392 ? 2.162 14.198 14.463 1.00 89.25 392 LYS A N 1
ATOM 3185 C CA . LYS A 1 392 ? 2.605 12.919 13.875 1.00 89.25 392 LYS A CA 1
ATOM 3186 C C . LYS A 1 392 ? 2.423 11.707 14.797 1.00 89.25 392 LYS A C 1
ATOM 3188 O O . LYS A 1 392 ? 2.364 10.593 14.295 1.00 89.25 392 LYS A O 1
ATOM 3193 N N . VAL A 1 393 ? 2.346 11.931 16.110 1.00 91.62 393 VAL A N 1
ATOM 3194 C CA . VAL A 1 393 ? 2.259 10.890 17.148 1.00 91.62 393 VAL A CA 1
ATOM 3195 C C . VAL A 1 393 ? 1.104 11.184 18.098 1.00 91.62 393 VAL A C 1
ATOM 3197 O O . VAL A 1 393 ? 0.786 12.353 18.348 1.00 91.62 393 VAL A O 1
ATOM 3200 N N . SER A 1 394 ? 0.472 10.139 18.627 1.00 88.75 394 SER A N 1
ATOM 3201 C CA . SER A 1 394 ? -0.672 10.279 19.530 1.00 88.75 394 SER A CA 1
ATOM 3202 C C . SER A 1 394 ? -0.258 10.646 20.959 1.00 88.75 394 SER A C 1
ATOM 3204 O O . SER A 1 394 ? -0.988 11.342 21.667 1.00 88.75 394 SER A O 1
ATOM 3206 N N . GLY A 1 395 ? 0.927 10.185 21.374 1.00 88.06 395 GLY A N 1
ATOM 3207 C CA . GLY A 1 395 ? 1.397 10.236 22.757 1.00 88.06 395 GLY A CA 1
ATOM 3208 C C . GLY A 1 395 ? 0.844 9.117 23.652 1.00 88.06 395 GLY A C 1
ATOM 3209 O O . GLY A 1 395 ? 1.193 9.076 24.829 1.00 88.06 395 GLY A O 1
ATOM 3210 N N . LEU A 1 396 ? 0.028 8.188 23.129 1.00 87.00 396 LEU A N 1
ATOM 3211 C CA . LEU A 1 396 ? -0.546 7.064 23.893 1.00 87.00 396 LEU A CA 1
ATOM 3212 C C . LEU A 1 396 ? 0.530 6.177 24.530 1.00 87.00 396 LEU A C 1
ATOM 3214 O O . LEU A 1 396 ? 0.350 5.671 25.636 1.00 87.00 396 LEU A O 1
ATOM 3218 N N . PHE A 1 397 ? 1.655 6.017 23.836 1.00 85.94 397 PHE A N 1
ATOM 3219 C CA . PHE A 1 397 ? 2.750 5.131 24.228 1.00 85.94 397 PHE A CA 1
ATOM 3220 C C . PHE A 1 397 ? 4.008 5.869 24.677 1.00 85.94 397 PHE A C 1
ATOM 3222 O O . PHE A 1 397 ? 5.042 5.240 24.932 1.00 85.94 397 PHE A O 1
ATOM 3229 N N . GLU A 1 398 ? 3.944 7.197 24.808 1.00 82.44 398 GLU A N 1
ATOM 3230 C CA . GLU A 1 398 ? 5.024 7.948 25.428 1.00 82.44 398 GLU A CA 1
ATOM 3231 C C . GLU A 1 398 ? 5.081 7.548 26.900 1.00 82.44 398 GLU A C 1
ATOM 3233 O O . GLU A 1 398 ? 4.337 8.048 27.745 1.00 82.44 398 GLU A O 1
ATOM 3238 N N . LYS A 1 399 ? 5.986 6.614 27.227 1.00 67.56 399 LYS A N 1
ATOM 3239 C CA . LYS A 1 399 ? 6.374 6.384 28.614 1.00 67.56 399 LYS A CA 1
ATOM 3240 C C . LYS A 1 399 ? 6.801 7.738 29.146 1.00 67.56 399 LYS A C 1
ATOM 3242 O O . LYS A 1 399 ? 7.883 8.219 28.803 1.00 67.56 399 LYS A O 1
ATOM 3247 N N . ILE A 1 400 ? 5.973 8.329 30.008 1.00 56.62 400 ILE A N 1
ATOM 3248 C CA . ILE A 1 400 ? 6.408 9.385 30.906 1.00 56.62 400 ILE A CA 1
ATOM 3249 C C . ILE A 1 400 ? 7.587 8.747 31.624 1.00 56.62 400 ILE A C 1
ATOM 3251 O O . ILE A 1 400 ? 7.395 7.904 32.503 1.00 56.62 400 ILE A O 1
ATOM 3255 N N . LYS A 1 401 ? 8.813 9.073 31.199 1.00 57.38 401 LYS A N 1
ATOM 3256 C CA . LYS A 1 401 ? 10.014 8.815 31.977 1.00 57.38 401 LYS A CA 1
ATOM 3257 C C . LYS A 1 401 ? 9.794 9.634 33.237 1.00 57.38 401 LYS A C 1
ATOM 3259 O O . LYS A 1 401 ? 10.196 10.789 33.313 1.00 57.38 401 LYS A O 1
ATOM 3264 N N . LYS A 1 402 ? 9.046 9.074 34.193 1.00 55.38 402 LYS A N 1
ATOM 3265 C CA . LYS A 1 402 ? 8.971 9.573 35.552 1.00 55.38 402 LYS A CA 1
ATOM 3266 C C . LYS A 1 402 ? 10.417 9.538 35.981 1.00 55.38 402 LYS A C 1
ATOM 3268 O O . LYS A 1 402 ? 10.988 8.465 36.156 1.00 55.38 402 LYS A O 1
ATOM 3273 N N . ASN A 1 403 ? 11.022 10.717 35.984 1.00 49.38 403 ASN A N 1
ATOM 3274 C CA . ASN A 1 403 ? 12.369 10.933 36.445 1.00 49.38 403 ASN A CA 1
ATOM 3275 C C . ASN A 1 403 ? 12.459 10.284 37.826 1.00 49.38 403 ASN A C 1
ATOM 3277 O O . ASN A 1 403 ? 12.003 10.854 38.812 1.00 49.38 403 ASN A O 1
ATOM 3281 N N . ASN A 1 404 ? 13.057 9.095 37.905 1.00 46.62 404 ASN A N 1
ATOM 3282 C CA . ASN A 1 404 ? 13.511 8.477 39.150 1.00 46.62 404 ASN A CA 1
ATOM 3283 C C . ASN A 1 404 ? 14.728 9.254 39.696 1.00 46.62 404 ASN A C 1
ATOM 3285 O O . ASN A 1 404 ? 15.711 8.672 40.135 1.00 46.62 404 ASN A O 1
ATOM 3289 N N . VAL A 1 405 ? 14.678 10.588 39.636 1.00 54.53 405 VAL A N 1
ATOM 3290 C CA . VAL A 1 405 ? 15.765 11.496 40.009 1.00 54.53 405 VAL A CA 1
ATOM 3291 C C . VAL A 1 405 ? 15.720 11.846 41.503 1.00 54.53 405 VAL A C 1
ATOM 3293 O O . VAL A 1 405 ? 16.672 12.423 42.002 1.00 54.53 405 VAL A O 1
ATOM 3296 N N . GLU A 1 406 ? 14.707 11.431 42.276 1.00 54.00 406 GLU A N 1
ATOM 3297 C CA . GLU A 1 406 ? 14.554 11.946 43.652 1.00 54.00 406 GLU A CA 1
ATOM 3298 C C . GLU A 1 406 ? 14.305 10.921 44.770 1.00 54.00 406 GLU A C 1
ATOM 3300 O O . GLU A 1 406 ? 13.686 11.233 45.784 1.00 54.00 406 GLU A O 1
ATOM 3305 N N . LYS A 1 407 ? 14.838 9.696 44.662 1.00 50.50 407 LYS A N 1
ATOM 3306 C CA . LYS A 1 407 ? 14.924 8.787 45.827 1.00 50.50 407 LYS A CA 1
ATOM 3307 C C . LYS A 1 407 ? 16.251 8.040 45.944 1.00 50.50 407 LYS A C 1
ATOM 3309 O O . LYS A 1 407 ? 16.269 6.848 46.215 1.00 50.50 407 LYS A O 1
ATOM 3314 N N . GLN A 1 408 ? 17.374 8.740 45.813 1.00 51.97 408 GLN A N 1
ATOM 3315 C CA . GLN A 1 408 ? 18.631 8.304 46.433 1.00 51.97 408 GLN A CA 1
ATOM 3316 C C . GLN A 1 408 ? 19.436 9.518 46.906 1.00 51.97 408 GLN A C 1
ATOM 3318 O O . GLN A 1 408 ? 20.211 10.078 46.138 1.00 51.97 408 GLN A O 1
ATOM 3323 N N . LYS A 1 409 ? 19.221 9.912 48.173 1.00 45.03 409 LYS A N 1
ATOM 3324 C CA . LYS A 1 409 ? 20.232 10.321 49.179 1.00 45.03 409 LYS A CA 1
ATOM 3325 C C . LYS A 1 409 ? 19.566 11.071 50.342 1.00 45.03 409 LYS A C 1
ATOM 3327 O O . LYS A 1 409 ? 19.440 12.287 50.313 1.00 45.03 409 LYS A O 1
ATOM 3332 N N . ASN A 1 410 ? 19.146 10.319 51.358 1.00 39.56 410 ASN A N 1
ATOM 3333 C CA . ASN A 1 410 ? 19.398 10.664 52.763 1.00 39.56 410 ASN A CA 1
ATOM 3334 C C . ASN A 1 410 ? 19.044 9.462 53.659 1.00 39.56 410 ASN A C 1
ATOM 3336 O O . ASN A 1 410 ? 17.900 9.341 54.102 1.00 39.56 410 ASN A O 1
ATOM 3340 N N . PRO A 1 411 ? 19.979 8.528 53.902 1.00 46.38 411 PRO A N 1
ATOM 3341 C CA . PRO A 1 411 ? 19.992 7.800 55.158 1.00 46.38 411 PRO A CA 1
ATOM 3342 C C . PRO A 1 411 ? 20.620 8.702 56.239 1.00 46.38 411 PRO A C 1
ATOM 3344 O O . PRO A 1 411 ? 21.443 9.555 55.929 1.00 46.38 411 PRO A O 1
ATOM 3347 N N . ASP A 1 412 ? 20.230 8.496 57.492 1.00 49.94 412 ASP A N 1
ATOM 3348 C CA . ASP A 1 412 ? 20.756 9.148 58.702 1.00 49.94 412 ASP A CA 1
ATOM 3349 C C . ASP A 1 412 ? 20.320 10.582 59.011 1.00 49.94 412 ASP A C 1
ATOM 3351 O O . ASP A 1 412 ? 21.057 11.549 58.856 1.00 49.94 412 ASP A O 1
ATOM 3355 N N . LEU A 1 413 ? 19.148 10.690 59.645 1.00 39.22 413 LEU A N 1
ATOM 3356 C CA . LEU A 1 413 ? 18.938 11.672 60.716 1.00 39.22 413 LEU A CA 1
ATOM 3357 C C . LEU A 1 413 ? 17.935 11.124 61.747 1.00 39.22 413 LEU A C 1
ATOM 3359 O O . LEU A 1 413 ? 16.831 11.634 61.933 1.00 39.22 413 LEU A O 1
ATOM 3363 N N . ARG A 1 414 ? 18.293 10.003 62.389 1.00 36.03 414 ARG A N 1
ATOM 3364 C CA . ARG A 1 414 ? 17.527 9.440 63.514 1.00 36.03 414 ARG A CA 1
ATOM 3365 C C . ARG A 1 414 ? 18.407 8.714 64.537 1.00 36.03 414 ARG A C 1
ATOM 3367 O O . ARG A 1 414 ? 18.081 7.625 64.981 1.00 36.03 414 ARG A O 1
ATOM 3374 N N . SER A 1 415 ? 19.495 9.345 64.968 1.00 36.94 415 SER A N 1
ATOM 3375 C CA . SER A 1 415 ? 20.116 9.045 66.264 1.00 36.94 415 SER A CA 1
ATOM 3376 C C . SER A 1 415 ? 21.039 10.188 66.670 1.00 36.94 415 SER A C 1
ATOM 3378 O O . SER A 1 415 ? 22.067 10.366 66.030 1.00 36.94 415 SER A O 1
ATOM 3380 N N . LEU A 1 416 ? 20.647 10.960 67.689 1.00 33.00 416 LEU A N 1
ATOM 3381 C CA . LEU A 1 416 ? 21.495 11.683 68.660 1.00 33.00 416 LEU A CA 1
ATOM 3382 C C . LEU A 1 416 ? 20.713 12.864 69.255 1.00 33.00 416 LEU A C 1
ATOM 3384 O O . LEU A 1 416 ? 20.939 14.027 68.950 1.00 33.00 416 LEU A O 1
ATOM 3388 N N . TYR A 1 417 ? 19.796 12.536 70.160 1.00 30.77 417 TYR A N 1
ATOM 3389 C CA . TYR A 1 417 ? 19.522 13.373 71.321 1.00 30.77 417 TYR A CA 1
ATOM 3390 C C . TYR A 1 417 ? 19.716 12.473 72.533 1.00 30.77 417 TYR A C 1
ATOM 3392 O O . TYR A 1 417 ? 18.964 11.515 72.682 1.00 30.77 417 TYR A O 1
ATOM 3400 N N . MET A 1 418 ? 20.756 12.744 73.326 1.00 32.03 418 MET A N 1
ATOM 3401 C CA . MET A 1 418 ? 20.843 12.570 74.785 1.00 32.03 418 MET A CA 1
ATOM 3402 C C . MET A 1 418 ? 22.312 12.697 75.235 1.00 32.03 418 MET A C 1
ATOM 3404 O O . MET A 1 418 ? 23.178 12.007 74.707 1.00 32.03 418 MET A O 1
ATOM 3408 N N . LYS A 1 419 ? 22.509 13.508 76.289 1.00 30.22 419 LYS A N 1
ATOM 3409 C CA . LYS A 1 419 ? 23.668 13.625 77.207 1.00 30.22 419 LYS A CA 1
ATOM 3410 C C . LYS A 1 419 ? 24.769 14.671 76.925 1.00 30.22 419 LYS A C 1
ATOM 3412 O O . LYS A 1 419 ? 25.776 14.408 76.291 1.00 30.22 419 LYS A O 1
ATOM 3417 N N . SER A 1 420 ? 24.539 15.842 77.535 1.00 30.45 420 SER A N 1
ATOM 3418 C CA . SER A 1 420 ? 25.306 16.448 78.649 1.00 30.45 420 SER A CA 1
ATOM 3419 C C . SER A 1 420 ? 26.806 16.793 78.525 1.00 30.45 420 SER A C 1
ATOM 3421 O O . SER A 1 420 ? 27.649 15.905 78.493 1.00 30.45 420 SER A O 1
ATOM 3423 N N . ASN A 1 421 ? 27.055 18.091 78.774 1.00 29.95 421 ASN A N 1
ATOM 3424 C CA . ASN A 1 421 ? 28.029 18.697 79.705 1.00 29.95 421 ASN A CA 1
ATOM 3425 C C . ASN A 1 421 ? 29.468 19.084 79.259 1.00 29.95 421 ASN A C 1
ATOM 3427 O O . ASN A 1 421 ? 30.338 18.234 79.141 1.00 29.95 421 ASN A O 1
ATOM 3431 N N . VAL A 1 422 ? 29.699 20.418 79.280 1.00 29.73 422 VAL A N 1
ATOM 3432 C CA . VAL A 1 422 ? 30.668 21.161 80.144 1.00 29.73 422 VAL A CA 1
ATOM 3433 C C . VAL A 1 422 ? 32.076 21.549 79.594 1.00 29.73 422 VAL A C 1
ATOM 3435 O O . VAL A 1 422 ? 32.943 20.707 79.418 1.00 29.73 422 VAL A O 1
ATOM 3438 N N . ILE A 1 423 ? 32.264 22.890 79.514 1.00 28.52 423 ILE A N 1
ATOM 3439 C CA . ILE A 1 423 ? 33.443 23.781 79.766 1.00 28.52 423 ILE A CA 1
ATOM 3440 C C . ILE A 1 423 ? 34.416 24.240 78.636 1.00 28.52 423 ILE A C 1
ATOM 3442 O O . ILE A 1 423 ? 35.213 23.478 78.108 1.00 28.52 423 ILE A O 1
ATOM 3446 N N . ASN A 1 424 ? 34.338 25.571 78.419 1.00 28.45 424 ASN A N 1
ATOM 3447 C CA . ASN A 1 424 ? 35.287 26.702 78.227 1.00 28.45 424 ASN A CA 1
ATOM 3448 C C . ASN A 1 424 ? 36.423 26.794 77.176 1.00 28.45 424 ASN A C 1
ATOM 3450 O O . ASN A 1 424 ? 37.374 26.025 77.170 1.00 28.45 424 ASN A O 1
ATOM 3454 N N . GLU A 1 425 ? 36.314 27.916 76.433 1.00 29.02 425 GLU A N 1
ATOM 3455 C CA . GLU A 1 425 ? 37.264 29.014 76.110 1.00 29.02 425 GLU A CA 1
ATOM 3456 C C . GLU A 1 425 ? 38.697 28.731 75.594 1.00 29.02 425 GLU A C 1
ATOM 3458 O O . GLU A 1 425 ? 39.506 28.108 76.268 1.00 29.02 425 GLU A O 1
ATOM 3463 N N . VAL A 1 426 ? 39.072 29.339 74.450 1.00 27.81 426 VAL A N 1
ATOM 3464 C CA . VAL A 1 426 ? 39.905 30.573 74.343 1.00 27.81 426 VAL A CA 1
ATOM 3465 C C . VAL A 1 426 ? 40.327 30.854 72.868 1.00 27.81 426 VAL A C 1
ATOM 3467 O O . VAL A 1 426 ? 40.719 29.961 72.124 1.00 27.81 426 VAL A O 1
ATOM 3470 N N . SER A 1 427 ? 40.276 32.149 72.507 1.00 28.23 427 SER A N 1
ATOM 3471 C CA . SER A 1 427 ? 41.023 32.930 71.481 1.00 28.23 427 SER A CA 1
ATOM 3472 C C . SER A 1 427 ? 40.756 32.852 69.952 1.00 28.23 427 SER A C 1
ATOM 3474 O O . SER A 1 427 ? 40.966 31.849 69.282 1.00 28.23 427 SER A O 1
ATOM 3476 N N . LEU A 1 428 ? 40.413 34.042 69.429 1.00 29.08 428 LEU A N 1
ATOM 3477 C CA . LEU A 1 428 ? 40.512 34.635 68.071 1.00 29.08 428 LEU A CA 1
ATOM 3478 C C . LEU A 1 428 ? 41.986 34.936 67.640 1.00 29.08 428 LEU A C 1
ATOM 3480 O O . LEU A 1 428 ? 42.861 34.754 68.484 1.00 29.08 428 LEU A O 1
ATOM 3484 N N . PRO A 1 429 ? 42.308 35.614 66.496 1.00 43.78 429 PRO A N 1
ATOM 3485 C CA . PRO A 1 429 ? 41.667 35.761 65.166 1.00 43.78 429 PRO A CA 1
ATOM 3486 C C . PRO A 1 429 ? 42.660 35.626 63.959 1.00 43.78 429 PRO A C 1
ATOM 3488 O O . PRO A 1 429 ? 43.862 35.455 64.125 1.00 43.78 429 PRO A O 1
ATOM 3491 N N . VAL A 1 430 ? 42.137 35.861 62.741 1.00 28.11 430 VAL A N 1
ATOM 3492 C CA . VAL A 1 430 ? 42.696 36.661 61.610 1.00 28.11 430 VAL A CA 1
ATOM 3493 C C . VAL A 1 430 ? 42.643 35.965 60.235 1.00 28.11 430 VAL A C 1
ATOM 3495 O O . VAL A 1 430 ? 42.882 34.780 60.049 1.00 28.11 430 VAL A O 1
ATOM 3498 N N . SER A 1 431 ? 42.243 36.798 59.280 1.00 29.83 431 SER A N 1
ATOM 3499 C CA . SER A 1 431 ? 41.806 36.664 57.894 1.00 29.83 431 SER A CA 1
ATOM 3500 C C . SER A 1 431 ? 42.848 36.228 56.853 1.00 29.83 431 SER A C 1
ATOM 3502 O O . SER A 1 431 ? 44.022 36.569 56.955 1.00 29.83 431 SER A O 1
ATOM 3504 N N . LYS A 1 432 ? 42.366 35.630 55.744 1.00 30.48 432 LYS A N 1
ATOM 3505 C CA . LYS A 1 432 ? 42.748 35.985 54.354 1.00 30.48 432 LYS A CA 1
ATOM 3506 C C . LYS A 1 432 ? 41.836 35.321 53.302 1.00 30.48 432 LYS A C 1
ATOM 3508 O O . LYS A 1 432 ? 41.620 34.116 53.316 1.00 30.48 432 LYS A O 1
ATOM 3513 N N . LYS A 1 433 ? 41.319 36.145 52.379 1.00 33.19 433 LYS A N 1
ATOM 3514 C CA . LYS A 1 433 ? 40.668 35.778 51.103 1.00 33.19 433 LYS A CA 1
ATOM 3515 C C . LYS A 1 433 ? 41.740 35.480 50.051 1.00 33.19 433 LYS A C 1
ATOM 3517 O O . LYS A 1 433 ? 42.643 36.303 49.954 1.00 33.19 433 LYS A O 1
ATOM 3522 N N . ILE A 1 434 ? 41.568 34.462 49.197 1.00 30.95 434 ILE A N 1
ATOM 3523 C CA . ILE A 1 434 ? 42.135 34.414 47.828 1.00 30.95 434 ILE A CA 1
ATOM 3524 C C . ILE A 1 434 ? 41.149 33.711 46.871 1.00 30.95 434 ILE A C 1
ATOM 3526 O O . ILE A 1 434 ? 40.462 32.763 47.242 1.00 30.95 434 ILE A O 1
ATOM 3530 N N . GLN A 1 435 ? 41.063 34.269 45.660 1.00 29.19 435 GLN A N 1
ATOM 3531 C CA . GLN A 1 435 ? 40.176 33.977 44.531 1.00 29.19 435 GLN A CA 1
ATOM 3532 C C . GLN A 1 435 ? 40.718 32.898 43.567 1.00 29.19 435 GLN A C 1
ATOM 3534 O O . GLN A 1 435 ? 41.878 32.501 43.624 1.00 29.19 435 GLN A O 1
ATOM 3539 N N . ARG A 1 436 ? 39.824 32.475 42.660 1.00 32.06 436 ARG A N 1
ATOM 3540 C CA . ARG A 1 436 ? 39.988 31.567 41.506 1.00 32.06 436 ARG A CA 1
ATOM 3541 C C . ARG A 1 436 ? 40.994 32.067 40.447 1.00 32.06 436 ARG A C 1
ATOM 3543 O O . ARG A 1 436 ? 41.109 33.280 40.294 1.00 32.06 436 ARG A O 1
ATOM 3550 N N . PRO A 1 437 ? 41.550 31.173 39.602 1.00 37.75 437 PRO A N 1
ATOM 3551 C CA . PRO A 1 437 ? 42.168 31.551 38.333 1.00 37.75 437 PRO A CA 1
ATOM 3552 C C . PRO A 1 437 ? 41.335 31.152 37.095 1.00 37.75 437 PRO A C 1
ATOM 3554 O O . PRO A 1 437 ? 40.710 30.091 37.050 1.00 37.75 437 PRO A O 1
ATOM 3557 N N . GLN A 1 438 ? 41.384 32.023 36.083 1.00 32.88 438 GLN A N 1
ATOM 3558 C CA . GLN A 1 438 ? 41.170 31.760 34.654 1.00 32.88 438 GLN A CA 1
ATOM 3559 C C . GLN A 1 438 ? 42.522 31.924 33.943 1.00 32.88 438 GLN A C 1
ATOM 3561 O O . GLN A 1 438 ? 43.361 32.695 34.411 1.00 32.88 438 GLN A O 1
ATOM 3566 N N . THR A 1 439 ? 42.711 31.263 32.802 1.00 32.91 439 THR A N 1
ATOM 3567 C CA . THR A 1 439 ? 43.840 31.507 31.888 1.00 32.91 439 THR A CA 1
ATOM 3568 C C . THR A 1 439 ? 43.377 31.462 30.436 1.00 32.91 439 THR A C 1
ATOM 3570 O O . THR A 1 439 ? 42.739 30.491 30.029 1.00 32.91 439 THR A O 1
ATOM 3573 N N . ASP A 1 440 ? 43.766 32.501 29.698 1.00 30.34 440 ASP A N 1
ATOM 3574 C CA . ASP A 1 440 ? 43.653 32.720 28.253 1.00 30.34 440 ASP A CA 1
ATOM 3575 C C . ASP A 1 440 ? 45.044 32.659 27.575 1.00 30.34 440 ASP A C 1
ATOM 3577 O O . ASP A 1 440 ? 46.052 32.879 28.241 1.00 30.34 440 ASP A O 1
ATOM 3581 N N . SER A 1 441 ? 45.033 32.362 26.259 1.00 32.38 441 SER A N 1
ATOM 3582 C CA . SER A 1 441 ? 45.856 32.831 25.099 1.00 32.38 441 SER A CA 1
ATOM 3583 C C . SER A 1 441 ? 47.300 33.370 25.305 1.00 32.38 441 SER A C 1
ATOM 3585 O O . SER A 1 441 ? 47.550 34.073 26.270 1.00 32.38 441 SER A O 1
ATOM 3587 N N . SER A 1 442 ? 48.316 33.227 24.432 1.00 36.72 442 SER A N 1
ATOM 3588 C CA . SER A 1 442 ? 48.430 33.332 22.952 1.00 36.72 442 SER A CA 1
ATOM 3589 C C . SER A 1 442 ? 49.918 33.166 22.506 1.00 36.72 442 SER A C 1
ATOM 3591 O O . SER A 1 442 ? 50.766 33.527 23.311 1.00 36.72 442 SER A O 1
ATOM 3593 N N . PHE A 1 443 ? 50.182 32.701 21.255 1.00 33.12 443 PHE A N 1
ATOM 3594 C CA . PHE A 1 443 ? 51.271 32.955 20.232 1.00 33.12 443 PHE A CA 1
ATOM 3595 C C . PHE A 1 443 ? 52.709 33.451 20.627 1.00 33.12 443 PHE A C 1
ATOM 3597 O O . PHE A 1 443 ? 52.834 34.041 21.691 1.00 33.12 443 PHE A O 1
ATOM 3604 N N . PRO A 1 444 ? 53.806 33.341 19.800 1.00 47.22 444 PRO A N 1
ATOM 3605 C CA . PRO A 1 444 ? 53.888 33.453 18.324 1.00 47.22 444 PRO A CA 1
ATOM 3606 C C . PRO A 1 444 ? 54.970 32.570 17.598 1.00 47.22 444 PRO A C 1
ATOM 3608 O O . PRO A 1 444 ? 55.312 31.482 18.041 1.00 47.22 444 PRO A O 1
ATOM 3611 N N . SER A 1 445 ? 55.440 33.043 16.434 1.00 39.34 445 SER A N 1
ATOM 3612 C CA . SER A 1 445 ? 55.900 32.408 15.178 1.00 39.34 445 SER A CA 1
ATOM 3613 C C . SER A 1 445 ? 57.418 32.480 14.814 1.00 39.34 445 SER A C 1
ATOM 3615 O O . SER A 1 445 ? 58.053 33.470 15.148 1.00 39.34 445 SER A O 1
ATOM 3617 N N . ILE A 1 446 ? 57.889 31.513 13.983 1.00 34.38 446 ILE A N 1
ATOM 3618 C CA . ILE A 1 446 ? 58.974 31.489 12.929 1.00 34.38 446 ILE A CA 1
ATOM 3619 C C . ILE A 1 446 ? 60.487 31.622 13.323 1.00 34.38 446 ILE A C 1
ATOM 3621 O O . ILE A 1 446 ? 60.875 32.598 13.951 1.00 34.38 446 ILE A O 1
ATOM 3625 N N . ILE A 1 447 ? 61.340 30.674 12.845 1.00 31.67 447 ILE A N 1
ATOM 3626 C CA . ILE A 1 447 ? 62.611 30.800 12.040 1.00 31.67 447 ILE A CA 1
ATOM 3627 C C . ILE A 1 447 ? 63.632 29.634 12.273 1.00 31.67 447 ILE A C 1
ATOM 3629 O O . ILE A 1 447 ? 64.095 29.411 13.384 1.00 31.67 447 ILE A O 1
ATOM 3633 N N . ASP A 1 448 ? 63.973 28.954 11.162 1.00 28.62 448 ASP A N 1
ATOM 3634 C CA . ASP A 1 448 ? 65.232 28.340 10.654 1.00 28.62 448 ASP A CA 1
ATOM 3635 C C . ASP A 1 448 ? 66.153 27.298 11.363 1.00 28.62 448 ASP A C 1
ATOM 3637 O O . ASP A 1 448 ? 66.765 27.528 12.398 1.00 28.62 448 ASP A O 1
ATOM 3641 N N . VAL A 1 449 ? 66.402 26.219 10.581 1.00 29.20 449 VAL A N 1
ATOM 3642 C CA . VAL A 1 449 ? 67.704 25.642 10.123 1.00 29.20 449 VAL A CA 1
ATOM 3643 C C . VAL A 1 449 ? 68.649 24.943 11.129 1.00 29.20 449 VAL A C 1
ATOM 3645 O O . VAL A 1 449 ? 69.378 25.609 11.853 1.00 29.20 449 VAL A O 1
ATOM 3648 N N . LYS A 1 450 ? 68.800 23.599 11.020 1.00 28.34 450 LYS A N 1
ATOM 3649 C CA . LYS A 1 450 ? 70.026 22.874 10.548 1.00 28.34 450 LYS A CA 1
ATOM 3650 C C . LYS A 1 450 ? 69.992 21.337 10.748 1.00 28.34 450 LYS A C 1
ATOM 3652 O O . LYS A 1 450 ? 69.904 20.839 11.860 1.00 28.34 450 LYS A O 1
ATOM 3657 N N . SER A 1 451 ? 70.154 20.629 9.624 1.00 31.14 451 SER A N 1
ATOM 3658 C CA . SER A 1 451 ? 71.047 19.477 9.339 1.00 31.14 451 SER A CA 1
ATOM 3659 C C . SER A 1 451 ? 71.340 18.372 10.372 1.00 31.14 451 SER A C 1
ATOM 3661 O O . SER A 1 451 ? 72.007 18.619 11.372 1.00 31.14 451 SER A O 1
ATOM 3663 N N . SER A 1 452 ? 71.048 17.121 9.983 1.00 30.77 452 SER A N 1
ATOM 3664 C CA . SER A 1 452 ? 71.894 15.890 10.021 1.00 30.77 452 SER A CA 1
ATOM 3665 C C . SER A 1 452 ? 70.980 14.660 9.823 1.00 30.77 452 SER A C 1
ATOM 3667 O O . SER A 1 452 ? 69.835 14.704 10.245 1.00 30.77 452 SER A O 1
ATOM 3669 N N . SER A 1 453 ? 71.322 13.499 9.259 1.00 31.09 453 SER A N 1
ATOM 3670 C CA . SER A 1 453 ? 72.288 12.999 8.267 1.00 31.09 453 SER A CA 1
ATOM 3671 C C . SER A 1 453 ? 72.078 11.464 8.222 1.00 31.09 453 SER A C 1
ATOM 3673 O O . SER A 1 453 ? 71.988 10.895 9.303 1.00 31.09 453 SER A O 1
ATOM 3675 N N . VAL A 1 454 ? 72.119 10.825 7.030 1.00 31.36 454 VAL A N 1
ATOM 3676 C CA . VAL A 1 454 ? 72.578 9.415 6.777 1.00 31.36 454 VAL A CA 1
ATOM 3677 C C . VAL A 1 454 ? 71.633 8.282 7.294 1.00 31.36 454 VAL A C 1
ATOM 3679 O O . VAL A 1 454 ? 71.167 8.362 8.415 1.00 31.36 454 VAL A O 1
ATOM 3682 N N . LEU A 1 455 ? 71.210 7.198 6.609 1.00 35.09 455 LEU A N 1
ATOM 3683 C CA . LEU A 1 455 ? 71.640 6.320 5.490 1.00 35.09 455 LEU A CA 1
ATOM 3684 C C . LEU A 1 455 ? 70.444 6.055 4.531 1.00 35.09 455 LEU A C 1
ATOM 3686 O O . LEU A 1 455 ? 69.322 5.893 4.991 1.00 35.09 455 LEU A O 1
ATOM 3690 N N . LYS A 1 456 ? 70.564 6.162 3.197 1.00 31.80 456 LYS A N 1
ATOM 3691 C CA . LYS A 1 456 ? 70.990 5.134 2.210 1.00 31.80 456 LYS A CA 1
ATOM 3692 C C . LYS A 1 456 ? 70.345 3.741 2.359 1.00 31.80 456 LYS A C 1
ATOM 3694 O O . LYS A 1 456 ? 70.820 2.952 3.159 1.00 31.80 456 LYS A O 1
ATOM 3699 N N . GLU A 1 457 ? 69.429 3.405 1.444 1.00 35.31 457 GLU A N 1
ATOM 3700 C CA . GLU A 1 457 ? 69.628 2.279 0.515 1.00 35.31 457 GLU A CA 1
ATOM 3701 C C . GLU A 1 457 ? 68.794 2.440 -0.773 1.00 35.31 457 GLU A C 1
ATOM 3703 O O . GLU A 1 457 ? 67.611 2.775 -0.752 1.00 35.31 457 GLU A O 1
ATOM 3708 N N . GLU A 1 458 ? 69.475 2.270 -1.909 1.00 31.94 458 GLU A N 1
ATOM 3709 C CA . GLU A 1 458 ? 68.979 2.354 -3.285 1.00 31.94 458 GLU A CA 1
ATOM 3710 C C . GLU A 1 458 ? 68.588 0.964 -3.820 1.00 31.94 458 GLU A C 1
ATOM 3712 O O . GLU A 1 458 ? 69.284 -0.011 -3.549 1.00 31.94 458 GLU A O 1
ATOM 3717 N N . LYS A 1 459 ? 67.577 0.916 -4.703 1.00 36.62 459 LYS A N 1
ATOM 3718 C CA . LYS A 1 459 ? 67.587 0.271 -6.047 1.00 36.62 459 LYS A CA 1
ATOM 3719 C C . LYS A 1 459 ? 66.205 0.494 -6.692 1.00 36.62 459 LYS A C 1
ATOM 3721 O O . LYS A 1 459 ? 65.217 -0.030 -6.203 1.00 36.62 459 LYS A O 1
ATOM 3726 N N . LYS A 1 460 ? 66.008 1.483 -7.579 1.00 33.97 460 LYS A N 1
ATOM 3727 C CA . LYS A 1 460 ? 66.301 1.562 -9.037 1.00 33.97 460 LYS A CA 1
ATOM 3728 C C . LYS A 1 460 ? 65.703 0.427 -9.880 1.00 33.97 460 LYS A C 1
ATOM 3730 O O . LYS A 1 460 ? 66.122 -0.711 -9.728 1.00 33.97 460 LYS A O 1
ATOM 3735 N N . VAL A 1 461 ? 64.799 0.807 -10.796 1.00 33.09 461 VAL A N 1
ATOM 3736 C CA . VAL A 1 461 ? 64.819 0.692 -12.285 1.00 33.09 461 VAL A CA 1
ATOM 3737 C C . VAL A 1 461 ? 63.470 1.298 -12.750 1.00 33.09 461 VAL A C 1
ATOM 3739 O O . VAL A 1 461 ? 62.424 0.839 -12.312 1.00 33.09 461 VAL A O 1
ATOM 3742 N N . GLN A 1 462 ? 63.439 2.537 -13.276 1.00 29.73 462 GLN A N 1
ATOM 3743 C CA . GLN A 1 462 ? 63.529 2.932 -14.706 1.00 29.73 462 GLN A CA 1
ATOM 3744 C C . GLN A 1 462 ? 62.313 2.477 -15.540 1.00 29.73 462 GLN A C 1
ATOM 3746 O O . GLN A 1 462 ? 61.875 1.348 -15.400 1.00 29.73 462 GLN A O 1
ATOM 3751 N N . GLN A 1 463 ? 61.756 3.231 -16.490 1.00 31.80 463 GLN A N 1
ATOM 3752 C CA . GLN A 1 463 ? 61.801 4.645 -16.875 1.00 31.80 463 GLN A CA 1
ATOM 3753 C C . GLN A 1 463 ? 60.741 4.800 -17.993 1.00 31.80 463 GLN A C 1
ATOM 3755 O O . GLN A 1 463 ? 60.585 3.909 -18.819 1.00 31.80 463 GLN A O 1
ATOM 3760 N N . ASN A 1 464 ? 60.030 5.927 -17.975 1.00 32.59 464 ASN A N 1
ATOM 3761 C CA . ASN A 1 464 ? 59.594 6.779 -19.093 1.00 32.59 464 ASN A CA 1
ATOM 3762 C C . ASN A 1 464 ? 59.252 6.197 -20.483 1.00 32.59 464 ASN A C 1
ATOM 3764 O O . ASN A 1 464 ? 60.126 5.702 -21.183 1.00 32.59 464 ASN A O 1
ATOM 3768 N N . SER A 1 465 ? 58.090 6.611 -21.009 1.00 30.17 465 SER A N 1
ATOM 3769 C CA . SER A 1 465 ? 58.071 7.378 -22.268 1.00 30.17 465 SER A CA 1
ATOM 3770 C C . SER A 1 465 ? 56.826 8.264 -22.385 1.00 30.17 465 SER A C 1
ATOM 3772 O O . SER A 1 465 ? 55.694 7.786 -22.385 1.00 30.17 465 SER A O 1
ATOM 3774 N N . SER A 1 466 ? 57.070 9.564 -22.508 1.00 32.09 466 SER A N 1
ATOM 3775 C CA . SER A 1 466 ? 56.146 10.611 -22.936 1.00 32.09 466 SER A CA 1
ATOM 3776 C C . SER A 1 466 ? 55.973 10.615 -24.458 1.00 32.09 466 SER A C 1
ATOM 3778 O O . SER A 1 466 ? 56.978 10.520 -25.157 1.00 32.09 466 SER A O 1
ATOM 3780 N N . TYR A 1 467 ? 54.766 10.885 -24.964 1.00 30.19 467 TYR A N 1
ATOM 3781 C CA . TYR A 1 467 ? 54.576 11.572 -26.249 1.00 30.19 467 TYR A CA 1
ATOM 3782 C C . TYR A 1 467 ? 53.325 12.464 -26.204 1.00 30.19 467 TYR A C 1
ATOM 3784 O O . TYR A 1 467 ? 52.232 12.020 -25.862 1.00 30.19 467 TYR A O 1
ATOM 3792 N N . ASN A 1 468 ? 53.527 13.739 -26.539 1.00 32.84 468 ASN A N 1
ATOM 3793 C CA . ASN A 1 468 ? 52.499 14.730 -26.860 1.00 32.84 468 ASN A CA 1
ATOM 3794 C C . ASN A 1 468 ? 52.039 14.536 -28.317 1.00 32.84 468 ASN A C 1
ATOM 3796 O O . ASN A 1 468 ? 52.903 14.391 -29.176 1.00 32.84 468 ASN A O 1
ATOM 3800 N N . GLN A 1 469 ? 50.735 14.659 -28.603 1.00 30.41 469 GLN A N 1
ATOM 3801 C CA . GLN A 1 469 ? 50.122 15.674 -29.493 1.00 30.41 469 GLN A CA 1
ATOM 3802 C C . GLN A 1 469 ? 48.650 15.336 -29.856 1.00 30.41 469 GLN A C 1
ATOM 3804 O O . GLN A 1 469 ? 48.242 14.183 -29.901 1.00 30.41 469 GLN A O 1
ATOM 3809 N N . LYS A 1 470 ? 47.875 16.418 -30.037 1.00 31.84 470 LYS A N 1
ATOM 3810 C CA . LYS A 1 470 ? 46.433 16.608 -30.345 1.00 31.84 470 LYS A CA 1
ATOM 3811 C C . LYS A 1 470 ? 45.987 16.027 -31.719 1.00 31.84 470 LYS A C 1
ATOM 3813 O O . LYS A 1 470 ? 46.845 15.556 -32.451 1.00 31.84 470 LYS A O 1
ATOM 3818 N N . PRO A 1 471 ? 44.768 16.338 -32.225 1.00 36.84 471 PRO A N 1
ATOM 3819 C CA . PRO A 1 471 ? 43.415 16.149 -31.693 1.00 36.84 471 PRO A CA 1
ATOM 3820 C C . PRO A 1 471 ? 42.576 15.214 -32.600 1.00 36.84 471 PRO A C 1
ATOM 3822 O O . PRO A 1 471 ? 42.863 15.025 -33.778 1.00 36.84 471 PRO A O 1
ATOM 3825 N N . VAL A 1 472 ? 41.504 14.662 -32.037 1.00 29.11 472 VAL A N 1
ATOM 3826 C CA . VAL A 1 472 ? 40.562 13.743 -32.692 1.00 29.11 472 VAL A CA 1
ATOM 3827 C C . VAL A 1 472 ? 39.704 14.480 -33.726 1.00 29.11 472 VAL A C 1
ATOM 3829 O O . VAL A 1 472 ? 38.943 15.379 -33.376 1.00 29.11 472 VAL A O 1
ATOM 3832 N N . SER A 1 473 ? 39.822 14.068 -34.987 1.00 28.77 473 SER A N 1
ATOM 3833 C CA . SER A 1 473 ? 38.841 14.285 -36.052 1.00 28.77 473 SER A CA 1
ATOM 3834 C C . SER A 1 473 ? 37.751 13.205 -36.000 1.00 28.77 473 SER A C 1
ATOM 3836 O O . SER A 1 473 ? 38.034 12.055 -35.665 1.00 28.77 473 SER A O 1
ATOM 3838 N N . GLU A 1 474 ? 36.524 13.592 -36.347 1.00 36.38 474 GLU A N 1
ATOM 3839 C CA . GLU A 1 474 ? 35.338 12.744 -36.545 1.00 36.38 474 GLU A CA 1
ATOM 3840 C C . GLU A 1 474 ? 35.607 11.459 -37.351 1.00 36.38 474 GLU A C 1
ATOM 3842 O O . GLU A 1 474 ? 36.523 11.409 -38.178 1.00 36.38 474 GLU A O 1
ATOM 3847 N N . PRO A 1 475 ? 34.706 10.468 -37.235 1.00 35.59 475 PRO A N 1
ATOM 3848 C CA . PRO A 1 475 ? 34.163 9.944 -38.480 1.00 35.59 475 PRO A CA 1
ATOM 3849 C C . PRO A 1 475 ? 32.639 9.807 -38.488 1.00 35.59 475 PRO A C 1
ATOM 3851 O O . PRO A 1 475 ? 31.999 9.302 -37.565 1.00 35.59 475 PRO A O 1
ATOM 3854 N N . MET A 1 476 ? 32.100 10.225 -39.630 1.00 25.33 476 MET A N 1
ATOM 3855 C CA . MET A 1 476 ? 30.775 9.923 -40.141 1.00 25.33 476 MET A CA 1
ATOM 3856 C C . MET A 1 476 ? 30.486 8.416 -40.225 1.00 25.33 476 MET A C 1
ATOM 3858 O O . MET A 1 476 ? 31.336 7.610 -40.597 1.00 25.33 476 MET A O 1
ATOM 3862 N N . LEU A 1 477 ? 29.214 8.102 -39.962 1.00 28.05 477 LEU A N 1
ATOM 3863 C CA . LEU A 1 477 ? 28.346 7.169 -40.690 1.00 28.05 477 LEU A CA 1
ATOM 3864 C C . LEU A 1 477 ? 28.987 6.381 -41.848 1.00 28.05 477 LEU A C 1
ATOM 3866 O O . LEU A 1 477 ? 29.273 6.941 -42.901 1.00 28.05 477 LEU A O 1
ATOM 3870 N N . ASN A 1 478 ? 29.042 5.055 -41.688 1.00 27.16 478 ASN A N 1
ATOM 3871 C CA . ASN A 1 478 ? 28.706 4.079 -42.731 1.00 27.16 478 ASN A CA 1
ATOM 3872 C C . ASN A 1 478 ? 28.610 2.674 -42.111 1.00 27.16 478 ASN A C 1
ATOM 3874 O O . ASN A 1 478 ? 29.626 2.043 -41.835 1.00 27.16 478 ASN A O 1
ATOM 3878 N N . ILE A 1 479 ? 27.388 2.163 -41.921 1.00 28.86 479 ILE A N 1
ATOM 3879 C CA . ILE A 1 479 ? 27.152 0.723 -41.752 1.00 28.86 479 ILE A CA 1
ATOM 3880 C C . ILE A 1 479 ? 26.337 0.234 -42.945 1.00 28.86 479 ILE A C 1
ATOM 3882 O O . ILE A 1 479 ? 25.267 0.747 -43.273 1.00 28.86 479 ILE A O 1
ATOM 3886 N N . LEU A 1 480 ? 26.939 -0.749 -43.605 1.00 26.08 480 LEU A N 1
ATOM 3887 C CA . LEU A 1 480 ? 26.486 -1.454 -44.786 1.00 26.08 480 LEU A CA 1
ATOM 3888 C C . LEU A 1 480 ? 25.191 -2.234 -44.541 1.00 26.08 480 LEU A C 1
ATOM 3890 O O . LEU A 1 480 ? 25.002 -2.890 -43.519 1.00 26.08 480 LEU A O 1
ATOM 3894 N N . ARG A 1 481 ? 24.346 -2.201 -45.574 1.00 29.14 481 ARG A N 1
ATOM 3895 C CA . ARG A 1 481 ? 23.235 -3.118 -45.833 1.00 29.14 481 ARG A CA 1
ATOM 3896 C C . ARG A 1 481 ? 23.708 -4.573 -45.786 1.00 29.14 481 ARG A C 1
ATOM 3898 O O . ARG A 1 481 ? 24.604 -4.936 -46.543 1.00 29.14 481 ARG A O 1
ATOM 3905 N N . VAL A 1 482 ? 22.993 -5.418 -45.048 1.00 26.41 482 VAL A N 1
ATOM 3906 C CA . VAL A 1 482 ? 22.864 -6.846 -45.365 1.00 26.41 482 VAL A CA 1
ATOM 3907 C C . VAL A 1 482 ? 21.385 -7.205 -45.288 1.00 26.41 482 VAL A C 1
ATOM 3909 O O . VAL A 1 482 ? 20.776 -7.197 -44.224 1.00 26.41 482 VAL A O 1
ATOM 3912 N N . ASN A 1 483 ? 20.810 -7.474 -46.460 1.00 28.75 483 ASN A N 1
ATOM 3913 C CA . ASN A 1 483 ? 19.535 -8.158 -46.612 1.00 28.75 483 ASN A CA 1
ATOM 3914 C C . ASN A 1 483 ? 19.756 -9.648 -46.332 1.00 28.75 483 ASN A C 1
ATOM 3916 O O . ASN A 1 483 ? 20.601 -10.261 -46.985 1.00 28.75 483 ASN A O 1
ATOM 3920 N N . SER A 1 484 ? 18.931 -10.261 -45.491 1.00 28.58 484 SER A N 1
ATOM 3921 C CA . SER A 1 484 ? 18.652 -11.692 -45.609 1.00 28.58 484 SER A CA 1
ATOM 3922 C C . SER A 1 484 ? 17.201 -11.990 -45.244 1.00 28.58 484 SER A C 1
ATOM 3924 O O . SER A 1 484 ? 16.749 -11.933 -44.107 1.00 28.58 484 SER A O 1
ATOM 3926 N N . ILE A 1 485 ? 16.478 -12.284 -46.316 1.00 31.16 485 ILE A N 1
ATOM 3927 C CA . ILE A 1 485 ? 15.190 -12.954 -46.391 1.00 31.16 485 ILE A CA 1
ATOM 3928 C C . ILE A 1 485 ? 15.317 -14.318 -45.700 1.00 31.16 485 ILE A C 1
ATOM 3930 O O . ILE A 1 485 ? 16.179 -15.103 -46.092 1.00 31.16 485 ILE A O 1
ATOM 3934 N N . ILE A 1 486 ? 14.430 -14.647 -44.759 1.00 29.55 486 ILE A N 1
ATOM 3935 C CA . ILE A 1 486 ? 14.186 -16.043 -44.373 1.00 29.55 486 ILE A CA 1
ATOM 3936 C C . ILE A 1 486 ? 12.715 -16.355 -44.626 1.00 29.55 486 ILE A C 1
ATOM 3938 O O . ILE A 1 486 ? 11.808 -15.826 -43.989 1.00 29.55 486 ILE A O 1
ATOM 3942 N N . LYS A 1 487 ? 12.526 -17.190 -45.649 1.00 28.97 487 LYS A N 1
ATOM 3943 C CA . LYS A 1 487 ? 11.294 -17.882 -46.013 1.00 28.97 487 LYS A CA 1
ATOM 3944 C C . LYS A 1 487 ? 11.066 -19.052 -45.050 1.00 28.97 487 LYS A C 1
ATOM 3946 O O . LYS A 1 487 ? 12.026 -19.688 -44.621 1.00 28.97 487 LYS A O 1
ATOM 3951 N N . ASN A 1 488 ? 9.793 -19.366 -44.815 1.00 37.97 488 ASN A N 1
ATOM 3952 C CA . ASN A 1 488 ? 9.311 -20.649 -44.293 1.00 37.97 488 ASN A CA 1
ATOM 3953 C C . ASN A 1 488 ? 9.994 -21.849 -44.973 1.00 37.97 488 ASN A C 1
ATOM 3955 O O . ASN A 1 488 ? 10.327 -21.775 -46.162 1.00 37.97 488 ASN A O 1
ATOM 3959 N N . PRO A 1 489 ? 10.020 -23.002 -44.287 1.00 35.41 489 PRO A N 1
ATOM 3960 C CA . PRO A 1 489 ? 9.450 -24.168 -44.951 1.00 35.41 489 PRO A CA 1
ATOM 3961 C C . PRO A 1 489 ? 8.591 -25.052 -44.039 1.00 35.41 489 PRO A C 1
ATOM 3963 O O . PRO A 1 489 ? 8.928 -25.363 -42.899 1.00 35.41 489 PRO A O 1
ATOM 3966 N N . SER A 1 490 ? 7.487 -25.503 -44.626 1.00 29.91 490 SER A N 1
ATOM 3967 C CA . SER A 1 490 ? 6.706 -26.658 -44.206 1.00 29.91 490 SER A CA 1
ATOM 3968 C C . SER A 1 490 ? 7.339 -27.960 -44.719 1.00 29.91 490 SER A C 1
ATOM 3970 O O . SER A 1 490 ? 7.900 -27.988 -45.810 1.00 29.91 490 SER A O 1
ATOM 3972 N N . SER A 1 491 ? 7.138 -29.027 -43.938 1.00 32.56 491 SER A N 1
ATOM 3973 C CA . SER A 1 491 ? 6.925 -30.432 -44.335 1.00 32.56 491 SER A CA 1
ATOM 3974 C C . SER A 1 491 ? 7.906 -31.121 -45.297 1.00 32.56 491 SER A C 1
ATOM 3976 O O . SER A 1 491 ? 7.856 -30.889 -46.502 1.00 32.56 491 SER A O 1
ATOM 3978 N N . VAL A 1 492 ? 8.607 -32.149 -44.798 1.00 29.81 492 VAL A N 1
ATOM 3979 C CA . VAL A 1 492 ? 8.908 -33.369 -45.571 1.00 29.81 492 VAL A CA 1
ATOM 3980 C C . VAL A 1 492 ? 8.710 -34.605 -44.686 1.00 29.81 492 VAL A C 1
ATOM 3982 O O . VAL A 1 492 ? 9.062 -34.629 -43.512 1.00 29.81 492 VAL A O 1
ATOM 3985 N N . ILE A 1 493 ? 8.069 -35.591 -45.306 1.00 34.53 493 ILE A N 1
ATOM 3986 C CA . ILE A 1 493 ? 7.654 -36.915 -44.847 1.00 34.53 493 ILE A CA 1
ATOM 3987 C C . ILE A 1 493 ? 8.847 -37.880 -44.895 1.00 34.53 493 ILE A C 1
ATOM 3989 O O . ILE A 1 493 ? 9.484 -37.969 -45.940 1.00 34.53 493 ILE A O 1
ATOM 3993 N N . GLU A 1 494 ? 9.041 -38.705 -43.864 1.00 30.72 494 GLU A N 1
ATOM 3994 C CA . GLU A 1 494 ? 9.707 -40.008 -44.005 1.00 30.72 494 GLU A CA 1
ATOM 3995 C C . GLU A 1 494 ? 8.901 -41.112 -43.310 1.00 30.72 494 GLU A C 1
ATOM 3997 O O . GLU A 1 494 ? 8.305 -40.925 -42.249 1.00 30.72 494 GLU A O 1
ATOM 4002 N N . LYS A 1 495 ? 8.826 -42.256 -43.994 1.00 30.86 495 LYS A N 1
ATOM 4003 C CA . LYS A 1 495 ? 8.012 -43.432 -43.683 1.00 30.86 495 LYS A CA 1
ATOM 4004 C C . LYS A 1 495 ? 8.869 -44.540 -43.046 1.00 30.86 495 LYS A C 1
ATOM 4006 O O . LYS A 1 495 ? 9.889 -44.890 -43.627 1.00 30.86 495 LYS A O 1
ATOM 4011 N N . ASN A 1 496 ? 8.273 -45.208 -42.044 1.00 30.36 496 ASN A N 1
ATOM 4012 C CA . ASN A 1 496 ? 8.299 -46.664 -41.747 1.00 30.36 496 ASN A CA 1
ATOM 4013 C C . ASN A 1 496 ? 9.563 -47.323 -41.122 1.00 30.36 496 ASN A C 1
ATOM 4015 O O . ASN A 1 496 ? 10.663 -46.835 -41.342 1.00 30.36 496 ASN A O 1
ATOM 4019 N N . PRO A 1 497 ? 9.463 -48.556 -40.543 1.00 53.62 497 PRO A N 1
ATOM 4020 C CA . PRO A 1 497 ? 8.376 -49.175 -39.738 1.00 53.62 497 PRO A CA 1
ATOM 4021 C C . PRO A 1 497 ? 8.854 -50.116 -38.571 1.00 53.62 497 PRO A C 1
ATOM 4023 O O . PRO A 1 497 ? 10.048 -50.317 -38.382 1.00 53.62 497 PRO A O 1
ATOM 4026 N N . LEU A 1 498 ? 7.878 -50.790 -37.913 1.00 27.86 498 LEU A N 1
ATOM 4027 C CA . LEU A 1 498 ? 7.936 -51.999 -37.034 1.00 27.86 498 LEU A CA 1
ATOM 4028 C C . LEU A 1 498 ? 8.467 -51.815 -35.588 1.00 27.86 498 LEU A C 1
ATOM 4030 O O . LEU A 1 498 ? 9.440 -51.115 -35.375 1.00 27.86 498 LEU A O 1
ATOM 4034 N N . SER A 1 499 ? 8.007 -52.487 -34.520 1.00 31.91 499 SER A N 1
ATOM 4035 C CA . SER A 1 499 ? 6.798 -53.255 -34.142 1.00 31.91 499 SER A CA 1
ATOM 4036 C C . SER A 1 499 ? 7.030 -53.861 -32.741 1.00 31.91 499 SER A C 1
ATOM 4038 O O . SER A 1 499 ? 8.111 -54.390 -32.501 1.00 31.91 499 SER A O 1
ATOM 4040 N N . SER A 1 500 ? 6.032 -53.856 -31.851 1.00 31.02 500 SER A N 1
ATOM 4041 C CA . SER A 1 500 ? 5.652 -54.939 -30.898 1.00 31.02 500 SER A CA 1
ATOM 4042 C C . SER A 1 500 ? 4.591 -54.364 -29.940 1.00 31.02 500 SER A C 1
ATOM 4044 O O . SER A 1 500 ? 4.836 -53.382 -29.255 1.00 31.02 500 SER A O 1
ATOM 4046 N N . VAL A 1 501 ? 3.304 -54.696 -30.079 1.00 34.81 501 VAL A N 1
ATOM 4047 C CA . VAL A 1 501 ? 2.601 -55.900 -29.583 1.00 34.81 501 VAL A CA 1
ATOM 4048 C C . VAL A 1 501 ? 2.762 -56.105 -28.073 1.00 34.81 501 VAL A C 1
ATOM 4050 O O . VAL A 1 501 ? 3.646 -56.841 -27.657 1.00 34.81 501 VAL A O 1
ATOM 4053 N N . ILE A 1 502 ? 1.845 -55.531 -27.280 1.00 34.62 502 ILE A N 1
ATOM 4054 C CA . ILE A 1 502 ? 1.310 -56.143 -26.050 1.00 34.62 502 ILE A CA 1
ATOM 4055 C C . ILE A 1 502 ? -0.189 -55.809 -25.967 1.00 34.62 502 ILE A C 1
ATOM 4057 O O . ILE A 1 502 ? -0.588 -54.682 -25.685 1.00 34.62 502 ILE A O 1
ATOM 4061 N N . GLU A 1 503 ? -1.021 -56.818 -26.218 1.00 34.16 503 GLU A N 1
ATOM 4062 C CA . GLU A 1 503 ? -2.420 -56.864 -25.795 1.00 34.16 503 GLU A CA 1
ATOM 4063 C C . GLU A 1 503 ? -2.496 -57.220 -24.301 1.00 34.16 503 GLU A C 1
ATOM 4065 O O . GLU A 1 503 ? -1.799 -58.138 -23.862 1.00 34.16 503 GLU A O 1
ATOM 4070 N N . LYS A 1 504 ? -3.423 -56.603 -23.548 1.00 31.48 504 LYS A N 1
ATOM 4071 C CA . LYS A 1 504 ? -4.567 -57.311 -22.926 1.00 31.48 504 LYS A CA 1
ATOM 4072 C C . LYS A 1 504 ? -5.410 -56.424 -21.988 1.00 31.48 504 LYS A C 1
ATOM 4074 O O . LYS A 1 504 ? -4.931 -55.916 -20.985 1.00 31.48 504 LYS A O 1
ATOM 4079 N N . LYS A 1 505 ? -6.717 -56.459 -22.289 1.00 31.83 505 LYS A N 1
ATOM 4080 C CA . LYS A 1 505 ? -7.886 -56.594 -21.391 1.00 31.83 505 LYS A CA 1
ATOM 4081 C C . LYS A 1 505 ? -8.397 -55.389 -20.583 1.00 31.83 505 LYS A C 1
ATOM 4083 O O . LYS A 1 505 ? -8.105 -55.206 -19.411 1.00 31.83 505 LYS A O 1
ATOM 4088 N N . SER A 1 506 ? -9.312 -54.678 -21.241 1.00 32.81 506 SER A N 1
ATOM 4089 C CA . SER A 1 506 ? -10.717 -54.432 -20.855 1.00 32.81 506 SER A CA 1
ATOM 4090 C C . SER A 1 506 ? -11.226 -54.897 -19.474 1.00 32.81 506 SER A C 1
ATOM 4092 O O . SER A 1 506 ? -11.327 -56.097 -19.228 1.00 32.81 506 SER A O 1
ATOM 4094 N N . HIS A 1 507 ? -11.751 -53.944 -18.697 1.00 31.89 507 HIS A N 1
ATOM 4095 C CA . HIS A 1 507 ? -13.039 -54.028 -17.990 1.00 31.89 507 HIS A CA 1
ATOM 4096 C C . HIS A 1 507 ? -13.533 -52.592 -17.725 1.00 31.89 507 HIS A C 1
ATOM 4098 O O . HIS A 1 507 ? -13.017 -51.914 -16.844 1.00 31.89 507 HIS A O 1
ATOM 4104 N N . SER A 1 508 ? -14.509 -52.113 -18.503 1.00 32.47 508 SER A N 1
ATOM 4105 C CA . SER A 1 508 ? -15.260 -50.889 -18.196 1.00 32.47 508 SER A CA 1
ATOM 4106 C C . SER A 1 508 ? -16.741 -51.236 -18.182 1.00 32.47 508 SER A C 1
ATOM 4108 O O . SER A 1 508 ? -17.292 -51.730 -19.167 1.00 32.47 508 SER A O 1
ATOM 4110 N N . SER A 1 509 ? -17.335 -51.069 -17.008 1.00 32.06 509 SER A N 1
ATOM 4111 C CA . SER A 1 509 ? -18.730 -51.319 -16.694 1.00 32.06 509 SER A CA 1
ATOM 4112 C C . SER A 1 509 ? -19.638 -50.298 -17.372 1.00 32.06 509 SER A C 1
ATOM 4114 O O . SER A 1 509 ? -19.478 -49.088 -17.217 1.00 32.06 509 SER A O 1
ATOM 4116 N N . VAL A 1 510 ? -20.623 -50.842 -18.074 1.00 35.69 510 VAL A N 1
ATOM 4117 C CA . VAL A 1 510 ? -21.810 -50.189 -18.618 1.00 35.69 510 VAL A CA 1
ATOM 4118 C C . VAL A 1 510 ? -22.560 -49.448 -17.504 1.00 35.69 510 VAL A C 1
ATOM 4120 O O . VAL A 1 510 ? -23.001 -50.067 -16.539 1.00 35.69 510 VAL A O 1
ATOM 4123 N N . ILE A 1 511 ? -22.739 -48.134 -17.656 1.00 35.34 511 ILE A N 1
ATOM 4124 C CA . ILE A 1 511 ? -23.813 -47.381 -16.998 1.00 35.34 511 ILE A CA 1
ATOM 4125 C C . ILE A 1 511 ? -24.655 -46.768 -18.115 1.00 35.34 511 ILE A C 1
ATOM 4127 O O . ILE A 1 511 ? -24.241 -45.820 -18.783 1.00 35.34 511 ILE A O 1
ATOM 4131 N N . GLU A 1 512 ? -25.836 -47.348 -18.322 1.00 34.28 512 GLU A N 1
ATOM 4132 C CA . GLU A 1 512 ? -26.907 -46.796 -19.145 1.00 34.28 512 GLU A CA 1
ATOM 4133 C C . GLU A 1 512 ? -27.320 -45.421 -18.602 1.00 34.28 512 GLU A C 1
ATOM 4135 O O . GLU A 1 512 ? -27.912 -45.308 -17.527 1.00 34.28 512 GLU A O 1
ATOM 4140 N N . LYS A 1 513 ? -27.048 -44.355 -19.360 1.00 33.28 513 LYS A N 1
ATOM 4141 C CA . LYS A 1 513 ? -27.746 -43.078 -19.189 1.00 33.28 513 LYS A CA 1
ATOM 4142 C C . LYS A 1 513 ? -28.904 -43.024 -20.176 1.00 33.28 513 LYS A C 1
ATOM 4144 O O . LYS A 1 513 ? -28.708 -42.839 -21.374 1.00 33.28 513 LYS A O 1
ATOM 4149 N N . LYS A 1 514 ? -30.110 -43.188 -19.628 1.00 30.31 514 LYS A N 1
ATOM 4150 C CA . LYS A 1 514 ? -31.385 -42.855 -20.267 1.00 30.31 514 LYS A CA 1
ATOM 4151 C C . LYS A 1 514 ? -31.337 -41.430 -20.823 1.00 30.31 514 LYS A C 1
ATOM 4153 O O . LYS A 1 514 ? -31.021 -40.484 -20.105 1.00 30.31 514 LYS A O 1
ATOM 4158 N N . SER A 1 515 ? -31.696 -41.306 -22.092 1.00 33.44 515 SER A N 1
ATOM 4159 C CA . SER A 1 515 ? -32.020 -40.065 -22.781 1.00 33.44 515 SER A CA 1
ATOM 4160 C C . SER A 1 515 ? -33.222 -39.381 -22.120 1.00 33.44 515 SER A C 1
ATOM 4162 O O . SER A 1 515 ? -34.357 -39.827 -22.280 1.00 33.44 515 SER A O 1
ATOM 4164 N N . LEU A 1 516 ? -32.972 -38.292 -21.385 1.00 30.42 516 LEU A N 1
ATOM 4165 C CA . LEU A 1 516 ? -33.992 -37.294 -21.059 1.00 30.42 516 LEU A CA 1
ATOM 4166 C C . LEU A 1 516 ? -34.013 -36.248 -22.178 1.00 30.42 516 LEU A C 1
ATOM 4168 O O . LEU A 1 516 ? -33.069 -35.476 -22.338 1.00 30.42 516 LEU A O 1
ATOM 4172 N N . SER A 1 517 ? -35.096 -36.234 -22.949 1.00 32.03 517 SER A N 1
ATOM 4173 C CA . SER A 1 517 ? -35.490 -35.102 -23.782 1.00 32.03 517 SER A CA 1
ATOM 4174 C C . SER A 1 517 ? -35.910 -33.950 -22.867 1.00 32.03 517 SER A C 1
ATOM 4176 O O . SER A 1 517 ? -36.925 -34.053 -22.181 1.00 32.03 517 SER A O 1
ATOM 4178 N N . TYR A 1 518 ? -35.123 -32.876 -22.833 1.00 31.83 518 TYR A N 1
ATOM 4179 C CA . TYR A 1 518 ? -35.541 -31.622 -22.214 1.00 31.83 518 TYR A CA 1
ATOM 4180 C C . TYR A 1 518 ? -36.346 -30.809 -23.226 1.00 31.83 518 TYR A C 1
ATOM 4182 O O . TYR A 1 518 ? -35.819 -30.381 -24.255 1.00 31.83 518 TYR A O 1
ATOM 4190 N N . ASP A 1 519 ? -37.623 -30.615 -22.911 1.00 30.80 519 ASP A N 1
ATOM 4191 C CA . ASP A 1 519 ? -38.473 -29.616 -23.538 1.00 30.80 519 ASP A CA 1
ATOM 4192 C C . ASP A 1 519 ? -37.877 -28.221 -23.315 1.00 30.80 519 ASP A C 1
ATOM 4194 O O . ASP A 1 519 ? -37.518 -27.831 -22.202 1.00 30.80 519 ASP A O 1
ATOM 4198 N N . ILE A 1 520 ? -37.755 -27.467 -24.405 1.00 38.62 520 ILE A N 1
ATOM 4199 C CA . ILE A 1 520 ? -37.317 -26.073 -24.402 1.00 38.62 520 ILE A CA 1
ATOM 4200 C C . ILE A 1 520 ? -38.442 -25.238 -23.780 1.00 38.62 520 ILE A C 1
ATOM 4202 O O . ILE A 1 520 ? -39.388 -24.834 -24.462 1.00 38.62 520 ILE A O 1
ATOM 4206 N N . GLU A 1 521 ? -38.341 -24.967 -22.479 1.00 36.97 521 GLU A N 1
ATOM 4207 C CA . GLU A 1 521 ? -39.141 -23.935 -21.825 1.00 36.97 521 GLU A CA 1
ATOM 4208 C C . GLU A 1 521 ? -38.810 -22.572 -22.448 1.00 36.97 521 GLU A C 1
ATOM 4210 O O . GLU A 1 521 ? -37.694 -22.049 -22.362 1.00 36.97 521 GLU A O 1
ATOM 4215 N N . LYS A 1 522 ? -39.810 -21.982 -23.109 1.00 38.22 522 LYS A N 1
ATOM 4216 C CA . LYS A 1 522 ? -39.771 -20.593 -23.566 1.00 38.22 522 LYS A CA 1
ATOM 4217 C C . LYS A 1 522 ? -39.534 -19.697 -22.348 1.00 38.22 522 LYS A C 1
ATOM 4219 O O . LYS A 1 522 ? -40.371 -19.655 -21.449 1.00 38.22 522 LYS A O 1
ATOM 4224 N N . LYS A 1 523 ? -38.407 -18.974 -22.339 1.00 41.28 523 LYS A N 1
ATOM 4225 C CA . LYS A 1 523 ? -38.083 -17.970 -21.313 1.00 41.28 523 LYS A CA 1
ATOM 4226 C C . LYS A 1 523 ? -39.286 -17.040 -21.071 1.00 41.28 523 LYS A C 1
ATOM 4228 O O . LYS A 1 523 ? -39.892 -16.589 -22.049 1.00 41.28 523 LYS A O 1
ATOM 4233 N N . PRO A 1 524 ? -39.612 -16.724 -19.804 1.00 44.41 524 PRO A N 1
ATOM 4234 C CA . PRO A 1 524 ? -40.685 -15.793 -19.488 1.00 44.41 524 PRO A CA 1
ATOM 4235 C C . PRO A 1 524 ? -40.391 -14.410 -20.096 1.00 44.41 524 PRO A C 1
ATOM 4237 O O . PRO A 1 524 ? -39.224 -14.013 -20.180 1.00 44.41 524 PRO A O 1
ATOM 4240 N N . PRO A 1 525 ? -41.427 -13.673 -20.537 1.00 44.22 525 PRO A N 1
ATOM 4241 C CA . PRO A 1 525 ? -41.266 -12.330 -21.075 1.00 44.22 525 PRO A CA 1
ATOM 4242 C C . PRO A 1 525 ? -40.587 -11.436 -20.037 1.00 44.22 525 PRO A C 1
ATOM 4244 O O . PRO A 1 525 ? -40.945 -11.448 -18.859 1.00 44.22 525 PRO A O 1
ATOM 4247 N N . SER A 1 526 ? -39.592 -10.674 -20.491 1.00 51.09 526 SER A N 1
ATOM 4248 C CA . SER A 1 526 ? -38.842 -9.710 -19.691 1.00 51.09 526 SER A CA 1
ATOM 4249 C C . SER A 1 526 ? -39.800 -8.875 -18.831 1.00 51.09 526 SER A C 1
ATOM 4251 O O . SER A 1 526 ? -40.781 -8.356 -19.375 1.00 51.09 526 SER A O 1
ATOM 4253 N N . PRO A 1 527 ? -39.552 -8.719 -17.518 1.00 59.97 527 PRO A N 1
ATOM 4254 C CA . PRO A 1 527 ? -40.441 -7.960 -16.652 1.00 59.97 527 PRO A CA 1
ATOM 4255 C C . PRO A 1 527 ? -40.583 -6.539 -17.198 1.00 59.97 527 PRO A C 1
ATOM 4257 O O . PRO A 1 527 ? -39.593 -5.826 -17.382 1.00 59.97 527 PRO A O 1
ATOM 4260 N N . ILE A 1 528 ? -41.826 -6.149 -17.491 1.00 62.75 528 ILE A N 1
ATOM 4261 C CA . ILE A 1 528 ? -42.190 -4.797 -17.914 1.00 62.75 528 ILE A CA 1
ATOM 4262 C C . ILE A 1 528 ? -41.659 -3.850 -16.838 1.00 62.75 528 ILE A C 1
ATOM 4264 O O . ILE A 1 528 ? -42.134 -3.863 -15.700 1.00 62.75 528 ILE A O 1
ATOM 4268 N N . LYS A 1 529 ? -40.627 -3.069 -17.177 1.00 76.81 529 LYS A N 1
ATOM 4269 C CA . LYS A 1 529 ? -40.036 -2.096 -16.258 1.00 76.81 529 LYS A CA 1
ATOM 4270 C C . LYS A 1 529 ? -41.130 -1.102 -15.885 1.00 76.81 529 LYS A C 1
ATOM 4272 O O . LYS A 1 529 ? -41.609 -0.361 -16.741 1.00 76.81 529 LYS A O 1
ATOM 4277 N N . LYS A 1 530 ? -41.544 -1.116 -14.617 1.00 88.25 530 LYS A N 1
ATOM 4278 C CA . LYS A 1 530 ? -42.469 -0.117 -14.083 1.00 88.25 530 LYS A CA 1
ATOM 4279 C C . LYS A 1 530 ? -41.830 1.264 -14.274 1.00 88.25 530 LYS A C 1
ATOM 4281 O O . LYS A 1 530 ? -40.628 1.438 -14.055 1.00 88.25 530 LYS A O 1
ATOM 4286 N N . ILE A 1 531 ? -42.629 2.221 -14.725 1.00 95.69 531 ILE A N 1
ATOM 4287 C CA . ILE A 1 531 ? -42.237 3.617 -14.926 1.00 95.69 531 ILE A CA 1
ATOM 4288 C C . ILE A 1 531 ? -43.199 4.510 -14.146 1.00 95.69 531 ILE A C 1
ATOM 4290 O O . ILE A 1 531 ? -44.389 4.205 -14.056 1.00 95.69 531 ILE A O 1
ATOM 4294 N N . TRP A 1 532 ? -42.698 5.615 -13.597 1.00 96.75 532 TRP A N 1
ATOM 4295 C CA . TRP A 1 532 ? -43.524 6.651 -12.979 1.00 96.75 532 TRP A CA 1
ATOM 4296 C C . TRP A 1 532 ? -43.422 7.955 -13.766 1.00 96.75 532 TRP A C 1
ATOM 4298 O O . TRP A 1 532 ? -42.362 8.325 -14.279 1.00 96.75 532 TRP A O 1
ATOM 4308 N N . LYS A 1 533 ? -44.545 8.664 -13.872 1.00 97.12 533 LYS A N 1
ATOM 4309 C CA . LYS A 1 533 ? -44.644 9.911 -14.633 1.00 97.12 533 LYS A CA 1
ATOM 4310 C C . LYS A 1 533 ? -44.527 11.095 -13.679 1.00 97.12 533 LYS A C 1
ATOM 4312 O O . LYS A 1 533 ? -45.326 11.241 -12.756 1.00 97.12 533 LYS A O 1
ATOM 4317 N N . CYS A 1 534 ? -43.505 11.920 -13.872 1.00 97.44 534 CYS A N 1
ATOM 4318 C CA . CYS A 1 534 ? -43.293 13.121 -13.075 1.00 97.44 534 CYS A CA 1
ATOM 4319 C C . CYS A 1 534 ? -44.294 14.219 -13.457 1.00 97.44 534 CYS A C 1
ATOM 4321 O O . CYS A 1 534 ? -44.774 14.262 -14.590 1.00 97.44 534 CYS A O 1
ATOM 4323 N N . LYS A 1 535 ? -44.554 15.167 -12.545 1.00 94.38 535 LYS A N 1
ATOM 4324 C CA . LYS A 1 535 ? -45.401 16.346 -12.799 1.00 94.38 535 LYS A CA 1
ATOM 4325 C C . LYS A 1 535 ? -44.932 17.182 -13.996 1.00 94.38 535 LYS A C 1
ATOM 4327 O O . LYS A 1 535 ? -45.750 17.828 -14.636 1.00 94.38 535 LYS A O 1
ATOM 4332 N N . CYS A 1 536 ? -43.640 17.144 -14.336 1.00 96.00 536 CYS A N 1
ATOM 4333 C CA . CYS A 1 536 ? -43.107 17.806 -15.533 1.00 96.00 536 CYS A CA 1
ATOM 4334 C C . CYS A 1 536 ? -43.374 17.054 -16.856 1.00 96.00 536 CYS A C 1
ATOM 4336 O O . CYS A 1 536 ? -42.938 17.509 -17.913 1.00 96.00 536 CYS A O 1
ATOM 4338 N N . GLY A 1 537 ? -44.039 15.894 -16.811 1.00 96.19 537 GLY A N 1
ATOM 4339 C CA . GLY A 1 537 ? -44.368 15.055 -17.967 1.00 96.19 537 GLY A CA 1
ATOM 4340 C C . GLY A 1 537 ? -43.340 13.969 -18.301 1.00 96.19 537 GLY A C 1
ATOM 4341 O O . GLY A 1 537 ? -43.651 13.087 -19.098 1.00 96.19 537 GLY A O 1
ATOM 4342 N N . SER A 1 538 ? -42.146 13.987 -17.693 1.00 95.88 538 SER A N 1
ATOM 4343 C CA . SER A 1 538 ? -41.121 12.958 -17.923 1.00 95.88 538 SER A CA 1
ATOM 4344 C C . SER A 1 538 ? -41.495 11.609 -17.319 1.00 95.88 538 SER A C 1
ATOM 4346 O O . SER A 1 538 ? -41.913 11.538 -16.163 1.00 95.88 538 SER A O 1
ATOM 4348 N N . GLU A 1 539 ? -41.253 10.539 -18.068 1.00 96.81 539 GLU A N 1
ATOM 4349 C CA . GLU A 1 539 ? -41.324 9.159 -17.587 1.00 96.81 539 GLU A CA 1
ATOM 4350 C C . GLU A 1 539 ? -39.957 8.759 -17.019 1.00 96.81 539 GLU A C 1
ATOM 4352 O O . GLU A 1 539 ? -38.929 8.939 -17.668 1.00 96.81 539 GLU A O 1
ATOM 4357 N N . ASN A 1 540 ? -39.935 8.274 -15.779 1.00 96.06 540 ASN A N 1
ATOM 4358 C CA . ASN A 1 540 ? -38.725 7.853 -15.075 1.00 96.06 540 ASN A CA 1
ATOM 4359 C C . ASN A 1 540 ? -38.877 6.387 -14.664 1.00 96.06 540 ASN A C 1
ATOM 4361 O O . ASN A 1 540 ? -39.990 5.890 -14.486 1.00 96.06 540 ASN A O 1
ATOM 4365 N N . ILE A 1 541 ? -37.755 5.695 -14.499 1.00 95.38 541 ILE A N 1
ATOM 4366 C CA . ILE A 1 541 ? -37.740 4.307 -14.030 1.00 95.38 541 ILE A CA 1
ATOM 4367 C C . ILE A 1 541 ? -38.270 4.278 -12.590 1.00 95.38 541 ILE A C 1
ATOM 4369 O O . ILE A 1 541 ? -37.971 5.178 -11.808 1.00 95.38 541 ILE A O 1
ATOM 4373 N N . ASP A 1 542 ? -39.061 3.265 -12.225 1.00 94.56 542 ASP A N 1
ATOM 4374 C CA . ASP A 1 542 ? -39.686 3.171 -10.894 1.00 94.56 542 ASP A CA 1
ATOM 4375 C C . ASP A 1 542 ? -38.682 3.213 -9.728 1.00 94.56 542 ASP A C 1
ATOM 4377 O O . ASP A 1 542 ? -39.023 3.709 -8.656 1.00 94.56 542 ASP A O 1
ATOM 4381 N N . SER A 1 543 ? -37.437 2.777 -9.956 1.00 94.69 543 SER A N 1
ATOM 4382 C CA . SER A 1 543 ? -36.339 2.840 -8.983 1.00 94.69 543 SER A CA 1
ATOM 4383 C C . SER A 1 543 ? -35.739 4.236 -8.784 1.00 94.69 543 SER A C 1
ATOM 4385 O O . SER A 1 543 ? -34.949 4.424 -7.866 1.00 94.69 543 SER A O 1
ATOM 4387 N N . TRP A 1 544 ? -36.062 5.219 -9.630 1.00 96.12 544 TRP A N 1
ATOM 4388 C CA . TRP A 1 544 ? -35.545 6.579 -9.482 1.00 96.12 544 TRP A CA 1
ATOM 4389 C C . TRP A 1 544 ? -36.442 7.375 -8.543 1.00 96.12 544 TRP A C 1
ATOM 4391 O O . TRP A 1 544 ? -37.618 7.599 -8.832 1.00 96.12 544 TRP A O 1
ATOM 4401 N N . GLU A 1 545 ? -35.864 7.858 -7.449 1.00 97.44 545 GLU A N 1
ATOM 4402 C CA . GLU A 1 545 ? -36.555 8.702 -6.469 1.00 97.44 545 GLU A CA 1
ATOM 4403 C C . GLU A 1 545 ? -36.650 10.171 -6.898 1.00 97.44 545 GLU A C 1
ATOM 4405 O O . GLU A 1 545 ? -37.513 10.907 -6.424 1.00 97.44 545 GLU A O 1
ATOM 4410 N N . VAL A 1 546 ? -35.792 10.601 -7.827 1.00 97.44 546 VAL A N 1
ATOM 4411 C CA . VAL A 1 546 ? -35.722 11.974 -8.342 1.00 97.44 546 VAL A CA 1
ATOM 4412 C C . VAL A 1 546 ? -35.977 11.964 -9.841 1.00 97.44 546 VAL A C 1
ATOM 4414 O O . VAL A 1 546 ? -35.402 11.167 -10.583 1.00 97.44 546 VAL A O 1
ATOM 4417 N N . CYS A 1 547 ? -36.826 12.872 -10.318 1.00 97.44 547 CYS A N 1
ATOM 4418 C CA . CYS A 1 547 ? -37.037 13.023 -11.749 1.00 97.44 547 CYS A CA 1
ATOM 4419 C C . CYS A 1 547 ? -35.762 13.510 -12.446 1.00 97.44 547 CYS A C 1
ATOM 4421 O O . CYS A 1 547 ? -35.247 14.584 -12.140 1.00 97.44 547 CYS A O 1
ATOM 4423 N N . SER A 1 548 ? -35.353 12.773 -13.476 1.00 95.25 548 SER A N 1
ATOM 4424 C CA . SER A 1 548 ? -34.206 13.063 -14.346 1.00 95.25 548 SER A CA 1
ATOM 4425 C C . SER A 1 548 ? -34.187 14.471 -14.951 1.00 95.25 548 SER A C 1
ATOM 4427 O O . SER A 1 548 ? -33.123 15.014 -15.230 1.00 95.25 548 SER A O 1
ATOM 4429 N N . LYS A 1 549 ? -35.371 15.052 -15.188 1.00 96.38 549 LYS A N 1
ATOM 4430 C CA . LYS A 1 549 ? -35.536 16.293 -15.953 1.00 96.38 549 LYS A CA 1
ATOM 4431 C C . LYS A 1 549 ? -35.751 17.518 -15.076 1.00 96.38 549 LYS A C 1
ATOM 4433 O O . LYS A 1 549 ? -35.125 18.546 -15.304 1.00 96.38 549 LYS A O 1
ATOM 4438 N N . CYS A 1 550 ? -36.675 17.443 -14.117 1.00 96.69 550 CYS A N 1
ATOM 4439 C CA . CYS A 1 550 ? -37.033 18.594 -13.282 1.00 96.69 550 CYS A CA 1
ATOM 4440 C C . CYS A 1 550 ? -36.558 18.473 -11.833 1.00 96.69 550 CYS A C 1
ATOM 4442 O O . CYS A 1 550 ? -36.827 19.377 -11.046 1.00 96.69 550 CYS A O 1
ATOM 4444 N N . TYR A 1 551 ? -35.903 17.365 -11.475 1.00 96.56 551 TYR A N 1
ATOM 4445 C CA . TYR A 1 551 ? -35.346 17.122 -10.144 1.00 96.56 551 TYR A CA 1
ATOM 4446 C C . TYR A 1 551 ? -36.366 17.227 -8.999 1.00 96.56 551 TYR A C 1
ATOM 4448 O O . TYR A 1 551 ? -36.016 17.543 -7.868 1.00 96.56 551 TYR A O 1
ATOM 4456 N N . GLN A 1 552 ? -37.644 16.962 -9.290 1.00 97.06 552 GLN A N 1
ATOM 4457 C CA . GLN A 1 552 ? -38.676 16.800 -8.267 1.00 97.06 552 GLN A CA 1
ATOM 4458 C C . GLN A 1 552 ? -38.689 15.354 -7.774 1.00 97.06 552 GLN A C 1
ATOM 4460 O O . GLN A 1 552 ? -38.479 14.431 -8.569 1.00 97.06 552 GLN A O 1
ATOM 4465 N N . LEU A 1 553 ? -38.968 15.171 -6.485 1.00 97.06 553 LEU A N 1
ATOM 4466 C CA . LEU A 1 553 ? -39.113 13.852 -5.878 1.00 97.06 553 LEU A CA 1
ATOM 4467 C C . LEU A 1 553 ? -40.313 13.097 -6.456 1.00 97.06 553 LEU A C 1
ATOM 4469 O O . LEU A 1 553 ? -41.335 13.685 -6.834 1.00 97.06 553 LEU A O 1
ATOM 4473 N N . LYS A 1 554 ? -40.174 11.775 -6.518 1.00 97.62 554 LYS A N 1
ATOM 4474 C CA . LYS A 1 554 ? -41.255 10.846 -6.824 1.00 97.62 554 LYS A CA 1
ATOM 4475 C C . LYS A 1 554 ? -42.376 11.005 -5.783 1.00 97.62 554 LYS A C 1
ATOM 4477 O O . LYS A 1 554 ? -42.078 11.131 -4.597 1.00 97.62 554 LYS A O 1
ATOM 4482 N N . PRO A 1 555 ? -43.663 11.003 -6.183 1.00 96.44 555 PRO A N 1
ATOM 4483 C CA . PRO A 1 555 ? -44.767 11.070 -5.226 1.00 96.44 555 PRO A CA 1
ATOM 4484 C C . PRO A 1 555 ? -44.654 9.976 -4.153 1.00 96.44 555 PRO A C 1
ATOM 4486 O O . PRO A 1 555 ? -44.528 8.802 -4.493 1.00 96.44 555 PRO A O 1
ATOM 4489 N N . GLY A 1 556 ? -44.703 10.373 -2.879 1.00 95.75 556 GLY A N 1
ATOM 4490 C CA . GLY A 1 556 ? -44.559 9.476 -1.725 1.00 95.75 556 GLY A CA 1
ATOM 4491 C C . GLY A 1 556 ? -43.128 9.295 -1.206 1.00 95.75 556 GLY A C 1
ATOM 4492 O O . GLY A 1 556 ? -42.958 8.641 -0.187 1.00 95.75 556 GLY A O 1
ATOM 4493 N N . VAL A 1 557 ? -42.115 9.872 -1.864 1.00 95.75 557 VAL A N 1
ATOM 4494 C CA . VAL A 1 557 ? -40.736 9.903 -1.352 1.00 95.75 557 VAL A CA 1
ATOM 4495 C C . VAL A 1 557 ? -40.516 11.178 -0.536 1.00 95.75 557 VAL A C 1
ATOM 4497 O O . VAL A 1 557 ? -40.769 12.281 -1.024 1.00 95.75 557 VAL A O 1
ATOM 4500 N N . GLU A 1 558 ? -40.043 11.018 0.699 1.00 96.12 558 GLU A N 1
ATOM 4501 C CA . GLU A 1 558 ? -39.709 12.113 1.617 1.00 96.12 558 GLU A CA 1
ATOM 4502 C C . GLU A 1 558 ? -38.287 12.659 1.385 1.00 96.12 558 GLU A C 1
ATOM 4504 O O . GLU A 1 558 ? -37.449 12.016 0.746 1.00 96.12 558 GLU A O 1
ATOM 4509 N N . GLY A 1 559 ? -38.014 13.861 1.905 1.00 96.00 559 GLY A N 1
ATOM 4510 C CA . GLY A 1 559 ? -36.714 14.532 1.812 1.00 96.00 559 GLY A CA 1
ATOM 4511 C C . GLY A 1 559 ? -36.719 15.772 0.913 1.00 96.00 559 GLY A C 1
ATOM 4512 O O . GLY A 1 559 ? -37.760 16.375 0.645 1.00 96.00 559 GLY A O 1
ATOM 4513 N N . TRP A 1 560 ? -35.540 16.176 0.440 1.00 96.75 560 TRP A N 1
ATOM 4514 C CA . TRP A 1 560 ? -35.372 17.311 -0.474 1.00 96.75 560 TRP A CA 1
ATOM 4515 C C . TRP A 1 560 ? -34.239 17.064 -1.472 1.00 96.75 560 TRP A C 1
ATOM 4517 O O . TRP A 1 560 ? -33.319 16.292 -1.224 1.00 96.75 560 TRP A O 1
ATOM 4527 N N . VAL A 1 561 ? -34.285 17.726 -2.626 1.00 96.88 561 VAL A N 1
ATOM 4528 C CA . VAL A 1 561 ? -33.246 17.599 -3.658 1.00 96.88 561 VAL A CA 1
ATOM 4529 C C . VAL A 1 561 ? -32.353 18.828 -3.626 1.00 96.88 561 VAL A C 1
ATOM 4531 O O . VAL A 1 561 ? -32.851 19.953 -3.703 1.00 96.88 561 VAL A O 1
ATOM 4534 N N . CYS A 1 562 ? -31.038 18.625 -3.533 1.00 96.06 562 CYS A N 1
ATOM 4535 C CA . CYS A 1 562 ? -30.087 19.727 -3.494 1.00 96.06 562 CYS A CA 1
ATOM 4536 C C . CYS A 1 562 ? -30.137 20.550 -4.780 1.00 96.06 562 CYS A C 1
ATOM 4538 O O . CYS A 1 562 ? -30.019 20.021 -5.887 1.00 96.06 562 CYS A O 1
ATOM 4540 N N . GLU A 1 563 ? -30.282 21.869 -4.649 1.00 95.12 563 GLU A N 1
ATOM 4541 C CA . GLU A 1 563 ? -30.363 22.752 -5.811 1.00 95.12 563 GLU A CA 1
ATOM 4542 C C . GLU A 1 563 ? -29.047 22.814 -6.595 1.00 95.12 563 GLU A C 1
ATOM 4544 O O . GLU A 1 563 ? -29.089 23.037 -7.808 1.00 95.12 563 GLU A O 1
ATOM 4549 N N . PHE A 1 564 ? -27.914 22.544 -5.942 1.00 93.62 564 PHE A N 1
ATOM 4550 C CA . PHE A 1 564 ? -26.585 22.581 -6.547 1.00 93.62 564 PHE A CA 1
ATOM 4551 C C . PHE A 1 564 ? -26.213 21.259 -7.224 1.00 93.62 564 PHE A C 1
ATOM 4553 O O . PHE A 1 564 ? -26.032 21.231 -8.440 1.00 93.62 564 PHE A O 1
ATOM 4560 N N . CYS A 1 565 ? -26.132 20.159 -6.468 1.00 94.12 565 CYS A N 1
ATOM 4561 C CA . CYS A 1 565 ? -25.646 18.872 -6.985 1.00 94.12 565 CYS A CA 1
ATOM 4562 C C . CYS A 1 565 ? -26.750 17.921 -7.474 1.00 94.12 565 CYS A C 1
ATOM 4564 O O . CYS A 1 565 ? -26.444 16.902 -8.082 1.00 94.12 565 CYS A O 1
ATOM 4566 N N . LYS A 1 566 ? -28.029 18.255 -7.247 1.00 95.56 566 LYS A N 1
ATOM 4567 C CA . LYS A 1 566 ? -29.208 17.450 -7.626 1.00 95.56 566 LYS A CA 1
ATOM 4568 C C . LYS A 1 566 ? -29.346 16.097 -6.917 1.00 95.56 566 LYS A C 1
ATOM 4570 O O . LYS A 1 566 ? -30.215 15.311 -7.292 1.00 95.56 566 LYS A O 1
ATOM 4575 N N . THR A 1 567 ? -28.567 15.850 -5.866 1.00 95.56 567 THR A N 1
ATOM 4576 C CA . THR A 1 567 ? -28.716 14.667 -5.008 1.00 95.56 567 THR A CA 1
ATOM 4577 C C . THR A 1 567 ? -29.951 14.777 -4.108 1.00 95.56 567 THR A C 1
ATOM 4579 O O . THR A 1 567 ? -30.259 15.861 -3.605 1.00 95.56 567 THR A O 1
ATOM 4582 N N . LYS A 1 568 ? -30.655 13.656 -3.898 1.00 96.88 568 LYS A N 1
ATOM 4583 C CA . LYS A 1 568 ? -31.721 13.515 -2.895 1.00 96.88 568 LYS A CA 1
ATOM 4584 C C . LYS A 1 568 ? -31.108 13.399 -1.504 1.00 96.88 568 LYS A C 1
ATOM 4586 O O . LYS A 1 568 ? -30.233 12.572 -1.287 1.00 96.88 568 LYS A O 1
ATOM 4591 N N . ASN A 1 569 ? -31.582 14.223 -0.586 1.00 96.50 569 ASN A N 1
ATOM 4592 C CA . ASN A 1 569 ? -31.220 14.208 0.820 1.00 96.50 569 ASN A CA 1
ATOM 4593 C C . ASN A 1 569 ? -32.434 13.734 1.610 1.00 96.50 569 ASN A C 1
ATOM 4595 O O . ASN A 1 569 ? -33.555 14.182 1.344 1.00 96.50 569 ASN A O 1
ATOM 4599 N N . ASP A 1 570 ? -32.205 12.847 2.568 1.00 94.50 570 ASP A N 1
ATOM 4600 C CA . ASP A 1 570 ? -33.251 12.389 3.475 1.00 94.50 570 ASP A CA 1
ATOM 4601 C C . ASP A 1 570 ? -33.678 13.510 4.433 1.00 94.50 570 ASP A C 1
ATOM 4603 O O . ASP A 1 570 ? -33.007 14.538 4.569 1.00 94.50 570 ASP A O 1
ATOM 4607 N N . SER A 1 571 ? -34.824 13.328 5.087 1.00 90.75 571 SER A N 1
ATOM 4608 C CA . SER A 1 571 ? -35.404 14.302 6.021 1.00 90.75 571 SER A CA 1
ATOM 4609 C C . SER A 1 571 ? -34.503 14.610 7.225 1.00 90.75 571 SER A C 1
ATOM 4611 O O . SER A 1 571 ? -34.651 15.670 7.824 1.00 90.75 571 SER A O 1
ATOM 4613 N N . GLU A 1 572 ? -33.533 13.748 7.539 1.00 88.81 572 GLU A N 1
ATOM 4614 C CA . GLU A 1 572 ? -32.528 13.954 8.592 1.00 88.81 572 GLU A CA 1
ATOM 4615 C C . GLU A 1 572 ? -31.506 15.052 8.238 1.00 88.81 572 GLU A C 1
ATOM 4617 O O . GLU A 1 572 ? -30.976 15.735 9.115 1.00 88.81 572 GLU A O 1
ATOM 4622 N N . PHE A 1 573 ? -31.274 15.299 6.946 1.00 87.69 573 PHE A N 1
ATOM 4623 C CA . PHE A 1 573 ? -30.324 16.296 6.450 1.00 87.69 573 PHE A CA 1
ATOM 4624 C C . PHE A 1 573 ? -31.011 17.644 6.220 1.00 87.69 573 PHE A C 1
ATOM 4626 O O . PHE A 1 573 ? -31.030 18.171 5.109 1.00 87.69 573 PHE A O 1
ATOM 4633 N N . LEU A 1 574 ? -31.616 18.214 7.266 1.00 84.38 574 LEU A N 1
ATOM 4634 C CA . LEU A 1 574 ? -32.435 19.429 7.143 1.00 84.38 574 LEU A CA 1
ATOM 4635 C C . LEU A 1 574 ? -31.650 20.644 6.628 1.00 84.38 574 LEU A C 1
ATOM 4637 O O . LEU A 1 574 ? -32.201 21.467 5.896 1.00 84.38 574 LEU A O 1
ATOM 4641 N N . VAL A 1 575 ? -30.374 20.761 7.011 1.00 87.69 575 VAL A N 1
ATOM 4642 C CA . VAL A 1 575 ? -29.602 22.005 6.867 1.00 87.69 575 VAL A CA 1
ATOM 4643 C C . VAL A 1 575 ? -28.583 21.949 5.733 1.00 87.69 575 VAL A C 1
ATOM 4645 O O . VAL A 1 575 ? -28.420 22.951 5.044 1.00 87.69 575 VAL A O 1
ATOM 4648 N N . SER A 1 576 ? -27.916 20.821 5.500 1.00 93.62 576 SER A N 1
ATOM 4649 C CA . SER A 1 576 ? -26.829 20.703 4.519 1.00 93.62 576 SER A CA 1
ATOM 4650 C C . SER A 1 576 ? -26.995 19.472 3.637 1.00 93.62 576 SER A C 1
ATOM 4652 O O . SER A 1 576 ? -27.483 18.433 4.076 1.00 93.62 576 SER A O 1
ATOM 4654 N N . CYS A 1 577 ? -26.601 19.588 2.368 1.00 95.56 577 CYS A N 1
ATOM 4655 C CA . CYS A 1 577 ? -26.613 18.453 1.453 1.00 95.56 577 CYS A CA 1
ATOM 4656 C C . CYS A 1 577 ? -25.566 17.403 1.860 1.00 95.56 577 CYS A C 1
ATOM 4658 O O . CYS A 1 577 ? -24.401 17.745 2.037 1.00 95.56 577 CYS A O 1
ATOM 4660 N N . SER A 1 578 ? -25.947 16.125 1.900 1.00 91.25 578 SER A N 1
ATOM 4661 C CA . SER A 1 578 ? -25.074 14.995 2.252 1.00 91.25 578 SER A CA 1
ATOM 4662 C C . SER A 1 578 ? -23.889 14.782 1.303 1.00 91.25 578 SER A C 1
ATOM 4664 O O . SER A 1 578 ? -22.928 14.118 1.672 1.00 91.25 578 SER A O 1
ATOM 4666 N N . VAL A 1 579 ? -23.945 15.332 0.082 1.00 92.62 579 VAL A N 1
ATOM 4667 C CA . VAL A 1 579 ? -22.894 15.157 -0.936 1.00 92.62 579 VAL A CA 1
ATOM 4668 C C . VAL A 1 579 ? -22.034 16.399 -1.123 1.00 92.62 579 VAL A C 1
ATOM 4670 O O . VAL A 1 579 ? -20.819 16.283 -1.222 1.00 92.62 579 VAL A O 1
ATOM 4673 N N . CYS A 1 580 ? -22.641 17.582 -1.237 1.00 91.06 580 CYS A N 1
ATOM 4674 C CA . CYS A 1 580 ? -21.899 18.807 -1.556 1.00 91.06 580 CYS A CA 1
ATOM 4675 C C . CYS A 1 580 ? -21.885 19.837 -0.426 1.00 91.06 580 CYS A C 1
ATOM 4677 O O . CYS A 1 580 ? -21.417 20.946 -0.655 1.00 91.06 580 CYS A O 1
ATOM 4679 N N . GLU A 1 581 ? -22.451 19.510 0.739 1.00 91.25 581 GLU A N 1
ATOM 4680 C CA . GLU A 1 581 ? -22.486 20.334 1.960 1.00 91.25 581 GLU A CA 1
ATOM 4681 C C . GLU A 1 581 ? -23.184 21.704 1.837 1.00 91.25 581 GLU A C 1
ATOM 4683 O O . GLU A 1 581 ? -23.351 22.412 2.829 1.00 91.25 581 GLU A O 1
ATOM 4688 N N . GLU A 1 582 ? -23.679 22.061 0.649 1.00 94.06 582 GLU A N 1
ATOM 4689 C CA . GLU A 1 582 ? -24.431 23.294 0.411 1.00 94.06 582 GLU A CA 1
ATOM 4690 C C . GLU A 1 582 ? -25.692 23.370 1.275 1.00 94.06 582 GLU A C 1
ATOM 4692 O O . GLU A 1 582 ? -26.431 22.390 1.437 1.00 94.06 582 GLU A O 1
ATOM 4697 N N . THR A 1 583 ? -25.943 24.560 1.821 1.00 90.62 583 THR A N 1
ATOM 4698 C CA . THR A 1 583 ? -27.020 24.788 2.785 1.00 90.62 583 THR A CA 1
ATOM 4699 C C . THR A 1 583 ? -28.386 24.802 2.098 1.00 90.62 583 THR A C 1
ATOM 4701 O O . THR A 1 583 ? -28.595 25.506 1.105 1.00 90.62 583 THR A O 1
ATOM 4704 N N . ASN A 1 584 ? -29.355 24.075 2.654 1.00 90.06 584 ASN A N 1
ATOM 4705 C CA . ASN A 1 584 ? -30.741 24.104 2.208 1.00 90.06 584 ASN A CA 1
ATOM 4706 C C . ASN A 1 584 ? -31.395 25.437 2.594 1.00 90.06 584 ASN A C 1
ATOM 4708 O O . ASN A 1 584 ? -31.980 25.587 3.667 1.00 90.06 584 ASN A O 1
ATOM 4712 N N . GLN A 1 585 ? -31.328 26.417 1.696 1.00 78.44 585 GLN A N 1
ATOM 4713 C CA . GLN A 1 585 ? -31.889 27.748 1.938 1.00 78.44 585 GLN A CA 1
ATOM 4714 C C . GLN A 1 585 ? -33.406 27.727 2.197 1.00 78.44 585 GLN A C 1
ATOM 4716 O O . GLN A 1 585 ? -33.922 28.650 2.820 1.00 78.44 585 GLN A O 1
ATOM 4721 N N . LYS A 1 586 ? -34.130 26.677 1.777 1.00 73.94 586 LYS A N 1
ATOM 4722 C CA . LYS A 1 586 ? -35.580 26.557 2.003 1.00 73.94 586 LYS A CA 1
ATOM 4723 C C . LYS A 1 586 ? -35.944 26.145 3.428 1.00 73.94 586 LYS A C 1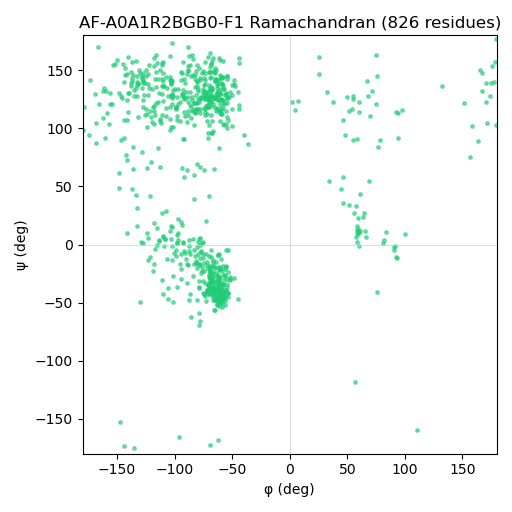
ATOM 4725 O O . LYS A 1 586 ? -37.024 26.512 3.876 1.00 73.94 586 LYS A O 1
ATOM 4730 N N . ALA A 1 587 ? -35.052 25.473 4.160 1.00 66.94 587 ALA A N 1
ATOM 4731 C CA . ALA A 1 587 ? -35.299 25.079 5.550 1.00 66.94 587 ALA A CA 1
ATOM 4732 C C . ALA A 1 587 ? -35.448 26.285 6.500 1.00 66.94 587 ALA A C 1
ATOM 4734 O O . ALA A 1 587 ? -36.051 26.164 7.559 1.00 66.94 587 ALA A O 1
ATOM 4735 N N . PHE A 1 588 ? -34.950 27.463 6.108 1.00 57.28 588 PHE A N 1
ATOM 4736 C CA . PHE A 1 588 ? -35.000 28.679 6.926 1.00 57.28 588 PHE A CA 1
ATOM 4737 C C . PHE A 1 588 ? -36.288 29.504 6.776 1.00 57.28 588 PHE A C 1
ATOM 4739 O O . PHE A 1 588 ? -36.477 30.451 7.535 1.00 57.28 588 PHE A O 1
ATOM 4746 N N . PHE A 1 589 ? -37.176 29.183 5.825 1.00 50.16 589 PHE A N 1
ATOM 4747 C CA . PHE A 1 589 ? -38.307 30.060 5.473 1.00 50.16 589 PHE A CA 1
ATOM 4748 C C . PHE A 1 589 ? -39.694 29.416 5.563 1.00 50.16 589 PHE A C 1
ATOM 4750 O O . PHE A 1 589 ? -40.674 30.028 5.140 1.00 50.16 589 PHE A O 1
ATOM 4757 N N . SER A 1 590 ? -39.819 28.216 6.127 1.00 43.41 590 SER A N 1
ATOM 4758 C CA . SER A 1 590 ? -41.106 27.517 6.167 1.00 43.41 590 SER A CA 1
ATOM 4759 C C . SER A 1 590 ? -41.335 26.765 7.477 1.00 43.41 590 SER A C 1
ATOM 4761 O O . SER A 1 590 ? -41.245 25.545 7.468 1.00 43.41 590 SER A O 1
ATOM 4763 N N . ASP A 1 591 ? -41.598 27.492 8.574 1.00 40.91 591 ASP A N 1
ATOM 4764 C CA . ASP A 1 591 ? -42.763 27.291 9.468 1.00 40.91 591 ASP A CA 1
ATOM 4765 C C . ASP A 1 591 ? -42.769 28.334 10.624 1.00 40.91 591 ASP A C 1
ATOM 4767 O O . ASP A 1 591 ? -41.832 28.349 11.420 1.00 40.91 591 ASP A O 1
ATOM 4771 N N . PRO A 1 592 ? -43.779 29.217 10.772 1.00 44.03 592 PRO A N 1
ATOM 4772 C CA . PRO A 1 592 ? -43.910 30.086 11.946 1.00 44.03 592 PRO A CA 1
ATOM 4773 C C . PRO A 1 592 ? -44.413 29.381 13.226 1.00 44.03 592 PRO A C 1
ATOM 4775 O O . PRO A 1 592 ? -44.575 30.057 14.238 1.00 44.03 592 PRO A O 1
ATOM 4778 N N . ASN A 1 593 ? -44.659 28.061 13.212 1.00 44.75 593 ASN A N 1
ATOM 4779 C CA . ASN A 1 593 ? -45.262 27.320 14.335 1.00 44.75 593 ASN A CA 1
ATOM 4780 C C . ASN A 1 593 ? -44.380 26.216 14.968 1.00 44.75 593 ASN A C 1
ATOM 4782 O O . ASN A 1 593 ? -44.887 25.356 15.687 1.00 44.75 593 ASN A O 1
ATOM 4786 N N . SER A 1 594 ? -43.059 26.216 14.768 1.00 44.22 594 SER A N 1
ATOM 4787 C CA . SER A 1 594 ? -42.182 25.122 15.235 1.00 44.22 594 SER A CA 1
ATOM 4788 C C . SER A 1 594 ? -41.827 25.111 16.739 1.00 44.22 594 SER A C 1
ATOM 4790 O O . SER A 1 594 ? -41.041 24.263 17.165 1.00 44.22 594 SER A O 1
ATOM 4792 N N . ASP A 1 595 ? -42.396 25.992 17.569 1.00 41.31 595 ASP A N 1
ATOM 4793 C CA . ASP A 1 595 ? -42.075 26.083 19.009 1.00 41.31 595 ASP A CA 1
ATOM 4794 C C . ASP A 1 595 ? -42.588 24.896 19.861 1.00 41.31 595 ASP A C 1
ATOM 4796 O O . ASP A 1 595 ? -42.191 24.745 21.021 1.00 41.31 595 ASP A O 1
ATOM 4800 N N . GLU A 1 596 ? -43.427 24.005 19.317 1.00 37.19 596 GLU A N 1
ATOM 4801 C CA . GLU A 1 596 ? -43.977 22.866 20.077 1.00 37.19 596 GLU A CA 1
ATOM 4802 C C . GLU A 1 596 ? -43.215 21.538 19.923 1.00 37.19 596 GLU A C 1
ATOM 4804 O O . GLU A 1 596 ? -43.344 20.668 20.784 1.00 37.19 596 GLU A O 1
ATOM 4809 N N . ILE A 1 597 ? -42.354 21.372 18.914 1.00 39.97 597 ILE A N 1
ATOM 4810 C CA . ILE A 1 597 ? -41.716 20.066 18.637 1.00 39.97 597 ILE A CA 1
ATOM 4811 C C . ILE A 1 597 ? -40.405 19.863 19.427 1.00 39.97 597 ILE A C 1
ATOM 4813 O O . ILE A 1 597 ? -39.994 18.732 19.683 1.00 39.97 597 ILE A O 1
ATOM 4817 N N . ILE A 1 598 ? -39.798 20.932 19.956 1.00 38.38 598 ILE A N 1
ATOM 4818 C CA . ILE A 1 598 ? -38.531 20.863 20.718 1.00 38.38 598 ILE A CA 1
ATOM 4819 C C . ILE A 1 598 ? -38.721 20.302 22.150 1.00 38.38 598 ILE A C 1
ATOM 4821 O O . ILE A 1 598 ? -37.754 19.968 22.830 1.00 38.38 598 ILE A O 1
ATOM 4825 N N . LYS A 1 599 ? -39.960 20.102 22.624 1.00 32.19 599 LYS A N 1
ATOM 4826 C CA . LYS A 1 599 ? -40.248 19.631 23.997 1.00 32.19 599 LYS A CA 1
ATOM 4827 C C . LYS A 1 599 ? -40.196 18.110 24.215 1.00 32.19 599 LYS A C 1
ATOM 4829 O O . LYS A 1 599 ? -40.520 17.669 25.314 1.00 32.19 599 LYS A O 1
ATOM 4834 N N . SER A 1 600 ? -39.807 17.297 23.230 1.00 33.16 600 SER A N 1
ATOM 4835 C CA . SER A 1 600 ? -39.928 15.829 23.345 1.00 33.16 600 SER A CA 1
ATOM 4836 C C . SER A 1 600 ? -38.700 15.016 22.926 1.00 33.16 600 SER A C 1
ATOM 4838 O O . SER A 1 600 ? -38.836 13.956 22.332 1.00 33.16 600 SER A O 1
ATOM 4840 N N . PHE A 1 601 ? -37.495 15.451 23.300 1.00 28.78 601 PHE A N 1
ATOM 4841 C CA . PHE A 1 601 ? -36.330 14.557 23.336 1.00 28.78 601 PHE A CA 1
ATOM 4842 C C . PHE A 1 601 ? -35.531 14.780 24.622 1.00 28.78 601 PHE A C 1
ATOM 4844 O O . PHE A 1 601 ? -34.566 15.537 24.668 1.00 28.78 601 PHE A O 1
ATOM 4851 N N . ASP A 1 602 ? -35.979 14.109 25.682 1.00 34.81 602 ASP A N 1
ATOM 4852 C CA . ASP A 1 602 ? -35.272 13.978 26.953 1.00 34.81 602 ASP A CA 1
ATOM 4853 C C . ASP A 1 602 ? -34.654 12.570 26.999 1.00 34.81 602 ASP A C 1
ATOM 4855 O O . ASP A 1 602 ? -35.342 11.572 27.217 1.00 34.81 602 ASP A O 1
ATOM 4859 N N . LEU A 1 603 ? -33.351 12.473 26.722 1.00 30.66 603 LEU A N 1
ATOM 4860 C CA . LEU A 1 603 ? -32.549 11.279 26.983 1.00 30.66 603 LEU A CA 1
ATOM 4861 C C . LEU A 1 603 ? -31.375 11.682 27.871 1.00 30.66 603 LEU A C 1
ATOM 4863 O O . LEU A 1 603 ? -30.371 12.247 27.440 1.00 30.66 603 LEU A O 1
ATOM 4867 N N . GLN A 1 604 ? -31.538 11.368 29.151 1.00 39.16 604 GLN A N 1
ATOM 4868 C CA . GLN A 1 604 ? -30.503 11.407 30.168 1.00 39.16 604 GLN A CA 1
ATOM 4869 C C . GLN A 1 604 ? -29.326 10.514 29.757 1.00 39.16 604 GLN A C 1
ATOM 4871 O O . GLN A 1 604 ? -29.501 9.307 29.630 1.00 39.16 604 GLN A O 1
ATOM 4876 N N . ASN A 1 605 ? -28.124 11.085 29.635 1.00 33.84 605 ASN A N 1
ATOM 4877 C CA . ASN A 1 605 ? -26.877 10.476 30.112 1.00 33.84 605 ASN A CA 1
ATOM 4878 C C . ASN A 1 605 ? -25.744 11.517 30.156 1.00 33.84 605 ASN A C 1
ATOM 4880 O O . ASN A 1 605 ? -25.387 12.131 29.157 1.00 33.84 605 ASN A O 1
ATOM 4884 N N . LYS A 1 606 ? -25.180 11.725 31.354 1.00 33.28 606 LYS A N 1
ATOM 4885 C CA . LYS A 1 606 ? -24.043 12.627 31.610 1.00 33.28 606 LYS A CA 1
ATOM 4886 C C . LYS A 1 606 ? -22.706 11.937 31.280 1.00 33.28 606 LYS A C 1
ATOM 4888 O O . LYS A 1 606 ? -22.539 10.776 31.659 1.00 33.28 606 LYS A O 1
ATOM 4893 N N . PRO A 1 607 ? -21.709 12.646 30.721 1.00 31.45 607 PRO A N 1
ATOM 4894 C CA . PRO A 1 607 ? -20.358 12.121 30.540 1.00 31.45 607 PRO A CA 1
ATOM 4895 C C . PRO A 1 607 ? -19.510 12.237 31.820 1.00 31.45 607 PRO A C 1
ATOM 4897 O O . PRO A 1 607 ? -19.620 13.194 32.591 1.00 31.45 607 PRO A O 1
ATOM 4900 N N . LYS A 1 608 ? -18.625 11.254 32.034 1.00 36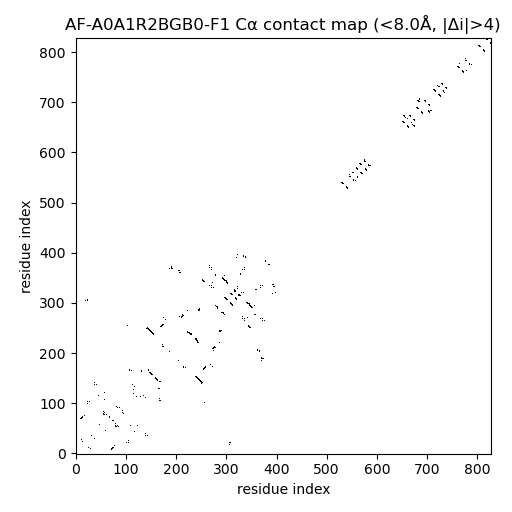.97 608 LYS A N 1
ATOM 4901 C CA . LYS A 1 608 ? -17.518 11.310 33.005 1.00 36.97 608 LYS A CA 1
ATOM 4902 C C . LYS A 1 608 ? -16.273 11.909 32.338 1.00 36.97 608 LYS A C 1
ATOM 4904 O O . LYS A 1 608 ? -16.026 11.672 31.163 1.00 36.97 608 LYS A O 1
ATOM 4909 N N . ALA A 1 609 ? -15.480 12.647 33.114 1.00 34.19 609 ALA A N 1
ATOM 4910 C CA . ALA A 1 609 ? -14.183 13.194 32.708 1.00 34.19 609 ALA A CA 1
ATOM 4911 C C . ALA A 1 609 ? -13.154 12.092 32.340 1.00 34.19 609 ALA A C 1
ATOM 4913 O O . ALA A 1 609 ? -13.310 10.952 32.791 1.00 34.19 609 ALA A O 1
ATOM 4914 N N . PRO A 1 610 ? -12.081 12.417 31.583 1.00 32.72 610 PRO A N 1
ATOM 4915 C CA . PRO A 1 610 ? -11.126 11.435 31.074 1.00 32.72 610 PRO A CA 1
ATOM 4916 C C . PRO A 1 610 ? -10.416 10.704 32.217 1.00 32.72 610 PRO A C 1
ATOM 4918 O O . PRO A 1 610 ? -9.803 11.320 33.094 1.00 32.72 610 PRO A O 1
ATOM 4921 N N . ILE A 1 611 ? -10.508 9.375 32.206 1.00 34.28 611 ILE A N 1
ATOM 4922 C CA . ILE A 1 611 ? -9.883 8.494 33.191 1.00 34.28 611 ILE A CA 1
ATOM 4923 C C . ILE A 1 611 ? -8.382 8.409 32.891 1.00 34.28 611 ILE A C 1
ATOM 4925 O O . ILE A 1 611 ? -7.971 8.060 31.787 1.00 34.28 611 ILE A O 1
ATOM 4929 N N . LYS A 1 612 ? -7.553 8.703 33.898 1.00 29.88 612 LYS A N 1
ATOM 4930 C CA . LYS A 1 612 ? -6.124 8.372 33.892 1.00 29.88 612 LYS A CA 1
ATOM 4931 C C . LYS A 1 612 ? -5.976 6.849 33.943 1.00 29.88 612 LYS A C 1
ATOM 4933 O O . LYS A 1 612 ? -6.441 6.233 34.901 1.00 29.88 612 LYS A O 1
ATOM 4938 N N . PHE A 1 613 ? -5.321 6.262 32.945 1.00 33.28 613 PHE A N 1
ATOM 4939 C CA . PHE A 1 613 ? -4.929 4.854 32.960 1.00 33.28 613 PHE A CA 1
ATOM 4940 C C . PHE A 1 613 ? -3.883 4.625 34.064 1.00 33.28 613 PHE A C 1
ATOM 4942 O O . PHE A 1 613 ? -2.815 5.238 34.054 1.00 33.28 613 PHE A O 1
ATOM 4949 N N . TYR A 1 614 ? -4.216 3.778 35.039 1.00 28.83 614 TYR A N 1
ATOM 4950 C CA . TYR A 1 614 ? -3.258 3.161 35.954 1.00 28.83 614 TYR A CA 1
ATOM 4951 C C . TYR A 1 614 ? -3.079 1.709 35.508 1.00 28.83 614 TYR A C 1
ATOM 4953 O O . TYR A 1 614 ? -3.987 0.898 35.685 1.00 28.83 614 TYR A O 1
ATOM 4961 N N . ASP A 1 615 ? -1.919 1.408 34.932 1.00 37.06 615 ASP A N 1
ATOM 4962 C CA . ASP A 1 615 ? -1.392 0.050 34.843 1.00 37.06 615 ASP A CA 1
ATOM 4963 C C . ASP A 1 615 ? -0.638 -0.227 36.140 1.00 37.06 615 ASP A C 1
ATOM 4965 O O . ASP A 1 615 ? 0.404 0.375 36.360 1.00 37.06 615 ASP A O 1
ATOM 4969 N N . ASP A 1 616 ? -1.184 -1.087 36.996 1.00 34.53 616 ASP A N 1
ATOM 4970 C CA . ASP A 1 616 ? -0.436 -1.835 38.012 1.00 34.53 616 ASP A CA 1
ATOM 4971 C C . ASP A 1 616 ? -1.301 -3.032 38.435 1.00 34.53 616 ASP A C 1
ATOM 4973 O O . ASP A 1 616 ? -2.155 -2.941 39.319 1.00 34.53 616 ASP A O 1
ATOM 4977 N N . TYR A 1 617 ? -1.112 -4.170 37.765 1.00 32.34 617 TYR A N 1
ATOM 4978 C CA . TYR A 1 617 ? -1.461 -5.474 38.330 1.00 32.34 617 TYR A CA 1
ATOM 4979 C C . TYR A 1 617 ? -0.469 -6.520 37.815 1.00 32.34 617 TYR A C 1
ATOM 4981 O O . TYR A 1 617 ? -0.653 -7.123 36.758 1.00 32.34 617 TYR A O 1
ATOM 4989 N N . GLU A 1 618 ? 0.619 -6.706 38.562 1.00 35.62 618 GLU A N 1
ATOM 4990 C CA . GLU A 1 618 ? 1.463 -7.896 38.449 1.00 35.62 618 GLU A CA 1
ATOM 4991 C C . GLU A 1 618 ? 0.685 -9.114 38.974 1.00 35.62 618 GLU A C 1
ATOM 4993 O O . GLU A 1 618 ? 0.172 -9.074 40.097 1.00 35.62 618 GLU A O 1
ATOM 4998 N N . PRO A 1 619 ? 0.589 -10.223 38.222 1.00 37.47 619 PRO A N 1
ATOM 4999 C CA . PRO A 1 619 ? 0.104 -11.469 38.784 1.00 37.47 619 PRO A CA 1
ATOM 5000 C C . PRO A 1 619 ? 1.246 -12.166 39.535 1.00 37.47 619 PRO A C 1
ATOM 5002 O O . PRO A 1 619 ? 2.245 -12.574 38.946 1.00 37.47 619 PRO A O 1
ATOM 5005 N N . SER A 1 620 ? 1.074 -12.325 40.847 1.00 32.66 620 SER A N 1
ATOM 5006 C CA . SER A 1 620 ? 1.865 -13.257 41.657 1.00 32.66 620 SER A CA 1
ATOM 5007 C C . SER A 1 620 ? 1.597 -14.708 41.211 1.00 32.66 620 SER A C 1
ATOM 5009 O O . SER A 1 620 ? 0.448 -15.034 40.887 1.00 32.66 620 SER A O 1
ATOM 5011 N N . PRO A 1 621 ? 2.610 -15.594 41.190 1.00 44.84 621 PRO A N 1
ATOM 5012 C CA . PRO A 1 621 ? 2.451 -16.974 40.755 1.00 44.84 621 PRO A CA 1
ATOM 5013 C C . PRO A 1 621 ? 1.831 -17.811 41.879 1.00 44.84 621 PRO A C 1
ATOM 5015 O O . PRO A 1 621 ? 2.369 -17.874 42.983 1.00 44.84 621 PRO A O 1
ATOM 5018 N N . VAL A 1 622 ? 0.715 -18.490 41.604 1.00 34.91 622 VAL A N 1
ATOM 5019 C CA . VAL A 1 622 ? 0.173 -19.513 42.509 1.00 34.91 622 VAL A CA 1
ATOM 5020 C C . VAL A 1 622 ? 0.169 -20.857 41.798 1.00 34.91 622 VAL A C 1
ATOM 5022 O O . VAL A 1 622 ? -0.447 -21.034 40.750 1.00 34.91 622 VAL A O 1
ATOM 5025 N N . GLU A 1 623 ? 0.912 -21.774 42.409 1.00 35.22 623 GLU A N 1
ATOM 5026 C CA . GLU A 1 623 ? 1.117 -23.165 42.039 1.00 35.22 623 GLU A CA 1
ATOM 5027 C C . GLU A 1 623 ? -0.187 -23.977 42.016 1.00 35.22 623 GLU A C 1
ATOM 5029 O O . GLU A 1 623 ? -1.030 -23.901 42.913 1.00 35.22 623 GLU A O 1
ATOM 5034 N N . GLU A 1 624 ? -0.304 -24.837 41.007 1.00 39.81 624 GLU A N 1
ATOM 5035 C CA . GLU A 1 624 ? -1.331 -25.867 40.894 1.00 39.81 624 GLU A CA 1
ATOM 5036 C C . GLU A 1 624 ? -1.100 -27.004 41.899 1.00 39.81 624 GLU A C 1
ATOM 5038 O O . GLU A 1 624 ? -0.140 -27.766 41.767 1.00 39.81 624 GLU A O 1
ATOM 5043 N N . LYS A 1 625 ? -2.044 -27.238 42.822 1.00 36.78 625 LYS A N 1
ATOM 5044 C CA . LYS A 1 625 ? -2.269 -28.583 43.383 1.00 36.78 625 LYS A CA 1
ATOM 5045 C C . LYS A 1 625 ? -3.752 -28.907 43.595 1.00 36.78 625 LYS A C 1
ATOM 5047 O O . LYS A 1 625 ? -4.405 -28.393 44.490 1.00 36.78 625 LYS A O 1
ATOM 5052 N N . LYS A 1 626 ? -4.174 -29.898 42.803 1.00 35.53 626 LYS A N 1
ATOM 5053 C CA . LYS A 1 626 ? -5.042 -31.050 43.110 1.00 35.53 626 LYS A CA 1
ATOM 5054 C C . LYS A 1 626 ? -6.476 -30.813 43.609 1.00 35.53 626 LYS A C 1
ATOM 5056 O O . LYS A 1 626 ? -6.746 -30.481 44.755 1.00 35.53 626 LYS A O 1
ATOM 5061 N N . GLN A 1 627 ? -7.382 -31.238 42.731 1.00 39.69 627 GLN A N 1
ATOM 5062 C CA . GLN A 1 627 ? -8.746 -31.682 42.992 1.00 39.69 627 GLN A CA 1
ATOM 5063 C C . GLN A 1 627 ? -8.822 -32.740 44.109 1.00 39.69 627 GLN A C 1
ATOM 5065 O O . GLN A 1 627 ? -8.076 -33.721 44.084 1.00 39.69 627 GLN A O 1
ATOM 5070 N N . LYS A 1 628 ? -9.815 -32.607 44.996 1.00 35.09 628 LYS A N 1
ATOM 5071 C CA . LYS A 1 628 ? -10.674 -33.712 45.451 1.00 35.09 628 LYS A CA 1
ATOM 5072 C C . LYS A 1 628 ? -11.960 -33.162 46.072 1.00 35.09 628 LYS A C 1
ATOM 5074 O O . LYS A 1 628 ? -11.944 -32.206 46.836 1.00 35.09 628 LYS A O 1
ATOM 5079 N N . ALA A 1 629 ? -13.064 -33.779 45.671 1.00 42.00 629 ALA A N 1
ATOM 5080 C CA . ALA A 1 629 ? -14.429 -33.471 46.057 1.00 42.00 629 ALA A CA 1
ATOM 5081 C C . ALA A 1 629 ? -14.727 -33.812 47.523 1.00 42.00 629 ALA A C 1
ATOM 5083 O O . ALA A 1 629 ? -14.255 -34.838 48.008 1.00 42.00 629 ALA A O 1
ATOM 5084 N N . GLN A 1 630 ? -15.622 -33.047 48.156 1.00 33.22 630 GLN A N 1
ATOM 5085 C CA . GLN A 1 630 ? -16.644 -33.599 49.049 1.00 33.22 630 GLN A CA 1
ATOM 5086 C C . GLN A 1 630 ? -17.788 -32.602 49.289 1.00 33.22 630 GLN A C 1
ATOM 5088 O O . GLN A 1 630 ? -17.573 -31.426 49.569 1.00 33.22 630 GLN A O 1
ATOM 5093 N N . LYS A 1 631 ? -19.011 -33.124 49.137 1.00 41.25 631 LYS A N 1
ATOM 5094 C CA . LYS A 1 631 ? -20.296 -32.532 49.522 1.00 41.25 631 LYS A CA 1
ATOM 5095 C C . LYS A 1 631 ? -20.322 -32.237 51.025 1.00 41.25 631 LYS A C 1
ATOM 5097 O O . LYS A 1 631 ? -19.903 -33.102 51.786 1.00 41.25 631 LYS A O 1
ATOM 5102 N N . LEU A 1 632 ? -20.950 -31.132 51.434 1.00 32.72 632 LEU A N 1
ATOM 5103 C CA . LEU A 1 632 ? -21.808 -31.108 52.623 1.00 32.72 632 LEU A CA 1
ATOM 5104 C C . LEU A 1 632 ? -22.779 -29.915 52.574 1.00 32.72 632 LEU A C 1
ATOM 5106 O O . LEU A 1 632 ? -22.386 -28.785 52.291 1.00 32.72 632 LEU A O 1
ATOM 5110 N N . GLU A 1 633 ? -24.046 -30.203 52.847 1.00 35.38 633 GLU A N 1
ATOM 5111 C CA . GLU A 1 633 ? -25.136 -29.258 53.093 1.00 35.38 633 GLU A CA 1
ATOM 5112 C C . GLU A 1 633 ? -24.988 -28.618 54.486 1.00 35.38 633 GLU A C 1
ATOM 5114 O O . GLU A 1 633 ? -24.685 -29.326 55.444 1.00 35.38 633 GLU A O 1
ATOM 5119 N N . ASN A 1 634 ? -25.224 -27.305 54.621 1.00 34.53 634 ASN A N 1
ATOM 5120 C CA . ASN A 1 634 ? -26.316 -26.744 55.442 1.00 34.53 634 ASN A CA 1
ATOM 5121 C C . ASN A 1 634 ? -26.326 -25.192 55.451 1.00 34.53 634 ASN A C 1
ATOM 5123 O O . ASN A 1 634 ? -25.295 -24.561 55.201 1.00 34.53 634 ASN A O 1
ATOM 5127 N N . PRO A 1 635 ? -27.487 -24.565 55.742 1.00 50.09 635 PRO A N 1
ATOM 5128 C CA . PRO A 1 635 ? -27.753 -23.141 55.580 1.00 50.09 635 PRO A CA 1
ATOM 5129 C C . PRO A 1 635 ? -27.492 -22.346 56.867 1.00 50.09 635 PRO A C 1
ATOM 5131 O O . PRO A 1 635 ? -27.7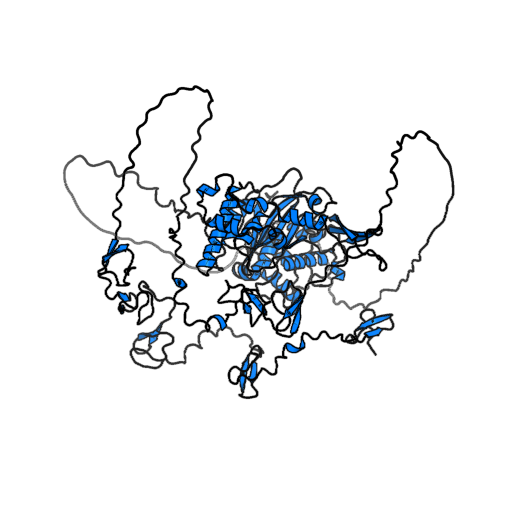21 -22.843 57.966 1.00 50.09 635 PRO A O 1
ATOM 5134 N N . ASN A 1 636 ? -27.048 -21.095 56.713 1.00 41.09 636 ASN A N 1
ATOM 5135 C CA . ASN A 1 636 ? -27.376 -19.926 57.550 1.00 41.09 636 ASN A CA 1
ATOM 5136 C C . ASN A 1 636 ? -26.296 -18.852 57.390 1.00 41.09 636 ASN A C 1
ATOM 5138 O O . ASN A 1 636 ? -25.262 -18.918 58.052 1.00 41.09 636 ASN A O 1
ATOM 5142 N N . LYS A 1 637 ? -26.563 -17.806 56.598 1.00 33.91 637 LYS A N 1
ATOM 5143 C CA . LYS A 1 637 ? -25.934 -16.492 56.800 1.00 33.91 637 LYS A CA 1
ATOM 5144 C C . LYS A 1 637 ? -26.934 -15.368 56.535 1.00 33.91 637 LYS A C 1
ATOM 5146 O O . LYS A 1 637 ? -27.554 -15.299 55.481 1.00 33.91 637 LYS A O 1
ATOM 5151 N N . LYS A 1 638 ? -27.070 -14.526 57.562 1.00 36.88 638 LYS A N 1
ATOM 5152 C CA . LYS A 1 638 ? -27.825 -13.271 57.617 1.00 36.88 638 LYS A CA 1
ATOM 5153 C C . LYS A 1 638 ? -27.344 -12.272 56.547 1.00 36.88 638 LYS A C 1
ATOM 5155 O O . LYS A 1 638 ? -26.186 -12.365 56.133 1.00 36.88 638 LYS A O 1
ATOM 5160 N N . PRO A 1 639 ? -28.177 -11.293 56.147 1.00 34.09 639 PRO A N 1
ATOM 5161 C CA . PRO A 1 639 ? -27.787 -10.262 55.191 1.00 34.09 639 PRO A CA 1
ATOM 5162 C C . PRO A 1 639 ? -26.749 -9.320 55.814 1.00 34.09 639 PRO A C 1
ATOM 5164 O O . PRO A 1 639 ? -26.922 -8.864 56.943 1.00 34.09 639 PRO A O 1
ATOM 5167 N N . LEU A 1 640 ? -25.679 -9.033 55.071 1.00 31.94 640 LEU A N 1
ATOM 5168 C CA . LEU A 1 640 ? -24.721 -7.978 55.393 1.00 31.94 640 LEU A CA 1
ATOM 5169 C C . LEU A 1 640 ? -25.366 -6.619 55.081 1.00 31.94 640 LEU A C 1
ATOM 5171 O O . LEU A 1 640 ? -25.690 -6.334 53.927 1.00 31.94 640 LEU A O 1
ATOM 5175 N N . GLU A 1 641 ? -25.538 -5.788 56.106 1.00 30.55 641 GLU A N 1
ATOM 5176 C CA . GLU A 1 641 ? -25.893 -4.378 55.963 1.00 30.55 641 GLU A CA 1
ATOM 5177 C C . GLU A 1 641 ? -24.759 -3.612 55.268 1.00 30.55 641 GLU A C 1
ATOM 5179 O O . GLU A 1 641 ? -23.599 -3.638 55.684 1.00 30.55 641 GLU A O 1
ATOM 5184 N N . PHE A 1 642 ? -25.112 -2.920 54.187 1.00 30.47 642 PHE A N 1
ATOM 5185 C CA . PHE A 1 642 ? -24.248 -1.971 53.499 1.00 30.47 642 PHE A CA 1
ATOM 5186 C C . PHE A 1 642 ? -24.093 -0.695 54.337 1.00 30.47 642 PHE A C 1
ATOM 5188 O O . PHE A 1 642 ? -25.076 -0.033 54.671 1.00 30.47 642 PHE A O 1
ATOM 5195 N N . PHE A 1 643 ? -22.848 -0.298 54.600 1.00 30.56 643 PHE A N 1
ATOM 5196 C CA . PHE A 1 643 ? -22.508 1.028 55.113 1.00 30.56 643 PHE A CA 1
ATOM 5197 C C . PHE A 1 643 ? -22.978 2.120 54.132 1.00 30.56 643 PHE A C 1
ATOM 5199 O O . PHE A 1 643 ? -22.422 2.275 53.042 1.00 30.56 643 PHE A O 1
ATOM 5206 N N . ARG A 1 644 ? -23.976 2.920 54.532 1.00 31.66 644 ARG A N 1
ATOM 5207 C CA . ARG A 1 644 ? -24.270 4.226 53.920 1.00 31.66 644 ARG A CA 1
ATOM 5208 C C . ARG A 1 644 ? -23.172 5.210 54.319 1.00 31.66 644 ARG A C 1
ATOM 5210 O O . ARG A 1 644 ? -23.140 5.691 55.445 1.00 31.66 644 ARG A O 1
ATOM 5217 N N . ILE A 1 645 ? -22.289 5.536 53.381 1.00 33.09 645 ILE A N 1
ATOM 5218 C CA . ILE A 1 645 ? -21.470 6.748 53.463 1.00 33.09 645 ILE A CA 1
ATOM 5219 C C . ILE A 1 645 ? -22.338 7.893 52.931 1.00 33.09 645 ILE A C 1
ATOM 5221 O O . ILE A 1 645 ? -22.529 8.024 51.722 1.00 33.09 645 ILE A O 1
ATOM 5225 N N . GLU A 1 646 ? -22.885 8.710 53.829 1.00 34.16 646 GLU A N 1
ATOM 5226 C CA . GLU A 1 646 ? -23.554 9.962 53.471 1.00 34.16 646 GLU A CA 1
ATOM 5227 C C . GLU A 1 646 ? -22.519 10.956 52.925 1.00 34.16 646 GLU A C 1
ATOM 5229 O O . GLU A 1 646 ? -21.834 11.668 53.661 1.00 34.16 646 GLU A O 1
ATOM 5234 N N . LYS A 1 647 ? -22.384 11.012 51.597 1.00 38.56 647 LYS A N 1
ATOM 5235 C CA . LYS A 1 647 ? -21.742 12.148 50.936 1.00 38.56 647 LYS A CA 1
ATOM 5236 C C . LYS A 1 647 ? -22.693 13.338 51.019 1.00 38.56 647 LYS A C 1
ATOM 5238 O O . LYS A 1 647 ? -23.737 13.343 50.374 1.00 38.56 647 LYS A O 1
ATOM 5243 N N . LYS A 1 648 ? -22.312 14.360 51.790 1.00 42.31 648 LYS A N 1
ATOM 5244 C CA . LYS A 1 648 ? -22.914 15.696 51.707 1.00 42.31 648 LYS A CA 1
ATOM 5245 C C . LYS A 1 648 ? -22.740 16.210 50.276 1.00 42.31 648 LYS A C 1
ATOM 5247 O O . LYS A 1 648 ? -21.637 16.580 49.879 1.00 42.31 648 LYS A O 1
ATOM 5252 N N . ASN A 1 649 ? -23.812 16.185 49.494 1.00 54.62 649 ASN A N 1
ATOM 5253 C CA . ASN A 1 649 ? -23.838 16.813 48.181 1.00 54.62 649 ASN A CA 1
ATOM 5254 C C . ASN A 1 649 ? -23.825 18.331 48.389 1.00 54.62 649 ASN A C 1
ATOM 5256 O O . ASN A 1 649 ? -24.723 18.880 49.018 1.00 54.62 649 ASN A O 1
ATOM 5260 N N . ASN A 1 650 ? -22.790 19.003 47.885 1.00 72.25 650 ASN A N 1
ATOM 5261 C CA . ASN A 1 650 ? -22.733 20.460 47.873 1.00 72.25 650 ASN A CA 1
ATOM 5262 C C . ASN A 1 650 ? -23.767 20.979 46.857 1.00 72.25 650 ASN A C 1
ATOM 5264 O O . ASN A 1 650 ? -23.519 20.941 45.649 1.00 72.25 650 ASN A O 1
ATOM 5268 N N . THR A 1 651 ? -24.909 21.470 47.336 1.00 89.88 651 THR A N 1
ATOM 5269 C CA . THR A 1 651 ? -25.920 22.199 46.553 1.00 89.88 651 THR A CA 1
ATOM 5270 C C . THR A 1 651 ? -26.058 23.638 47.064 1.00 89.88 651 THR A C 1
ATOM 5272 O O . THR A 1 651 ? -25.572 23.972 48.145 1.00 89.88 651 THR A O 1
ATOM 5275 N N . TRP A 1 652 ? -26.653 24.522 46.263 1.00 91.50 652 TRP A N 1
ATOM 5276 C CA . TRP A 1 652 ? -27.072 25.863 46.662 1.00 91.50 652 TRP A CA 1
ATOM 5277 C C . TRP A 1 652 ? -28.540 26.074 46.311 1.00 91.50 652 TRP A C 1
ATOM 5279 O O . TRP A 1 652 ? -29.003 25.654 45.249 1.00 91.50 652 TRP A O 1
ATOM 5289 N N . ASP A 1 653 ? -29.256 26.758 47.193 1.00 95.00 653 ASP A N 1
ATOM 5290 C CA . ASP A 1 653 ? -30.680 27.009 47.021 1.00 95.00 653 ASP A CA 1
ATOM 5291 C C . ASP A 1 653 ? -30.907 28.353 46.330 1.00 95.00 653 ASP A C 1
ATOM 5293 O O . ASP A 1 653 ? -30.336 29.380 46.703 1.00 95.00 653 ASP A O 1
ATOM 5297 N N . CYS A 1 654 ? -31.725 28.334 45.282 1.00 92.31 654 CYS A N 1
ATOM 5298 C CA . CYS A 1 654 ? -32.156 29.523 44.567 1.00 92.31 654 CYS A CA 1
ATOM 5299 C C . CYS A 1 654 ? -33.421 30.105 45.205 1.00 92.31 654 CYS A C 1
ATOM 5301 O O . CYS A 1 654 ? -34.285 29.358 45.655 1.00 92.31 654 CYS A O 1
ATOM 5303 N N . ASP A 1 655 ? -33.600 31.426 45.125 1.00 88.50 655 ASP A N 1
ATOM 5304 C CA . ASP A 1 655 ? -34.794 32.138 45.607 1.00 88.50 655 ASP A CA 1
ATOM 5305 C C . ASP A 1 655 ? -36.119 31.619 45.008 1.00 88.50 655 ASP A C 1
ATOM 5307 O O . ASP A 1 655 ? -37.186 31.864 45.560 1.00 88.50 655 ASP A O 1
ATOM 5311 N N . CYS A 1 656 ? -36.085 30.891 43.883 1.00 92.44 656 CYS A N 1
ATOM 5312 C CA . CYS A 1 656 ? -37.271 30.222 43.327 1.00 92.44 656 CYS A CA 1
ATOM 5313 C C . CYS A 1 656 ? -37.635 28.889 44.019 1.00 92.44 656 CYS A C 1
ATOM 5315 O O . CYS A 1 656 ? -38.557 28.202 43.574 1.00 92.44 656 CYS A O 1
ATOM 5317 N N . GLY A 1 657 ? -36.890 28.497 45.058 1.00 91.69 657 GLY A N 1
ATOM 5318 C CA . GLY A 1 657 ? -37.086 27.270 45.832 1.00 91.69 657 GLY A CA 1
ATOM 5319 C C . GLY A 1 657 ? -36.453 26.009 45.233 1.00 91.69 657 GLY A C 1
ATOM 5320 O O . GLY A 1 657 ? -36.756 24.914 45.695 1.00 91.69 657 GLY A O 1
ATOM 5321 N N . SER A 1 658 ? -35.610 26.120 44.200 1.00 92.50 658 SER A N 1
ATOM 5322 C CA . SER A 1 658 ? -34.879 24.968 43.643 1.00 92.50 658 SER A CA 1
ATOM 5323 C C . SER A 1 658 ? -33.484 24.831 44.256 1.00 92.50 658 SER A C 1
ATOM 5325 O O . SER A 1 658 ? -32.798 25.833 44.466 1.00 92.50 658 SER A O 1
ATOM 5327 N N . SER A 1 659 ? -33.047 23.592 44.494 1.00 93.06 659 SER A N 1
ATOM 5328 C CA . SER A 1 659 ? -31.681 23.283 44.931 1.00 93.06 659 SER A CA 1
ATOM 5329 C C . SER A 1 659 ? -30.849 22.882 43.715 1.00 93.06 659 SER A C 1
ATOM 5331 O O . SER A 1 659 ? -31.198 21.953 42.991 1.00 93.06 659 SER A O 1
ATOM 5333 N N . ASN A 1 660 ? -29.772 23.616 43.459 1.00 89.94 660 ASN A N 1
ATOM 5334 C CA . ASN A 1 660 ? -28.911 23.470 42.288 1.00 89.94 660 ASN A CA 1
ATOM 5335 C C . ASN A 1 660 ? -27.543 22.953 42.749 1.00 89.94 660 ASN A C 1
ATOM 5337 O O . ASN A 1 660 ? -27.109 23.243 43.862 1.00 89.94 660 ASN A O 1
ATOM 5341 N N . ILE A 1 661 ? -26.817 22.198 41.927 1.00 87.19 661 ILE A N 1
ATOM 5342 C CA . ILE A 1 661 ? -25.469 21.745 42.312 1.00 87.19 661 ILE A CA 1
ATOM 5343 C C . ILE A 1 661 ? -24.508 22.936 42.464 1.00 87.19 661 ILE A C 1
ATOM 5345 O O . ILE A 1 661 ? -24.588 23.909 41.720 1.00 87.19 661 ILE A O 1
ATOM 5349 N N . ASN A 1 662 ? -23.599 22.895 43.447 1.00 84.38 662 ASN A N 1
ATOM 5350 C CA . ASN A 1 662 ? -22.768 24.048 43.841 1.00 84.38 662 ASN A CA 1
ATOM 5351 C C . ASN A 1 662 ? -21.883 24.612 42.712 1.00 84.38 662 ASN A C 1
ATOM 5353 O O . ASN A 1 662 ? -21.508 25.783 42.771 1.00 84.38 662 ASN A O 1
ATOM 5357 N N . GLU A 1 663 ? -21.578 23.798 41.701 1.00 80.44 663 GLU A N 1
ATOM 5358 C CA . GLU A 1 663 ? -20.812 24.162 40.500 1.00 80.44 663 GLU A CA 1
ATOM 5359 C C . GLU A 1 663 ? -21.624 24.982 39.487 1.00 80.44 663 GLU A C 1
ATOM 5361 O O . GLU A 1 663 ? -21.042 25.659 38.643 1.00 80.44 663 GLU A O 1
ATOM 5366 N N . TRP A 1 664 ? -22.957 24.956 39.563 1.00 83.12 664 TRP A N 1
ATOM 5367 C CA . TRP A 1 664 ? -23.804 25.740 38.673 1.00 83.12 664 TRP A CA 1
ATOM 5368 C C . TRP A 1 664 ? -23.852 27.198 39.107 1.00 83.12 664 TRP A C 1
ATOM 5370 O O . TRP A 1 664 ? -24.194 27.525 40.243 1.00 83.12 664 TRP A O 1
ATOM 5380 N N . GLU A 1 665 ? -23.519 28.080 38.168 1.00 84.56 665 GLU A N 1
ATOM 5381 C CA . GLU A 1 665 ? -23.572 29.531 38.352 1.00 84.56 665 GLU A CA 1
ATOM 5382 C C . GLU A 1 665 ? -24.995 30.092 38.170 1.00 84.56 665 GLU A C 1
ATOM 5384 O O . GLU A 1 665 ? -25.267 31.224 38.569 1.00 84.56 665 GLU A O 1
ATOM 5389 N N . ILE A 1 666 ? -25.910 29.302 37.599 1.00 79.25 666 ILE A N 1
ATOM 5390 C CA . ILE A 1 666 ? -27.273 29.704 37.246 1.00 79.25 666 ILE A CA 1
ATOM 5391 C C . ILE A 1 666 ? -28.253 28.639 37.736 1.00 79.25 666 ILE A C 1
ATOM 5393 O O . ILE A 1 666 ? -27.970 27.444 37.667 1.00 79.25 666 ILE A O 1
ATOM 5397 N N . CYS A 1 667 ? -29.396 29.076 38.256 1.00 88.88 667 CYS A N 1
ATOM 5398 C CA . CYS A 1 667 ? -30.485 28.188 38.619 1.00 88.88 667 CYS A CA 1
ATOM 5399 C C . CYS A 1 667 ? -31.143 27.599 37.367 1.00 88.88 667 CYS A C 1
ATOM 5401 O O . CYS A 1 667 ? -31.630 28.346 36.523 1.00 88.88 667 CYS A O 1
ATOM 5403 N N . GLU A 1 668 ? -31.238 26.276 37.287 1.00 83.12 668 GLU A N 1
ATOM 5404 C CA . GLU A 1 668 ? -31.850 25.580 36.147 1.00 83.12 668 GLU A CA 1
ATOM 5405 C C . GLU A 1 668 ? -33.343 25.892 35.996 1.00 83.12 668 GLU A C 1
ATOM 5407 O O . GLU A 1 668 ? -33.853 25.988 34.886 1.00 83.12 668 GLU A O 1
ATOM 5412 N N . LYS A 1 669 ? -34.045 26.120 37.111 1.00 91.38 669 LYS A N 1
ATOM 5413 C CA . LYS A 1 669 ? -35.494 26.349 37.097 1.00 91.38 669 LYS A CA 1
ATOM 5414 C C . LYS A 1 669 ? -35.894 27.768 36.688 1.00 91.38 669 LYS A C 1
ATOM 5416 O O . LYS A 1 669 ? -36.940 27.947 36.074 1.00 91.38 669 LYS A O 1
ATOM 5421 N N . CYS A 1 670 ? -35.141 28.788 37.096 1.00 89.88 670 CYS A N 1
ATOM 5422 C CA . CYS A 1 670 ? -35.559 30.187 36.919 1.00 89.88 670 CYS A CA 1
ATOM 5423 C C . CYS A 1 670 ? -34.508 31.086 36.267 1.00 89.88 670 CYS A C 1
ATOM 5425 O O . CYS A 1 670 ? -34.731 32.290 36.158 1.00 89.88 670 CYS A O 1
ATOM 5427 N N . TYR A 1 671 ? -33.359 30.527 35.883 1.00 77.56 671 TYR A N 1
ATOM 5428 C CA . TYR A 1 671 ? -32.245 31.218 35.231 1.00 77.56 671 TYR A CA 1
ATOM 5429 C C . TYR A 1 671 ? -31.638 32.391 36.016 1.00 77.56 671 TYR A C 1
ATOM 5431 O O . TYR A 1 671 ? -30.819 33.143 35.490 1.00 77.56 671 TYR A O 1
ATOM 5439 N N . LYS A 1 672 ? -31.979 32.543 37.303 1.00 80.25 672 LYS A N 1
ATOM 5440 C CA . LYS A 1 672 ? -31.329 33.520 38.181 1.00 80.25 672 LYS A CA 1
ATOM 5441 C C . LYS A 1 672 ? -29.939 33.031 38.569 1.00 80.25 672 LYS A C 1
ATOM 5443 O O . LYS A 1 672 ? -29.744 31.855 38.887 1.00 80.25 672 LYS A O 1
ATOM 5448 N N . THR A 1 673 ? -28.974 33.941 38.551 1.00 76.56 673 THR A N 1
ATOM 5449 C CA . THR A 1 673 ? -27.595 33.662 38.947 1.00 76.56 673 THR A CA 1
ATOM 5450 C C . THR A 1 673 ? -27.498 33.333 40.431 1.00 76.56 673 THR A C 1
ATOM 5452 O O . THR A 1 673 ? -28.272 33.813 41.264 1.00 76.56 673 THR A O 1
ATOM 5455 N N . LYS A 1 674 ? -26.520 32.495 40.769 1.00 87.81 674 LYS A N 1
ATOM 5456 C CA . LYS A 1 674 ? -26.227 32.103 42.141 1.00 87.81 674 LYS A CA 1
ATOM 5457 C C . LYS A 1 674 ? -25.980 33.335 43.020 1.00 87.81 674 LYS A C 1
ATOM 5459 O O . LYS A 1 674 ? -25.152 34.181 42.656 1.00 87.81 674 LYS A O 1
ATOM 5464 N N . PRO A 1 675 ? -26.631 33.443 44.192 1.00 73.25 675 PRO A N 1
ATOM 5465 C CA . PRO A 1 675 ? -26.408 34.547 45.112 1.00 73.25 675 PRO A CA 1
ATOM 5466 C C . PRO A 1 675 ? -24.909 34.699 45.413 1.00 73.25 675 PRO A C 1
ATOM 5468 O O . PRO A 1 675 ? -24.264 33.738 45.830 1.00 73.25 675 PRO A O 1
ATOM 5471 N N . LYS A 1 676 ? -24.379 35.919 45.216 1.00 70.38 676 LYS A N 1
ATOM 5472 C CA . LYS A 1 676 ? -22.955 36.342 45.301 1.00 70.38 676 LYS A CA 1
ATOM 5473 C C . LYS A 1 676 ? -22.126 36.297 44.003 1.00 70.38 676 LYS A C 1
ATOM 5475 O O . LYS A 1 676 ? -20.994 36.771 44.036 1.00 70.38 676 LYS A O 1
ATOM 5480 N N . LEU A 1 677 ? -22.672 35.875 42.858 1.00 64.94 677 LEU A N 1
ATOM 5481 C CA . LEU A 1 677 ? -22.093 36.186 41.537 1.00 64.94 677 LEU A CA 1
ATOM 5482 C C . LEU A 1 677 ? -22.489 37.608 41.109 1.00 64.94 677 LEU A C 1
ATOM 5484 O O . LEU A 1 677 ? -23.312 37.803 40.220 1.00 64.94 677 LEU A O 1
ATOM 5488 N N . ARG A 1 678 ? -21.951 38.621 41.794 1.00 58.59 678 ARG A N 1
ATOM 5489 C CA . ARG A 1 678 ? -21.974 40.002 41.287 1.00 58.59 678 ARG A CA 1
ATOM 5490 C C . ARG A 1 678 ? -20.744 40.217 40.416 1.00 58.59 678 ARG A C 1
ATOM 5492 O O . ARG A 1 678 ? -19.744 39.545 40.645 1.00 58.59 678 ARG A O 1
ATOM 5499 N N . ASP A 1 679 ? -20.891 41.100 39.432 1.00 73.75 679 ASP A N 1
ATOM 5500 C CA . ASP A 1 679 ? -19.920 41.599 38.455 1.00 73.75 679 ASP A CA 1
ATOM 5501 C C . ASP A 1 679 ? -18.509 40.996 38.540 1.00 73.75 679 ASP A C 1
ATOM 5503 O O . ASP A 1 679 ? -17.826 41.115 39.558 1.00 73.75 679 ASP A O 1
ATOM 5507 N N . TRP A 1 680 ? -18.021 40.400 37.452 1.00 82.31 680 TRP A N 1
ATOM 5508 C CA . TRP A 1 680 ? -16.651 39.887 37.428 1.00 82.31 680 TRP A CA 1
ATOM 5509 C C . TRP A 1 680 ? -15.699 40.888 36.774 1.00 82.31 680 TRP A C 1
ATOM 5511 O O . TRP A 1 680 ? -15.956 41.417 35.689 1.00 82.31 680 TRP A O 1
ATOM 5521 N N . ASP A 1 681 ? -14.555 41.109 37.411 1.00 89.38 681 ASP A N 1
ATOM 5522 C CA . ASP A 1 681 ? -13.503 41.953 36.857 1.00 89.38 681 ASP A CA 1
ATOM 5523 C C . ASP A 1 681 ? -12.674 41.164 35.845 1.00 89.38 681 ASP A C 1
ATOM 5525 O O . ASP A 1 681 ? -12.163 40.074 36.128 1.00 89.38 681 ASP A O 1
ATOM 5529 N N . CYS A 1 682 ? -12.503 41.718 34.646 1.00 87.69 682 CYS A N 1
ATOM 5530 C CA . CYS A 1 682 ? -11.656 41.099 33.642 1.00 87.69 682 CYS A CA 1
ATOM 5531 C C . CYS A 1 682 ? -10.213 41.034 34.132 1.00 87.69 682 CYS A C 1
ATOM 5533 O O . CYS A 1 682 ? -9.568 42.065 34.311 1.00 87.69 682 CYS A O 1
ATOM 5535 N N . LYS A 1 683 ? -9.665 39.824 34.293 1.00 86.38 683 LYS A N 1
ATOM 5536 C CA . LYS A 1 683 ? -8.284 39.653 34.768 1.00 86.38 683 LYS A CA 1
ATOM 5537 C C . LYS A 1 683 ? -7.262 40.377 33.884 1.00 86.38 683 LYS A C 1
ATOM 5539 O O . LYS A 1 683 ? -6.276 40.867 34.435 1.00 86.38 683 LYS A O 1
ATOM 5544 N N . PHE A 1 684 ? -7.552 40.504 32.584 1.00 85.25 684 PHE A N 1
ATOM 5545 C CA . PHE A 1 684 ? -6.736 41.206 31.592 1.00 85.25 684 PHE A CA 1
ATOM 5546 C C . PHE A 1 684 ? -6.885 42.737 31.656 1.00 85.25 684 PHE A C 1
ATOM 5548 O O . PHE A 1 684 ? -5.940 43.418 32.031 1.00 85.25 684 PHE A O 1
ATOM 5555 N N . CYS A 1 685 ? -8.062 43.298 31.342 1.00 88.25 685 CYS A N 1
ATOM 5556 C CA . CYS A 1 685 ? -8.229 44.760 31.224 1.00 88.25 685 CYS A CA 1
ATOM 5557 C C . CYS A 1 685 ? -8.809 45.457 32.468 1.00 88.25 685 CYS A C 1
ATOM 5559 O O . CYS A 1 685 ? -9.056 46.660 32.435 1.00 88.25 685 CYS A O 1
ATOM 5561 N N . LYS A 1 686 ? -9.082 44.702 33.540 1.00 88.00 686 LYS A N 1
ATOM 5562 C CA . LYS A 1 686 ? -9.700 45.152 34.803 1.00 88.00 686 LYS A CA 1
ATOM 5563 C C . LYS A 1 686 ? -11.093 45.784 34.678 1.00 88.00 686 LYS A C 1
ATOM 5565 O O . LYS A 1 686 ? -11.608 46.299 35.661 1.00 88.00 686 LYS A O 1
ATOM 5570 N N . ALA A 1 687 ? -11.729 45.725 33.505 1.00 87.00 687 ALA A N 1
ATOM 5571 C CA . ALA A 1 687 ? -13.101 46.193 33.338 1.00 87.00 687 ALA A CA 1
ATOM 5572 C C . ALA A 1 687 ? -14.082 45.284 34.088 1.00 87.00 687 ALA A C 1
ATOM 5574 O O . ALA A 1 687 ? -13.988 44.056 33.991 1.00 87.00 687 ALA A O 1
ATOM 5575 N N . LYS A 1 688 ? -15.026 45.906 34.790 1.00 87.50 688 LYS A N 1
ATOM 5576 C CA . LYS A 1 688 ? -16.067 45.252 35.579 1.00 87.50 688 LYS A CA 1
ATOM 5577 C C . LYS A 1 688 ? -17.216 44.849 34.660 1.00 87.50 688 LYS A C 1
ATOM 5579 O O . LYS A 1 688 ? -17.839 45.710 34.046 1.00 87.50 688 LYS A O 1
ATOM 5584 N N . ASN A 1 689 ? -17.433 43.551 34.480 1.00 85.62 689 ASN A N 1
ATOM 5585 C CA . ASN A 1 689 ? -18.388 43.041 33.498 1.00 85.62 689 ASN A CA 1
ATOM 5586 C C . ASN A 1 689 ? -19.750 42.829 34.150 1.00 85.62 689 ASN A C 1
ATOM 5588 O O . ASN A 1 689 ? -19.802 42.201 35.212 1.00 85.62 689 ASN A O 1
ATOM 5592 N N . PRO A 1 690 ? -20.834 43.299 33.513 1.00 79.62 690 PRO A N 1
ATOM 5593 C CA . PRO A 1 690 ? -22.170 43.045 34.012 1.00 79.62 690 PRO A CA 1
ATOM 5594 C C . PRO A 1 690 ? -22.497 41.545 33.895 1.00 79.62 690 PRO A C 1
ATOM 5596 O O . PRO A 1 690 ? -21.875 40.831 33.094 1.00 79.62 690 PRO A O 1
ATOM 5599 N N . PRO A 1 691 ? -23.453 41.043 34.691 1.00 73.75 691 PRO A N 1
ATOM 5600 C CA . PRO A 1 691 ? -23.762 39.619 34.775 1.00 73.75 691 PRO A CA 1
ATOM 5601 C C . PRO A 1 691 ? -24.218 38.994 33.448 1.00 73.75 691 PRO A C 1
ATOM 5603 O O . PRO A 1 691 ? -24.060 37.785 33.290 1.00 73.75 691 PRO A O 1
ATOM 5606 N N . GLU A 1 692 ? -24.702 39.775 32.470 1.00 76.75 692 GLU A N 1
ATOM 5607 C CA . GLU A 1 692 ? -25.070 39.235 31.150 1.00 76.75 692 GLU A CA 1
ATOM 5608 C C . GLU A 1 692 ? -23.848 38.778 30.329 1.00 76.75 692 GLU A C 1
ATOM 5610 O O . GLU A 1 692 ? -23.955 37.908 29.466 1.00 76.75 692 GLU A O 1
ATOM 5615 N N . ASN A 1 693 ? -22.652 39.302 30.621 1.00 77.94 693 ASN A N 1
ATOM 5616 C CA . ASN A 1 693 ? -21.417 38.960 29.916 1.00 77.94 693 ASN A CA 1
ATOM 5617 C C . ASN A 1 693 ? -20.660 37.837 30.629 1.00 77.94 693 ASN A C 1
ATOM 5619 O O . ASN A 1 693 ? -19.561 38.022 31.149 1.00 77.94 693 ASN A O 1
ATOM 5623 N N . ILE A 1 694 ? -21.264 36.649 30.647 1.00 76.00 694 ILE A N 1
ATOM 5624 C CA . ILE A 1 694 ? -20.857 35.512 31.492 1.00 76.00 694 ILE A CA 1
ATOM 5625 C C . ILE A 1 694 ? -19.427 35.032 31.185 1.00 76.00 694 ILE A C 1
ATOM 5627 O O . ILE A 1 694 ? -18.678 34.686 32.098 1.00 76.00 694 ILE A O 1
ATOM 5631 N N . ASN A 1 695 ? -19.020 35.053 29.911 1.00 80.19 695 ASN A N 1
ATOM 5632 C CA . ASN A 1 695 ? -17.797 34.376 29.466 1.00 80.19 695 ASN A CA 1
ATOM 5633 C C . ASN A 1 695 ? -16.768 35.266 28.770 1.00 80.19 695 ASN A C 1
ATOM 5635 O O . ASN A 1 695 ? -15.633 34.820 28.602 1.00 80.19 695 ASN A O 1
ATOM 5639 N N . ARG A 1 696 ? -17.117 36.493 28.367 1.00 87.88 696 ARG A N 1
ATOM 5640 C CA . ARG A 1 696 ? -16.223 37.410 27.642 1.00 87.88 696 ARG A CA 1
ATOM 5641 C C . ARG A 1 696 ? -16.341 38.819 28.188 1.00 87.88 696 ARG A C 1
ATOM 5643 O O . ARG A 1 696 ? -17.432 39.267 28.511 1.00 87.88 696 ARG A O 1
ATOM 5650 N N . CYS A 1 697 ? -15.217 39.514 28.287 1.00 91.75 697 CYS A N 1
ATOM 5651 C CA . CYS A 1 697 ? -15.217 40.881 28.773 1.00 91.75 697 CYS A CA 1
ATOM 5652 C C . CYS A 1 697 ? -15.852 41.816 27.739 1.00 91.75 697 CYS A C 1
ATOM 5654 O O . CYS A 1 697 ? -15.410 41.821 26.596 1.00 91.75 697 CYS A O 1
ATOM 5656 N N . TYR A 1 698 ? -16.810 42.661 28.123 1.00 86.94 698 TYR A N 1
ATOM 5657 C CA . TYR A 1 698 ? -17.462 43.580 27.175 1.00 86.94 698 TYR A CA 1
ATOM 5658 C C . TYR A 1 698 ? -16.479 44.584 26.545 1.00 86.94 698 TYR A C 1
ATOM 5660 O O . TYR A 1 698 ? -16.702 45.071 25.441 1.00 86.94 698 TYR A O 1
ATOM 5668 N N . LYS A 1 699 ? -15.376 44.892 27.244 1.00 87.31 699 LYS A N 1
ATOM 5669 C CA . LYS A 1 699 ? -14.384 45.885 26.810 1.00 87.31 699 LYS A CA 1
ATOM 5670 C C . LYS A 1 699 ? -13.296 45.296 25.906 1.00 87.31 699 LYS A C 1
ATOM 5672 O O . LYS A 1 699 ? -12.961 45.880 24.876 1.00 87.31 699 LYS A O 1
ATOM 5677 N N . CYS A 1 700 ? -12.706 44.161 26.288 1.00 88.38 700 CYS A N 1
ATOM 5678 C CA . CYS A 1 700 ? -11.575 43.565 25.560 1.00 88.38 700 CYS A CA 1
ATOM 5679 C C . CYS A 1 700 ? -11.878 42.206 24.919 1.00 88.38 700 CYS A C 1
ATOM 5681 O O . CYS A 1 700 ? -10.989 41.618 24.317 1.00 88.38 700 CYS A O 1
ATOM 5683 N N . TYR A 1 701 ? -13.099 41.689 25.072 1.00 83.31 701 TYR A N 1
ATOM 5684 C CA . TYR A 1 701 ? -13.574 40.400 24.553 1.00 83.31 701 TYR A CA 1
ATOM 5685 C C . TYR A 1 701 ? -12.791 39.155 25.011 1.00 83.31 701 TYR A C 1
ATOM 5687 O O . TYR A 1 701 ? -13.159 38.037 24.648 1.00 83.31 701 TYR A O 1
ATOM 5695 N N . ASN A 1 702 ? -11.778 39.307 25.875 1.00 84.19 702 ASN A N 1
ATOM 5696 C CA . ASN A 1 702 ? -11.066 38.188 26.492 1.00 84.19 702 ASN A CA 1
ATOM 5697 C C . ASN A 1 702 ? -11.971 37.393 27.433 1.00 84.19 702 ASN A C 1
ATOM 5699 O O . ASN A 1 702 ? -12.861 37.940 28.090 1.00 84.19 702 ASN A O 1
ATOM 5703 N N . THR A 1 703 ? -11.707 36.092 27.533 1.00 85.06 703 THR A N 1
ATOM 5704 C CA . THR A 1 703 ? -12.501 35.191 28.369 1.00 85.06 703 THR A CA 1
ATOM 5705 C C . THR A 1 703 ? -12.307 35.450 29.864 1.00 85.06 703 THR A C 1
ATOM 5707 O O . THR A 1 703 ? -11.225 35.876 30.272 1.00 85.06 703 THR A O 1
ATOM 5710 N N . LYS A 1 704 ? -13.314 35.125 30.692 1.00 83.19 704 LYS A N 1
ATOM 5711 C CA . LYS A 1 704 ? -13.358 35.397 32.151 1.00 83.19 704 LYS A CA 1
ATOM 5712 C C . LYS A 1 704 ? -12.100 35.005 32.940 1.00 83.19 704 LYS A C 1
ATOM 5714 O O . LYS A 1 704 ? -11.730 35.679 33.899 1.00 83.19 704 LYS A O 1
ATOM 5719 N N . ASN A 1 705 ? -11.378 33.985 32.474 1.00 78.94 705 ASN A N 1
ATOM 5720 C CA . ASN A 1 705 ? -10.156 33.481 33.103 1.00 78.94 705 ASN A CA 1
ATOM 5721 C C . ASN A 1 705 ? -8.852 33.752 32.328 1.00 78.94 705 ASN A C 1
ATOM 5723 O O . ASN A 1 705 ? -7.805 33.265 32.749 1.00 78.94 705 ASN A O 1
ATOM 5727 N N . SER A 1 706 ? -8.875 34.525 31.234 1.00 76.44 706 SER A N 1
ATOM 5728 C CA . SER A 1 706 ? -7.659 34.813 30.457 1.00 76.44 706 SER A CA 1
ATOM 5729 C C . SER A 1 706 ? -6.743 35.765 31.222 1.00 76.44 706 SER A C 1
ATOM 5731 O O . SER A 1 706 ? -7.137 36.886 31.550 1.00 76.44 706 SER A O 1
ATOM 5733 N N . ILE A 1 707 ? -5.521 35.313 31.499 1.00 72.50 707 ILE A N 1
ATOM 5734 C CA . ILE A 1 707 ? -4.457 36.119 32.123 1.00 72.50 707 ILE A CA 1
ATOM 5735 C C . ILE A 1 707 ? -3.551 36.735 31.040 1.00 72.50 707 ILE A C 1
ATOM 5737 O O . ILE A 1 707 ? -2.933 37.769 31.262 1.00 72.50 707 ILE A O 1
ATOM 5741 N N . SER A 1 708 ? -3.546 36.149 29.840 1.00 61.00 708 SER A N 1
ATOM 5742 C CA . SER A 1 708 ? -2.888 36.651 28.632 1.00 61.00 708 SER A CA 1
ATOM 5743 C C . SER A 1 708 ? -3.883 36.677 27.467 1.00 61.00 708 SER A C 1
ATOM 5745 O O . SER A 1 708 ? -4.767 35.820 27.373 1.00 61.00 708 SER A O 1
ATOM 5747 N N . GLY A 1 709 ? -3.797 37.693 26.605 1.00 53.91 709 GLY A N 1
ATOM 5748 C CA . GLY A 1 709 ? -4.571 37.743 25.364 1.00 53.91 709 GLY A CA 1
ATOM 5749 C C . GLY A 1 709 ? -4.007 36.736 24.362 1.00 53.91 709 GLY A C 1
ATOM 5750 O O . GLY A 1 709 ? -2.796 36.692 24.156 1.00 53.91 709 GLY A O 1
ATOM 5751 N N . LYS A 1 710 ? -4.860 35.913 23.742 1.00 43.22 710 LYS A N 1
ATOM 5752 C CA . LYS A 1 710 ? -4.448 35.096 22.590 1.00 43.22 710 LYS A CA 1
ATOM 5753 C C . LYS A 1 710 ? -4.046 36.040 21.451 1.00 43.22 710 LYS A C 1
ATOM 5755 O O . LYS A 1 710 ? -4.907 36.772 20.978 1.00 43.22 710 LYS A O 1
ATOM 5760 N N . ASN A 1 711 ? -2.774 36.005 21.044 1.00 48.59 711 ASN A N 1
ATOM 5761 C CA . ASN A 1 711 ? -2.219 36.548 19.794 1.00 48.59 711 ASN A CA 1
ATOM 5762 C C . ASN A 1 711 ? -2.881 37.839 19.277 1.00 48.59 711 ASN A C 1
ATOM 5764 O O . ASN A 1 711 ? -3.341 37.900 18.140 1.00 48.59 711 ASN A O 1
ATOM 5768 N N . GLN A 1 712 ? -2.942 38.871 20.117 1.00 50.28 712 GLN A N 1
ATOM 5769 C CA . GLN A 1 712 ? -3.183 40.234 19.656 1.00 50.28 712 GLN A CA 1
ATOM 5770 C C . GLN A 1 712 ? -1.897 41.004 19.894 1.00 50.28 712 GLN A C 1
ATOM 5772 O O . GLN A 1 712 ? -1.536 41.301 21.029 1.00 50.28 712 GLN A O 1
ATOM 5777 N N . GLU A 1 713 ? -1.167 41.246 18.815 1.00 61.06 713 GLU A N 1
ATOM 5778 C CA . GLU A 1 713 ? -0.010 42.123 18.829 1.00 61.06 713 GLU A CA 1
ATOM 5779 C C . GLU A 1 713 ? -0.491 43.552 19.143 1.00 61.06 713 GLU A C 1
ATOM 5781 O O . GLU A 1 713 ? -1.434 44.072 18.535 1.00 61.06 713 GLU A O 1
ATOM 5786 N N . TYR A 1 714 ? 0.120 44.170 20.153 1.00 79.94 714 TYR A N 1
ATOM 5787 C CA . TYR A 1 714 ? -0.115 45.563 20.523 1.00 79.94 714 TYR A CA 1
ATOM 5788 C C . TYR A 1 714 ? 1.052 46.410 20.018 1.00 79.94 714 TYR A C 1
ATOM 5790 O O . TYR A 1 714 ? 2.209 46.009 20.109 1.00 79.94 714 TYR A O 1
ATOM 5798 N N . SER A 1 715 ? 0.757 47.606 19.514 1.00 82.06 715 SER A N 1
ATOM 5799 C CA . SER A 1 715 ? 1.770 48.596 19.144 1.00 82.06 715 SER A CA 1
ATOM 5800 C C . SER A 1 715 ? 1.812 49.725 20.171 1.00 82.06 715 SER A C 1
ATOM 5802 O O . SER A 1 715 ? 0.787 50.347 20.462 1.00 82.06 715 SER A O 1
ATOM 5804 N N . LEU A 1 716 ? 2.999 50.027 20.696 1.00 86.31 716 LEU A N 1
ATOM 5805 C CA . LEU A 1 716 ? 3.217 51.167 21.586 1.00 86.31 716 LEU A CA 1
ATOM 5806 C C . LEU A 1 716 ? 3.163 52.476 20.789 1.00 86.31 716 LEU A C 1
ATOM 5808 O O . LEU A 1 716 ? 3.921 52.666 19.837 1.00 86.31 716 LEU A O 1
ATOM 5812 N N . CYS A 1 717 ? 2.307 53.417 21.195 1.00 89.44 717 CYS A N 1
ATOM 5813 C CA . CYS A 1 717 ? 2.304 54.758 20.614 1.00 89.44 717 CYS A CA 1
ATOM 5814 C C . CYS A 1 717 ? 3.665 55.420 20.846 1.00 89.44 717 CYS A C 1
ATOM 5816 O O . CYS A 1 717 ? 4.104 55.573 21.988 1.00 89.44 717 CYS A O 1
ATOM 5818 N N . LYS A 1 718 ? 4.327 55.885 19.781 1.00 84.31 718 LYS A N 1
ATOM 5819 C CA . LYS A 1 718 ? 5.643 56.534 19.898 1.00 84.31 718 LYS A CA 1
ATOM 5820 C C . LYS A 1 718 ? 5.624 57.758 20.822 1.00 84.31 718 LYS A C 1
ATOM 5822 O O . LYS A 1 718 ? 6.607 57.971 21.529 1.00 84.31 718 LYS A O 1
ATOM 5827 N N . LYS A 1 719 ? 4.518 58.518 20.849 1.00 90.00 719 LYS A N 1
ATOM 5828 C CA . LYS A 1 719 ? 4.390 59.760 21.629 1.00 90.00 719 LYS A CA 1
ATOM 5829 C C . LYS A 1 719 ? 4.116 59.510 23.112 1.00 90.00 719 LYS A C 1
ATOM 5831 O O . LYS A 1 719 ? 4.883 59.974 23.944 1.00 90.00 719 LYS A O 1
ATOM 5836 N N . CYS A 1 720 ? 3.023 58.826 23.446 1.00 91.62 720 CYS A N 1
ATOM 5837 C CA . CYS A 1 720 ? 2.592 58.673 24.842 1.00 91.62 720 CYS A CA 1
ATOM 5838 C C . CYS A 1 720 ? 2.918 57.304 25.451 1.00 91.62 720 CYS A C 1
ATOM 5840 O O . CYS A 1 720 ? 2.612 57.078 26.616 1.00 91.62 720 CYS A O 1
ATOM 5842 N N . LYS A 1 721 ? 3.520 56.388 24.677 1.00 87.38 721 LYS A N 1
ATOM 5843 C CA . LYS A 1 721 ? 3.865 55.015 25.088 1.00 87.38 721 LYS A CA 1
ATOM 5844 C C . LYS A 1 721 ? 2.673 54.157 25.526 1.00 87.38 721 LYS A C 1
ATOM 5846 O O . LYS A 1 721 ? 2.875 53.076 26.059 1.00 87.38 721 LYS A O 1
ATOM 5851 N N . THR A 1 722 ? 1.439 54.586 25.261 1.00 88.56 722 THR A N 1
ATOM 5852 C CA . THR A 1 722 ? 0.250 53.753 25.476 1.00 88.56 722 THR A CA 1
ATOM 5853 C C . THR A 1 722 ? 0.221 52.606 24.468 1.00 88.56 722 THR A C 1
ATOM 5855 O O . THR A 1 722 ? 0.455 52.826 23.278 1.00 88.56 722 THR A O 1
ATOM 5858 N N . GLU A 1 723 ? -0.065 51.392 24.934 1.00 86.19 723 GLU A N 1
ATOM 5859 C CA . GLU A 1 723 ? -0.300 50.218 24.090 1.00 86.19 723 GLU A CA 1
ATOM 5860 C C . GLU A 1 723 ? -1.631 50.364 23.344 1.00 86.19 723 GLU A C 1
ATOM 5862 O O . GLU A 1 723 ? -2.673 50.571 23.958 1.00 86.19 723 GLU A O 1
ATOM 5867 N N . ASN A 1 724 ? -1.602 50.260 22.016 1.00 87.50 724 ASN A N 1
ATOM 5868 C CA . ASN A 1 724 ? -2.790 50.289 21.162 1.00 87.50 724 ASN A CA 1
ATOM 5869 C C . ASN A 1 724 ? -2.913 48.959 20.429 1.00 87.50 724 ASN A C 1
ATOM 5871 O O . ASN A 1 724 ? -1.909 48.291 20.170 1.00 87.50 724 ASN A O 1
ATOM 5875 N N . ARG A 1 725 ? -4.133 48.586 20.048 1.00 80.44 725 ARG A N 1
ATOM 5876 C CA . ARG A 1 725 ? -4.366 47.427 19.172 1.00 80.44 725 ARG A CA 1
ATOM 5877 C C . ARG A 1 725 ? -3.642 47.656 17.839 1.00 80.44 725 ARG A C 1
ATOM 5879 O O . ARG A 1 725 ? -3.628 48.788 17.361 1.00 80.44 725 ARG A O 1
ATOM 5886 N N . ILE A 1 726 ? -3.067 46.619 17.218 1.00 78.31 726 ILE A N 1
ATOM 5887 C CA . ILE A 1 726 ? -2.329 46.793 15.951 1.00 78.31 726 ILE A CA 1
ATOM 5888 C C . ILE A 1 726 ? -3.158 47.489 14.859 1.00 78.31 726 ILE A C 1
ATOM 5890 O O . ILE A 1 726 ? -2.605 48.301 14.122 1.00 78.31 726 ILE A O 1
ATOM 5894 N N . TYR A 1 727 ? -4.470 47.245 14.816 1.00 75.62 727 TYR A N 1
ATOM 5895 C CA . TYR A 1 727 ? -5.393 47.815 13.825 1.00 75.62 727 TYR A CA 1
ATOM 5896 C C . TYR A 1 727 ? -5.982 49.182 14.216 1.00 75.62 727 TYR A C 1
ATOM 5898 O O . TYR A 1 727 ? -6.882 49.665 13.541 1.00 75.62 727 TYR A O 1
ATOM 5906 N N . ALA A 1 728 ? -5.567 49.777 15.339 1.00 81.62 728 ALA A N 1
ATOM 5907 C CA . ALA A 1 728 ? -6.033 51.107 15.714 1.00 81.62 728 ALA A CA 1
ATOM 5908 C C . ALA A 1 728 ? -5.276 52.164 14.896 1.00 81.62 728 ALA A C 1
ATOM 5910 O O . ALA A 1 728 ? -4.070 52.347 15.081 1.00 81.62 728 ALA A O 1
ATOM 5911 N N . ASP A 1 729 ? -5.993 52.861 14.011 1.00 86.38 729 ASP A N 1
ATOM 5912 C CA . ASP A 1 729 ? -5.431 53.927 13.170 1.00 86.38 729 ASP A CA 1
ATOM 5913 C C . ASP A 1 729 ? -5.037 55.167 13.983 1.00 86.38 729 ASP A C 1
ATOM 5915 O O . ASP A 1 729 ? -4.194 55.952 13.555 1.00 86.38 729 ASP A O 1
ATOM 5919 N N . THR A 1 730 ? -5.600 55.328 15.183 1.00 89.31 730 THR A N 1
ATOM 5920 C CA . THR A 1 730 ? -5.286 56.393 16.139 1.00 89.31 730 THR A CA 1
ATOM 5921 C C . THR A 1 730 ? -4.961 55.820 17.514 1.00 89.31 730 THR A C 1
ATOM 5923 O O . THR A 1 730 ? -5.488 54.791 17.936 1.00 89.31 730 THR A O 1
ATOM 5926 N N . CYS A 1 731 ? -4.063 56.487 18.243 1.00 92.31 731 CYS A N 1
ATOM 5927 C CA . CYS A 1 731 ? -3.760 56.108 19.616 1.00 92.31 731 CYS A CA 1
ATOM 5928 C C . CYS A 1 731 ? -4.937 56.434 20.545 1.00 92.31 731 CYS A C 1
ATOM 5930 O O . CYS A 1 731 ? -5.311 57.596 20.660 1.00 92.31 731 CYS A O 1
ATOM 5932 N N . GLU A 1 732 ? -5.434 55.448 21.294 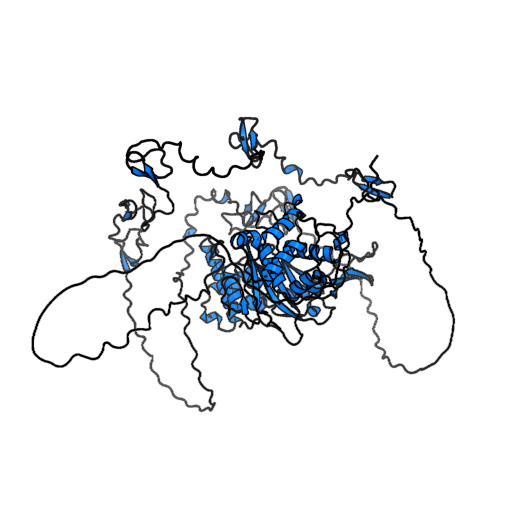1.00 88.88 732 GLU A N 1
ATOM 5933 C CA . GLU A 1 732 ? -6.593 55.604 22.191 1.00 88.88 732 GLU A CA 1
ATOM 5934 C C . GLU A 1 732 ? -6.373 56.644 23.307 1.00 88.88 732 GLU A C 1
ATOM 5936 O O . GLU A 1 732 ? -7.332 57.157 23.870 1.00 88.88 732 GLU A O 1
ATOM 5941 N N . SER A 1 733 ? -5.118 56.959 23.648 1.00 91.81 733 SER A N 1
ATOM 5942 C CA . SER A 1 733 ? -4.780 57.887 24.739 1.00 91.81 733 SER A CA 1
ATOM 5943 C C . SER A 1 733 ? -4.478 59.310 24.270 1.00 91.81 733 SER A C 1
ATOM 5945 O O . SER A 1 733 ? -4.803 60.270 24.961 1.00 91.81 733 SER A O 1
ATOM 5947 N N . CYS A 1 734 ? -3.837 59.472 23.109 1.00 92.81 734 CYS A N 1
ATOM 5948 C CA . CYS A 1 734 ? -3.403 60.794 22.640 1.00 92.81 734 CYS A CA 1
ATOM 5949 C C . CYS A 1 734 ? -3.939 61.187 21.261 1.00 92.81 734 CYS A C 1
ATOM 5951 O O . CYS A 1 734 ? -3.493 62.198 20.718 1.00 92.81 734 CYS A O 1
ATOM 5953 N N . GLU A 1 735 ? -4.822 60.362 20.692 1.00 89.31 735 GLU A N 1
ATOM 5954 C CA . GLU A 1 735 ? -5.545 60.544 19.425 1.00 89.31 735 GLU A CA 1
ATOM 5955 C C . GLU A 1 735 ? -4.667 60.751 18.180 1.00 89.31 735 GLU A C 1
ATOM 5957 O O . GLU A 1 735 ? -5.167 60.979 17.082 1.00 89.31 735 GLU A O 1
ATOM 5962 N N . LYS A 1 736 ? -3.340 60.620 18.303 1.00 90.75 736 LYS A N 1
ATOM 5963 C CA . LYS A 1 736 ? -2.436 60.708 17.155 1.00 90.75 736 LYS A CA 1
ATOM 5964 C C . LYS A 1 736 ? -2.602 59.513 16.224 1.00 90.75 736 LYS A C 1
ATOM 5966 O O . LYS A 1 736 ? -2.562 58.370 16.682 1.00 90.75 736 LYS A O 1
ATOM 5971 N N . ILE A 1 737 ? -2.709 59.812 14.932 1.00 86.94 737 ILE A N 1
ATOM 5972 C CA . ILE A 1 737 ? -2.746 58.836 13.843 1.00 86.94 737 ILE A CA 1
ATOM 5973 C C . ILE A 1 737 ? -1.410 58.081 13.783 1.00 86.94 737 ILE A C 1
ATOM 5975 O O . ILE A 1 737 ? -0.349 58.651 14.046 1.00 86.94 737 ILE A O 1
ATOM 5979 N N . LYS A 1 738 ? -1.474 56.782 13.499 1.00 78.81 738 LYS A N 1
ATOM 5980 C CA . LYS A 1 738 ? -0.326 55.886 13.365 1.00 78.81 738 LYS A CA 1
ATOM 5981 C C . LYS A 1 738 ? 0.397 56.191 12.042 1.00 78.81 738 LYS A C 1
ATOM 5983 O O . LYS A 1 738 ? -0.199 56.043 10.980 1.00 78.81 738 LYS A O 1
ATOM 5988 N N . ASP A 1 739 ? 1.655 56.635 12.098 1.00 76.50 739 ASP A N 1
ATOM 5989 C CA . ASP A 1 739 ? 2.453 56.926 10.893 1.00 76.50 739 ASP A CA 1
ATOM 5990 C C . ASP A 1 739 ? 2.596 55.645 10.037 1.00 76.50 739 ASP A C 1
ATOM 5992 O O . ASP A 1 739 ? 3.164 54.657 10.507 1.00 76.50 739 ASP A O 1
ATOM 5996 N N . GLN A 1 740 ? 2.072 55.644 8.803 1.00 52.44 740 GLN A N 1
ATOM 5997 C CA . GLN A 1 740 ? 1.980 54.460 7.922 1.00 52.44 740 GLN A CA 1
ATOM 5998 C C . GLN A 1 740 ? 3.307 54.042 7.246 1.00 52.44 740 GLN A C 1
ATOM 6000 O O . GLN A 1 740 ? 3.341 53.050 6.523 1.00 52.44 740 GLN A O 1
ATOM 6005 N N . ASP A 1 741 ? 4.419 54.730 7.509 1.00 47.38 741 ASP A N 1
ATOM 6006 C CA . ASP A 1 741 ? 5.640 54.636 6.690 1.00 47.38 741 ASP A CA 1
ATOM 6007 C C . ASP A 1 741 ? 6.714 53.627 7.164 1.00 47.38 741 ASP A C 1
ATOM 6009 O O . ASP A 1 741 ? 7.872 53.757 6.772 1.00 47.38 741 ASP A O 1
ATOM 6013 N N . TYR A 1 742 ? 6.407 52.628 8.009 1.00 42.69 742 TYR A N 1
ATOM 6014 C CA . TYR A 1 742 ? 7.474 51.801 8.624 1.00 42.69 742 TYR A CA 1
ATOM 6015 C C . TYR A 1 742 ? 7.396 50.266 8.523 1.00 42.69 742 TYR A C 1
ATOM 6017 O O . TYR A 1 742 ? 8.333 49.618 8.982 1.00 42.69 742 TYR A O 1
ATOM 6025 N N . ASP A 1 743 ? 6.398 49.668 7.862 1.00 41.12 743 ASP A N 1
ATOM 6026 C CA . ASP A 1 743 ? 6.317 48.192 7.728 1.00 41.12 743 ASP A CA 1
ATOM 6027 C C . ASP A 1 743 ? 6.876 47.624 6.403 1.00 41.12 743 ASP A C 1
ATOM 6029 O O . ASP A 1 743 ? 6.758 46.431 6.128 1.00 41.12 743 ASP A O 1
ATOM 6033 N N . SER A 1 744 ? 7.553 48.436 5.585 1.00 42.16 744 SER A N 1
ATOM 6034 C CA . SER A 1 744 ? 8.120 48.008 4.292 1.00 42.16 744 SER A CA 1
ATOM 6035 C C . SER A 1 744 ? 9.654 47.896 4.241 1.00 42.16 744 SER A C 1
ATOM 6037 O O . SER A 1 744 ? 10.193 47.587 3.179 1.00 42.16 744 SER A O 1
ATOM 6039 N N . ILE A 1 745 ? 10.384 48.079 5.353 1.00 39.62 745 ILE A N 1
ATOM 6040 C CA . ILE A 1 745 ? 11.862 48.187 5.317 1.00 39.62 745 ILE A CA 1
ATOM 6041 C C . ILE A 1 745 ? 12.631 46.955 5.848 1.00 39.62 745 ILE A C 1
ATOM 6043 O O . ILE A 1 745 ? 13.804 46.803 5.520 1.00 39.62 745 ILE A O 1
ATOM 6047 N N . GLU A 1 746 ? 12.016 45.983 6.532 1.00 36.78 746 GLU A N 1
ATOM 6048 C CA . GLU A 1 746 ? 12.778 44.874 7.162 1.00 36.78 746 GLU A CA 1
ATOM 6049 C C . GLU A 1 746 ? 12.662 43.484 6.496 1.00 36.78 746 GLU A C 1
ATOM 6051 O O . GLU A 1 746 ? 12.838 42.452 7.143 1.00 36.78 746 GLU A O 1
ATOM 6056 N N . LYS A 1 747 ? 12.424 43.424 5.175 1.00 35.66 747 LYS A N 1
ATOM 6057 C CA . LYS A 1 747 ? 12.467 42.158 4.400 1.00 35.66 747 LYS A CA 1
ATOM 6058 C C . LYS A 1 747 ? 13.256 42.178 3.085 1.00 35.66 747 LYS A C 1
ATOM 6060 O O . LYS A 1 747 ? 13.156 41.228 2.318 1.00 35.66 747 LYS A O 1
ATOM 6065 N N . ASN A 1 748 ? 14.109 43.174 2.845 1.00 34.06 748 ASN A N 1
ATOM 6066 C CA . ASN A 1 748 ? 14.961 43.203 1.650 1.00 34.06 748 ASN A CA 1
ATOM 6067 C C . ASN A 1 748 ? 16.448 43.095 1.997 1.00 34.06 748 ASN A C 1
ATOM 6069 O O . ASN A 1 748 ? 17.168 44.083 2.037 1.00 34.06 748 ASN A O 1
ATOM 6073 N N . ASN A 1 749 ? 16.907 41.858 2.194 1.00 36.12 749 ASN A N 1
ATOM 6074 C CA . ASN A 1 749 ? 18.308 41.478 2.015 1.00 36.12 749 ASN A CA 1
ATOM 6075 C C . ASN A 1 749 ? 18.381 40.076 1.395 1.00 36.12 749 ASN A C 1
ATOM 6077 O O . ASN A 1 749 ? 18.620 39.085 2.080 1.00 36.12 749 ASN A O 1
ATOM 6081 N N . LYS A 1 750 ? 18.131 40.013 0.084 1.00 34.19 750 LYS A N 1
ATOM 6082 C CA . LYS A 1 750 ? 18.804 39.134 -0.888 1.00 34.19 750 LYS A CA 1
ATOM 6083 C C . LYS A 1 750 ? 18.297 39.491 -2.283 1.00 34.19 750 LYS A C 1
ATOM 6085 O O . LYS A 1 750 ? 17.248 39.045 -2.727 1.00 34.19 750 LYS A O 1
ATOM 6090 N N . SER A 1 751 ? 19.055 40.369 -2.928 1.00 40.75 751 SER A N 1
ATOM 6091 C CA . SER A 1 751 ? 18.940 40.670 -4.347 1.00 40.75 751 SER A CA 1
ATOM 6092 C C . SER A 1 751 ? 19.494 39.480 -5.128 1.00 40.75 751 SER A C 1
ATOM 6094 O O . SER A 1 751 ? 20.679 39.186 -4.988 1.00 40.75 751 SER A O 1
ATOM 6096 N N . GLU A 1 752 ? 18.671 38.848 -5.958 1.00 41.25 752 GLU A N 1
ATOM 6097 C CA . GLU A 1 752 ? 19.108 38.303 -7.245 1.00 41.25 752 GLU A CA 1
ATOM 6098 C C . GLU A 1 752 ? 17.891 38.134 -8.173 1.00 41.25 752 GLU A C 1
ATOM 6100 O O . GLU A 1 752 ? 16.986 37.354 -7.901 1.00 41.25 752 GLU A O 1
ATOM 6105 N N . LYS A 1 753 ? 17.897 38.943 -9.244 1.00 39.41 753 LYS A N 1
ATOM 6106 C CA . LYS A 1 753 ? 17.103 38.889 -10.487 1.00 39.41 753 LYS A CA 1
ATOM 6107 C C . LYS A 1 753 ? 15.584 38.680 -10.383 1.00 39.41 753 LYS A C 1
ATOM 6109 O O . LYS A 1 753 ? 15.078 37.567 -10.458 1.00 39.41 753 LYS A O 1
ATOM 6114 N N . LEU A 1 754 ? 14.866 39.806 -10.390 1.00 33.66 754 LEU A N 1
ATOM 6115 C CA . LEU A 1 754 ? 13.466 39.889 -10.803 1.00 33.66 754 LEU A CA 1
ATOM 6116 C C . LEU A 1 754 ? 13.415 40.237 -12.304 1.00 33.66 754 LEU A C 1
ATOM 6118 O O . LEU A 1 754 ? 13.431 41.407 -12.677 1.00 33.66 754 LEU A O 1
ATOM 6122 N N . GLU A 1 755 ? 13.387 39.220 -13.160 1.00 44.94 755 GLU A N 1
ATOM 6123 C CA . GLU A 1 755 ? 12.829 39.329 -14.511 1.00 44.94 755 GLU A CA 1
ATOM 6124 C C . GLU A 1 755 ? 11.616 38.387 -14.572 1.00 44.94 755 GLU A C 1
ATOM 6126 O O . GLU A 1 755 ? 11.726 37.201 -14.280 1.00 44.94 755 GLU A O 1
ATOM 6131 N N . GLU A 1 756 ? 10.460 38.978 -14.889 1.00 47.91 756 GLU A N 1
ATOM 6132 C CA . GLU A 1 756 ? 9.224 38.354 -15.385 1.00 47.91 756 GLU A CA 1
ATOM 6133 C C . GLU A 1 756 ? 8.531 37.265 -14.541 1.00 47.91 756 GLU A C 1
ATOM 6135 O O . GLU A 1 756 ? 8.656 36.070 -14.787 1.00 47.91 756 GLU A O 1
ATOM 6140 N N . ILE A 1 757 ? 7.609 37.694 -13.667 1.00 37.94 757 ILE A N 1
ATOM 6141 C CA . ILE A 1 757 ? 6.361 36.950 -13.416 1.00 37.94 757 ILE A CA 1
ATOM 6142 C C . ILE A 1 757 ? 5.187 37.928 -13.571 1.00 37.94 757 ILE A C 1
ATOM 6144 O O . ILE A 1 757 ? 4.639 38.454 -12.606 1.00 37.94 757 ILE A O 1
ATOM 6148 N N . ASN A 1 758 ? 4.809 38.183 -14.826 1.00 44.84 758 ASN A N 1
ATOM 6149 C CA . ASN A 1 758 ? 3.487 38.693 -15.201 1.00 44.84 758 ASN A CA 1
ATOM 6150 C C . ASN A 1 758 ? 2.483 37.528 -15.164 1.00 44.84 758 ASN A C 1
ATOM 6152 O O . ASN A 1 758 ? 1.996 37.088 -16.202 1.00 44.84 758 ASN A O 1
ATOM 6156 N N . ALA A 1 759 ? 2.206 36.985 -13.979 1.00 45.84 759 ALA A N 1
ATOM 6157 C CA . ALA A 1 759 ? 1.169 35.972 -13.826 1.00 45.84 759 ALA A CA 1
ATOM 6158 C C . ALA A 1 759 ? -0.187 36.644 -13.541 1.00 45.84 759 ALA A C 1
ATOM 6160 O O . ALA A 1 759 ? -0.455 37.124 -12.441 1.00 45.84 759 ALA A O 1
ATOM 6161 N N . ASP A 1 760 ? -1.026 36.648 -14.578 1.00 68.38 760 ASP A N 1
ATOM 6162 C CA . ASP A 1 760 ? -2.465 36.380 -14.508 1.00 68.38 760 ASP A CA 1
ATOM 6163 C C . ASP A 1 760 ? -3.383 37.397 -13.808 1.00 68.38 760 ASP A C 1
ATOM 6165 O O . ASP A 1 760 ? -4.226 37.072 -12.962 1.00 68.38 760 ASP A O 1
ATOM 6169 N N . ILE A 1 761 ? -3.306 38.647 -14.266 1.00 87.56 761 ILE A N 1
ATOM 6170 C CA . ILE A 1 761 ? -4.288 39.695 -13.967 1.00 87.56 761 ILE A CA 1
ATOM 6171 C C . ILE A 1 761 ? -5.015 40.080 -15.262 1.00 87.56 761 ILE A C 1
ATOM 6173 O O . ILE A 1 761 ? -4.373 40.377 -16.266 1.00 87.56 761 ILE A O 1
ATOM 6177 N N . TRP A 1 762 ? -6.351 40.124 -15.240 1.00 92.44 762 TRP A N 1
ATOM 6178 C CA . TRP A 1 762 ? -7.158 40.710 -16.314 1.00 92.44 762 TRP A CA 1
ATOM 6179 C C . TRP A 1 762 ? -7.810 42.012 -15.862 1.00 92.44 762 TRP A C 1
ATOM 6181 O O . TRP A 1 762 ? -8.297 42.148 -14.735 1.00 92.44 762 TRP A O 1
ATOM 6191 N N . GLU A 1 763 ? -7.841 42.985 -16.758 1.00 95.81 763 GLU A N 1
ATOM 6192 C CA . GLU A 1 763 ? -8.463 44.278 -16.515 1.00 95.81 763 GLU A CA 1
ATOM 6193 C C . GLU A 1 763 ? -9.905 44.265 -17.026 1.00 95.81 763 GLU A C 1
ATOM 6195 O O . GLU A 1 763 ? -10.181 43.852 -18.153 1.00 95.81 763 GLU A O 1
ATOM 6200 N N . CYS A 1 764 ? -10.853 44.654 -16.170 1.00 93.88 764 CYS A N 1
ATOM 6201 C CA . CYS A 1 764 ? -12.262 44.642 -16.535 1.00 93.88 764 CYS A CA 1
ATOM 6202 C C . CYS A 1 764 ? -12.547 45.720 -17.592 1.00 93.88 764 CYS A C 1
ATOM 6204 O O . CYS A 1 764 ? -12.443 46.901 -17.267 1.00 93.88 764 CYS A O 1
ATOM 6206 N N . PRO A 1 765 ? -13.037 45.376 -18.796 1.00 90.75 765 PRO A N 1
ATOM 6207 C CA . PRO A 1 765 ? -13.247 46.359 -19.860 1.00 90.75 765 PRO A CA 1
ATOM 6208 C C . PRO A 1 765 ? -14.370 47.364 -19.559 1.00 90.75 765 PRO A C 1
ATOM 6210 O O . PRO A 1 765 ? -14.532 48.336 -20.284 1.00 90.75 765 PRO A O 1
ATOM 6213 N N . LYS A 1 766 ? -15.176 47.136 -18.512 1.00 94.38 766 LYS A N 1
ATOM 6214 C CA . LYS A 1 766 ? -16.259 48.045 -18.109 1.00 94.38 766 LYS A CA 1
ATOM 6215 C C . LYS A 1 766 ? -15.859 49.043 -17.021 1.00 94.38 766 LYS A C 1
ATOM 6217 O O . LYS A 1 766 ? -16.475 50.097 -16.933 1.00 94.38 766 LYS A O 1
ATOM 6222 N N . CYS A 1 767 ? -14.922 48.694 -16.142 1.00 95.25 767 CYS A N 1
ATOM 6223 C CA . CYS A 1 767 ? -14.600 49.525 -14.974 1.00 95.25 767 CYS A CA 1
ATOM 6224 C C . CYS A 1 767 ? -13.108 49.581 -14.635 1.00 95.25 767 CYS A C 1
ATOM 6226 O O . CYS A 1 767 ? -12.769 50.012 -13.537 1.00 95.25 767 CYS A O 1
ATOM 6228 N N . GLU A 1 768 ? -12.247 49.064 -15.517 1.00 94.88 768 GLU A N 1
ATOM 6229 C CA . GLU A 1 768 ? -10.774 49.133 -15.451 1.00 94.88 768 GLU A CA 1
ATOM 6230 C C . GLU A 1 768 ? -10.161 48.527 -14.175 1.00 94.88 768 GLU A C 1
ATOM 6232 O O . GLU A 1 768 ? -8.973 48.611 -13.887 1.00 94.88 768 GLU A O 1
ATOM 6237 N N . THR A 1 769 ? -10.975 47.835 -13.378 1.00 94.81 769 THR A N 1
ATOM 6238 C CA . THR A 1 769 ? -10.504 47.154 -12.179 1.00 94.81 769 THR A CA 1
ATOM 6239 C C . THR A 1 769 ? -9.703 45.929 -12.590 1.00 94.81 769 THR A C 1
ATOM 6241 O O . THR A 1 769 ? -10.211 45.077 -13.322 1.00 94.81 769 THR A O 1
ATOM 6244 N N . LYS A 1 770 ? -8.485 45.809 -12.067 1.00 95.50 770 LYS A N 1
ATOM 6245 C CA . LYS A 1 770 ? -7.625 44.632 -12.205 1.00 95.50 770 LYS A CA 1
ATOM 6246 C C . LYS A 1 770 ? -8.145 43.483 -11.338 1.00 95.50 770 LYS A C 1
ATOM 6248 O O . LYS A 1 770 ? -8.360 43.644 -10.140 1.00 95.50 770 LYS A O 1
ATOM 6253 N N . ASN A 1 771 ? -8.378 42.325 -11.945 1.00 94.00 771 ASN A N 1
ATOM 6254 C CA . ASN A 1 771 ? -8.894 41.123 -11.295 1.00 94.00 771 ASN A CA 1
ATOM 6255 C C . ASN A 1 771 ? -7.931 39.958 -11.549 1.00 94.00 771 ASN A C 1
ATOM 6257 O O . ASN A 1 771 ? -7.306 39.893 -12.600 1.00 94.00 771 ASN A O 1
ATOM 6261 N N . SER A 1 772 ? -7.857 39.002 -10.626 1.00 90.62 772 SER A N 1
ATOM 6262 C CA . SER A 1 772 ? -7.177 37.723 -10.883 1.00 90.62 772 SER A CA 1
ATOM 6263 C C . SER A 1 772 ? -7.872 36.954 -12.020 1.00 90.62 772 SER A C 1
ATOM 6265 O O . SER A 1 772 ? -9.108 36.969 -12.095 1.00 90.62 772 SER A O 1
ATOM 6267 N N . ILE A 1 773 ? -7.095 36.279 -12.884 1.00 87.44 773 ILE A N 1
ATOM 6268 C CA . ILE A 1 773 ? -7.604 35.449 -13.996 1.00 87.44 773 ILE A CA 1
ATOM 6269 C C . ILE A 1 773 ? -8.603 34.380 -13.519 1.00 87.44 773 ILE A C 1
ATOM 6271 O O . ILE A 1 773 ? -9.537 34.053 -14.245 1.00 87.44 773 ILE A O 1
ATOM 6275 N N . GLU A 1 774 ? -8.467 33.889 -12.281 1.00 82.19 774 GLU A N 1
ATOM 6276 C CA . GLU A 1 774 ? -9.315 32.836 -11.705 1.00 82.19 774 GLU A CA 1
ATOM 6277 C C . GLU A 1 774 ? -10.733 33.325 -11.376 1.00 82.19 774 GLU A C 1
ATOM 6279 O O . GLU A 1 774 ? -11.676 32.535 -11.272 1.00 82.19 774 GLU A O 1
ATOM 6284 N N . LYS A 1 775 ? -10.931 34.643 -11.231 1.00 89.00 775 LYS A N 1
ATOM 6285 C CA . LYS A 1 775 ? -12.259 35.197 -10.960 1.00 89.00 775 LYS A CA 1
ATOM 6286 C C . LYS A 1 775 ? -13.082 35.236 -12.241 1.00 89.00 775 LYS A C 1
ATOM 6288 O O . LYS A 1 775 ? -12.804 35.995 -13.164 1.00 89.00 775 LYS A O 1
ATOM 6293 N N . ASN A 1 776 ? -14.170 34.469 -12.241 1.00 90.31 776 ASN A N 1
ATOM 6294 C CA . ASN A 1 776 ? -15.160 34.392 -13.321 1.00 90.31 776 ASN A CA 1
ATOM 6295 C C . ASN A 1 776 ? -15.969 35.680 -13.540 1.00 90.31 776 ASN A C 1
ATOM 6297 O O . ASN A 1 776 ? -16.628 35.814 -14.570 1.00 90.31 776 ASN A O 1
ATOM 6301 N N . LYS A 1 777 ? -15.927 36.632 -12.603 1.00 95.00 777 LYS A N 1
ATOM 6302 C CA . LYS A 1 777 ? -16.552 37.953 -12.715 1.00 95.00 777 LYS A CA 1
ATOM 6303 C C . LYS A 1 777 ? -15.652 39.022 -12.105 1.00 95.00 777 LYS A C 1
ATOM 6305 O O . LYS A 1 777 ? -14.990 38.777 -11.097 1.00 95.00 777 LYS A O 1
ATOM 6310 N N . CYS A 1 778 ? -15.689 40.225 -12.672 1.00 94.69 778 CYS A N 1
ATOM 6311 C CA . CYS A 1 778 ? -15.060 41.404 -12.099 1.00 94.69 778 CYS A CA 1
ATOM 6312 C C . CYS A 1 778 ? -15.583 41.621 -10.676 1.00 94.69 778 CYS A C 1
ATOM 6314 O O . CYS A 1 778 ? -16.796 41.641 -10.446 1.00 94.69 778 CYS A O 1
ATOM 6316 N N . PHE A 1 779 ? -14.673 41.801 -9.720 1.00 92.19 779 PHE A N 1
ATOM 6317 C CA . PHE A 1 779 ? -15.043 41.972 -8.319 1.00 92.19 779 PHE A CA 1
ATOM 6318 C C . PHE A 1 779 ? -15.957 43.189 -8.113 1.00 92.19 779 PHE A C 1
ATOM 6320 O O . PHE A 1 779 ? -16.924 43.093 -7.350 1.00 92.19 779 PHE A O 1
ATOM 6327 N N . TYR A 1 780 ? -15.691 44.273 -8.851 1.00 93.12 780 TYR A N 1
ATOM 6328 C CA . TYR A 1 780 ? -16.403 45.543 -8.760 1.00 93.12 780 TYR A CA 1
ATOM 6329 C C . TYR A 1 780 ? -17.749 45.515 -9.500 1.00 93.12 780 TYR A C 1
ATOM 6331 O O . TYR A 1 780 ? -18.803 45.480 -8.872 1.00 93.12 780 TYR A O 1
ATOM 6339 N N . CYS A 1 781 ? -17.745 45.458 -10.837 1.00 93.94 781 CYS A N 1
ATOM 6340 C CA . CYS A 1 781 ? -18.974 45.615 -11.631 1.00 93.94 781 CYS A CA 1
ATOM 6341 C C . CYS A 1 781 ? -19.698 44.302 -11.984 1.00 93.94 781 CYS A C 1
ATOM 6343 O O . CYS A 1 781 ? -20.699 44.328 -12.701 1.00 93.94 781 CYS A O 1
ATOM 6345 N N . LYS A 1 782 ? -19.183 43.154 -11.522 1.00 94.88 782 LYS A N 1
ATOM 6346 C CA . LYS A 1 782 ? -19.717 41.800 -11.773 1.00 94.88 782 LYS A CA 1
ATOM 6347 C C . LYS A 1 782 ? -19.770 41.360 -13.246 1.00 94.88 782 LYS A C 1
ATOM 6349 O O . LYS A 1 782 ? -20.358 40.315 -13.530 1.00 94.88 782 LYS A O 1
ATOM 6354 N N . LEU A 1 783 ? -19.139 42.093 -14.170 1.00 93.81 783 LEU A N 1
ATOM 6355 C CA . LEU A 1 783 ? -18.990 41.677 -15.569 1.00 93.81 783 LEU A CA 1
ATOM 6356 C C . LEU A 1 783 ? -18.215 40.353 -15.649 1.00 93.81 783 LEU A C 1
ATOM 6358 O O . LEU A 1 783 ? -17.194 40.209 -14.983 1.00 93.81 783 LEU A O 1
ATOM 6362 N N . VAL A 1 784 ? -18.699 39.395 -16.439 1.00 92.50 784 VAL A N 1
ATOM 6363 C CA . VAL A 1 784 ? -18.054 38.082 -16.610 1.00 92.50 784 VAL A CA 1
ATOM 6364 C C . VAL A 1 784 ? -16.669 38.252 -17.227 1.00 92.50 784 VAL A C 1
ATOM 6366 O O . VAL A 1 784 ? -16.495 39.059 -18.138 1.00 92.50 784 VAL A O 1
ATOM 6369 N N . ASN A 1 785 ? -15.697 37.500 -16.713 1.00 91.19 785 ASN A N 1
ATOM 6370 C CA . ASN A 1 785 ? -14.344 37.468 -17.248 1.00 91.19 785 ASN A CA 1
ATOM 6371 C C . ASN A 1 785 ? -14.382 36.990 -18.713 1.00 91.19 785 ASN A C 1
ATOM 6373 O O . ASN A 1 785 ? -14.751 35.837 -18.946 1.00 91.19 785 ASN A O 1
ATOM 6377 N N . PRO A 1 786 ? -14.013 37.837 -19.694 1.00 85.00 786 PRO A N 1
ATOM 6378 C CA . PRO A 1 786 ? -14.080 37.488 -21.110 1.00 85.00 786 PRO A CA 1
ATOM 6379 C C . PRO A 1 786 ? -13.097 36.372 -21.493 1.00 85.00 786 PRO A C 1
ATOM 6381 O O . PRO A 1 786 ? -13.254 35.767 -22.549 1.00 85.00 786 PRO A O 1
ATOM 6384 N N . TYR A 1 787 ? -12.116 36.072 -20.636 1.00 82.75 787 TYR A N 1
ATOM 6385 C CA . TYR A 1 787 ? -11.101 35.046 -20.864 1.00 82.75 787 TYR A CA 1
ATOM 6386 C C . TYR A 1 787 ? -11.497 33.657 -20.331 1.00 82.75 787 TYR A C 1
ATOM 6388 O O . TYR A 1 787 ? -10.809 32.679 -20.614 1.00 82.75 787 TYR A O 1
ATOM 6396 N N . ILE A 1 788 ? -12.612 33.530 -19.595 1.00 76.94 788 ILE A N 1
ATOM 6397 C CA . ILE A 1 788 ? -13.124 32.231 -19.129 1.00 76.94 788 ILE A CA 1
ATOM 6398 C C . ILE A 1 788 ? -14.226 31.754 -20.081 1.00 76.94 788 ILE A C 1
ATOM 6400 O O . ILE A 1 788 ? -15.350 32.259 -20.069 1.00 76.94 788 ILE A O 1
ATOM 6404 N N . VAL A 1 789 ? -13.915 30.743 -20.897 1.00 63.84 789 VAL A N 1
ATOM 6405 C CA . VAL A 1 789 ? -14.888 30.094 -21.789 1.00 63.84 789 VAL A CA 1
ATOM 6406 C C . VAL A 1 789 ? -15.950 29.372 -20.939 1.00 63.84 789 VAL A C 1
ATOM 6408 O O . VAL A 1 789 ? -15.596 28.559 -20.081 1.00 63.84 789 VAL A O 1
ATOM 6411 N N . PRO A 1 790 ? -17.260 29.627 -21.130 1.00 46.75 790 PRO A N 1
ATOM 6412 C CA . PRO A 1 790 ? -18.301 28.971 -20.345 1.00 46.75 790 PRO A CA 1
ATOM 6413 C C . PRO A 1 790 ? -18.273 27.443 -20.515 1.00 46.75 790 PRO A C 1
ATOM 6415 O O . PRO A 1 790 ? -18.359 26.942 -21.636 1.00 46.75 790 PRO A O 1
ATOM 6418 N N . LYS A 1 791 ? -18.288 26.692 -19.401 1.00 46.47 791 LYS A N 1
ATOM 6419 C CA . LYS A 1 791 ? -18.369 25.208 -19.349 1.00 46.47 791 LYS A CA 1
ATOM 6420 C C . LYS A 1 791 ? -19.575 24.588 -20.084 1.00 46.47 791 LYS A C 1
ATOM 6422 O O . LYS A 1 791 ? -19.666 23.371 -20.204 1.00 46.47 791 LYS A O 1
ATOM 6427 N N . LYS A 1 792 ? -20.494 25.400 -20.616 1.00 41.16 792 LYS A N 1
ATOM 6428 C CA . LYS A 1 792 ? -21.686 24.956 -21.356 1.00 41.16 792 LYS A CA 1
ATOM 6429 C C . LYS A 1 792 ? -21.381 24.300 -22.717 1.00 41.16 792 LYS A C 1
ATOM 6431 O O . LYS A 1 792 ? -22.306 23.794 -23.336 1.00 41.16 792 LYS A O 1
ATOM 6436 N N . TYR A 1 793 ? -20.117 24.274 -23.147 1.00 39.91 793 TYR A N 1
ATOM 6437 C CA . TYR A 1 793 ? -19.670 23.634 -24.392 1.00 39.91 793 TYR A CA 1
ATOM 6438 C C . TYR A 1 793 ? -18.855 22.342 -24.197 1.00 39.91 793 TYR A C 1
ATOM 6440 O O . TYR A 1 793 ? -18.384 21.783 -25.178 1.00 39.91 793 TYR A O 1
ATOM 6448 N N . GLN A 1 794 ? -18.695 21.836 -22.966 1.00 40.00 794 GLN A N 1
ATOM 6449 C CA . GLN A 1 794 ? -17.911 20.612 -22.713 1.00 40.00 794 GLN A CA 1
ATOM 6450 C C . GLN A 1 794 ? -18.726 19.304 -22.733 1.00 40.00 794 GLN A C 1
ATOM 6452 O O . GLN A 1 794 ? -18.125 18.242 -22.706 1.00 40.00 794 GLN A O 1
ATOM 6457 N N . ASN A 1 795 ? -20.060 19.357 -22.854 1.00 39.06 795 ASN A N 1
ATOM 6458 C CA . ASN A 1 795 ? -20.936 18.169 -22.879 1.00 39.06 795 ASN A CA 1
ATOM 6459 C C . ASN A 1 795 ? -21.780 18.062 -24.164 1.00 39.06 795 ASN A C 1
ATOM 6461 O O . ASN A 1 795 ? -22.964 17.734 -24.118 1.00 39.06 795 ASN A O 1
ATOM 6465 N N . LEU A 1 796 ? -21.176 18.353 -25.315 1.00 38.50 796 LEU A N 1
ATOM 6466 C CA . LEU A 1 796 ? -21.732 18.036 -26.634 1.00 38.50 796 LEU A CA 1
ATOM 6467 C C . LEU A 1 796 ? -20.743 17.122 -27.370 1.00 38.50 796 LEU A C 1
ATOM 6469 O O . LEU A 1 796 ? -20.101 17.520 -28.335 1.00 38.50 796 LEU A O 1
ATOM 6473 N N . GLU A 1 797 ? -20.626 15.873 -26.911 1.00 38.75 797 GLU A N 1
ATOM 6474 C CA . GLU A 1 797 ? -20.182 14.767 -27.769 1.00 38.75 797 GLU A CA 1
ATOM 6475 C C . GLU A 1 797 ? -21.332 14.388 -28.716 1.00 38.75 797 GLU A C 1
ATOM 6477 O O . GLU A 1 797 ? -21.908 13.302 -28.670 1.00 38.75 797 GLU A O 1
ATOM 6482 N N . GLU A 1 798 ? -21.705 15.318 -29.594 1.00 42.88 798 GLU A N 1
ATOM 6483 C CA . GLU A 1 798 ? -22.338 14.930 -30.846 1.00 42.88 798 GLU A CA 1
ATOM 6484 C C . GLU A 1 798 ? -21.237 14.421 -31.770 1.00 42.88 798 GLU A C 1
ATOM 6486 O O . GLU A 1 798 ? -20.226 15.086 -31.967 1.00 42.88 798 GLU A O 1
ATOM 6491 N N . LYS A 1 799 ? -21.443 13.212 -32.302 1.00 44.34 799 LYS A N 1
ATOM 6492 C CA . LYS A 1 799 ? -20.608 12.484 -33.266 1.00 44.34 799 LYS A CA 1
ATOM 6493 C C . LYS A 1 799 ? -19.945 13.404 -34.304 1.00 44.34 799 LYS A C 1
ATOM 6495 O O . LYS A 1 799 ? -20.438 13.546 -35.424 1.00 44.34 799 LYS A O 1
ATOM 6500 N N . VAL A 1 800 ? -18.785 13.965 -33.978 1.00 39.41 800 VAL A N 1
ATOM 6501 C CA . VAL A 1 800 ? -17.921 14.603 -34.967 1.00 39.41 800 VAL A CA 1
ATOM 6502 C C . VAL A 1 800 ? -17.300 13.464 -35.762 1.00 39.41 800 VAL A C 1
ATOM 6504 O O . VAL A 1 800 ? -16.522 12.674 -35.228 1.00 39.41 800 VAL A O 1
ATOM 6507 N N . LYS A 1 801 ? -17.676 13.336 -37.039 1.00 44.59 801 LYS A N 1
ATOM 6508 C CA . LYS A 1 801 ? -16.937 12.496 -37.987 1.00 44.59 801 LYS A CA 1
ATOM 6509 C C . LYS A 1 801 ? -15.491 12.984 -37.979 1.00 44.59 801 LYS A C 1
ATOM 6511 O O . LYS A 1 801 ? -15.193 14.038 -38.528 1.00 44.59 801 LYS A O 1
ATOM 6516 N N . ILE A 1 802 ? -14.610 12.236 -37.322 1.00 51.28 802 ILE A N 1
ATOM 6517 C CA . ILE A 1 802 ? -13.178 12.511 -37.341 1.00 51.28 802 ILE A CA 1
ATOM 6518 C C . ILE A 1 802 ? -12.722 12.239 -38.769 1.00 51.28 802 ILE A C 1
ATOM 6520 O O . ILE A 1 802 ? -12.673 11.091 -39.207 1.00 51.28 802 ILE A O 1
ATOM 6524 N N . GLU A 1 803 ? -12.441 13.300 -39.517 1.00 74.19 803 GLU A N 1
ATOM 6525 C CA . GLU A 1 803 ? -11.899 13.167 -40.859 1.00 74.19 803 GLU A CA 1
ATOM 6526 C C . GLU A 1 803 ? -10.515 12.500 -40.773 1.00 74.19 803 GLU A C 1
ATOM 6528 O O . GLU A 1 803 ? -9.648 12.883 -39.979 1.00 74.19 803 GLU A O 1
ATOM 6533 N N . THR A 1 804 ? -10.297 11.470 -41.587 1.00 91.50 804 THR A N 1
ATOM 6534 C CA . THR A 1 804 ? -9.033 10.729 -41.660 1.00 91.50 804 THR A CA 1
ATOM 6535 C C . THR A 1 804 ? -8.379 10.908 -43.022 1.00 91.50 804 THR A C 1
ATOM 6537 O O . THR A 1 804 ? -9.059 11.165 -44.011 1.00 91.50 804 THR A O 1
ATOM 6540 N N . TRP A 1 805 ? -7.061 10.733 -43.098 1.00 94.38 805 TRP A N 1
ATOM 6541 C CA . TRP A 1 805 ? -6.333 10.635 -44.363 1.00 94.38 805 TRP A CA 1
ATOM 6542 C C . TRP A 1 805 ? -5.465 9.379 -44.382 1.00 94.38 805 TRP A C 1
ATOM 6544 O O . TRP A 1 805 ? -4.859 9.003 -43.375 1.00 94.38 805 TRP A O 1
ATOM 6554 N N . GLU A 1 806 ? -5.413 8.719 -45.532 1.00 94.81 806 GLU A N 1
ATOM 6555 C CA . GLU A 1 806 ? -4.609 7.520 -45.730 1.00 94.81 806 GLU A CA 1
ATOM 6556 C C . GLU A 1 806 ? -3.226 7.903 -46.264 1.00 94.81 806 GLU A C 1
ATOM 6558 O O . GLU A 1 806 ? -3.084 8.623 -47.252 1.00 94.81 806 GLU A O 1
ATOM 6563 N N . CYS A 1 807 ? -2.185 7.453 -45.571 1.00 93.75 807 CYS A N 1
ATOM 6564 C CA . CYS A 1 807 ? -0.810 7.604 -46.028 1.00 93.75 807 CYS A CA 1
ATOM 6565 C C . CYS A 1 807 ? -0.472 6.517 -47.057 1.00 93.75 807 CYS A C 1
ATOM 6567 O O . CYS A 1 807 ? -1.000 5.412 -46.973 1.00 93.75 807 CYS A O 1
ATOM 6569 N N . LYS A 1 808 ? 0.489 6.758 -47.963 1.00 92.56 808 LYS A N 1
ATOM 6570 C CA . LYS A 1 808 ? 0.924 5.763 -48.962 1.00 92.56 808 LYS A CA 1
ATOM 6571 C C . LYS A 1 808 ? 1.400 4.434 -48.370 1.00 92.56 808 LYS A C 1
ATOM 6573 O O . LYS A 1 808 ? 1.413 3.432 -49.072 1.00 92.56 808 LYS A O 1
ATOM 6578 N N . CYS A 1 809 ? 1.797 4.406 -47.095 1.00 92.56 809 CYS A N 1
ATOM 6579 C CA . CYS A 1 809 ? 2.144 3.164 -46.398 1.00 92.56 809 CYS A CA 1
ATOM 6580 C C . CYS A 1 809 ? 0.925 2.345 -45.911 1.00 92.56 809 CYS A C 1
ATOM 6582 O O . CYS A 1 809 ? 1.115 1.365 -45.186 1.00 92.56 809 CYS A O 1
ATOM 6584 N N . GLY A 1 810 ? -0.301 2.768 -46.248 1.00 91.69 810 GLY A N 1
ATOM 6585 C CA . GLY A 1 810 ? -1.573 2.133 -45.879 1.00 91.69 810 GLY A CA 1
ATOM 6586 C C . GLY A 1 810 ? -2.078 2.475 -44.473 1.00 91.69 810 GLY A C 1
ATOM 6587 O O . GLY A 1 810 ? -3.069 1.917 -44.016 1.00 91.69 810 GLY A O 1
ATOM 6588 N N . LYS A 1 811 ? -1.397 3.365 -43.732 1.00 91.56 811 LYS A N 1
ATOM 6589 C CA . LYS A 1 811 ? -1.844 3.782 -42.391 1.00 91.56 811 LYS A CA 1
ATOM 6590 C C . LYS A 1 811 ? -2.854 4.920 -42.500 1.00 91.56 811 LYS A C 1
ATOM 6592 O O . LYS A 1 811 ? -2.526 5.979 -43.037 1.00 91.56 811 LYS A O 1
ATOM 6597 N N . ILE A 1 812 ? -4.029 4.728 -41.909 1.00 93.94 812 ILE A N 1
ATOM 6598 C CA . ILE A 1 812 ? -5.051 5.764 -41.736 1.00 93.94 812 ILE A CA 1
ATOM 6599 C C . ILE A 1 812 ? -4.648 6.646 -40.547 1.00 93.94 812 ILE A C 1
ATOM 6601 O O . ILE A 1 812 ? -4.410 6.156 -39.443 1.00 93.94 812 ILE A O 1
ATOM 6605 N N . ASN A 1 813 ? -4.515 7.951 -40.774 1.00 92.19 813 ASN A N 1
ATOM 6606 C CA . ASN A 1 813 ? -4.133 8.930 -39.758 1.00 92.19 813 ASN A CA 1
ATOM 6607 C C . ASN A 1 813 ? -5.280 9.920 -39.537 1.00 92.19 813 ASN A C 1
ATOM 6609 O O . ASN A 1 813 ? -6.019 10.263 -40.459 1.00 92.19 813 ASN A O 1
ATOM 6613 N N . ASN A 1 814 ? -5.405 10.417 -38.309 1.00 91.62 814 ASN A N 1
ATOM 6614 C CA . ASN A 1 814 ? -6.321 11.508 -37.983 1.00 91.62 814 ASN A CA 1
ATOM 6615 C C . ASN A 1 814 ? -5.903 12.785 -38.749 1.00 91.62 814 ASN A C 1
ATOM 6617 O O . ASN A 1 814 ? -4.705 13.079 -38.821 1.00 91.62 814 ASN A O 1
ATOM 6621 N N . GLN A 1 815 ? -6.854 13.542 -39.316 1.00 86.44 815 GLN A N 1
ATOM 6622 C CA . GLN A 1 815 ? -6.587 14.762 -40.091 1.00 86.44 815 GLN A CA 1
ATOM 6623 C C . GLN A 1 815 ? -5.696 15.790 -39.391 1.00 86.44 815 GLN A C 1
ATOM 6625 O O . GLN A 1 815 ? -4.988 16.515 -40.095 1.00 86.44 815 GLN A O 1
ATOM 6630 N N . ILE A 1 816 ? -5.728 15.841 -38.056 1.00 86.38 816 ILE A N 1
ATOM 6631 C CA . ILE A 1 816 ? -4.961 16.790 -37.238 1.00 86.38 816 ILE A CA 1
ATOM 6632 C C . ILE A 1 816 ? -3.454 16.471 -37.293 1.00 86.38 816 ILE A C 1
ATOM 6634 O O . ILE A 1 816 ? -2.609 17.347 -37.118 1.00 86.38 816 ILE A O 1
ATOM 6638 N N . LYS A 1 817 ? -3.082 15.215 -37.579 1.00 81.00 817 LYS A N 1
ATOM 6639 C CA . LYS A 1 817 ? -1.677 14.812 -37.690 1.00 81.00 817 LYS A CA 1
ATOM 6640 C C . LYS A 1 817 ? -1.133 15.168 -39.071 1.00 81.00 817 LYS A C 1
ATOM 6642 O O . LYS A 1 817 ? -1.529 14.582 -40.076 1.00 81.00 817 LYS A O 1
ATOM 6647 N N . MET A 1 818 ? -0.173 16.096 -39.091 1.00 91.62 818 MET A N 1
ATOM 6648 C CA . MET A 1 818 ? 0.535 16.526 -40.304 1.00 91.62 818 MET A CA 1
ATOM 6649 C C . MET A 1 818 ? 1.465 15.452 -40.886 1.00 91.62 818 MET A C 1
ATOM 6651 O O . MET A 1 818 ? 1.832 15.547 -42.052 1.00 91.62 818 MET A O 1
ATOM 6655 N N . PHE A 1 819 ? 1.844 14.442 -40.099 1.00 91.69 819 PHE A N 1
ATOM 6656 C CA . PHE A 1 819 ? 2.756 13.373 -40.507 1.00 91.69 819 PHE A CA 1
ATOM 6657 C C . PHE A 1 819 ? 2.151 12.001 -40.218 1.00 91.69 819 PHE A C 1
ATOM 6659 O O . PHE A 1 819 ? 1.467 11.811 -39.208 1.00 91.69 819 PHE A O 1
ATOM 6666 N N . CYS A 1 820 ? 2.424 11.032 -41.090 1.00 93.88 820 CYS A N 1
ATOM 6667 C CA . CYS A 1 820 ? 2.018 9.653 -40.871 1.00 93.88 820 CYS A CA 1
ATOM 6668 C C . CYS A 1 820 ? 2.753 9.059 -39.665 1.00 93.88 820 CYS A C 1
ATOM 6670 O O . CYS A 1 820 ? 3.979 8.987 -39.654 1.00 93.88 820 CYS A O 1
ATOM 6672 N N . GLY A 1 821 ? 2.018 8.514 -38.695 1.00 84.44 821 GLY A N 1
ATOM 6673 C CA . GLY A 1 821 ? 2.609 7.885 -37.507 1.00 84.44 821 GLY A CA 1
ATOM 6674 C C . GLY A 1 821 ? 3.270 6.522 -37.753 1.00 84.44 821 GLY A C 1
ATOM 6675 O O . GLY A 1 821 ? 3.319 5.718 -36.830 1.00 84.44 821 GLY A O 1
ATOM 6676 N N . LYS A 1 822 ? 3.643 6.181 -38.991 1.00 88.56 822 LYS A N 1
ATOM 6677 C CA . LYS A 1 822 ? 4.377 4.948 -39.336 1.00 88.56 822 LYS A CA 1
ATOM 6678 C C . LYS A 1 822 ? 5.588 5.245 -40.210 1.00 88.56 822 LYS A C 1
ATOM 6680 O O . LYS A 1 822 ? 6.670 4.777 -39.896 1.00 88.56 822 LYS A O 1
ATOM 6685 N N . CYS A 1 823 ? 5.423 6.018 -41.283 1.00 92.69 823 CYS A N 1
ATOM 6686 C CA . CYS A 1 823 ? 6.526 6.344 -42.196 1.00 92.69 823 CYS A CA 1
ATOM 6687 C C . CYS A 1 823 ? 6.924 7.828 -42.204 1.00 92.69 823 CYS A C 1
ATOM 6689 O O . CYS A 1 823 ? 7.776 8.208 -42.998 1.00 92.69 823 CYS A O 1
ATOM 6691 N N . TYR A 1 824 ? 6.301 8.667 -41.365 1.00 89.38 824 TYR A N 1
ATOM 6692 C CA . TYR A 1 824 ? 6.557 10.111 -41.258 1.00 89.3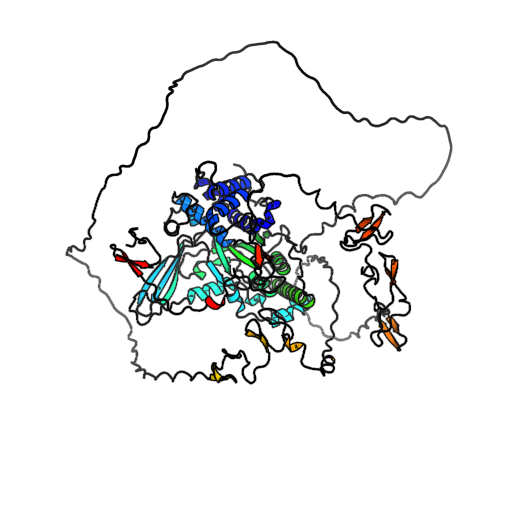8 824 TYR A CA 1
ATOM 6693 C C . TYR A 1 824 ? 6.344 10.913 -42.551 1.00 89.38 824 TYR A C 1
ATOM 6695 O O . TYR A 1 824 ? 6.753 12.068 -42.642 1.00 89.38 824 TYR A O 1
ATOM 6703 N N . GLU A 1 825 ? 5.659 10.346 -43.547 1.00 89.88 825 GLU A N 1
ATOM 6704 C CA . GLU A 1 825 ? 5.276 11.088 -44.747 1.00 89.88 825 GLU A CA 1
ATOM 6705 C C . GLU A 1 825 ? 4.331 12.237 -44.365 1.00 89.88 825 GLU A C 1
ATOM 6707 O O . GLU A 1 825 ? 3.384 12.046 -43.595 1.00 89.88 825 GLU A O 1
ATOM 6712 N N . LYS A 1 826 ? 4.611 13.439 -44.876 1.00 91.69 826 LYS A N 1
ATOM 6713 C CA . LYS A 1 826 ? 3.811 14.637 -44.610 1.00 91.69 826 LYS A CA 1
ATOM 6714 C C . LYS A 1 826 ? 2.506 14.580 -45.406 1.00 91.69 826 LYS A C 1
ATOM 6716 O O . LYS A 1 826 ? 2.525 14.290 -46.603 1.00 91.69 826 LYS A O 1
ATOM 6721 N N . LYS A 1 827 ? 1.389 14.879 -44.744 1.00 90.50 827 LYS A N 1
ATOM 6722 C CA . LYS A 1 827 ? 0.068 15.054 -45.357 1.00 90.50 827 LYS A CA 1
ATOM 6723 C C . LYS A 1 827 ? 0.177 16.106 -46.467 1.00 90.50 827 LYS A C 1
ATOM 6725 O O . LYS A 1 827 ? 0.699 17.194 -46.210 1.00 90.50 827 LYS A O 1
ATOM 6730 N N . LYS A 1 828 ? -0.239 15.745 -47.682 1.00 78.62 828 LYS A N 1
ATOM 6731 C CA . LYS A 1 828 ? -0.273 16.668 -48.822 1.00 78.62 828 LYS A CA 1
ATOM 6732 C C . LYS A 1 828 ? -1.395 17.681 -48.687 1.00 78.62 828 LYS A C 1
ATOM 6734 O O . LYS A 1 828 ? -2.468 17.283 -48.178 1.00 78.62 828 LYS A O 1
#

pLDDT: mean 76.5, std 26.04, range [25.33, 98.75]

Radius of gyration: 40.69 Å; Cα contacts (8 Å, |Δi|>4): 999; chains: 1; bounding box: 118×118×129 Å

Mean predicted aligned error: 20.42 Å

Secondary structure (DSSP, 8-state):
------S-----B-TTTTTTTHHHHHHHHHHHT-HHHHHHHHHHS------TTS--HHHHHHHHHHHHHTTPPB--HHHHHHHHHHTGGGT-S-TT-----HHHHHHHHHHHHHHHHTT--TT---HHHHTSPPPTT-HHHHHT--EEEEEEEETTS-EEEEEPPTT--EEEEEGGGGGTT--HHHHHHHHHS-TTGGGSTT---SHHHHTTHHHHHHHHHHHT-EES--SSTT-SS--EEEEEEEEE--SEEEEEEE-S-SS--HHHHHHHHHTS-SEEEHHHHHSBS---EEEEEEEEEEETTEEEEEEEETTEEE-TT--TT--HHHHHHHHHHHTPEEEEEEEEEE-TT--------HHHHHHHHHHHHHHHHHHHHHSS-SS-TT-S--STT--------SSS-----S-----------------------------------------------------------------------------------------------------------PPPP-----EEE-TTS-EEETT-SB-TTT-PBPTT--SEE-TTT--EE-TT-SSB-TTT--B-GGGGSS-TTGGGGGGS-----PPPPPPPP----PPPP----------------PPPPP--------EEE-TTS-EEETT-SB-TTT-PBPTT---EEPTTT--EE-TT-SSB-TTT--BTT-SS-SS--EEE-TTT--EEETT-SB-TTT-PBPPSSSSSSTT-------------EEE-TTT--EEETT-SB-TTT--B-TTS--GGGSS--------EEE-TTS-EEETT-SB-TTT-PBP-

Foldseek 3Di:
DPDPPPPPPPQAADPVCCLQCQLVVQLVVLQVLDVLLLVLLVPQQDQQPDDPPQQFLSNLNVQQSVCSVVVHHRYCVSNLVNVCVLCVVVNPSDSRHLQDDNVVVNLLSLLLLVCVQVVHGSSDDDLVSQQDDGDCSRSSNQAFFFWKKKWWQFPVRDIDIDIDGRSDRAAEFELVLLCPVPDPVLLLVLLVDDLVCLVDPDRDDCLVVLALSRLVSLQVCQQQDKFQADPPPPDPRSIIDIAMAGPDDHQKYKYFYDYPDPQDALLSQLSSLSNHYQKDFVCSNRVHYDGWMWGFAWFWWDADSHIWIWGDDPQAIDTPQADRRDGPLNVSLWCSLLVIHGGMTIIGIDDPVDGDDSPDDSSSSSVSSSVSSNQRVCCVVVVDGSDDSPDRTDNPHVPPVPPPPPPDDDDDDPDDDDDDYDDDDDDDDDDDDDDDDDDDDDDDDDDDDDDDDDDDDDDDDDDDDDDDDDDDDDDDDDDDDDDDDDDDDDDDDDDDDDDDDDDDDDDDDDDDDDDDDDDPDDDDPDPDFDWDADPVGDIHGPPDQADPPPLDGDPPDAAHADPPPSDGDHPVPLAADPPPRDGPPVSVPDDPPPPPPVPPDDDDDDDDDDDDDDDDDDDDDDDDDDDDDDDDDDDDDDDDDDDDPDDPQQWAADPVGDTHHPPDQADPPPRDGGPPPAWQQALDPRDTAGVVPPFARPPPRHGSPDNDDDDFDWDQDPPPRDTHTPPDQADPPPRDGDDPPPPPPPPDDDDDDDDDDPPAWDQDPVPRDIDGNPDQADPPPRHGDPPDDDPPPVPPPPDDPQDWDADPVRDIHGPVDQAGPPPRDGDD

Organism: NCBI:txid5963

InterPro domains:
  IPR001876 Zinc finger, RanBP2-type [PS01358] (762-781)
  IPR001876 Zinc finger, RanBP2-type [PS50199] (758-787)
  IPR001876 Zinc finger, RanBP2-type [SM00547] (558-583)
  IPR001876 Zinc finger, RanBP2-type [SM00547] (678-703)
  IPR001876 Zinc finger, RanBP2-type [SM00547] (760-784)